Protein AF-0000000079468423 (afdb_homodimer)

pLDDT: mean 94.29, std 5.6, range [60.16, 98.94]

Organism: NCBI:txid2803784

Structure (mmCIF, N/CA/C/O backbone):
data_AF-0000000079468423-model_v1
#
loop_
_entity.id
_entity.type
_entity.pdbx_description
1 polymer 'Glycosyltransferase family 4 protein'
#
loop_
_atom_site.group_PDB
_atom_site.id
_atom_site.type_symbol
_atom_site.label_atom_id
_atom_site.label_alt_id
_atom_site.label_comp_id
_atom_site.label_asym_id
_atom_site.label_entity_id
_atom_site.label_seq_id
_atom_site.pdbx_PDB_ins_code
_atom_site.Cartn_x
_atom_site.Cartn_y
_atom_site.Cartn_z
_atom_site.occupancy
_atom_site.B_iso_or_equiv
_atom_site.auth_seq_id
_atom_site.auth_comp_id
_atom_site.auth_asym_id
_atom_site.auth_atom_id
_atom_site.pdbx_PDB_model_num
ATOM 1 N N . MET A 1 1 ? -32.062 20.578 -5.863 1 61.09 1 MET A N 1
ATOM 2 C CA . MET A 1 1 ? -31.234 20.25 -4.711 1 61.09 1 MET A CA 1
ATOM 3 C C . MET A 1 1 ? -31.109 18.75 -4.539 1 61.09 1 MET A C 1
ATOM 5 O O . MET A 1 1 ? -32.094 18.016 -4.664 1 61.09 1 MET A O 1
ATOM 9 N N . ALA A 1 2 ? -29.812 18.359 -4.508 1 62.97 2 ALA A N 1
ATOM 10 C CA . ALA A 1 2 ? -29.656 16.922 -4.238 1 62.97 2 ALA A CA 1
ATOM 11 C C . ALA A 1 2 ? -30.484 16.516 -3.025 1 62.97 2 ALA A C 1
ATOM 13 O O . ALA A 1 2 ? -30.344 17.078 -1.941 1 62.97 2 ALA A O 1
ATOM 14 N N . SER A 1 3 ? -31.453 15.719 -3.168 1 87 3 SER A N 1
ATOM 15 C CA . SER A 1 3 ? -32.375 15.258 -2.123 1 87 3 SER A CA 1
ATOM 16 C C . SER A 1 3 ? -31.781 14.062 -1.374 1 87 3 SER A C 1
ATOM 18 O O . SER A 1 3 ? -32.219 13.758 -0.258 1 87 3 SER A O 1
ATOM 20 N N . ARG A 1 4 ? -30.719 13.516 -1.938 1 94.81 4 ARG A N 1
ATOM 21 C CA . ARG A 1 4 ? -30.125 12.32 -1.342 1 94.81 4 ARG A CA 1
ATOM 22 C C . ARG A 1 4 ? -28.609 12.383 -1.387 1 94.81 4 ARG A C 1
ATOM 24 O O . ARG A 1 4 ? -28.031 13 -2.281 1 94.81 4 ARG A O 1
ATOM 31 N N . LEU A 1 5 ? -27.938 11.773 -0.469 1 97 5 LEU A N 1
ATOM 32 C CA . LEU A 1 5 ? -26.484 11.688 -0.368 1 97 5 LEU A CA 1
ATOM 33 C C . LEU A 1 5 ? -26.047 10.289 0.053 1 97 5 LEU A C 1
ATOM 35 O O . LEU A 1 5 ? -26.656 9.688 0.94 1 97 5 LEU A O 1
ATOM 39 N N . ALA A 1 6 ? -25.125 9.758 -0.632 1 97.88 6 ALA A N 1
ATOM 40 C CA . ALA A 1 6 ? -24.469 8.531 -0.181 1 97.88 6 ALA A CA 1
ATOM 41 C C . ALA A 1 6 ? -23.109 8.836 0.441 1 97.88 6 ALA A C 1
ATOM 43 O O . ALA A 1 6 ? -22.375 9.688 -0.05 1 97.88 6 ALA A O 1
ATOM 44 N N . ILE A 1 7 ? -22.797 8.18 1.539 1 97.44 7 ILE A N 1
ATOM 45 C CA . ILE A 1 7 ? -21.516 8.312 2.199 1 97.44 7 ILE A CA 1
ATOM 46 C C . ILE A 1 7 ? -20.859 6.941 2.342 1 97.44 7 ILE A C 1
ATOM 48 O O . ILE A 1 7 ? -21.422 6.035 2.953 1 97.44 7 ILE A O 1
ATOM 52 N N . TYR A 1 8 ? -19.719 6.77 1.743 1 96.25 8 TYR A N 1
ATOM 53 C CA . TYR A 1 8 ? -18.984 5.523 1.912 1 96.25 8 TYR A CA 1
ATOM 54 C C . TYR A 1 8 ? -18.109 5.566 3.158 1 96.25 8 TYR A C 1
ATOM 56 O O . TYR A 1 8 ? -17.109 6.297 3.199 1 96.25 8 TYR A O 1
ATOM 64 N N . HIS A 1 9 ? -18.406 4.875 4.152 1 92.88 9 HIS A N 1
ATOM 65 C CA . HIS A 1 9 ? -17.734 4.711 5.438 1 92.88 9 HIS A CA 1
ATOM 66 C C . HIS A 1 9 ? -17.594 3.234 5.797 1 92.88 9 HIS A C 1
ATOM 68 O O . HIS A 1 9 ? -18.391 2.693 6.562 1 92.88 9 HIS A O 1
ATOM 74 N N . PRO A 1 10 ? -16.469 2.631 5.363 1 88.94 10 PRO A N 1
ATOM 75 C CA . PRO A 1 10 ? -16.359 1.17 5.391 1 88.94 10 PRO A CA 1
ATOM 76 C C . PRO A 1 10 ? -16.484 0.594 6.801 1 88.94 10 PRO A C 1
ATOM 78 O O . PRO A 1 10 ? -17.031 -0.496 6.98 1 88.94 10 PRO A O 1
ATOM 81 N N . SER A 1 11 ? -16.031 1.255 7.777 1 83.88 11 SER A N 1
ATOM 82 C CA . SER A 1 11 ? -16.031 0.7 9.125 1 83.88 11 SER A CA 1
ATOM 83 C C . SER A 1 11 ? -17.438 0.614 9.695 1 83.88 11 SER A C 1
ATOM 85 O O . SER A 1 11 ? -17.734 -0.279 10.492 1 83.88 11 SER A O 1
ATOM 87 N N . GLY A 1 12 ? -18.266 1.542 9.398 1 82.12 12 GLY A N 1
ATOM 88 C CA . GLY A 1 12 ? -19.609 1.624 9.922 1 82.12 12 GLY A CA 1
ATOM 89 C C . GLY A 1 12 ? -19.656 1.994 11.398 1 82.12 12 GLY A C 1
ATOM 90 O O . GLY A 1 12 ? -20.703 1.86 12.047 1 82.12 12 GLY A O 1
ATOM 91 N N . GLN A 1 13 ? -18.484 2.373 11.914 1 81.25 13 GLN A N 1
ATOM 92 C CA . GLN A 1 13 ? -18.406 2.764 13.32 1 81.25 13 GLN A CA 1
ATOM 93 C C . GLN A 1 13 ? -18.5 4.277 13.477 1 81.25 13 GLN A C 1
ATOM 95 O O . GLN A 1 13 ? -17.844 5.023 12.742 1 81.25 13 GLN A O 1
ATOM 100 N N . PHE A 1 14 ? -19.312 4.664 14.422 1 83.38 14 PHE A N 1
ATOM 101 C CA . PHE A 1 14 ? -19.547 6.098 14.555 1 83.38 14 PHE A CA 1
ATOM 102 C C . PHE A 1 14 ? -19.109 6.598 15.922 1 83.38 14 PHE A C 1
ATOM 104 O O . PHE A 1 14 ? -19.547 7.664 16.375 1 83.38 14 PHE A O 1
ATOM 111 N N . ASN A 1 15 ? -18.312 5.773 16.609 1 80.31 15 ASN A N 1
ATOM 112 C CA . ASN A 1 15 ? -17.703 6.203 17.859 1 80.31 15 ASN A CA 1
ATOM 113 C C . ASN A 1 15 ? -16.203 6.445 17.703 1 80.31 15 ASN A C 1
ATOM 115 O O . ASN A 1 15 ? -15.539 5.777 16.906 1 80.31 15 ASN A O 1
ATOM 119 N N . LEU A 1 16 ? -15.844 7.438 18.453 1 75.94 16 LEU A N 1
ATOM 120 C CA . LEU A 1 16 ? -14.406 7.699 18.422 1 75.94 16 LEU A CA 1
ATOM 121 C C . LEU A 1 16 ? -13.648 6.676 19.266 1 75.94 16 LEU A C 1
ATOM 123 O O . LEU A 1 16 ? -14.109 6.289 20.344 1 75.94 16 LEU A O 1
ATOM 127 N N . VAL A 1 17 ? -12.531 6.277 18.75 1 77.38 17 VAL A N 1
ATOM 128 C CA . VAL A 1 17 ? -11.664 5.352 19.469 1 77.38 17 VAL A CA 1
ATOM 129 C C . VAL A 1 17 ? -10.641 6.137 20.297 1 77.38 17 VAL A C 1
ATOM 131 O O . VAL A 1 17 ? -10.516 7.352 20.141 1 77.38 17 VAL A O 1
ATOM 134 N N . ASN A 1 18 ? -9.961 5.445 21.234 1 83.25 18 ASN A N 1
ATOM 135 C CA . ASN A 1 18 ? -8.875 6.07 21.984 1 83.25 18 ASN A CA 1
ATOM 136 C C . ASN A 1 18 ? -7.746 6.523 21.062 1 83.25 18 ASN A C 1
ATOM 138 O O . ASN A 1 18 ? -7.418 5.836 20.094 1 83.25 18 ASN A O 1
ATOM 142 N N . ASN A 1 19 ? -7.18 7.688 21.406 1 82.31 19 ASN A N 1
ATOM 143 C CA . ASN A 1 19 ? -6.082 8.273 20.641 1 82.31 19 ASN A CA 1
ATOM 144 C C . ASN A 1 19 ? -6.488 8.562 19.203 1 82.31 19 ASN A C 1
ATOM 146 O O . ASN A 1 19 ? -5.828 8.125 18.266 1 82.31 19 ASN A O 1
ATOM 150 N N . PRO A 1 20 ? -7.633 9.312 19.094 1 79.31 20 PRO A N 1
ATOM 151 C CA . PRO A 1 20 ? -8.117 9.594 17.75 1 79.31 20 PRO A CA 1
ATOM 152 C C . PRO A 1 20 ? -7.191 10.516 16.969 1 79.31 20 PRO A C 1
ATOM 154 O O . PRO A 1 20 ? -6.516 11.367 17.562 1 79.31 20 PRO A O 1
ATOM 157 N N . PHE A 1 21 ? -7.238 10.289 15.664 1 82.81 21 PHE A N 1
ATOM 158 C CA . PHE A 1 21 ? -6.602 11.25 14.766 1 82.81 21 PHE A CA 1
ATOM 159 C C . PHE A 1 21 ? -7.586 12.328 14.336 1 82.81 21 PHE A C 1
ATOM 161 O O . PHE A 1 21 ? -8.805 12.117 14.391 1 82.81 21 PHE A O 1
ATOM 168 N N . GLY A 1 22 ? -7.062 13.461 13.977 1 83.25 22 GLY A N 1
ATOM 169 C CA . GLY A 1 22 ? -7.891 14.578 13.547 1 83.25 22 GLY A CA 1
ATOM 170 C C . GLY A 1 22 ? -8.844 14.211 12.422 1 83.25 22 GLY A C 1
ATOM 171 O O . GLY A 1 22 ? -9.992 14.648 12.414 1 83.25 22 GLY A O 1
ATOM 172 N N . LYS A 1 23 ? -8.43 13.391 11.484 1 87.44 23 LYS A N 1
ATOM 173 C CA . LYS A 1 23 ? -9.258 13.016 10.344 1 87.44 23 LYS A CA 1
ATOM 174 C C . LYS A 1 23 ? -10.461 12.188 10.789 1 87.44 23 LYS A C 1
ATOM 176 O O . LYS A 1 23 ? -11.531 12.258 10.18 1 87.44 23 LYS A O 1
ATOM 181 N N . ASP A 1 24 ? -10.289 11.414 11.812 1 86.62 24 ASP A N 1
ATOM 182 C CA . ASP A 1 24 ? -11.383 10.594 12.312 1 86.62 24 ASP A CA 1
ATOM 183 C C . ASP A 1 24 ? -12.477 11.453 12.938 1 86.62 24 ASP A C 1
ATOM 185 O O . ASP A 1 24 ? -13.664 11.242 12.68 1 86.62 24 ASP A O 1
ATOM 189 N N . VAL A 1 25 ? -11.992 12.414 13.719 1 85.56 25 VAL A N 1
ATOM 190 C CA . VAL A 1 25 ? -12.914 13.344 14.359 1 85.56 25 VAL A CA 1
ATOM 191 C C . VAL A 1 25 ? -13.625 14.18 13.289 1 85.56 25 VAL A C 1
ATOM 193 O O . VAL A 1 25 ? -14.852 14.305 13.312 1 85.56 25 VAL A O 1
ATOM 196 N N . ALA A 1 26 ? -12.844 14.633 12.359 1 91.38 26 ALA A N 1
ATOM 197 C CA . ALA A 1 26 ? -13.383 15.477 11.297 1 91.38 26 ALA A CA 1
ATOM 198 C C . ALA A 1 26 ? -14.422 14.727 10.477 1 91.38 26 ALA A C 1
ATOM 200 O O . ALA A 1 26 ? -15.477 15.266 10.148 1 91.38 26 ALA A O 1
ATOM 201 N N . ASN A 1 27 ? -14.148 13.508 10.102 1 93.44 27 ASN A N 1
ATOM 202 C CA . ASN A 1 27 ? -15.07 12.703 9.305 1 93.44 27 ASN A CA 1
ATOM 203 C C . ASN A 1 27 ? -16.391 12.453 10.039 1 93.44 27 ASN A C 1
ATOM 205 O O . ASN A 1 27 ? -17.469 12.672 9.492 1 93.44 27 ASN A O 1
ATOM 209 N N . LEU A 1 28 ? -16.297 12.062 11.258 1 91.5 28 LEU A N 1
ATOM 210 C CA . LEU A 1 28 ? -17.5 11.742 12.016 1 91.5 28 LEU A CA 1
ATOM 211 C C . LEU A 1 28 ? -18.375 12.977 12.211 1 91.5 28 LEU A C 1
ATOM 213 O O . LEU A 1 28 ? -19.594 12.914 12.047 1 91.5 28 LEU A O 1
ATOM 217 N N . GLU A 1 29 ? -17.734 14.07 12.578 1 93.38 29 GLU A N 1
ATOM 218 C CA . GLU A 1 29 ? -18.484 15.305 12.758 1 93.38 29 GLU A CA 1
ATOM 219 C C . GLU A 1 29 ? -19.109 15.773 11.453 1 93.38 29 GLU A C 1
ATOM 221 O O . GLU A 1 29 ? -20.219 16.297 11.438 1 93.38 29 GLU A O 1
ATOM 226 N N . LEU A 1 30 ? -18.391 15.578 10.383 1 95.19 30 LEU A N 1
ATOM 227 C CA . LEU A 1 30 ? -18.922 15.93 9.078 1 95.19 30 LEU A CA 1
ATOM 228 C C . LEU A 1 30 ? -20.156 15.086 8.75 1 95.19 30 LEU A C 1
ATOM 230 O O . LEU A 1 30 ? -21.172 15.617 8.289 1 95.19 30 LEU A O 1
ATOM 234 N N . PHE A 1 31 ? -20.062 13.781 8.961 1 95.19 31 PHE A N 1
ATOM 235 C CA . PHE A 1 31 ? -21.188 12.891 8.672 1 95.19 31 PHE A CA 1
ATOM 236 C C . PHE A 1 31 ? -22.406 13.289 9.484 1 95.19 31 PHE A C 1
ATOM 238 O O . PHE A 1 31 ? -23.531 13.328 8.961 1 95.19 31 PHE A O 1
ATOM 245 N N . ARG A 1 32 ? -22.156 13.656 10.766 1 93.5 32 ARG A N 1
ATOM 246 C CA . ARG A 1 32 ? -23.234 14.125 11.617 1 93.5 32 ARG A CA 1
ATOM 247 C C . ARG A 1 32 ? -23.828 15.43 11.086 1 93.5 32 ARG A C 1
ATOM 249 O O . ARG A 1 32 ? -25.047 15.578 11.023 1 93.5 32 ARG A O 1
ATOM 256 N N . ALA A 1 33 ? -22.969 16.297 10.719 1 94.5 33 ALA A N 1
ATOM 257 C CA . ALA A 1 33 ? -23.406 17.609 10.242 1 94.5 33 ALA A CA 1
ATOM 258 C C . ALA A 1 33 ? -24.219 17.484 8.961 1 94.5 33 ALA A C 1
ATOM 260 O O . ALA A 1 33 ? -25.25 18.156 8.805 1 94.5 33 ALA A O 1
ATOM 261 N N . LEU A 1 34 ? -23.766 16.625 8.039 1 95.5 34 LEU A N 1
ATOM 262 C CA . LEU A 1 34 ? -24.469 16.438 6.785 1 95.5 34 LEU A CA 1
ATOM 263 C C . LEU A 1 34 ? -25.844 15.812 7.027 1 95.5 34 LEU A C 1
ATOM 265 O O . LEU A 1 34 ? -26.828 16.172 6.363 1 95.5 34 LEU A O 1
ATOM 269 N N . SER A 1 35 ? -25.906 14.93 7.941 1 94.56 35 SER A N 1
ATOM 270 C CA . SER A 1 35 ? -27.172 14.25 8.266 1 94.56 35 SER A CA 1
ATOM 271 C C . SER A 1 35 ? -28.141 15.203 8.953 1 94.56 35 SER A C 1
ATOM 273 O O . SER A 1 35 ? -29.359 15.094 8.773 1 94.56 35 SER A O 1
ATOM 275 N N . ALA A 1 36 ? -27.625 16.125 9.742 1 92.5 36 ALA A N 1
ATOM 276 C CA . ALA A 1 36 ? -28.469 17 10.547 1 92.5 36 ALA A CA 1
ATOM 277 C C . ALA A 1 36 ? -28.781 18.297 9.797 1 92.5 36 ALA A C 1
ATOM 279 O O . ALA A 1 36 ? -29.875 18.844 9.922 1 92.5 36 ALA A O 1
ATOM 280 N N . HIS A 1 37 ? -27.812 18.812 9 1 92.19 37 HIS A N 1
ATOM 281 C CA . HIS A 1 37 ? -27.906 20.188 8.516 1 92.19 37 HIS A CA 1
ATOM 282 C C . HIS A 1 37 ? -27.75 20.25 6.996 1 92.19 37 HIS A C 1
ATOM 284 O O . HIS A 1 37 ? -27.828 21.312 6.402 1 92.19 37 HIS A O 1
ATOM 290 N N . GLY A 1 38 ? -27.516 19.125 6.359 1 91.94 38 GLY A N 1
ATOM 291 C CA . GLY A 1 38 ? -27.234 19.125 4.93 1 91.94 38 GLY A CA 1
ATOM 292 C C . GLY A 1 38 ? -28.453 19.375 4.074 1 91.94 38 GLY A C 1
ATOM 293 O O . GLY A 1 38 ? -28.344 19.688 2.891 1 91.94 38 GLY A O 1
ATOM 294 N N . GLY A 1 39 ? -29.625 19.266 4.68 1 92.19 39 GLY A N 1
ATOM 295 C CA . GLY A 1 39 ? -30.859 19.469 3.951 1 92.19 39 GLY A CA 1
ATOM 296 C C . GLY A 1 39 ? -31.25 18.297 3.07 1 92.19 39 GLY A C 1
ATOM 297 O O . GLY A 1 39 ? -32.062 18.453 2.146 1 92.19 39 GLY A O 1
ATOM 298 N N . PHE A 1 40 ? -30.641 17.141 3.246 1 94.06 40 PHE A N 1
ATOM 299 C CA . PHE A 1 40 ? -30.969 15.953 2.477 1 94.06 40 PHE A CA 1
ATOM 300 C C . PHE A 1 40 ? -32.188 15.258 3.039 1 94.06 40 PHE A C 1
ATOM 302 O O . PHE A 1 40 ? -32.375 15.203 4.258 1 94.06 40 PHE A O 1
ATOM 309 N N . ASP A 1 41 ? -33 14.703 2.125 1 94.5 41 ASP A N 1
ATOM 310 C CA . ASP A 1 41 ? -34.125 13.875 2.562 1 94.5 41 ASP A CA 1
ATOM 311 C C . ASP A 1 41 ? -33.625 12.539 3.105 1 94.5 41 ASP A C 1
ATOM 313 O O . ASP A 1 41 ? -34.25 11.977 4.023 1 94.5 41 ASP A O 1
ATOM 317 N N . GLN A 1 42 ? -32.594 12.102 2.506 1 95.38 42 GLN A N 1
ATOM 318 C CA . GLN A 1 42 ? -32.031 10.805 2.881 1 95.38 42 GLN A CA 1
ATOM 319 C C . GLN A 1 42 ? -30.516 10.781 2.732 1 95.38 42 GLN A C 1
ATOM 321 O O . GLN A 1 42 ? -29.984 11.32 1.765 1 95.38 42 GLN A O 1
ATOM 326 N N . VAL A 1 43 ? -29.859 10.227 3.738 1 96.25 43 VAL A N 1
ATOM 327 C CA . VAL A 1 43 ? -28.438 9.938 3.672 1 96.25 43 VAL A CA 1
ATOM 328 C C . VAL A 1 43 ? -28.203 8.43 3.805 1 96.25 43 VAL A C 1
ATOM 330 O O . VAL A 1 43 ? -28.641 7.816 4.785 1 96.25 43 VAL A O 1
ATOM 333 N N . THR A 1 44 ? -27.594 7.844 2.801 1 96.25 44 THR A N 1
ATOM 334 C CA . THR A 1 44 ? -27.312 6.414 2.814 1 96.25 44 THR A CA 1
ATOM 335 C C . THR A 1 44 ? -25.844 6.168 3.15 1 96.25 44 THR A C 1
ATOM 337 O O . THR A 1 44 ? -24.953 6.652 2.451 1 96.25 44 THR A O 1
ATOM 340 N N . PHE A 1 45 ? -25.609 5.434 4.199 1 96.12 45 PHE A N 1
ATOM 341 C CA . PHE A 1 45 ? -24.25 5.055 4.578 1 96.12 45 PHE A CA 1
ATOM 342 C C . PHE A 1 45 ? -23.875 3.703 3.979 1 96.12 45 PHE A C 1
ATOM 344 O O . PHE A 1 45 ? -24.562 2.701 4.227 1 96.12 45 PHE A O 1
ATOM 351 N N . LEU A 1 46 ? -22.891 3.715 3.131 1 95.69 46 LEU A N 1
ATOM 352 C CA . LEU A 1 46 ? -22.344 2.506 2.521 1 95.69 46 LEU A CA 1
ATOM 353 C C . LEU A 1 46 ? -21.219 1.929 3.369 1 95.69 46 LEU A C 1
ATOM 355 O O . LEU A 1 46 ? -20.172 2.559 3.533 1 95.69 46 LEU A O 1
ATOM 359 N N . SER A 1 47 ? -21.406 0.759 3.936 1 90.69 47 SER A N 1
ATOM 360 C CA . SER A 1 47 ? -20.453 0.174 4.871 1 90.69 47 SER A CA 1
ATOM 361 C C . SER A 1 47 ? -20.344 -1.334 4.676 1 90.69 47 SER A C 1
ATOM 363 O O . SER A 1 47 ? -21.125 -1.929 3.926 1 90.69 47 SER A O 1
ATOM 365 N N . GLN A 1 48 ? -19.297 -1.898 5.238 1 85.75 48 GLN A N 1
ATOM 366 C CA . GLN A 1 48 ? -19.078 -3.342 5.242 1 85.75 48 GLN A CA 1
ATOM 367 C C . GLN A 1 48 ? -19.828 -4.008 6.395 1 85.75 48 GLN A C 1
ATOM 369 O O . GLN A 1 48 ? -20.047 -5.223 6.387 1 85.75 48 GLN A O 1
ATOM 374 N N . ALA A 1 49 ? -20.188 -3.133 7.32 1 81.31 49 ALA A N 1
ATOM 375 C CA . ALA A 1 49 ? -20.922 -3.643 8.484 1 81.31 49 ALA A CA 1
ATOM 376 C C . ALA A 1 49 ? -22.422 -3.643 8.234 1 81.31 49 ALA A C 1
ATOM 378 O O . ALA A 1 49 ? -22.938 -2.783 7.52 1 81.31 49 ALA A O 1
ATOM 379 N N . SER A 1 50 ? -23.047 -4.688 8.727 1 82 50 SER A N 1
ATOM 380 C CA . SER A 1 50 ? -24.516 -4.672 8.734 1 82 50 SER A CA 1
ATOM 381 C C . SER A 1 50 ? -25.047 -3.875 9.922 1 82 50 SER A C 1
ATOM 383 O O . SER A 1 50 ? -25 -4.344 11.055 1 82 50 SER A O 1
ATOM 385 N N . ILE A 1 51 ? -25.469 -2.703 9.68 1 86.25 51 ILE A N 1
ATOM 386 C CA . ILE A 1 51 ? -25.984 -1.838 10.727 1 86.25 51 ILE A CA 1
ATOM 387 C C . ILE A 1 51 ? -27.453 -1.517 10.438 1 86.25 51 ILE A C 1
ATOM 389 O O . ILE A 1 51 ? -27.812 -1.182 9.305 1 86.25 51 ILE A O 1
ATOM 393 N N . SER A 1 52 ? -28.344 -1.705 11.438 1 90.25 52 SER A N 1
ATOM 394 C CA . SER A 1 52 ? -29.734 -1.326 11.258 1 90.25 52 SER A CA 1
ATOM 395 C C . SER A 1 52 ? -29.891 0.187 11.148 1 90.25 52 SER A C 1
ATOM 397 O O . SER A 1 52 ? -29.062 0.94 11.672 1 90.25 52 SER A O 1
ATOM 399 N N . ASP A 1 53 ? -30.938 0.631 10.445 1 90.31 53 ASP A N 1
ATOM 400 C CA . ASP A 1 53 ? -31.203 2.059 10.305 1 90.31 53 ASP A CA 1
ATOM 401 C C . ASP A 1 53 ? -31.359 2.725 11.672 1 90.31 53 ASP A C 1
ATOM 403 O O . ASP A 1 53 ? -30.891 3.844 11.883 1 90.31 53 ASP A O 1
ATOM 407 N N . ALA A 1 54 ? -31.906 2.023 12.594 1 88.75 54 ALA A N 1
ATOM 408 C CA . ALA A 1 54 ? -32.125 2.555 13.938 1 88.75 54 ALA A CA 1
ATOM 409 C C . ALA A 1 54 ? -30.797 2.738 14.68 1 88.75 54 ALA A C 1
ATOM 411 O O . ALA A 1 54 ? -30.594 3.76 15.336 1 88.75 54 ALA A O 1
ATOM 412 N N . ASP A 1 55 ? -29.953 1.793 14.547 1 88.75 55 ASP A N 1
ATOM 413 C CA . ASP A 1 55 ? -28.641 1.863 15.203 1 88.75 55 ASP A CA 1
ATOM 414 C C . ASP A 1 55 ? -27.766 2.951 14.586 1 88.75 55 ASP A C 1
ATOM 416 O O . ASP A 1 55 ? -27.016 3.629 15.289 1 88.75 55 ASP A O 1
ATOM 420 N N . LEU A 1 56 ? -27.922 3.025 13.32 1 91.06 56 LEU A N 1
ATOM 421 C CA . LEU A 1 56 ? -27.219 4.074 12.602 1 91.06 56 LEU A CA 1
ATOM 422 C C . LEU A 1 56 ? -27.641 5.453 13.078 1 91.06 56 LEU A C 1
ATOM 424 O O . LEU A 1 56 ? -26.797 6.305 13.375 1 91.06 56 LEU A O 1
ATOM 428 N N . ARG A 1 57 ? -28.922 5.68 13.164 1 91.31 57 ARG A N 1
ATOM 429 C CA . ARG A 1 57 ? -29.438 6.973 13.609 1 91.31 57 ARG A CA 1
ATOM 430 C C . ARG A 1 57 ? -29.016 7.27 15.039 1 91.31 57 ARG A C 1
ATOM 432 O O . ARG A 1 57 ? -28.547 8.375 15.344 1 91.31 57 ARG A O 1
ATOM 439 N N . GLN A 1 58 ? -29.109 6.32 15.906 1 88.56 58 GLN A N 1
ATOM 440 C CA . GLN A 1 58 ? -28.75 6.492 17.312 1 88.56 58 GLN A CA 1
ATOM 441 C C . GLN A 1 58 ? -27.25 6.781 17.453 1 88.56 58 GLN A C 1
ATOM 443 O O . GLN A 1 58 ? -26.859 7.637 18.234 1 88.56 58 GLN A O 1
ATOM 448 N N . GLY A 1 59 ? -26.484 6.094 16.75 1 86.38 59 GLY A N 1
ATOM 449 C CA . GLY A 1 59 ? -25.047 6.27 16.812 1 86.38 59 GLY A CA 1
ATOM 450 C C . GLY A 1 59 ? -24.578 7.613 16.281 1 86.38 59 GLY A C 1
ATOM 451 O O . GLY A 1 59 ? -23.641 8.211 16.812 1 86.38 59 GLY A O 1
ATOM 452 N N . LEU A 1 60 ? -25.266 8.055 15.25 1 89.44 60 LEU A N 1
ATOM 453 C CA . LEU A 1 60 ? -24.797 9.266 14.562 1 89.44 60 LEU A CA 1
ATOM 454 C C . LEU A 1 60 ? -25.422 10.508 15.188 1 89.44 60 LEU A C 1
ATOM 456 O O . LEU A 1 60 ? -24.734 11.516 15.383 1 89.44 60 LEU A O 1
ATOM 460 N N . LEU A 1 61 ? -26.75 10.469 15.516 1 89.19 61 LEU A N 1
ATOM 461 C CA . LEU A 1 61 ? -27.469 11.688 15.891 1 89.19 61 LEU A CA 1
ATOM 462 C C . LEU A 1 61 ? -28.016 11.578 17.312 1 89.19 61 LEU A C 1
ATOM 464 O O . LEU A 1 61 ? -28.453 12.578 17.891 1 89.19 61 LEU A O 1
ATOM 468 N N . GLY A 1 62 ? -27.891 10.453 17.844 1 85.75 62 GLY A N 1
ATOM 469 C CA . GLY A 1 62 ? -28.5 10.273 19.156 1 85.75 62 GLY A CA 1
ATOM 470 C C . GLY A 1 62 ? -29.984 10.617 19.156 1 85.75 62 GLY A C 1
ATOM 471 O O . GLY A 1 62 ? -30.734 10.141 18.312 1 85.75 62 GLY A O 1
ATOM 472 N N . ASP A 1 63 ? -30.312 11.477 20.125 1 80.62 63 ASP A N 1
ATOM 473 C CA . ASP A 1 63 ? -31.719 11.828 20.297 1 80.62 63 ASP A CA 1
ATOM 474 C C . ASP A 1 63 ? -32.062 13.125 19.562 1 80.62 63 ASP A C 1
ATOM 476 O O . ASP A 1 63 ? -33.156 13.656 19.703 1 80.62 63 ASP A O 1
ATOM 480 N N . ALA A 1 64 ? -31.125 13.547 18.797 1 78.06 64 ALA A N 1
ATOM 481 C CA . ALA A 1 64 ? -31.359 14.805 18.094 1 78.06 64 ALA A CA 1
ATOM 482 C C . ALA A 1 64 ? -32.469 14.656 17.078 1 78.06 64 ALA A C 1
ATOM 484 O O . ALA A 1 64 ? -32.594 13.633 16.391 1 78.06 64 ALA A O 1
ATOM 485 N N . PRO A 1 65 ? -33.406 15.641 17.188 1 71.81 65 PRO A N 1
ATOM 486 C CA . PRO A 1 65 ? -34.5 15.57 16.188 1 71.81 65 PRO A CA 1
ATOM 487 C C . PRO A 1 65 ? -34 15.805 14.766 1 71.81 65 PRO A C 1
ATOM 489 O O . PRO A 1 65 ? -32.906 16.359 14.57 1 71.81 65 PRO A O 1
ATOM 492 N N . GLY A 1 66 ? -34.469 15.062 13.828 1 72.38 66 GLY A N 1
ATOM 493 C CA . GLY A 1 66 ? -34.094 15.336 12.453 1 72.38 66 GLY A CA 1
ATOM 494 C C . GLY A 1 66 ? -35 14.641 11.445 1 72.38 66 GLY A C 1
ATOM 495 O O . GLY A 1 66 ? -35.625 13.633 11.758 1 72.38 66 GLY A O 1
ATOM 496 N N . GLY A 1 67 ? -35.219 15.375 10.344 1 80.38 67 GLY A N 1
ATOM 497 C CA . GLY A 1 67 ? -36.094 14.891 9.289 1 80.38 67 GLY A CA 1
ATOM 498 C C . GLY A 1 67 ? -35.344 14.055 8.25 1 80.38 67 GLY A C 1
ATOM 499 O O . GLY A 1 67 ? -35.969 13.461 7.371 1 80.38 67 GLY A O 1
ATOM 500 N N . THR A 1 68 ? -34.031 13.969 8.391 1 91.25 68 THR A N 1
ATOM 501 C CA . THR A 1 68 ? -33.281 13.219 7.387 1 91.25 68 THR A CA 1
ATOM 502 C C . THR A 1 68 ? -33.344 11.727 7.664 1 91.25 68 THR A C 1
ATOM 504 O O . THR A 1 68 ? -33.062 11.281 8.781 1 91.25 68 THR A O 1
ATOM 507 N N . ALA A 1 69 ? -33.781 10.953 6.707 1 93.75 69 ALA A N 1
ATOM 508 C CA . ALA A 1 69 ? -33.781 9.5 6.832 1 93.75 69 ALA A CA 1
ATOM 509 C C . ALA A 1 69 ? -32.344 8.945 6.68 1 93.75 69 ALA A C 1
ATOM 511 O O . ALA A 1 69 ? -31.641 9.32 5.758 1 93.75 69 ALA A O 1
ATOM 512 N N . LEU A 1 70 ? -31.969 8.102 7.609 1 94.62 70 LEU A N 1
ATOM 513 C CA . LEU A 1 70 ? -30.656 7.453 7.539 1 94.62 70 LEU A CA 1
ATOM 514 C C . LEU A 1 70 ? -30.797 5.977 7.199 1 94.62 70 LEU A C 1
ATOM 516 O O . LEU A 1 70 ? -31.531 5.246 7.875 1 94.62 70 LEU A O 1
ATOM 520 N N . THR A 1 71 ? -30.141 5.543 6.145 1 93.94 71 THR A N 1
ATOM 521 C CA . THR A 1 71 ? -30.188 4.145 5.738 1 93.94 71 THR A CA 1
ATOM 522 C C . THR A 1 71 ? -28.781 3.578 5.559 1 93.94 71 THR A C 1
ATOM 524 O O . THR A 1 71 ? -27.828 4.332 5.418 1 93.94 71 THR A O 1
ATOM 527 N N . SER A 1 72 ? -28.672 2.332 5.703 1 93.69 72 SER A N 1
ATOM 528 C CA . SER A 1 72 ? -27.406 1.624 5.512 1 93.69 72 SER A CA 1
ATOM 529 C C . SER A 1 72 ? -27.5 0.644 4.348 1 93.69 72 SER A C 1
ATOM 531 O O . SER A 1 72 ? -28.531 0.014 4.137 1 93.69 72 SER A O 1
ATOM 533 N N . ASN A 1 73 ? -26.438 0.514 3.531 1 94.44 73 ASN A N 1
ATOM 534 C CA . ASN A 1 73 ? -26.344 -0.424 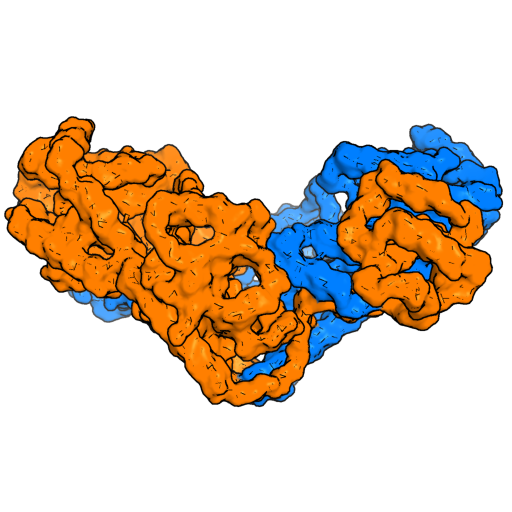2.418 1 94.44 73 ASN A CA 1
ATOM 535 C C . ASN A 1 73 ? -24.891 -0.793 2.121 1 94.44 73 ASN A C 1
ATOM 537 O O . ASN A 1 73 ? -23.969 -0.292 2.771 1 94.44 73 ASN A O 1
ATOM 541 N N . SER A 1 74 ? -24.703 -1.719 1.167 1 92.62 74 SER A N 1
ATOM 542 C CA . SER A 1 74 ? -23.375 -2.115 0.701 1 92.62 74 SER A CA 1
ATOM 543 C C . SER A 1 74 ? -22.875 -1.176 -0.387 1 92.62 74 SER A C 1
ATOM 545 O O . SER A 1 74 ? -23.656 -0.619 -1.152 1 92.62 74 SER A O 1
ATOM 547 N N . LEU A 1 75 ? -21.547 -1 -0.403 1 94.5 75 LEU A N 1
ATOM 548 C CA . LEU A 1 75 ? -20.938 -0.237 -1.485 1 94.5 75 LEU A CA 1
ATOM 549 C C . LEU A 1 75 ? -21.25 -0.86 -2.84 1 94.5 75 LEU A C 1
ATOM 551 O O . LEU A 1 75 ? -21.281 -0.167 -3.857 1 94.5 75 LEU A O 1
ATOM 555 N N . LEU A 1 76 ? -21.531 -2.191 -2.875 1 93.12 76 LEU A N 1
ATOM 556 C CA . LEU A 1 76 ? -21.766 -2.906 -4.121 1 93.12 76 LEU A CA 1
ATOM 557 C C . LEU A 1 76 ? -23.172 -2.629 -4.641 1 93.12 76 LEU A C 1
ATOM 559 O O . LEU A 1 76 ? -23.484 -2.936 -5.797 1 93.12 76 LEU A O 1
ATOM 563 N N . ALA A 1 77 ? -24.031 -2.076 -3.822 1 93.62 77 ALA A N 1
ATOM 564 C CA . ALA A 1 77 ? -25.375 -1.707 -4.254 1 93.62 77 ALA A CA 1
ATOM 565 C C . ALA A 1 77 ? -25.359 -0.406 -5.051 1 93.62 77 ALA A C 1
ATOM 567 O O . ALA A 1 77 ? -25.969 0.588 -4.641 1 93.62 77 ALA A O 1
ATOM 568 N N . GLN A 1 78 ? -24.828 -0.424 -6.215 1 95.56 78 GLN A N 1
ATOM 569 C CA . GLN A 1 78 ? -24.531 0.762 -7.008 1 95.56 78 GLN A CA 1
ATOM 570 C C . GLN A 1 78 ? -25.812 1.417 -7.527 1 95.56 78 GLN A C 1
ATOM 572 O O . GLN A 1 78 ? -25.812 2.605 -7.855 1 95.56 78 GLN A O 1
ATOM 577 N N . GLY A 1 79 ? -26.875 0.651 -7.648 1 95.69 79 GLY A N 1
ATOM 578 C CA . GLY A 1 79 ? -28.156 1.254 -7.98 1 95.69 79 GLY A CA 1
ATOM 579 C C . GLY A 1 79 ? -28.625 2.262 -6.949 1 95.69 79 GLY A C 1
ATOM 580 O O . GLY A 1 79 ? -29.141 3.324 -7.301 1 95.69 79 GLY A O 1
ATOM 581 N N . VAL A 1 80 ? -28.422 1.926 -5.695 1 94.19 80 VAL A N 1
ATOM 582 C CA . VAL A 1 80 ? -28.781 2.803 -4.586 1 94.19 80 VAL A CA 1
ATOM 583 C C . VAL A 1 80 ? -27.922 4.055 -4.605 1 94.19 80 VAL A C 1
ATOM 585 O O . VAL A 1 80 ? -28.406 5.164 -4.379 1 94.19 80 VAL A O 1
ATOM 588 N N . VAL A 1 81 ? -26.688 3.918 -4.898 1 95.81 81 VAL A N 1
ATOM 589 C CA . VAL A 1 81 ? -25.766 5.043 -4.953 1 95.81 81 VAL A CA 1
ATOM 590 C C . VAL A 1 81 ? -26.156 5.98 -6.09 1 95.81 81 VAL A C 1
ATOM 592 O O . VAL A 1 81 ? -26.156 7.203 -5.922 1 95.81 81 VAL A O 1
ATOM 595 N N . ALA A 1 82 ? -26.469 5.355 -7.195 1 96.88 82 ALA A N 1
ATOM 596 C CA . ALA A 1 82 ? -26.875 6.137 -8.359 1 96.88 82 ALA A CA 1
ATOM 597 C C . ALA A 1 82 ? -28.109 6.996 -8.039 1 96.88 82 ALA A C 1
ATOM 599 O O . ALA A 1 82 ? -28.219 8.125 -8.516 1 96.88 82 ALA A O 1
ATOM 600 N N . GLN A 1 83 ? -28.984 6.477 -7.25 1 95.44 83 GLN A N 1
ATOM 601 C CA . GLN A 1 83 ? -30.188 7.203 -6.867 1 95.44 83 GLN A CA 1
ATOM 602 C C . GLN A 1 83 ? -29.844 8.43 -6.023 1 95.44 83 GLN A C 1
ATOM 604 O O . GLN A 1 83 ? -30.578 9.422 -6.039 1 95.44 83 GLN A O 1
ATOM 609 N N . SER A 1 84 ? -28.766 8.43 -5.289 1 95.38 84 SER A N 1
ATOM 610 C CA . SER A 1 84 ? -28.344 9.547 -4.457 1 95.38 84 SER A CA 1
ATOM 611 C C . SER A 1 84 ? -27.734 10.664 -5.301 1 95.38 84 SER A C 1
ATOM 613 O O . SER A 1 84 ? -27.719 11.828 -4.891 1 95.38 84 SER A O 1
ATOM 615 N N . GLY A 1 85 ? -27.141 10.297 -6.422 1 95.81 85 GLY A N 1
ATOM 616 C CA . GLY A 1 85 ? -26.578 11.266 -7.348 1 95.81 85 GLY A CA 1
ATOM 617 C C . GLY A 1 85 ? -25.156 11.664 -6.988 1 95.81 85 GLY A C 1
ATOM 618 O O . GLY A 1 85 ? -24.406 12.156 -7.836 1 95.81 85 GLY A O 1
ATOM 619 N N . VAL A 1 86 ? -24.828 11.555 -5.75 1 97.5 86 VAL A N 1
ATOM 620 C CA . VAL A 1 86 ? -23.484 11.898 -5.293 1 97.5 86 VAL A CA 1
ATOM 621 C C . VAL A 1 86 ? -23.062 10.953 -4.172 1 97.5 86 VAL A C 1
ATOM 623 O O . VAL A 1 86 ? -23.891 10.531 -3.359 1 97.5 86 VAL A O 1
ATOM 626 N N . MET A 1 87 ? -21.828 10.586 -4.152 1 98.12 87 MET A N 1
ATOM 627 C CA . MET A 1 87 ? -21.234 9.781 -3.086 1 98.12 87 MET A CA 1
ATOM 628 C C . MET A 1 87 ? -20.031 10.477 -2.469 1 98.12 87 MET A C 1
ATOM 630 O O . MET A 1 87 ? -19.141 10.922 -3.186 1 98.12 87 MET A O 1
ATOM 634 N N . LEU A 1 88 ? -20.031 10.555 -1.147 1 98.12 88 LEU A N 1
ATOM 635 C CA . LEU A 1 88 ? -18.938 11.164 -0.405 1 98.12 88 LEU A CA 1
ATOM 636 C C . LEU A 1 88 ? -18.078 10.094 0.28 1 98.12 88 LEU A C 1
ATOM 638 O O . LEU A 1 88 ? -18.625 9.156 0.872 1 98.12 88 LEU A O 1
ATOM 642 N N . ARG A 1 89 ? -16.844 10.211 0.082 1 97.06 89 ARG A N 1
ATOM 643 C CA . ARG A 1 89 ? -15.875 9.414 0.837 1 97.06 89 ARG A CA 1
ATOM 644 C C . ARG A 1 89 ? -15.008 10.297 1.726 1 97.06 89 ARG A C 1
ATOM 646 O O . ARG A 1 89 ? -14.555 11.359 1.299 1 97.06 89 ARG A O 1
ATOM 653 N N . GLY A 1 90 ? -14.742 9.82 2.986 1 95.88 90 GLY A N 1
ATOM 654 C CA . GLY A 1 90 ? -13.977 10.586 3.953 1 95.88 90 GLY A CA 1
ATOM 655 C C . GLY A 1 90 ? -12.484 10.578 3.672 1 95.88 90 GLY A C 1
ATOM 656 O O . GLY A 1 90 ? -11.688 11.039 4.492 1 95.88 90 GLY A O 1
ATOM 657 N N . THR A 1 91 ? -12.039 10.023 2.584 1 95.5 91 THR A N 1
ATOM 658 C CA . THR A 1 91 ? -10.656 10.008 2.115 1 95.5 91 THR A CA 1
ATOM 659 C C . THR A 1 91 ? -10.586 10.328 0.623 1 95.5 91 THR A C 1
ATOM 661 O O . THR A 1 91 ? -11.602 10.266 -0.076 1 95.5 91 THR A O 1
ATOM 664 N N . PRO A 1 92 ? -9.445 10.719 0.161 1 96.62 92 PRO A N 1
ATOM 665 C CA . PRO A 1 92 ? -9.344 11.133 -1.24 1 96.62 92 PRO A CA 1
ATOM 666 C C . PRO A 1 92 ? -9.203 9.953 -2.197 1 96.62 92 PRO A C 1
ATOM 668 O O . PRO A 1 92 ? -9.117 10.148 -3.412 1 96.62 92 PRO A O 1
ATOM 671 N N . ALA A 1 93 ? -9.156 8.727 -1.777 1 94.56 93 ALA A N 1
ATOM 672 C CA . ALA A 1 93 ? -8.961 7.547 -2.615 1 94.56 93 ALA A CA 1
ATOM 673 C C . ALA A 1 93 ? -10.234 7.211 -3.389 1 94.56 93 ALA A C 1
ATOM 675 O O . ALA A 1 93 ? -11.078 6.445 -2.91 1 94.56 93 ALA A O 1
ATOM 676 N N . LEU A 1 94 ? -10.352 7.637 -4.645 1 96.5 94 LEU A N 1
ATOM 677 C CA . LEU A 1 94 ? -11.594 7.496 -5.402 1 96.5 94 LEU A CA 1
ATOM 678 C C . LEU A 1 94 ? -11.398 6.574 -6.598 1 96.5 94 LEU A C 1
ATOM 680 O O . LEU A 1 94 ? -12.367 6.188 -7.258 1 96.5 94 LEU A O 1
ATOM 684 N N . SER A 1 95 ? -10.102 6.141 -6.883 1 95.38 95 SER A N 1
ATOM 685 C CA . SER A 1 95 ? -9.781 5.477 -8.141 1 95.38 95 SER A CA 1
ATOM 686 C C . SER A 1 95 ? -10.555 4.168 -8.289 1 95.38 95 SER A C 1
ATOM 688 O O . SER A 1 95 ? -11.25 3.967 -9.289 1 95.38 95 SER A O 1
ATOM 690 N N . ASP A 1 96 ? -10.477 3.27 -7.312 1 95.81 96 ASP A N 1
ATOM 691 C CA . ASP A 1 96 ? -11.125 1.967 -7.418 1 95.81 96 ASP A CA 1
ATOM 692 C C . ASP A 1 96 ? -12.641 2.111 -7.457 1 95.81 96 ASP A C 1
ATOM 694 O O . ASP A 1 96 ? -13.328 1.354 -8.148 1 95.81 96 ASP A O 1
ATOM 698 N N . ILE A 1 97 ? -13.211 3.102 -6.754 1 96.56 97 ILE A N 1
ATOM 699 C CA . ILE A 1 97 ? -14.648 3.348 -6.734 1 96.56 97 ILE A CA 1
ATOM 700 C C . ILE A 1 97 ? -15.102 3.867 -8.094 1 96.56 97 ILE A C 1
ATOM 702 O O . ILE A 1 97 ? -16.203 3.547 -8.555 1 96.56 97 ILE A O 1
ATOM 706 N N . SER A 1 98 ? -14.289 4.707 -8.734 1 96.69 98 SER A N 1
ATOM 707 C CA . SER A 1 98 ? -14.641 5.211 -10.055 1 96.69 98 SER A CA 1
ATOM 708 C C . SER A 1 98 ? -14.734 4.078 -11.07 1 96.69 98 SER A C 1
ATOM 710 O O . SER A 1 98 ? -15.602 4.098 -11.953 1 96.69 98 SER A O 1
ATOM 712 N N . TRP A 1 99 ? -13.867 3.061 -11.016 1 95.81 99 TRP A N 1
ATOM 713 C CA . TRP A 1 99 ? -13.953 1.895 -11.891 1 95.81 99 TRP A CA 1
ATOM 714 C C . TRP A 1 99 ? -15.211 1.086 -11.594 1 95.81 99 TRP A C 1
ATOM 716 O O . TRP A 1 99 ? -15.859 0.575 -12.508 1 95.81 99 TRP A O 1
ATOM 726 N N . LEU A 1 100 ? -15.547 0.895 -10.266 1 95.69 100 LEU A N 1
ATOM 727 C CA . LEU A 1 100 ? -16.781 0.221 -9.891 1 95.69 100 LEU A CA 1
ATOM 728 C C . LEU A 1 100 ? -18 0.932 -10.492 1 95.69 100 LEU A C 1
ATOM 730 O O . LEU A 1 100 ? -18.875 0.289 -11.07 1 95.69 100 LEU A O 1
ATOM 734 N N . ARG A 1 101 ? -18.062 2.301 -10.344 1 96.31 101 ARG A N 1
ATOM 735 C CA . ARG A 1 101 ? -19.156 3.096 -10.898 1 96.31 101 ARG A CA 1
ATOM 736 C C . ARG A 1 101 ? -19.297 2.865 -12.406 1 96.31 101 ARG A C 1
ATOM 738 O O . ARG A 1 101 ? -20.391 2.568 -12.891 1 96.31 101 ARG A O 1
ATOM 745 N N . ARG A 1 102 ? -18.188 2.996 -13.156 1 94.88 102 ARG A N 1
ATOM 746 C CA . ARG A 1 102 ? -18.203 2.834 -14.602 1 94.88 102 ARG A CA 1
ATOM 747 C C . ARG A 1 102 ? -18.766 1.468 -14.992 1 94.88 102 ARG A C 1
ATOM 749 O O . ARG A 1 102 ? -19.609 1.367 -15.883 1 94.88 102 ARG A O 1
ATOM 756 N N . ARG A 1 103 ? -18.219 0.433 -14.367 1 92.25 103 ARG A N 1
ATOM 757 C CA . ARG A 1 103 ? -18.609 -0.932 -14.711 1 92.25 103 ARG A CA 1
ATOM 758 C C . ARG A 1 103 ? -20.078 -1.184 -14.391 1 92.25 103 ARG A C 1
ATOM 760 O O . ARG A 1 103 ? -20.797 -1.794 -15.188 1 92.25 103 ARG A O 1
ATOM 767 N N . ALA A 1 104 ? -20.5 -0.757 -13.195 1 93.25 104 ALA A N 1
ATOM 768 C CA . ALA A 1 104 ? -21.797 -1.173 -12.656 1 93.25 104 ALA A CA 1
ATOM 769 C C . ALA A 1 104 ? -22.922 -0.303 -13.195 1 93.25 104 ALA A C 1
ATOM 771 O O . ALA A 1 104 ? -24 -0.804 -13.508 1 93.25 104 ALA A O 1
ATOM 772 N N . VAL A 1 105 ? -22.703 1.06 -13.266 1 94.25 105 VAL A N 1
ATOM 773 C CA . VAL A 1 105 ? -23.859 1.915 -13.555 1 94.25 105 VAL A CA 1
ATOM 774 C C . VAL A 1 105 ? -23.453 3.016 -14.531 1 94.25 105 VAL A C 1
ATOM 776 O O . VAL A 1 105 ? -24.281 3.82 -14.953 1 94.25 105 VAL A O 1
ATOM 779 N N . GLY A 1 106 ? -22.188 3.078 -14.969 1 93.25 106 GLY A N 1
ATOM 780 C CA . GLY A 1 106 ? -21.734 4.098 -15.891 1 93.25 106 GLY A CA 1
ATOM 781 C C . GLY A 1 106 ? -21.234 5.352 -15.203 1 93.25 106 GLY A C 1
ATOM 782 O O . GLY A 1 106 ? -21.672 5.684 -14.102 1 93.25 106 GLY A O 1
ATOM 783 N N . ASP A 1 107 ? -20.359 6.129 -15.844 1 93.94 107 ASP A N 1
ATOM 784 C CA . ASP A 1 107 ? -19.672 7.281 -15.266 1 93.94 107 ASP A CA 1
ATOM 785 C C . ASP A 1 107 ? -20.656 8.383 -14.906 1 93.94 107 ASP A C 1
ATOM 787 O O . ASP A 1 107 ? -20.422 9.164 -13.977 1 93.94 107 ASP A O 1
ATOM 791 N N . ARG A 1 108 ? -21.766 8.484 -15.555 1 94.25 108 ARG A N 1
ATOM 792 C CA . ARG A 1 108 ? -22.688 9.617 -15.422 1 94.25 108 ARG A CA 1
ATOM 793 C C . ARG A 1 108 ? -23.75 9.328 -14.367 1 94.25 108 ARG A C 1
ATOM 795 O O . ARG A 1 108 ? -24.672 10.141 -14.164 1 94.25 108 ARG A O 1
ATOM 802 N N . ALA A 1 109 ? -23.641 8.172 -13.742 1 95 109 ALA A N 1
ATOM 803 C CA . ALA A 1 109 ? -24.688 7.762 -12.805 1 95 109 ALA A CA 1
ATOM 804 C C . ALA A 1 109 ? -24.656 8.641 -11.555 1 95 109 ALA A C 1
ATOM 806 O O . ALA A 1 109 ? -25.719 8.953 -10.992 1 95 109 ALA A O 1
ATOM 807 N N . TYR A 1 110 ? -23.562 9.008 -11.047 1 97.12 110 TYR A N 1
ATOM 808 C CA . TYR A 1 110 ? -23.438 9.875 -9.883 1 97.12 110 TYR A CA 1
ATOM 809 C C . TYR A 1 110 ? -22.047 10.516 -9.82 1 97.12 110 TYR A C 1
ATOM 811 O O . TYR A 1 110 ? -21.156 10.141 -10.586 1 97.12 110 TYR A O 1
ATOM 819 N N . SER A 1 111 ? -21.859 11.555 -8.992 1 98.19 111 SER A N 1
ATOM 820 C CA . SER A 1 111 ? -20.578 12.219 -8.773 1 98.19 111 SER A CA 1
ATOM 821 C C . SER A 1 111 ? -19.875 11.672 -7.535 1 98.19 111 SER A C 1
ATOM 823 O O . SER A 1 111 ? -20.531 11.211 -6.598 1 98.19 111 SER A O 1
ATOM 825 N N . LEU A 1 112 ? -18.562 11.672 -7.578 1 98.44 112 LEU A N 1
ATOM 826 C CA . LEU A 1 112 ? -17.734 11.25 -6.449 1 98.44 112 LEU A CA 1
ATOM 827 C C . LEU A 1 112 ? -17.109 12.445 -5.75 1 98.44 112 LEU A C 1
ATOM 829 O O . LEU A 1 112 ? -16.672 13.391 -6.406 1 98.44 112 LEU A O 1
ATOM 833 N N . MET A 1 113 ? -17.188 12.461 -4.469 1 98.44 113 MET A N 1
ATOM 834 C CA . MET A 1 113 ? -16.516 13.453 -3.639 1 98.44 113 MET A CA 1
ATOM 835 C C . MET A 1 113 ? -15.547 12.781 -2.67 1 98.44 113 MET A C 1
ATOM 837 O O . MET A 1 113 ? -15.922 11.867 -1.938 1 98.44 113 MET A O 1
ATOM 841 N N . GLY A 1 114 ? -14.32 13.18 -2.676 1 98.06 114 GLY A N 1
ATOM 842 C CA . GLY A 1 114 ? -13.328 12.734 -1.709 1 98.06 114 GLY A CA 1
ATOM 843 C C . GLY A 1 114 ? -12.758 13.867 -0.877 1 98.06 114 GLY A C 1
ATOM 844 O O . GLY A 1 114 ? -12.469 14.945 -1.401 1 98.06 114 GLY A O 1
ATOM 845 N N . LEU A 1 115 ? -12.633 13.617 0.403 1 97.69 115 LEU A N 1
ATOM 846 C CA . LEU A 1 115 ? -12.133 14.648 1.309 1 97.69 115 LEU A CA 1
ATOM 847 C C . LEU A 1 115 ? -10.633 14.5 1.525 1 97.69 115 LEU A C 1
ATOM 849 O O . LEU A 1 115 ? -10.148 13.406 1.82 1 97.69 115 LEU A O 1
ATOM 853 N N . VAL A 1 116 ? -9.852 15.578 1.384 1 97.12 116 VAL A N 1
ATOM 854 C CA . VAL A 1 116 ? -8.406 15.609 1.587 1 97.12 116 VAL A CA 1
ATOM 855 C C . VAL A 1 116 ? -8.086 16.094 3 1 97.12 116 VAL A C 1
ATOM 857 O O . VAL A 1 116 ? -8.32 17.266 3.326 1 97.12 116 VAL A O 1
ATOM 860 N N . HIS A 1 117 ? -7.512 15.211 3.83 1 94.38 117 HIS A N 1
ATOM 861 C CA . HIS A 1 117 ? -7.18 15.578 5.199 1 94.38 117 HIS A CA 1
ATOM 862 C C . HIS A 1 117 ? -5.707 15.945 5.332 1 94.38 117 HIS A C 1
ATOM 864 O O . HIS A 1 117 ? -5.332 16.703 6.227 1 94.38 117 HIS A O 1
ATOM 870 N N . THR A 1 118 ? -4.875 15.391 4.57 1 94.44 118 THR A N 1
ATOM 871 C CA . THR A 1 118 ? -3.439 15.633 4.633 1 94.44 118 THR A CA 1
ATOM 872 C C . THR A 1 118 ? -2.797 15.438 3.262 1 94.44 118 THR A C 1
ATOM 874 O O . THR A 1 118 ? -3.373 14.781 2.389 1 94.44 118 THR A O 1
ATOM 877 N N . LEU A 1 119 ? -1.65 16.047 3.049 1 96.06 119 LEU A N 1
ATOM 878 C CA . LEU A 1 119 ? -0.924 15.93 1.788 1 96.06 119 LEU A CA 1
ATOM 879 C C . LEU A 1 119 ? 0.47 15.352 2.014 1 96.06 119 LEU A C 1
ATOM 881 O O . LEU A 1 119 ? 1.146 14.961 1.06 1 96.06 119 LEU A O 1
ATOM 885 N N . ALA A 1 120 ? 0.914 15.312 3.248 1 95.5 120 ALA A N 1
ATOM 886 C CA . ALA A 1 120 ? 2.322 15.086 3.562 1 95.5 120 ALA A CA 1
ATOM 887 C C . ALA A 1 120 ? 2.771 13.695 3.102 1 95.5 120 ALA A C 1
ATOM 889 O O . ALA A 1 120 ? 3.857 13.547 2.537 1 95.5 120 ALA A O 1
ATOM 890 N N . PRO A 1 121 ? 1.99 12.617 3.383 1 95.81 121 PRO A N 1
ATOM 891 C CA . PRO A 1 121 ? 2.457 11.289 2.98 1 95.81 121 PRO A CA 1
ATOM 892 C C . PRO A 1 121 ? 2.535 11.125 1.465 1 95.81 121 PRO A C 1
ATOM 894 O O . PRO A 1 121 ? 1.52 11.234 0.774 1 95.81 121 PRO A O 1
ATOM 897 N N . PRO A 1 122 ? 3.695 10.773 0.94 1 96.25 122 PRO A N 1
ATOM 898 C CA . PRO A 1 122 ? 3.826 10.594 -0.507 1 96.25 122 PRO A CA 1
ATOM 899 C C . PRO A 1 122 ? 2.873 9.531 -1.057 1 96.25 122 PRO A C 1
ATOM 901 O O . PRO A 1 122 ? 2.359 9.68 -2.17 1 96.25 122 PRO A O 1
ATOM 904 N N . ALA A 1 123 ? 2.633 8.5 -0.306 1 94.31 123 ALA A N 1
ATOM 905 C CA . ALA A 1 123 ? 1.716 7.445 -0.736 1 94.31 123 ALA A CA 1
ATOM 906 C C . ALA A 1 123 ? 0.306 7.992 -0.936 1 94.31 123 ALA A C 1
ATOM 908 O O . ALA A 1 123 ? -0.412 7.562 -1.841 1 94.31 123 ALA A O 1
ATOM 909 N N . LEU A 1 124 ? -0.14 8.859 -0.075 1 95.19 124 LEU A N 1
ATOM 910 C CA . LEU A 1 124 ? -1.459 9.469 -0.209 1 95.19 124 LEU A CA 1
ATOM 911 C C . LEU A 1 124 ? -1.519 10.375 -1.436 1 95.19 124 LEU A C 1
ATOM 913 O O . LEU A 1 124 ? -2.523 10.391 -2.15 1 95.19 124 LEU A O 1
ATOM 917 N N . ARG A 1 125 ? -0.465 11.156 -1.676 1 96.31 125 ARG A N 1
ATOM 918 C CA . ARG A 1 125 ? -0.416 11.977 -2.883 1 96.31 125 ARG A CA 1
ATOM 919 C C . ARG A 1 125 ? -0.456 11.102 -4.137 1 96.31 125 ARG A C 1
ATOM 921 O O . ARG A 1 125 ? -1.087 11.469 -5.129 1 96.31 125 ARG A O 1
ATOM 928 N N . ALA A 1 126 ? 0.221 9.992 -4.043 1 95.25 126 ALA A N 1
ATOM 929 C CA . ALA A 1 126 ? 0.174 9.055 -5.164 1 95.25 126 ALA A CA 1
ATOM 930 C C . ALA A 1 126 ? -1.247 8.555 -5.398 1 95.25 126 ALA A C 1
ATOM 932 O O . ALA A 1 126 ? -1.68 8.406 -6.543 1 95.25 126 ALA A O 1
ATOM 933 N N . ASP A 1 127 ? -1.935 8.242 -4.348 1 94.06 127 ASP A N 1
ATOM 934 C CA . ASP A 1 127 ? -3.326 7.812 -4.449 1 94.06 127 ASP A CA 1
ATOM 935 C C . ASP A 1 127 ? -4.184 8.883 -5.121 1 94.06 127 ASP A C 1
ATOM 937 O O . ASP A 1 127 ? -4.992 8.578 -5.996 1 94.06 127 ASP A O 1
ATOM 941 N N . MET A 1 128 ? -4.012 10.117 -4.703 1 96.62 128 MET A N 1
ATOM 942 C CA . MET A 1 128 ? -4.738 11.219 -5.32 1 96.62 128 MET A CA 1
ATOM 943 C C . MET A 1 128 ? -4.383 11.352 -6.797 1 96.62 128 MET A C 1
ATOM 945 O O . MET A 1 128 ? -5.258 11.586 -7.633 1 96.62 128 MET A O 1
ATOM 949 N N . ALA A 1 129 ? -3.105 11.156 -7.074 1 96.06 129 ALA A N 1
ATOM 950 C CA . ALA A 1 129 ? -2.611 11.32 -8.438 1 96.06 129 ALA A CA 1
ATOM 951 C C . ALA A 1 129 ? -3.242 10.297 -9.375 1 96.06 129 ALA A C 1
ATOM 953 O O . ALA A 1 129 ? -3.371 10.539 -10.578 1 96.06 129 ALA A O 1
ATOM 954 N N . THR A 1 130 ? -3.658 9.117 -8.844 1 94.75 130 THR A N 1
ATOM 955 C CA . THR A 1 130 ? -4.273 8.086 -9.68 1 94.75 130 THR A CA 1
ATOM 956 C C . THR A 1 130 ? -5.605 8.57 -10.242 1 94.75 130 THR A C 1
ATOM 958 O O . THR A 1 130 ? -6.152 7.965 -11.164 1 94.75 130 THR A O 1
ATOM 961 N N . ALA A 1 131 ? -6.168 9.656 -9.711 1 94.12 131 ALA A N 1
ATOM 962 C CA . ALA A 1 131 ? -7.395 10.234 -10.25 1 94.12 131 ALA A CA 1
ATOM 963 C C . ALA A 1 131 ? -7.246 10.547 -11.734 1 94.12 131 ALA A C 1
ATOM 965 O O . ALA A 1 131 ? -8.203 10.406 -12.5 1 94.12 131 ALA A O 1
ATOM 966 N N . VAL A 1 132 ? -6.008 10.922 -12.141 1 93.94 132 VAL A N 1
ATOM 967 C CA . VAL A 1 132 ? -5.754 11.336 -13.516 1 93.94 132 VAL A CA 1
ATOM 968 C C . VAL A 1 132 ? -5.727 10.117 -14.422 1 93.94 132 VAL A C 1
ATOM 970 O O . VAL A 1 132 ? -6.027 10.211 -15.617 1 93.94 132 VAL A O 1
ATOM 973 N N . THR A 1 133 ? -5.395 8.945 -13.945 1 94.06 133 THR A N 1
ATOM 974 C CA . THR A 1 133 ? -5.254 7.734 -14.742 1 94.06 133 THR A CA 1
ATOM 975 C C . THR A 1 133 ? -6.406 6.77 -14.461 1 94.06 133 THR A C 1
ATOM 977 O O . THR A 1 133 ? -6.266 5.559 -14.641 1 94.06 133 THR A O 1
ATOM 980 N N . SER A 1 134 ? -7.484 7.133 -13.883 1 94.81 134 SER A N 1
ATOM 981 C CA . SER A 1 134 ? -8.711 6.387 -13.633 1 94.81 134 SER A CA 1
ATOM 982 C C . SER A 1 134 ? -9.922 7.098 -14.234 1 94.81 134 SER A C 1
ATOM 984 O O . SER A 1 134 ? -9.812 8.242 -14.688 1 94.81 134 SER A O 1
ATOM 986 N N . PRO A 1 135 ? -11.094 6.473 -14.258 1 94.19 135 PRO A N 1
ATOM 987 C CA . PRO A 1 135 ? -12.25 7.129 -14.875 1 94.19 135 PRO A CA 1
ATOM 988 C C . PRO A 1 135 ? -12.852 8.211 -13.984 1 94.19 135 PRO A C 1
ATOM 990 O O . PRO A 1 135 ? -14.078 8.273 -13.82 1 94.19 135 PRO A O 1
ATOM 993 N N . ILE A 1 136 ? -12.031 9.023 -13.391 1 95.31 136 ILE A N 1
ATOM 994 C CA . ILE A 1 136 ? -12.461 10.234 -12.703 1 95.31 136 ILE A CA 1
ATOM 995 C C . ILE A 1 136 ? -12.875 11.289 -13.727 1 95.31 136 ILE A C 1
ATOM 997 O O . ILE A 1 136 ? -12.203 11.484 -14.742 1 95.31 136 ILE A O 1
ATOM 1001 N N . GLN A 1 137 ? -13.984 11.922 -13.477 1 94.69 137 GLN A N 1
ATOM 1002 C CA . GLN A 1 137 ? -14.602 12.844 -14.422 1 94.69 137 GLN A CA 1
ATOM 1003 C C . GLN A 1 137 ? -14.609 14.266 -13.875 1 94.69 137 GLN A C 1
ATOM 1005 O O . GLN A 1 137 ? -14.352 14.492 -12.695 1 94.69 137 GLN A O 1
ATOM 1010 N N . PRO A 1 138 ? -14.875 15.281 -14.734 1 93.69 138 PRO A N 1
ATOM 1011 C CA . PRO A 1 138 ? -14.898 16.688 -14.297 1 93.69 138 PRO A CA 1
ATOM 1012 C C . PRO A 1 138 ? -15.93 16.938 -13.195 1 93.69 138 PRO A C 1
ATOM 1014 O O . PRO A 1 138 ? -15.859 17.953 -12.508 1 93.69 138 PRO A O 1
ATOM 1017 N N . TRP A 1 139 ? -16.922 16.016 -13.055 1 97.06 139 TRP A N 1
ATOM 1018 C CA . TRP A 1 139 ? -17.938 16.172 -12.023 1 97.06 139 TRP A CA 1
ATOM 1019 C C . TRP A 1 139 ? -17.578 15.383 -10.773 1 97.06 139 TRP A C 1
ATOM 1021 O O . TRP A 1 139 ? -18.422 15.164 -9.906 1 97.06 139 TRP A O 1
ATOM 1031 N N . ASP A 1 140 ? -16.406 14.797 -10.664 1 98.12 140 ASP A N 1
ATOM 1032 C CA . ASP A 1 140 ? -15.852 14.211 -9.445 1 98.12 140 ASP A CA 1
ATOM 1033 C C . ASP A 1 140 ? -14.906 15.188 -8.758 1 98.12 140 ASP A C 1
ATOM 1035 O O . ASP A 1 140 ? -14.219 15.969 -9.414 1 98.12 140 ASP A O 1
ATOM 1039 N N . ALA A 1 141 ? -14.867 15.141 -7.414 1 98.56 141 ALA A N 1
ATOM 1040 C CA . ALA A 1 141 ? -14.18 16.234 -6.723 1 98.56 141 ALA A CA 1
ATOM 1041 C C . ALA A 1 141 ? -13.273 15.688 -5.621 1 98.56 141 ALA A C 1
ATOM 1043 O O . ALA A 1 141 ? -13.602 14.695 -4.969 1 98.56 141 ALA A O 1
ATOM 1044 N N . LEU A 1 142 ? -12.141 16.297 -5.449 1 98.5 142 LEU A N 1
ATOM 1045 C CA . LEU A 1 142 ? -11.328 16.219 -4.238 1 98.5 142 LEU A CA 1
ATOM 1046 C C . LEU A 1 142 ? -11.43 17.531 -3.445 1 98.5 142 LEU A C 1
ATOM 1048 O O . LEU A 1 142 ? -10.977 18.578 -3.906 1 98.5 142 LEU A O 1
ATOM 1052 N N . ILE A 1 143 ? -12.023 17.422 -2.328 1 98.56 143 ILE A N 1
ATOM 1053 C CA . ILE A 1 143 ? -12.344 18.609 -1.539 1 98.56 143 ILE A CA 1
ATOM 1054 C C . ILE A 1 143 ? -11.109 19.078 -0.786 1 98.56 143 ILE A C 1
ATOM 1056 O O . ILE A 1 143 ? -10.508 18.312 -0.018 1 98.56 143 ILE A O 1
ATOM 1060 N N . CYS A 1 144 ? -10.695 20.312 -0.998 1 98.25 144 CYS A N 1
ATOM 1061 C CA . CYS A 1 144 ? -9.57 20.953 -0.333 1 98.25 144 CYS A CA 1
ATOM 1062 C C . CYS A 1 144 ? -10.023 21.719 0.902 1 98.25 144 CYS A C 1
ATOM 1064 O O . CYS A 1 144 ? -10.914 22.578 0.815 1 98.25 144 CYS A O 1
ATOM 1066 N N . THR A 1 145 ? -9.383 21.516 2 1 97.06 145 THR A N 1
ATOM 1067 C CA . THR A 1 145 ? -9.859 22.062 3.266 1 97.06 145 THR A CA 1
ATOM 1068 C C . THR A 1 145 ? -9.297 23.469 3.496 1 97.06 145 THR A C 1
ATOM 1070 O O . THR A 1 145 ? -9.766 24.188 4.375 1 97.06 145 THR A O 1
ATOM 1073 N N . SER A 1 146 ? -8.297 23.891 2.805 1 97 146 SER A N 1
ATOM 1074 C CA . SER A 1 146 ? -7.715 25.234 2.889 1 97 146 SER A CA 1
ATOM 1075 C C . SER A 1 146 ? -7.164 25.672 1.54 1 97 146 SER A C 1
ATOM 1077 O O . SER A 1 146 ? -6.914 24.859 0.659 1 97 146 SER A O 1
ATOM 1079 N N . PRO A 1 147 ? -7.02 27.016 1.322 1 96.81 147 PRO A N 1
ATOM 1080 C CA . PRO A 1 147 ? -6.449 27.5 0.066 1 96.81 147 PRO A CA 1
ATOM 1081 C C . PRO A 1 147 ? -5.055 26.938 -0.21 1 96.81 147 PRO A C 1
ATOM 1083 O O . PRO A 1 147 ? -4.707 26.688 -1.365 1 96.81 147 PRO A O 1
ATOM 1086 N N . SER A 1 148 ? -4.266 26.797 0.809 1 95.5 148 SER A N 1
ATOM 1087 C CA . SER A 1 148 ? -2.922 26.25 0.636 1 95.5 148 SER A CA 1
ATOM 1088 C C . SER A 1 148 ? -2.967 24.828 0.097 1 95.5 148 SER A C 1
ATOM 1090 O O . SER A 1 148 ? -2.154 24.453 -0.75 1 95.5 148 SER A O 1
ATOM 1092 N N . VAL A 1 149 ? -3.867 24.031 0.601 1 96.5 149 VAL A N 1
ATOM 1093 C CA . VAL A 1 149 ? -4.055 22.672 0.119 1 96.5 149 VAL A CA 1
ATOM 1094 C C . VAL A 1 149 ? -4.496 22.688 -1.343 1 96.5 149 VAL A C 1
ATOM 1096 O O . VAL A 1 149 ? -3.973 21.938 -2.17 1 96.5 149 VAL A O 1
ATOM 1099 N N . GLN A 1 150 ? -5.469 23.562 -1.629 1 97.75 150 GLN A N 1
ATOM 1100 C CA . GLN A 1 150 ? -5.98 23.688 -2.99 1 97.75 150 GLN A CA 1
ATOM 1101 C C . GLN A 1 150 ? -4.863 24.062 -3.963 1 97.75 150 GLN A C 1
ATOM 1103 O O . GLN A 1 150 ? -4.734 23.453 -5.027 1 97.75 150 GLN A O 1
ATOM 1108 N N . ASP A 1 151 ? -4.074 25.016 -3.545 1 96.56 151 ASP A N 1
ATOM 1109 C CA . ASP A 1 151 ? -2.963 25.469 -4.383 1 96.56 151 ASP A CA 1
ATOM 1110 C C . ASP A 1 151 ? -1.958 24.344 -4.605 1 96.56 151 ASP A C 1
ATOM 1112 O O . ASP A 1 151 ? -1.493 24.125 -5.73 1 96.56 151 ASP A O 1
ATOM 1116 N N . ALA A 1 152 ? -1.585 23.672 -3.555 1 96.25 152 ALA A N 1
ATOM 1117 C CA . ALA A 1 152 ? -0.63 22.562 -3.65 1 96.25 152 ALA A CA 1
ATOM 1118 C C . ALA A 1 152 ? -1.142 21.484 -4.59 1 96.25 152 ALA A C 1
ATOM 1120 O O . ALA A 1 152 ? -0.387 20.953 -5.41 1 96.25 152 ALA A O 1
ATOM 1121 N N . LEU A 1 153 ? -2.443 21.109 -4.516 1 96.88 153 LEU A N 1
ATOM 1122 C CA . LEU A 1 153 ? -3.021 20.062 -5.355 1 96.88 153 LEU A CA 1
ATOM 1123 C C . LEU A 1 153 ? -3.082 20.516 -6.812 1 96.88 153 LEU A C 1
ATOM 1125 O O . LEU A 1 153 ? -2.818 19.719 -7.719 1 96.88 153 LEU A O 1
ATOM 1129 N N . ASN A 1 154 ? -3.469 21.766 -7.008 1 96.69 154 ASN A N 1
ATOM 1130 C CA . ASN A 1 154 ? -3.463 22.281 -8.375 1 96.69 154 ASN A CA 1
ATOM 1131 C C . ASN A 1 154 ? -2.086 22.156 -9.016 1 96.69 154 ASN A C 1
ATOM 1133 O O . ASN A 1 154 ? -1.972 21.688 -10.156 1 96.69 154 ASN A O 1
ATOM 1137 N N . GLN A 1 155 ? -1.085 22.562 -8.289 1 94.75 155 GLN A N 1
ATOM 1138 C CA . GLN A 1 155 ? 0.279 22.469 -8.805 1 94.75 155 GLN A CA 1
ATOM 1139 C C . GLN A 1 155 ? 0.674 21.031 -9.078 1 94.75 155 GLN A C 1
ATOM 1141 O O . GLN A 1 155 ? 1.294 20.734 -10.102 1 94.75 155 GLN A O 1
ATOM 1146 N N . MET A 1 156 ? 0.372 20.156 -8.18 1 95.38 156 MET A N 1
ATOM 1147 C CA . MET A 1 156 ? 0.71 18.734 -8.336 1 95.38 156 MET A CA 1
ATOM 1148 C C . MET A 1 156 ? 0.049 18.156 -9.586 1 95.38 156 MET A C 1
ATOM 1150 O O . MET A 1 156 ? 0.71 17.516 -10.398 1 95.38 156 MET A O 1
ATOM 1154 N N . PHE A 1 157 ? -1.293 18.391 -9.75 1 96.12 157 PHE A N 1
ATOM 1155 C CA . PHE A 1 157 ? -2.025 17.828 -10.875 1 96.12 157 PHE A CA 1
ATOM 1156 C C . PHE A 1 157 ? -1.545 18.422 -12.188 1 96.12 157 PHE A C 1
ATOM 1158 O O . PHE A 1 157 ? -1.483 17.734 -13.211 1 96.12 157 PHE A O 1
ATOM 1165 N N . ASP A 1 158 ? -1.195 19.734 -12.188 1 93.19 158 ASP A N 1
ATOM 1166 C CA . ASP A 1 158 ? -0.657 20.359 -13.391 1 93.19 158 ASP A CA 1
ATOM 1167 C C . ASP A 1 158 ? 0.656 19.703 -13.812 1 93.19 158 ASP A C 1
ATOM 1169 O O . ASP A 1 158 ? 0.836 19.359 -14.977 1 93.19 158 ASP A O 1
ATOM 1173 N N . ALA A 1 159 ? 1.555 19.578 -12.812 1 92.19 159 ALA A N 1
ATOM 1174 C CA . ALA A 1 159 ? 2.85 18.969 -13.102 1 92.19 159 ALA A CA 1
ATOM 1175 C C . ALA A 1 159 ? 2.684 17.516 -13.531 1 92.19 159 ALA A C 1
ATOM 1177 O O . ALA A 1 159 ? 3.348 17.047 -14.461 1 92.19 159 ALA A O 1
ATOM 1178 N N . TRP A 1 160 ? 1.816 16.766 -12.852 1 94.06 160 TRP A N 1
ATOM 1179 C CA . TRP A 1 160 ? 1.563 15.352 -13.133 1 94.06 160 TRP A CA 1
ATOM 1180 C C . TRP A 1 160 ? 0.949 15.164 -14.516 1 94.06 160 TRP A C 1
ATOM 1182 O O . TRP A 1 160 ? 1.43 14.359 -15.312 1 94.06 160 TRP A O 1
ATOM 1192 N N . SER A 1 161 ? -0.069 15.914 -14.859 1 90.5 161 SER A N 1
ATOM 1193 C CA . SER A 1 161 ? -0.711 15.859 -16.172 1 90.5 161 SER A CA 1
ATOM 1194 C C . SER A 1 161 ? 0.253 16.266 -17.266 1 90.5 161 SER A C 1
ATOM 1196 O O . SER A 1 161 ? 0.211 15.727 -18.375 1 90.5 161 SER A O 1
ATOM 1198 N N . GLY A 1 162 ? 1.067 17.297 -16.938 1 87.06 162 GLY A N 1
ATOM 1199 C CA . GLY A 1 162 ? 2.092 17.688 -17.891 1 87.06 162 GLY A CA 1
ATOM 1200 C C . GLY A 1 162 ? 3.049 16.562 -18.234 1 87.06 162 GLY A C 1
ATOM 1201 O O . GLY A 1 162 ? 3.316 16.297 -19.406 1 87.06 162 GLY A O 1
ATOM 1202 N N . PHE A 1 163 ? 3.496 15.883 -17.234 1 90.44 163 PHE A N 1
ATOM 1203 C CA . PHE A 1 163 ? 4.379 14.734 -17.438 1 90.44 163 PHE A CA 1
ATOM 1204 C C . PHE A 1 163 ? 3.695 13.672 -18.281 1 90.44 163 PHE A C 1
ATOM 1206 O O . PHE A 1 163 ? 4.289 13.141 -19.219 1 90.44 163 PHE A O 1
ATOM 1213 N N . LEU A 1 164 ? 2.459 13.289 -17.938 1 90.31 164 LEU A N 1
ATOM 1214 C CA . LEU A 1 164 ? 1.733 12.227 -18.625 1 90.31 164 LEU A CA 1
ATOM 1215 C C . LEU A 1 164 ? 1.437 12.617 -20.078 1 90.31 164 LEU A C 1
ATOM 1217 O O . LEU A 1 164 ? 1.489 11.773 -20.969 1 90.31 164 LEU A O 1
ATOM 1221 N N . ALA A 1 165 ? 1.087 13.875 -20.281 1 85.69 165 ALA A N 1
ATOM 1222 C CA . ALA A 1 165 ? 0.868 14.352 -21.641 1 85.69 165 ALA A CA 1
ATOM 1223 C C . ALA A 1 165 ? 2.123 14.18 -22.5 1 85.69 165 ALA A C 1
ATOM 1225 O O . ALA A 1 165 ? 2.043 13.734 -23.641 1 85.69 165 ALA A O 1
ATOM 1226 N N . ASP A 1 166 ? 3.23 14.539 -21.891 1 84.69 166 ASP A N 1
ATOM 1227 C CA . ASP A 1 166 ? 4.5 14.375 -22.594 1 84.69 166 ASP A CA 1
ATOM 1228 C C . ASP A 1 166 ? 4.793 12.898 -22.844 1 84.69 166 ASP A C 1
ATOM 1230 O O . ASP A 1 166 ? 5.254 12.531 -23.938 1 84.69 166 ASP A O 1
ATOM 1234 N N . ARG A 1 167 ? 4.551 12.07 -21.938 1 87.12 167 ARG A N 1
ATOM 1235 C CA . ARG A 1 167 ? 4.863 10.641 -22 1 87.12 167 ARG A CA 1
ATOM 1236 C C . ARG A 1 167 ? 4.004 9.945 -23.062 1 87.12 167 ARG A C 1
ATOM 1238 O O . ARG A 1 167 ? 4.484 9.062 -23.766 1 87.12 167 ARG A O 1
ATOM 1245 N N . PHE A 1 168 ? 2.73 10.367 -23.188 1 87.56 168 PHE A N 1
ATOM 1246 C CA . PHE A 1 168 ? 1.808 9.664 -24.078 1 87.56 168 PHE A CA 1
ATOM 1247 C C . PHE A 1 168 ? 1.577 10.461 -25.359 1 87.56 168 PHE A C 1
ATOM 1249 O O . PHE A 1 168 ? 0.972 9.961 -26.312 1 87.56 168 PHE A O 1
ATOM 1256 N N . GLY A 1 169 ? 2.115 11.688 -25.406 1 83.19 169 GLY A N 1
ATOM 1257 C CA . GLY A 1 169 ? 2.012 12.531 -26.578 1 83.19 169 GLY A CA 1
ATOM 1258 C C . GLY A 1 169 ? 0.628 13.125 -26.766 1 83.19 169 GLY A C 1
ATOM 1259 O O . GLY A 1 169 ? 0.177 13.312 -27.906 1 83.19 169 GLY A O 1
ATOM 1260 N N . GLY A 1 170 ? -0.113 13.266 -25.672 1 83.69 170 GLY A N 1
ATOM 1261 C CA . GLY A 1 170 ? -1.456 13.82 -25.766 1 83.69 170 GLY A CA 1
ATOM 1262 C C . GLY A 1 170 ? -1.564 15.227 -25.219 1 83.69 170 GLY A C 1
ATOM 1263 O O . GLY A 1 170 ? -0.556 15.836 -24.859 1 83.69 170 GLY A O 1
ATOM 1264 N N . ALA A 1 171 ? -2.82 15.781 -25.375 1 83.19 171 ALA A N 1
ATOM 1265 C CA . ALA A 1 171 ? -3.031 17.172 -24.984 1 83.19 171 ALA A CA 1
ATOM 1266 C C . ALA A 1 171 ? -4.133 17.281 -23.938 1 83.19 171 ALA A C 1
ATOM 1268 O O . ALA A 1 171 ? -4.348 18.359 -23.359 1 83.19 171 ALA A O 1
ATOM 1269 N N . LYS A 1 172 ? -4.82 16.219 -23.703 1 83.56 172 LYS A N 1
ATOM 1270 C CA . LYS A 1 172 ? -5.879 16.266 -22.703 1 83.56 172 LYS A CA 1
ATOM 1271 C C . LYS A 1 172 ? -5.301 16.312 -21.297 1 83.56 172 LYS A C 1
ATOM 1273 O O . LYS A 1 172 ? -4.25 15.719 -21.031 1 83.56 172 LYS A O 1
ATOM 1278 N N . ASN A 1 173 ? -5.988 17.047 -20.453 1 86.81 173 ASN A N 1
ATOM 1279 C CA . ASN A 1 173 ? -5.539 17.219 -19.062 1 86.81 173 ASN A CA 1
ATOM 1280 C C . ASN A 1 173 ? -6.645 16.891 -18.078 1 86.81 173 ASN A C 1
ATOM 1282 O O . ASN A 1 173 ? -7.125 17.766 -17.359 1 86.81 173 ASN A O 1
ATOM 1286 N N . PRO A 1 174 ? -7 15.617 -18.062 1 87.25 174 PRO A N 1
ATOM 1287 C CA . PRO A 1 174 ? -8.039 15.242 -17.109 1 87.25 174 PRO A CA 1
ATOM 1288 C C . PRO A 1 174 ? -7.609 15.445 -15.656 1 87.25 174 PRO A C 1
ATOM 1290 O O . PRO A 1 174 ? -6.465 15.148 -15.305 1 87.25 174 PRO A O 1
ATOM 1293 N N . LYS A 1 175 ? -8.352 16.031 -14.805 1 90 175 LYS A N 1
ATOM 1294 C CA . LYS A 1 175 ? -8.148 16.141 -13.367 1 90 175 LYS A CA 1
ATOM 1295 C C . LYS A 1 175 ? -9.477 16.312 -12.633 1 90 175 LYS A C 1
ATOM 1297 O O . LYS A 1 175 ? -10.461 16.766 -13.227 1 90 175 LYS A O 1
ATOM 1302 N N . PRO A 1 176 ? -9.57 16 -11.367 1 95.62 176 PRO A N 1
ATOM 1303 C CA . PRO A 1 176 ? -10.797 16.219 -10.602 1 95.62 176 PRO A CA 1
ATOM 1304 C C . PRO A 1 176 ? -11.062 17.688 -10.289 1 95.62 176 PRO A C 1
ATOM 1306 O O . PRO A 1 176 ? -10.156 18.516 -10.398 1 95.62 176 PRO A O 1
ATOM 1309 N N . TYR A 1 177 ? -12.344 17.984 -10.062 1 97.19 177 TYR A N 1
ATOM 1310 C CA . TYR A 1 177 ? -12.688 19.297 -9.508 1 97.19 177 TYR A CA 1
ATOM 1311 C C . TYR A 1 177 ? -12.086 19.484 -8.125 1 97.19 177 TYR A C 1
ATOM 1313 O O . TYR A 1 177 ? -12.086 18.547 -7.312 1 97.19 177 TYR A O 1
ATOM 1321 N N . LEU A 1 178 ? -11.445 20.641 -7.832 1 98.12 178 LEU A N 1
ATOM 1322 C CA . LEU A 1 178 ? -10.789 20.906 -6.555 1 98.12 178 LEU A CA 1
ATOM 1323 C C . LEU A 1 178 ? -11.484 22.031 -5.805 1 98.12 178 LEU A C 1
ATOM 1325 O O . LEU A 1 178 ? -10.93 23.125 -5.672 1 98.12 178 LEU A O 1
ATOM 1329 N N . PRO A 1 179 ? -12.656 21.734 -5.219 1 98.56 179 PRO A N 1
ATOM 1330 C CA . PRO A 1 179 ? -13.367 22.781 -4.477 1 98.56 179 PRO A CA 1
ATOM 1331 C C . PRO A 1 179 ? -12.734 23.078 -3.117 1 98.56 179 PRO A C 1
ATOM 1333 O O . PRO A 1 179 ? -12.023 22.234 -2.57 1 98.56 179 PRO A O 1
ATOM 1336 N N . LEU A 1 180 ? -12.969 24.297 -2.66 1 98.19 180 LEU A N 1
ATOM 1337 C CA . LEU A 1 180 ? -12.531 24.719 -1.331 1 98.19 180 LEU A CA 1
ATOM 1338 C C . LEU A 1 180 ? -13.688 24.656 -0.336 1 98.19 180 LEU A C 1
ATOM 1340 O O . LEU A 1 180 ? -14.633 25.438 -0.424 1 98.19 180 LEU A O 1
ATOM 1344 N N . ILE A 1 181 ? -13.711 23.703 0.559 1 98.31 181 ILE A N 1
ATOM 1345 C CA . ILE A 1 181 ? -14.656 23.594 1.662 1 98.31 181 ILE A CA 1
ATOM 1346 C C . ILE A 1 181 ? -13.914 23.312 2.961 1 98.31 181 ILE A C 1
ATOM 1348 O O . ILE A 1 181 ? -13.258 22.266 3.092 1 98.31 181 ILE A O 1
ATOM 1352 N N . PRO A 1 182 ? -13.984 24.203 3.932 1 97.5 182 PRO A N 1
ATOM 1353 C CA . PRO A 1 182 ? -13.25 24 5.18 1 97.5 182 PRO A CA 1
ATOM 1354 C C . PRO A 1 182 ? -13.852 22.891 6.043 1 97.5 182 PRO A C 1
ATOM 1356 O O . PRO A 1 182 ? -14.953 22.406 5.758 1 97.5 182 PRO A O 1
ATOM 1359 N N . LEU A 1 183 ? -13.055 22.453 7.082 1 96.75 183 LEU A N 1
ATOM 1360 C CA . LEU A 1 183 ? -13.633 21.656 8.148 1 96.75 183 LEU A CA 1
ATOM 1361 C C . LEU A 1 183 ? -14.43 22.516 9.117 1 96.75 183 LEU A C 1
ATOM 1363 O O . LEU A 1 183 ? -14.344 23.75 9.07 1 96.75 183 LEU A O 1
ATOM 1367 N N . GLY A 1 184 ? -15.25 21.859 9.914 1 95.88 184 GLY A N 1
ATOM 1368 C CA . GLY A 1 184 ? -16.078 22.578 10.867 1 95.88 184 GLY A CA 1
ATOM 1369 C C . GLY A 1 184 ? -15.898 22.109 12.297 1 95.88 184 GLY A C 1
ATOM 1370 O O . GLY A 1 184 ? -15.109 21.203 12.555 1 95.88 184 GLY A O 1
ATOM 1371 N N . VAL A 1 185 ? -16.484 22.891 13.172 1 96.12 185 VAL A N 1
ATOM 1372 C CA . VAL A 1 185 ? -16.594 22.5 14.57 1 96.12 185 VAL A CA 1
ATOM 1373 C C . VAL A 1 185 ? -18.016 22.75 15.055 1 96.12 185 VAL A C 1
ATOM 1375 O O . VAL A 1 185 ? -18.797 23.438 14.398 1 96.12 185 VAL A O 1
ATOM 1378 N N . ASP A 1 186 ? -18.391 22.109 16.141 1 94.31 186 ASP A N 1
ATOM 1379 C CA . ASP A 1 186 ? -19.672 22.375 16.797 1 94.31 186 ASP A CA 1
ATOM 1380 C C . ASP A 1 186 ? -19.578 23.578 17.734 1 94.31 186 ASP A C 1
ATOM 1382 O O . ASP A 1 186 ? -19.422 23.406 18.938 1 94.31 186 ASP A O 1
ATOM 1386 N N . GLN A 1 187 ? -19.828 24.766 17.125 1 95.56 187 GLN A N 1
ATOM 1387 C CA . GLN A 1 187 ? -19.578 26.016 17.828 1 95.56 187 GLN A CA 1
ATOM 1388 C C . GLN A 1 187 ? -20.438 26.125 19.094 1 95.56 187 GLN A C 1
ATOM 1390 O O . GLN A 1 187 ? -19.922 26.391 20.172 1 95.56 187 GLN A O 1
ATOM 1395 N N . PRO A 1 188 ? -21.719 25.859 19.078 1 94.62 188 PRO A N 1
ATOM 1396 C CA . PRO A 1 188 ? -22.531 26 20.281 1 94.62 188 PRO A CA 1
ATOM 1397 C C . PRO A 1 188 ? -22.109 25.047 21.406 1 94.62 188 PRO A C 1
ATOM 1399 O O . PRO A 1 188 ? -22.078 25.422 22.578 1 94.62 188 PRO A O 1
ATOM 1402 N N . ALA A 1 189 ? -21.797 23.844 21.031 1 92.62 189 ALA A N 1
ATOM 1403 C CA . ALA A 1 189 ? -21.406 22.859 22.031 1 92.62 189 ALA A CA 1
ATOM 1404 C C . ALA A 1 189 ? -20.094 23.25 22.719 1 92.62 189 ALA A C 1
ATOM 1406 O O . ALA A 1 189 ? -19.953 23.109 23.938 1 92.62 189 ALA A O 1
ATOM 1407 N N . ILE A 1 190 ? -19.156 23.75 21.953 1 95.19 190 ILE A N 1
ATOM 1408 C CA . ILE A 1 190 ? -17.859 24.141 22.5 1 95.19 190 ILE A CA 1
ATOM 1409 C C . ILE A 1 190 ? -18.016 25.375 23.375 1 95.19 190 ILE A C 1
ATOM 1411 O O . ILE A 1 190 ? -17.453 25.453 24.484 1 95.19 190 ILE A O 1
ATOM 1415 N N . ALA A 1 191 ? -18.797 26.344 22.906 1 95.56 191 ALA A N 1
ATOM 1416 C CA . ALA A 1 191 ? -19.047 27.562 23.672 1 95.56 191 ALA A CA 1
ATOM 1417 C C . ALA A 1 191 ? -19.703 27.234 25.016 1 95.56 191 ALA A C 1
ATOM 1419 O O . ALA A 1 191 ? -19.359 27.812 26.047 1 95.56 191 ALA A O 1
ATOM 1420 N N . ALA A 1 192 ? -20.609 26.297 25 1 94.38 192 ALA A N 1
ATOM 1421 C CA . ALA A 1 192 ? -21.312 25.906 26.219 1 94.38 192 ALA A CA 1
ATOM 1422 C C . ALA A 1 192 ? -20.359 25.281 27.234 1 94.38 192 ALA A C 1
ATOM 1424 O O . ALA A 1 192 ? -20.516 25.453 28.438 1 94.38 192 ALA A O 1
ATOM 1425 N N . ARG A 1 193 ? -19.453 24.562 26.766 1 93.06 193 ARG A N 1
ATOM 1426 C CA . ARG A 1 193 ? -18.469 23.938 27.641 1 93.06 193 ARG A CA 1
ATOM 1427 C C . ARG A 1 193 ? -17.5 24.969 28.203 1 93.06 193 ARG A C 1
ATOM 1429 O O . ARG A 1 193 ? -17.016 24.812 29.328 1 93.06 193 ARG A O 1
ATOM 1436 N N . ALA A 1 194 ? -17.219 25.969 27.406 1 94.12 194 ALA A N 1
ATOM 1437 C CA . ALA A 1 194 ? -16.234 26.984 27.797 1 94.12 194 ALA A CA 1
ATOM 1438 C C . ALA A 1 194 ? -16.844 27.984 28.766 1 94.12 194 ALA A C 1
ATOM 1440 O O . ALA A 1 194 ? -16.156 28.531 29.641 1 94.12 194 ALA A O 1
ATOM 1441 N N . ASP A 1 195 ? -18.141 28.219 28.688 1 94.12 195 ASP A N 1
ATOM 1442 C CA . ASP A 1 195 ? -18.828 29.234 29.5 1 94.12 195 ASP A CA 1
ATOM 1443 C C . ASP A 1 195 ? -19.359 28.625 30.797 1 94.12 195 ASP A C 1
ATOM 1445 O O . ASP A 1 195 ? -20.578 28.625 31.031 1 94.12 195 ASP A O 1
ATOM 1449 N N . ARG A 1 196 ? -18.438 28.156 31.641 1 93.69 196 ARG A N 1
ATOM 1450 C CA . ARG A 1 196 ? -18.781 27.547 32.938 1 93.69 196 ARG A CA 1
ATOM 1451 C C . ARG A 1 196 ? -17.859 28.062 34.031 1 93.69 196 ARG A C 1
ATOM 1453 O O . ARG A 1 196 ? -16.844 27.438 34.344 1 93.69 196 ARG A O 1
ATOM 1460 N N . PRO A 1 197 ? -18.297 29.062 34.656 1 92.75 197 PRO A N 1
ATOM 1461 C CA . PRO A 1 197 ? -17.438 29.688 35.656 1 92.75 197 PRO A CA 1
ATOM 1462 C C . PRO A 1 197 ? -17.062 28.734 36.812 1 92.75 197 PRO A C 1
ATOM 1464 O O . PRO A 1 197 ? -15.945 28.812 37.312 1 92.75 197 PRO A O 1
ATOM 1467 N N . GLN A 1 198 ? -17.938 27.922 37.156 1 94.56 198 GLN A N 1
ATOM 1468 C CA . GLN A 1 198 ? -17.656 26.969 38.219 1 94.56 198 GLN A CA 1
ATOM 1469 C C . GLN A 1 198 ? -16.578 25.969 37.812 1 94.56 198 GLN A C 1
ATOM 1471 O O . GLN A 1 198 ? -15.703 25.625 38.594 1 94.56 198 GLN A O 1
ATOM 1476 N N . VAL A 1 199 ? -16.688 25.625 36.594 1 94.88 199 VAL A N 1
ATOM 1477 C CA . VAL A 1 199 ? -15.711 24.672 36.062 1 94.88 199 VAL A CA 1
ATOM 1478 C C . VAL A 1 199 ? -14.352 25.359 35.938 1 94.88 199 VAL A C 1
ATOM 1480 O O . VAL A 1 199 ? -13.312 24.75 36.219 1 94.88 199 VAL A O 1
ATOM 1483 N N . ARG A 1 200 ? -14.289 26.641 35.5 1 95.62 200 ARG A N 1
ATOM 1484 C CA . ARG A 1 200 ? -13.047 27.406 35.438 1 95.62 200 ARG A CA 1
ATOM 1485 C C . ARG A 1 200 ? -12.359 27.422 36.812 1 95.62 200 ARG A C 1
ATOM 1487 O O . ARG A 1 200 ? -11.172 27.125 36.906 1 95.62 200 ARG A O 1
ATOM 1494 N N . ALA A 1 201 ? -13.141 27.688 37.812 1 96 201 ALA A N 1
ATOM 1495 C CA . ALA A 1 201 ? -12.594 27.75 39.188 1 96 201 ALA A CA 1
ATOM 1496 C C . ALA A 1 201 ? -12.031 26.391 39.594 1 96 201 ALA A C 1
ATOM 1498 O O . ALA A 1 201 ? -10.961 26.328 40.219 1 96 201 ALA A O 1
ATOM 1499 N N . GLN A 1 202 ? -12.711 25.406 39.281 1 95.69 202 GLN A N 1
ATOM 1500 C CA . GLN A 1 202 ? -12.305 24.062 39.688 1 95.69 202 GLN A CA 1
ATOM 1501 C C . GLN A 1 202 ? -11 23.656 39 1 95.69 202 GLN A C 1
ATOM 1503 O O . GLN A 1 202 ? -10.102 23.125 39.656 1 95.69 202 GLN A O 1
ATOM 1508 N N . VAL A 1 203 ? -10.891 23.891 37.688 1 95.56 203 VAL A N 1
ATOM 1509 C CA . VAL A 1 203 ? -9.703 23.531 36.938 1 95.56 203 VAL A CA 1
ATOM 1510 C C . VAL A 1 203 ? -8.5 24.297 37.469 1 95.56 203 VAL A C 1
ATOM 1512 O O . VAL A 1 203 ? -7.418 23.719 37.656 1 95.56 203 VAL A O 1
ATOM 1515 N N . ARG A 1 204 ? -8.641 25.547 37.719 1 96.94 204 ARG A N 1
ATOM 1516 C CA . ARG A 1 204 ? -7.551 26.391 38.188 1 96.94 204 ARG A CA 1
ATOM 1517 C C . ARG A 1 204 ? -7.121 25.984 39.594 1 96.94 204 ARG A C 1
ATOM 1519 O O . ARG A 1 204 ? -5.93 26 39.906 1 96.94 204 ARG A O 1
ATOM 1526 N N . GLU A 1 205 ? -8.102 25.578 40.406 1 97 205 GLU A N 1
ATOM 1527 C CA . GLU A 1 205 ? -7.766 25.062 41.719 1 97 205 GLU A CA 1
ATOM 1528 C C . GLU A 1 205 ? -6.969 23.766 41.625 1 97 205 GLU A C 1
ATOM 1530 O O . GLU A 1 205 ? -5.953 23.609 42.312 1 97 205 GLU A O 1
ATOM 1535 N N . GLU A 1 206 ? -7.434 22.953 40.781 1 95.94 206 GLU A N 1
ATOM 1536 C CA . GLU A 1 206 ? -6.781 21.656 40.594 1 95.94 206 GLU A CA 1
ATOM 1537 C C . GLU A 1 206 ? -5.332 21.828 40.156 1 95.94 206 GLU A C 1
ATOM 1539 O O . GLU A 1 206 ? -4.453 21.078 40.594 1 95.94 206 GLU A O 1
ATOM 1544 N N . LEU A 1 207 ? -5.066 22.797 39.344 1 96.75 207 LEU A N 1
ATOM 1545 C CA . LEU A 1 207 ? -3.736 23 38.75 1 96.75 207 LEU A CA 1
ATOM 1546 C C . LEU A 1 207 ? -2.951 24.031 39.562 1 96.75 207 LEU A C 1
ATOM 1548 O O . LEU A 1 207 ? -1.859 24.438 39.188 1 96.75 207 LEU A O 1
ATOM 1552 N N . ALA A 1 208 ? -3.512 24.453 40.688 1 97.44 208 ALA A N 1
ATOM 1553 C CA . ALA A 1 208 ? -2.879 25.438 41.562 1 97.44 208 ALA A CA 1
ATOM 1554 C C . ALA A 1 208 ? -2.551 26.719 40.844 1 97.44 208 ALA A C 1
ATOM 1556 O O . ALA A 1 208 ? -1.433 27.234 40.938 1 97.44 208 ALA A O 1
ATOM 1557 N N . ILE A 1 209 ? -3.504 27.219 40.031 1 97.62 209 ILE A N 1
ATOM 1558 C CA . ILE A 1 209 ? -3.379 28.453 39.281 1 97.62 209 ILE A CA 1
ATOM 1559 C C . ILE A 1 209 ? -4.121 29.578 40.031 1 97.62 209 ILE A C 1
ATOM 1561 O O . ILE A 1 209 ? -5.336 29.5 40.219 1 97.62 209 ILE A O 1
ATOM 1565 N N . ALA A 1 210 ? -3.441 30.609 40.312 1 96.5 210 ALA A N 1
ATOM 1566 C CA . ALA A 1 210 ? -4.039 31.734 41.031 1 96.5 210 ALA A CA 1
ATOM 1567 C C . ALA A 1 210 ? -4.887 32.594 40.094 1 96.5 210 ALA A C 1
ATOM 1569 O O . ALA A 1 210 ? -4.816 32.438 38.875 1 96.5 210 ALA A O 1
ATOM 1570 N N . GLU A 1 211 ? -5.688 33.469 40.625 1 92 211 GLU A N 1
ATOM 1571 C CA . GLU A 1 211 ? -6.637 34.281 39.875 1 92 211 GLU A CA 1
ATOM 1572 C C . GLU A 1 211 ? -5.922 35.188 38.875 1 92 211 GLU A C 1
ATOM 1574 O O . GLU A 1 211 ? -6.414 35.406 37.781 1 92 211 GLU A O 1
ATOM 1579 N N . ASP A 1 212 ? -4.73 35.656 39.281 1 93.69 212 ASP A N 1
ATOM 1580 C CA . ASP A 1 212 ? -4.023 36.594 38.469 1 93.69 212 ASP A CA 1
ATOM 1581 C C . ASP A 1 212 ? -3.02 35.906 37.531 1 93.69 212 ASP A C 1
ATOM 1583 O O . ASP A 1 212 ? -2.406 36.531 36.688 1 93.69 212 ASP A O 1
ATOM 1587 N N . ASP A 1 213 ? -2.869 34.594 37.75 1 97.94 213 ASP A N 1
ATOM 1588 C CA . ASP A 1 213 ? -1.984 33.812 36.906 1 97.94 213 ASP A CA 1
ATOM 1589 C C . ASP A 1 213 ? -2.59 33.656 35.5 1 97.94 213 ASP A C 1
ATOM 1591 O O . ASP A 1 213 ? -3.787 33.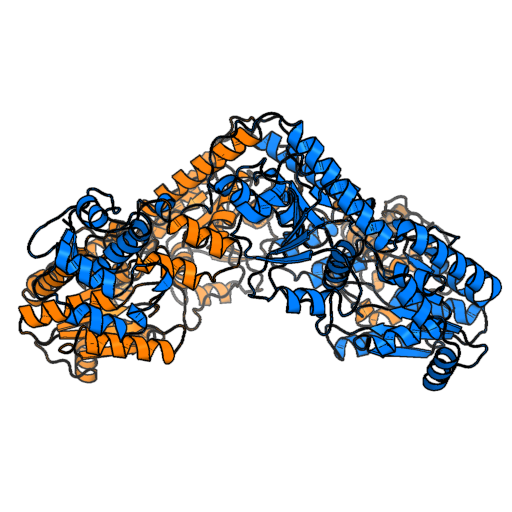875 35.312 1 97.94 213 ASP A O 1
ATOM 1595 N N . ILE A 1 214 ? -1.743 33.438 34.531 1 98.69 214 ILE A N 1
ATOM 1596 C CA . ILE A 1 214 ? -2.184 33.188 33.156 1 98.69 214 ILE A CA 1
ATOM 1597 C C . ILE A 1 214 ? -1.992 31.734 32.781 1 98.69 214 ILE A C 1
ATOM 1599 O O . ILE A 1 214 ? -0.926 31.156 33.031 1 98.69 214 ILE A O 1
ATOM 1603 N N . LEU A 1 215 ? -3.021 31.109 32.219 1 98.69 215 LEU A N 1
ATOM 1604 C CA . LEU A 1 215 ? -2.924 29.734 31.734 1 98.69 215 LEU A CA 1
ATOM 1605 C C . LEU A 1 215 ? -2.943 29.719 30.203 1 98.69 215 LEU A C 1
ATOM 1607 O O . LEU A 1 215 ? -3.932 30.125 29.594 1 98.69 215 LEU A O 1
ATOM 1611 N N . VAL A 1 216 ? -1.827 29.281 29.609 1 98.88 216 VAL A N 1
ATOM 1612 C CA . VAL A 1 216 ? -1.713 29.047 28.172 1 98.88 216 VAL A CA 1
ATOM 1613 C C . VAL A 1 216 ? -2.018 27.578 27.859 1 98.88 216 VAL A C 1
ATOM 1615 O O . VAL A 1 216 ? -1.578 26.688 28.594 1 98.88 216 VAL A O 1
ATOM 1618 N N . LEU A 1 217 ? -2.811 27.359 26.766 1 98.69 217 LEU A N 1
ATOM 1619 C CA . LEU A 1 217 ? -3.305 26.016 26.5 1 98.69 217 LEU A CA 1
ATOM 1620 C C . LEU A 1 217 ? -2.842 25.547 25.125 1 98.69 217 LEU A C 1
ATOM 1622 O O . LEU A 1 217 ? -2.91 26.297 24.141 1 98.69 217 LEU A O 1
ATOM 1626 N N . TRP A 1 218 ? -2.258 24.375 25.062 1 98.19 218 TRP A N 1
ATOM 1627 C CA . TRP A 1 218 ? -2.131 23.562 23.859 1 98.19 218 TRP A CA 1
ATOM 1628 C C . TRP A 1 218 ? -3.053 22.344 23.938 1 98.19 218 TRP A C 1
ATOM 1630 O O . TRP A 1 218 ? -3.135 21.688 24.969 1 98.19 218 TRP A O 1
ATOM 1640 N N . LEU A 1 219 ? -3.77 22.078 22.844 1 96.19 219 LEU A N 1
ATOM 1641 C CA . LEU A 1 219 ? -4.617 20.891 22.75 1 96.19 219 LEU A CA 1
ATOM 1642 C C . LEU A 1 219 ? -4.34 20.125 21.469 1 96.19 219 LEU A C 1
ATOM 1644 O O . LEU A 1 219 ? -4.434 20.672 20.375 1 96.19 219 LEU A O 1
ATOM 1648 N N . GLY A 1 220 ? -3.996 18.891 21.531 1 93.69 220 GLY A N 1
ATOM 1649 C CA . GLY A 1 220 ? -3.719 18 20.406 1 93.69 220 GLY A CA 1
ATOM 1650 C C . GLY A 1 220 ? -2.678 16.938 20.734 1 93.69 220 GLY A C 1
ATOM 1651 O O . GLY A 1 220 ? -2.143 16.906 21.844 1 93.69 220 GLY A O 1
ATOM 1652 N N . ARG A 1 221 ? -2.367 16.078 19.859 1 94.75 221 ARG A N 1
ATOM 1653 C CA . ARG A 1 221 ? -1.333 15.062 20.016 1 94.75 221 ARG A CA 1
ATOM 1654 C C . ARG A 1 221 ? 0.007 15.695 20.375 1 94.75 221 ARG A C 1
ATOM 1656 O O . ARG A 1 221 ? 0.372 16.734 19.844 1 94.75 221 ARG A O 1
ATOM 1663 N N . LEU A 1 222 ? 0.573 15.078 21.281 1 96.56 222 LEU A N 1
ATOM 1664 C CA . LEU A 1 222 ? 1.886 15.555 21.703 1 96.56 222 LEU A CA 1
ATOM 1665 C C . LEU A 1 222 ? 2.994 14.812 20.969 1 96.56 222 LEU A C 1
ATOM 1667 O O . LEU A 1 222 ? 3.703 14 21.562 1 96.56 222 LEU A O 1
ATOM 1671 N N . SER A 1 223 ? 3.086 15.148 19.672 1 95.94 223 SER A N 1
ATOM 1672 C CA . SER A 1 223 ? 4.02 14.531 18.734 1 95.94 223 SER A CA 1
ATOM 1673 C C . SER A 1 223 ? 4.965 15.57 18.141 1 95.94 223 SER A C 1
ATOM 1675 O O . SER A 1 223 ? 4.57 16.344 17.266 1 95.94 223 SER A O 1
ATOM 1677 N N . PHE A 1 224 ? 6.258 15.477 18.531 1 95.69 224 PHE A N 1
ATOM 1678 C CA . PHE A 1 224 ? 7.234 16.453 18.047 1 95.69 224 PHE A CA 1
ATOM 1679 C C . PHE A 1 224 ? 7.578 16.203 16.594 1 95.69 224 PHE A C 1
ATOM 1681 O O . PHE A 1 224 ? 8.039 17.109 15.891 1 95.69 224 PHE A O 1
ATOM 1688 N N . PHE A 1 225 ? 7.344 15.008 16.109 1 93.69 225 PHE A N 1
ATOM 1689 C CA . PHE A 1 225 ? 7.789 14.664 14.766 1 93.69 225 PHE A CA 1
ATOM 1690 C C . PHE A 1 225 ? 6.633 14.742 13.773 1 93.69 225 PHE A C 1
ATOM 1692 O O . PHE A 1 225 ? 6.852 14.758 12.562 1 93.69 225 PHE A O 1
ATOM 1699 N N . GLU A 1 226 ? 5.371 14.844 14.195 1 94.19 226 GLU A N 1
ATOM 1700 C CA . GLU A 1 226 ? 4.266 14.867 13.242 1 94.19 226 GLU A CA 1
ATOM 1701 C C . GLU A 1 226 ? 3.389 16.094 13.445 1 94.19 226 GLU A C 1
ATOM 1703 O O . GLU A 1 226 ? 2.574 16.438 12.578 1 94.19 226 GLU A O 1
ATOM 1708 N N . LYS A 1 227 ? 3.504 16.812 14.531 1 94.88 227 LYS A N 1
ATOM 1709 C CA . LYS A 1 227 ? 2.627 17.938 14.812 1 94.88 227 LYS A CA 1
ATOM 1710 C C . LYS A 1 227 ? 3.43 19.219 14.992 1 94.88 227 LYS A C 1
ATOM 1712 O O . LYS A 1 227 ? 3.389 20.109 14.141 1 94.88 227 LYS A O 1
ATOM 1717 N N . ALA A 1 228 ? 4.172 19.328 16.062 1 96.62 228 ALA A N 1
ATOM 1718 C CA . ALA A 1 228 ? 4.938 20.547 16.359 1 96.62 228 ALA A CA 1
ATOM 1719 C C . ALA A 1 228 ? 6.039 20.25 17.375 1 96.62 228 ALA A C 1
ATOM 1721 O O . ALA A 1 228 ? 5.832 19.516 18.328 1 96.62 228 ALA A O 1
ATOM 1722 N N . ALA A 1 229 ? 7.18 20.828 17.125 1 96.56 229 ALA A N 1
ATOM 1723 C CA . ALA A 1 229 ? 8.203 20.828 18.172 1 96.56 229 ALA A CA 1
ATOM 1724 C C . ALA A 1 229 ? 7.801 21.734 19.328 1 96.56 229 ALA A C 1
ATOM 1726 O O . ALA A 1 229 ? 7.406 22.891 19.109 1 96.56 229 ALA A O 1
ATOM 1727 N N . PRO A 1 230 ? 7.957 21.266 20.562 1 98 230 PRO A N 1
ATOM 1728 C CA . PRO A 1 230 ? 7.477 22.078 21.688 1 98 230 PRO A CA 1
ATOM 1729 C C . PRO A 1 230 ? 8.453 23.188 22.078 1 98 230 PRO A C 1
ATOM 1731 O O . PRO A 1 230 ? 8.07 24.141 22.766 1 98 230 PRO A O 1
ATOM 1734 N N . GLN A 1 231 ? 9.688 23.109 21.703 1 97.81 231 GLN A N 1
ATOM 1735 C CA . GLN A 1 231 ? 10.75 23.969 22.172 1 97.81 231 GLN A CA 1
ATOM 1736 C C . GLN A 1 231 ? 10.453 25.438 21.859 1 97.81 231 GLN A C 1
ATOM 1738 O O . GLN A 1 231 ? 10.57 26.312 22.719 1 97.81 231 GLN A O 1
ATOM 1743 N N . PRO A 1 232 ? 10.031 25.703 20.609 1 97.94 232 PRO A N 1
ATOM 1744 C CA . PRO A 1 232 ? 9.695 27.109 20.328 1 97.94 232 PRO A CA 1
ATOM 1745 C C . PRO A 1 232 ? 8.586 27.641 21.219 1 97.94 232 PRO A C 1
ATOM 1747 O O . PRO A 1 232 ? 8.625 28.812 21.625 1 97.94 232 PRO A O 1
ATOM 1750 N N . MET A 1 233 ? 7.633 26.844 21.516 1 98.75 233 MET A N 1
ATOM 1751 C CA . MET A 1 233 ? 6.539 27.266 22.391 1 98.75 233 MET A CA 1
ATOM 1752 C C . MET A 1 233 ? 7.031 27.5 23.812 1 98.75 233 MET A C 1
ATOM 1754 O O . MET A 1 233 ? 6.68 28.5 24.438 1 98.75 233 MET A O 1
ATOM 1758 N N . PHE A 1 234 ? 7.863 26.594 24.328 1 98.69 234 PHE A N 1
ATOM 1759 C CA . PHE A 1 234 ? 8.438 26.75 25.656 1 98.69 234 PHE A CA 1
ATOM 1760 C C . PHE A 1 234 ? 9.203 28.062 25.766 1 98.69 234 PHE A C 1
ATOM 1762 O O . PHE A 1 234 ? 8.977 28.859 26.688 1 98.69 234 PHE A O 1
ATOM 1769 N N . ARG A 1 235 ? 10.031 28.281 24.844 1 97.94 235 ARG A N 1
ATOM 1770 C CA . ARG A 1 235 ? 10.875 29.469 24.875 1 97.94 235 ARG A CA 1
ATOM 1771 C C . ARG A 1 235 ? 10.047 30.75 24.766 1 97.94 235 ARG A C 1
ATOM 1773 O O . ARG A 1 235 ? 10.305 31.719 25.484 1 97.94 235 ARG A O 1
ATOM 1780 N N . ALA A 1 236 ? 9.094 30.75 23.859 1 98.62 236 ALA A N 1
ATOM 1781 C CA . ALA A 1 236 ? 8.25 31.922 23.672 1 98.62 236 ALA A CA 1
ATOM 1782 C C . ALA A 1 236 ? 7.465 32.25 24.953 1 98.62 236 ALA A C 1
ATOM 1784 O O . ALA A 1 236 ? 7.379 33.406 25.359 1 98.62 236 ALA A O 1
ATOM 1785 N N . ILE A 1 237 ? 6.883 31.234 25.594 1 98.88 237 ILE A N 1
ATOM 1786 C CA . ILE A 1 237 ? 6.082 31.422 26.797 1 98.88 237 ILE A CA 1
ATOM 1787 C C . ILE A 1 237 ? 6.973 31.891 27.938 1 98.88 237 ILE A C 1
ATOM 1789 O O . ILE A 1 237 ? 6.578 32.781 28.703 1 98.88 237 ILE A O 1
ATOM 1793 N N . GLU A 1 238 ? 8.148 31.312 28.078 1 98.31 238 GLU A N 1
ATOM 1794 C CA . GLU A 1 238 ? 9.117 31.734 29.094 1 98.31 238 GLU A CA 1
ATOM 1795 C C . GLU A 1 238 ? 9.469 33.219 28.938 1 98.31 238 GLU A C 1
ATOM 1797 O O . GLU A 1 238 ? 9.445 33.969 29.906 1 98.31 238 GLU A O 1
ATOM 1802 N N . GLU A 1 239 ? 9.781 33.562 27.719 1 98 239 GLU A N 1
ATOM 1803 C CA . GLU A 1 239 ? 10.148 34.969 27.453 1 98 239 GLU A CA 1
ATOM 1804 C C . GLU A 1 239 ? 9 35.906 27.766 1 98 239 GLU A C 1
ATOM 1806 O O . GLU A 1 239 ? 9.211 37 28.312 1 98 239 GLU A O 1
ATOM 1811 N N . ALA A 1 240 ? 7.82 35.531 27.422 1 98.62 240 ALA A N 1
ATOM 1812 C CA . ALA A 1 240 ? 6.645 36.344 27.719 1 98.62 240 ALA A CA 1
ATOM 1813 C C . ALA A 1 240 ? 6.43 36.5 29.219 1 98.62 240 ALA A C 1
ATOM 1815 O O . ALA A 1 240 ? 6.078 37.562 29.719 1 98.62 240 ALA A O 1
ATOM 1816 N N . ALA A 1 241 ? 6.582 35.344 29.922 1 98.25 241 ALA A N 1
ATOM 1817 C CA . ALA A 1 241 ? 6.438 35.344 31.375 1 98.25 241 ALA A CA 1
ATOM 1818 C C . ALA A 1 241 ? 7.434 36.312 32.031 1 98.25 241 ALA A C 1
ATOM 1820 O O . ALA A 1 241 ? 7.062 37.125 32.875 1 98.25 241 ALA A O 1
ATOM 1821 N N . GLN A 1 242 ? 8.602 36.25 31.594 1 96.94 242 GLN A N 1
ATOM 1822 C CA . GLN A 1 242 ? 9.648 37.125 32.125 1 96.94 242 GLN A CA 1
ATOM 1823 C C . GLN A 1 242 ? 9.367 38.594 31.828 1 96.94 242 GLN A C 1
ATOM 1825 O O . GLN A 1 242 ? 9.539 39.438 32.688 1 96.94 242 GLN A O 1
ATOM 1830 N N . ALA A 1 243 ? 8.961 38.812 30.672 1 96.12 243 ALA A N 1
ATOM 1831 C CA . ALA A 1 243 ? 8.703 40.188 30.234 1 96.12 243 ALA A CA 1
ATOM 1832 C C . ALA A 1 243 ? 7.527 40.812 31 1 96.12 243 ALA A C 1
ATOM 1834 O O . ALA A 1 243 ? 7.512 42 31.281 1 96.12 243 ALA A O 1
ATOM 1835 N N . SER A 1 244 ? 6.551 39.969 31.328 1 95.75 244 SER A N 1
ATOM 1836 C CA . SER A 1 244 ? 5.328 40.469 31.953 1 95.75 244 SER A CA 1
ATOM 1837 C C . SER A 1 244 ? 5.457 40.5 33.469 1 95.75 244 SER A C 1
ATOM 1839 O O . SER A 1 244 ? 4.742 41.219 34.156 1 95.75 244 SER A O 1
ATOM 1841 N N . GLY A 1 245 ? 6.262 39.625 33.969 1 95.5 245 GLY A N 1
ATOM 1842 C CA . GLY A 1 245 ? 6.402 39.5 35.406 1 95.5 245 GLY A CA 1
ATOM 1843 C C . GLY A 1 245 ? 5.258 38.719 36.031 1 95.5 245 GLY A C 1
ATOM 1844 O O . GLY A 1 245 ? 5.16 38.656 37.25 1 95.5 245 GLY A O 1
ATOM 1845 N N . VAL A 1 246 ? 4.441 38.219 35.25 1 96.44 246 VAL A N 1
ATOM 1846 C CA . VAL A 1 246 ? 3.279 37.469 35.719 1 96.44 246 VAL A CA 1
ATOM 1847 C C . VAL A 1 246 ? 3.602 35.969 35.719 1 96.44 246 VAL A C 1
ATOM 1849 O O . VAL A 1 246 ? 4.359 35.469 34.875 1 96.44 246 VAL A O 1
ATOM 1852 N N . LYS A 1 247 ? 3.008 35.281 36.688 1 98 247 LYS A N 1
ATOM 1853 C CA . LYS A 1 247 ? 3.162 33.844 36.688 1 98 247 LYS A CA 1
ATOM 1854 C C . LYS A 1 247 ? 2.348 33.188 35.562 1 98 247 LYS A C 1
ATOM 1856 O O . LYS A 1 247 ? 1.147 33.438 35.438 1 98 247 LYS A O 1
ATOM 1861 N N . VAL A 1 248 ? 3.055 32.375 34.75 1 98.62 248 VAL A N 1
ATOM 1862 C CA . VAL A 1 248 ? 2.398 31.75 33.625 1 98.62 248 VAL A CA 1
ATOM 1863 C C . VAL A 1 248 ? 2.438 30.234 33.781 1 98.62 248 VAL A C 1
ATOM 1865 O O . VAL A 1 248 ? 3.447 29.688 34.219 1 98.62 248 VAL A O 1
ATOM 1868 N N . HIS A 1 249 ? 1.312 29.594 33.562 1 98.75 249 HIS A N 1
ATOM 1869 C CA . HIS A 1 249 ? 1.177 28.156 33.438 1 98.75 249 HIS A CA 1
ATOM 1870 C C . HIS A 1 249 ? 0.962 27.75 31.969 1 98.75 249 HIS A C 1
ATOM 1872 O O . HIS A 1 249 ? 0.353 28.484 31.188 1 98.75 249 HIS A O 1
ATOM 1878 N N . PHE A 1 250 ? 1.553 26.578 31.625 1 98.75 250 PHE A N 1
ATOM 1879 C CA . PHE A 1 250 ? 1.357 26.031 30.297 1 98.75 250 PHE A CA 1
ATOM 1880 C C . PHE A 1 250 ? 0.786 24.625 30.359 1 98.75 250 PHE A C 1
ATOM 1882 O O . PHE A 1 250 ? 1.456 23.703 30.828 1 98.75 250 PHE A O 1
ATOM 1889 N N . ALA A 1 251 ? -0.493 24.5 29.953 1 98.38 251 ALA A N 1
ATOM 1890 C CA . ALA A 1 251 ? -1.132 23.188 29.922 1 98.38 251 ALA A CA 1
ATOM 1891 C C . ALA A 1 251 ? -1.042 22.562 28.516 1 98.38 251 ALA A C 1
ATOM 1893 O O . ALA A 1 251 ? -1.525 23.156 27.547 1 98.38 251 ALA A O 1
ATOM 1894 N N . MET A 1 252 ? -0.364 21.469 28.406 1 98.12 252 MET A N 1
ATOM 1895 C CA . MET A 1 252 ? -0.344 20.672 27.188 1 98.12 252 MET A CA 1
ATOM 1896 C C . MET A 1 252 ? -1.252 19.453 27.328 1 98.12 252 MET A C 1
ATOM 1898 O O . MET A 1 252 ? -0.869 18.453 27.922 1 98.12 252 MET A O 1
ATOM 1902 N N . VAL A 1 253 ? -2.428 19.547 26.688 1 96.88 253 VAL A N 1
ATOM 1903 C CA . VAL A 1 253 ? -3.467 18.531 26.812 1 96.88 253 VAL A CA 1
ATOM 1904 C C . VAL A 1 253 ? -3.467 17.641 25.562 1 96.88 253 VAL A C 1
ATOM 1906 O O . VAL A 1 253 ? -3.66 18.141 24.453 1 96.88 253 VAL A O 1
ATOM 1909 N N . GLY A 1 254 ? -3.199 16.391 25.656 1 95.25 254 GLY A N 1
ATOM 1910 C CA . GLY A 1 254 ? -3.154 15.438 24.547 1 95.25 254 GLY A CA 1
ATOM 1911 C C . GLY A 1 254 ? -2.596 14.086 24.953 1 95.25 254 GLY A C 1
ATOM 1912 O O . GLY A 1 254 ? -2.875 13.594 26.047 1 95.25 254 GLY A O 1
ATOM 1913 N N . TRP A 1 255 ? -2.016 13.359 24 1 94.31 255 TRP A N 1
ATOM 1914 C CA . TRP A 1 255 ? -1.408 12.062 24.266 1 94.31 255 TRP A CA 1
ATOM 1915 C C . TRP A 1 255 ? -0.092 11.906 23.5 1 94.31 255 TRP A C 1
ATOM 1917 O O . TRP A 1 255 ? 0.102 12.531 22.453 1 94.31 255 TRP A O 1
ATOM 1927 N N . PHE A 1 256 ? 0.827 11.141 24.156 1 95.38 256 PHE A N 1
ATOM 1928 C CA . PHE A 1 256 ? 2.152 10.891 23.594 1 95.38 256 PHE A CA 1
ATOM 1929 C C . PHE A 1 256 ? 2.164 9.617 22.766 1 95.38 256 PHE A C 1
ATOM 1931 O O . PHE A 1 256 ? 1.949 8.523 23.297 1 95.38 256 PHE A O 1
ATOM 1938 N N . PRO A 1 257 ? 2.514 9.695 21.484 1 91.69 257 PRO A N 1
ATOM 1939 C CA . PRO A 1 257 ? 2.533 8.492 20.656 1 91.69 257 PRO A CA 1
ATOM 1940 C C . PRO A 1 257 ? 3.48 7.422 21.203 1 91.69 257 PRO A C 1
ATOM 1942 O O . PRO A 1 257 ? 3.188 6.227 21.109 1 91.69 257 PRO A O 1
ATOM 1945 N N . ASN A 1 258 ? 4.621 7.887 21.75 1 92.62 258 ASN A N 1
ATOM 1946 C CA . ASN A 1 258 ? 5.586 6.926 22.281 1 92.62 258 ASN A CA 1
ATOM 1947 C C . ASN A 1 258 ? 5.555 6.879 23.797 1 92.62 258 ASN A C 1
ATOM 1949 O O . ASN A 1 258 ? 6.57 6.602 24.438 1 92.62 258 ASN A O 1
ATOM 1953 N N . GLY A 1 259 ? 4.539 7.305 24.391 1 94.19 259 GLY A N 1
ATOM 1954 C CA . GLY A 1 259 ? 4.297 7.168 25.828 1 94.19 259 GLY A CA 1
ATOM 1955 C C . GLY A 1 259 ? 5.281 7.945 26.672 1 94.19 259 GLY A C 1
ATOM 1956 O O . GLY A 1 259 ? 5.508 9.133 26.438 1 94.19 259 GLY A O 1
ATOM 1957 N N . ASP A 1 260 ? 5.801 7.238 27.609 1 95.38 260 ASP A N 1
ATOM 1958 C CA . ASP A 1 260 ? 6.605 7.852 28.672 1 95.38 260 ASP A CA 1
ATOM 1959 C C . ASP A 1 260 ? 7.93 8.367 28.109 1 95.38 260 ASP A C 1
ATOM 1961 O O . ASP A 1 260 ? 8.477 9.352 28.625 1 95.38 260 ASP A O 1
ATOM 1965 N N . GLN A 1 261 ? 8.344 7.719 27.094 1 96.19 261 GLN A N 1
ATOM 1966 C CA . GLN A 1 261 ? 9.609 8.164 26.5 1 96.19 261 GLN A CA 1
ATOM 1967 C C . GLN A 1 261 ? 9.492 9.578 25.953 1 96.19 261 GLN A C 1
ATOM 1969 O O . GLN A 1 261 ? 10.352 10.43 26.203 1 96.19 261 GLN A O 1
ATOM 1974 N N . ASP A 1 262 ? 8.461 9.859 25.25 1 96.31 262 ASP A N 1
ATOM 1975 C CA . ASP A 1 262 ? 8.25 11.188 24.688 1 96.31 262 ASP A CA 1
ATOM 1976 C C . ASP A 1 262 ? 7.898 12.195 25.781 1 96.31 262 ASP A C 1
ATOM 1978 O O . ASP A 1 262 ? 8.289 13.359 25.719 1 96.31 262 ASP A O 1
ATOM 1982 N N . ARG A 1 263 ? 7.164 11.773 26.766 1 97.5 263 ARG A N 1
ATOM 1983 C CA . ARG A 1 263 ? 6.855 12.656 27.891 1 97.5 263 ARG A CA 1
ATOM 1984 C C . ARG A 1 263 ? 8.125 13.148 28.562 1 97.5 263 ARG A C 1
ATOM 1986 O O . ARG A 1 263 ? 8.25 14.336 28.875 1 97.5 263 ARG A O 1
ATOM 1993 N N . ALA A 1 264 ? 9.016 12.211 28.75 1 97.88 264 ALA A N 1
ATOM 1994 C CA . ALA A 1 264 ? 10.289 12.562 29.375 1 97.88 264 ALA A CA 1
ATOM 1995 C C . ALA A 1 264 ? 11.055 13.578 28.531 1 97.88 264 ALA A C 1
ATOM 1997 O O . ALA A 1 264 ? 11.664 14.508 29.062 1 97.88 264 ALA A O 1
ATOM 1998 N N . ARG A 1 265 ? 11.039 13.414 27.25 1 97.81 265 ARG A N 1
ATOM 1999 C CA . ARG A 1 265 ? 11.695 14.359 26.344 1 97.81 265 ARG A CA 1
ATOM 2000 C C . ARG A 1 265 ? 11.086 15.75 26.469 1 97.81 265 ARG A C 1
ATOM 2002 O O . ARG A 1 265 ? 11.812 16.75 26.5 1 97.81 265 ARG A O 1
ATOM 2009 N N . TYR A 1 266 ? 9.812 15.828 26.547 1 98.44 266 TYR A N 1
ATOM 2010 C CA . TYR A 1 266 ? 9.117 17.109 26.672 1 98.44 266 TYR A CA 1
ATOM 2011 C C . TYR A 1 266 ? 9.422 17.766 28.016 1 98.44 266 TYR A C 1
ATOM 2013 O O . TYR A 1 266 ? 9.609 18.984 28.094 1 98.44 266 TYR A O 1
ATOM 2021 N N . GLN A 1 267 ? 9.461 16.969 29.047 1 98.31 267 GLN A N 1
ATOM 2022 C CA . GLN A 1 267 ? 9.773 17.484 30.375 1 98.31 267 GLN A CA 1
ATOM 2023 C C . GLN A 1 267 ? 11.172 18.078 30.422 1 98.31 267 GLN A C 1
ATOM 2025 O O . GLN A 1 267 ? 11.383 19.156 30.984 1 98.31 267 GLN A O 1
ATOM 2030 N N . ALA A 1 268 ? 12.086 17.344 29.828 1 98.25 268 ALA A N 1
ATOM 2031 C CA . ALA A 1 268 ? 13.461 17.844 29.781 1 98.25 268 ALA A CA 1
ATOM 2032 C C . ALA A 1 268 ? 13.547 19.156 29.031 1 98.25 268 ALA A C 1
ATOM 2034 O O . ALA A 1 268 ? 14.25 20.078 29.438 1 98.25 268 ALA A O 1
ATOM 2035 N N . ALA A 1 269 ? 12.883 19.25 27.953 1 98.25 269 ALA A N 1
ATOM 2036 C CA . ALA A 1 269 ? 12.867 20.484 27.156 1 98.25 269 ALA A CA 1
ATOM 2037 C C . ALA A 1 269 ? 12.211 21.625 27.922 1 98.25 269 ALA A C 1
ATOM 2039 O O . ALA A 1 269 ? 12.68 22.766 27.875 1 98.25 269 ALA A O 1
ATOM 2040 N N . ALA A 1 270 ? 11.102 21.359 28.594 1 98.56 270 ALA A N 1
ATOM 2041 C CA . ALA A 1 270 ? 10.406 22.375 29.375 1 98.56 270 ALA A CA 1
ATOM 2042 C C . ALA A 1 270 ? 11.312 22.953 30.469 1 98.56 270 ALA A C 1
ATOM 2044 O O . ALA A 1 270 ? 11.336 24.172 30.688 1 98.56 270 ALA A O 1
ATOM 2045 N N . GLN A 1 271 ? 12.016 22.094 31.125 1 98 271 GLN A N 1
ATOM 2046 C CA . GLN A 1 271 ? 12.93 22.516 32.156 1 98 271 GLN A CA 1
ATOM 2047 C C . GLN A 1 271 ? 14.039 23.406 31.594 1 98 271 GLN A C 1
ATOM 2049 O O . GLN A 1 271 ? 14.461 24.359 32.25 1 98 271 GLN A O 1
ATOM 2054 N N . ALA A 1 272 ? 14.406 23.078 30.422 1 97.62 272 ALA A N 1
ATOM 2055 C CA . ALA A 1 272 ? 15.531 23.781 29.812 1 97.62 272 ALA A CA 1
ATOM 2056 C C . ALA A 1 272 ? 15.086 25.125 29.234 1 97.62 272 ALA A C 1
ATOM 2058 O O . ALA A 1 272 ? 15.805 26.109 29.344 1 97.62 272 ALA A O 1
ATOM 2059 N N . TYR A 1 273 ? 13.93 25.172 28.578 1 97.81 273 TYR A N 1
ATOM 2060 C CA . TYR A 1 273 ? 13.555 26.328 27.781 1 97.81 273 TYR A CA 1
ATOM 2061 C C . TYR A 1 273 ? 12.516 27.188 28.5 1 97.81 273 TYR A C 1
ATOM 2063 O O . TYR A 1 273 ? 12.289 28.344 28.141 1 97.81 273 TYR A O 1
ATOM 2071 N N . ALA A 1 274 ? 11.844 26.656 29.516 1 98.19 274 ALA A N 1
ATOM 2072 C CA . ALA A 1 274 ? 10.805 27.391 30.234 1 98.19 274 ALA A CA 1
ATOM 2073 C C . ALA A 1 274 ? 10.891 27.125 31.734 1 98.19 274 ALA A C 1
ATOM 2075 O O . ALA A 1 274 ? 9.914 26.719 32.344 1 98.19 274 ALA A O 1
ATOM 2076 N N . PRO A 1 275 ? 12.008 27.484 32.312 1 96.81 275 PRO A N 1
ATOM 2077 C CA . PRO A 1 275 ? 12.234 27.109 33.719 1 96.81 275 PRO A CA 1
ATOM 2078 C C . PRO A 1 275 ? 11.289 27.828 34.688 1 96.81 275 PRO A C 1
ATOM 2080 O O . PRO A 1 275 ? 11.008 27.328 35.75 1 96.81 275 PRO A O 1
ATOM 2083 N N . SER A 1 276 ? 10.789 28.969 34.312 1 97.75 276 SER A N 1
ATOM 2084 C CA . SER A 1 276 ? 9.945 29.703 35.25 1 97.75 276 SER A CA 1
ATOM 2085 C C . SER A 1 276 ? 8.469 29.391 35.031 1 97.75 276 SER A C 1
ATOM 2087 O O . SER A 1 276 ? 7.613 29.828 35.781 1 97.75 276 SER A O 1
ATOM 2089 N N . VAL A 1 277 ? 8.164 28.656 34 1 98.38 277 VAL A N 1
ATOM 2090 C CA . VAL A 1 277 ? 6.793 28.328 33.625 1 98.38 277 VAL A CA 1
ATOM 2091 C C . VAL A 1 277 ? 6.418 26.969 34.219 1 98.38 277 VAL A C 1
ATOM 2093 O O . VAL A 1 277 ? 7.207 26.016 34.156 1 98.38 277 VAL A O 1
ATOM 2096 N N . THR A 1 278 ? 5.281 26.859 34.906 1 98.31 278 THR A N 1
ATOM 2097 C CA . THR A 1 278 ? 4.77 25.562 35.344 1 98.31 278 THR A CA 1
ATOM 2098 C C . THR A 1 278 ? 4.066 24.859 34.188 1 98.31 278 THR A C 1
ATOM 2100 O O . THR A 1 278 ? 2.977 25.266 33.781 1 98.31 278 THR A O 1
ATOM 2103 N N . VAL A 1 279 ? 4.676 23.797 33.719 1 98.5 279 VAL A N 1
ATOM 2104 C CA . VAL A 1 279 ? 4.121 23.078 32.562 1 98.5 279 VAL A CA 1
ATOM 2105 C C . VAL A 1 279 ? 3.338 21.859 33.062 1 98.5 279 VAL A C 1
ATOM 2107 O O . VAL A 1 279 ? 3.854 21.047 33.844 1 98.5 279 VAL A O 1
ATOM 2110 N N . HIS A 1 280 ? 2.07 21.719 32.625 1 97.81 280 HIS A N 1
ATOM 2111 C CA . HIS A 1 280 ? 1.195 20.609 32.938 1 97.81 280 HIS A CA 1
ATOM 2112 C C . HIS A 1 280 ? 0.973 19.719 31.719 1 97.81 280 HIS A C 1
ATOM 2114 O O . HIS A 1 280 ? 0.478 20.172 30.688 1 97.81 280 HIS A O 1
ATOM 2120 N N . PHE A 1 281 ? 1.402 18.438 31.812 1 97.06 281 PHE A N 1
ATOM 2121 C CA . PHE A 1 281 ? 1.055 17.469 30.781 1 97.06 281 PHE A CA 1
ATOM 2122 C C . PHE A 1 281 ? -0.187 16.672 31.188 1 97.06 281 PHE A C 1
ATOM 2124 O O . PHE A 1 281 ? -0.154 15.898 32.125 1 97.06 281 PHE A O 1
ATOM 2131 N N . LEU A 1 282 ? -1.294 16.906 30.438 1 95.44 282 LEU A N 1
ATOM 2132 C CA . LEU A 1 282 ? -2.594 16.375 30.828 1 95.44 282 LEU A CA 1
ATOM 2133 C C . LEU A 1 282 ? -3.16 15.469 29.734 1 95.44 282 LEU A C 1
ATOM 2135 O O . LEU A 1 282 ? -2.881 15.664 28.562 1 95.44 282 LEU A O 1
ATOM 2139 N N . ASP A 1 283 ? -4.008 14.523 30.156 1 91.06 283 ASP A N 1
ATOM 2140 C CA . ASP A 1 283 ? -4.59 13.539 29.25 1 91.06 283 ASP A CA 1
ATOM 2141 C C . ASP A 1 283 ? -5.719 14.156 28.422 1 91.06 283 ASP A C 1
ATOM 2143 O O . ASP A 1 283 ? -6.629 14.773 28.969 1 91.06 283 ASP A O 1
ATOM 2147 N N . GLY A 1 284 ? -5.594 13.938 27.125 1 90.25 284 GLY A N 1
ATOM 2148 C CA . GLY A 1 284 ? -6.574 14.516 26.219 1 90.25 284 GLY A CA 1
ATOM 2149 C C . GLY A 1 284 ? -7.609 13.516 25.734 1 90.25 284 GLY A C 1
ATOM 2150 O O . GLY A 1 284 ? -8.43 13.828 24.875 1 90.25 284 GLY A O 1
ATOM 2151 N N . ASN A 1 285 ? -7.621 12.289 26.188 1 87.25 285 ASN A N 1
ATOM 2152 C CA . ASN A 1 285 ? -8.555 11.266 25.734 1 87.25 285 ASN A CA 1
ATOM 2153 C C . ASN A 1 285 ? -9.914 11.398 26.422 1 87.25 285 ASN A C 1
ATOM 2155 O O . ASN A 1 285 ? -10.906 10.844 25.953 1 87.25 285 ASN A O 1
ATOM 2159 N N . ASP A 1 286 ? -9.969 12.062 27.5 1 84.06 286 ASP A N 1
ATOM 2160 C CA . ASP A 1 286 ? -11.234 12.305 28.172 1 84.06 286 ASP A CA 1
ATOM 2161 C C . ASP A 1 286 ? -11.891 13.594 27.688 1 84.06 286 ASP A C 1
ATOM 2163 O O . ASP A 1 286 ? -11.539 14.688 28.125 1 84.06 286 ASP A O 1
ATOM 2167 N N . GLN A 1 287 ? -12.953 13.477 26.906 1 78.5 287 GLN A N 1
ATOM 2168 C CA . GLN A 1 287 ? -13.578 14.617 26.25 1 78.5 287 GLN A CA 1
ATOM 2169 C C . GLN A 1 287 ? -14.172 15.586 27.266 1 78.5 287 GLN A C 1
ATOM 2171 O O . GLN A 1 287 ? -14.156 16.797 27.047 1 78.5 287 GLN A O 1
ATOM 2176 N N . ALA A 1 288 ? -14.695 15 28.25 1 79.19 288 ALA A N 1
ATOM 2177 C CA . ALA A 1 288 ? -15.242 15.859 29.312 1 79.19 288 ALA A CA 1
ATOM 2178 C C . ALA A 1 288 ? -14.141 16.703 29.938 1 79.19 288 ALA A C 1
ATOM 2180 O O . ALA A 1 288 ? -14.336 17.891 30.203 1 79.19 288 ALA A O 1
ATOM 2181 N N . ARG A 1 289 ? -13.086 16.125 30.141 1 86.81 289 ARG A N 1
ATOM 2182 C CA . ARG A 1 289 ? -11.969 16.844 30.75 1 86.81 289 ARG A CA 1
ATOM 2183 C C . ARG A 1 289 ? -11.406 17.891 29.797 1 86.81 289 ARG A C 1
ATOM 2185 O O . ARG A 1 289 ? -11.031 18.984 30.219 1 86.81 289 ARG A O 1
ATOM 2192 N N . VAL A 1 290 ? -11.398 17.594 28.562 1 87.38 290 VAL A N 1
ATOM 2193 C CA . VAL A 1 290 ? -10.906 18.531 27.562 1 87.38 290 VAL A CA 1
ATOM 2194 C C . VAL A 1 290 ? -11.773 19.797 27.578 1 87.38 290 VAL A C 1
ATOM 2196 O O . VAL A 1 290 ? -11.25 20.922 27.5 1 87.38 290 VAL A O 1
ATOM 2199 N N . GLY A 1 291 ? -13.062 19.609 27.641 1 90.5 291 GLY A N 1
ATOM 2200 C CA . GLY A 1 291 ? -13.984 20.734 27.703 1 90.5 291 GLY A CA 1
ATOM 2201 C C . GLY A 1 291 ? -13.719 21.656 28.875 1 90.5 291 GLY A C 1
ATOM 2202 O O . GLY A 1 291 ? -13.914 22.875 28.781 1 90.5 291 GLY A O 1
ATOM 2203 N N . SER A 1 292 ? -13.266 21.062 29.984 1 94.56 292 SER A N 1
ATOM 2204 C CA . SER A 1 292 ? -13 21.844 31.188 1 94.56 292 SER A CA 1
ATOM 2205 C C . SER A 1 292 ? -11.805 22.781 30.984 1 94.56 292 SER A C 1
ATOM 2207 O O . SER A 1 292 ? -11.742 23.844 31.594 1 94.56 292 SER A O 1
ATOM 2209 N N . PHE A 1 293 ? -10.922 22.438 30.109 1 95.88 293 PHE A N 1
ATOM 2210 C CA . PHE A 1 293 ? -9.727 23.234 29.891 1 95.88 293 PHE A CA 1
ATOM 2211 C C . PHE A 1 293 ? -10.031 24.438 29 1 95.88 293 PHE A C 1
ATOM 2213 O O . PHE A 1 293 ? -9.352 25.469 29.094 1 95.88 293 PHE A O 1
ATOM 2220 N N . TRP A 1 294 ? -11.102 24.312 28.188 1 95.94 294 TRP A N 1
ATOM 2221 C CA . TRP A 1 294 ? -11.57 25.484 27.453 1 95.94 294 TRP A CA 1
ATOM 2222 C C . TRP A 1 294 ? -12.023 26.578 28.406 1 95.94 294 TRP A C 1
ATOM 2224 O O . TRP A 1 294 ? -11.75 27.75 28.188 1 95.94 294 TRP A O 1
ATOM 2234 N N . ALA A 1 295 ? -12.625 26.156 29.469 1 95.06 295 ALA A N 1
ATOM 2235 C CA . ALA A 1 295 ? -13.148 27.094 30.453 1 95.06 295 ALA A CA 1
ATOM 2236 C C . ALA A 1 295 ? -12.031 27.688 31.297 1 95.06 295 ALA A C 1
ATOM 2238 O O . ALA A 1 295 ? -12.07 28.875 31.641 1 95.06 295 ALA A O 1
ATOM 2239 N N . GLY A 1 296 ? -11.062 26.906 31.578 1 96.19 296 GLY A N 1
ATOM 2240 C CA . GLY A 1 296 ? -10.055 27.297 32.562 1 96.19 296 GLY A CA 1
ATOM 2241 C C . GLY A 1 296 ? -8.914 28.094 31.969 1 96.19 296 GLY A C 1
ATOM 2242 O O . GLY A 1 296 ? -8.148 28.734 32.688 1 96.19 296 GLY A O 1
ATOM 2243 N N . SER A 1 297 ? -8.766 28.219 30.641 1 98.19 297 SER A N 1
ATOM 2244 C CA . SER A 1 297 ? -7.562 28.75 30.016 1 98.19 297 SER A CA 1
ATOM 2245 C C . SER A 1 297 ? -7.766 30.203 29.594 1 98.19 297 SER A C 1
ATOM 2247 O O . SER A 1 297 ? -8.898 30.672 29.5 1 98.19 297 SER A O 1
ATOM 2249 N N . ASP A 1 298 ? -6.605 30.891 29.344 1 98.56 298 ASP A N 1
ATOM 2250 C CA . ASP A 1 298 ? -6.652 32.312 29 1 98.56 298 ASP A CA 1
ATOM 2251 C C . ASP A 1 298 ? -6.195 32.531 27.562 1 98.56 298 ASP A C 1
ATOM 2253 O O . ASP A 1 298 ? -6.625 33.5 26.922 1 98.56 298 ASP A O 1
ATOM 2257 N N . ILE A 1 299 ? -5.258 31.797 27.109 1 98.88 299 ILE A N 1
ATOM 2258 C CA . ILE A 1 299 ? -4.641 31.922 25.797 1 98.88 299 ILE A CA 1
ATOM 2259 C C . ILE A 1 299 ? -4.441 30.531 25.188 1 98.88 299 ILE A C 1
ATOM 2261 O O . ILE A 1 299 ? -4.031 29.594 25.875 1 98.88 299 ILE A O 1
ATOM 2265 N N . PHE A 1 300 ? -4.832 30.328 23.938 1 98.88 300 PHE A N 1
ATOM 2266 C CA . PHE A 1 300 ? -4.516 29.109 23.203 1 98.88 300 PHE A CA 1
ATOM 2267 C C . PHE A 1 300 ? -3.285 29.312 22.328 1 98.88 300 PHE A C 1
ATOM 2269 O O . PHE A 1 300 ? -3.143 30.359 21.672 1 98.88 300 PHE A O 1
ATOM 2276 N N . ILE A 1 301 ? -2.367 28.359 22.297 1 98.88 301 ILE A N 1
ATOM 2277 C CA . ILE A 1 301 ? -1.178 28.453 21.469 1 98.88 301 ILE A CA 1
ATOM 2278 C C . ILE A 1 301 ? -1.021 27.188 20.641 1 98.88 301 ILE A C 1
ATOM 2280 O O . ILE A 1 301 ? -1.312 26.078 21.109 1 98.88 301 ILE A O 1
ATOM 2284 N N . SER A 1 302 ? -0.689 27.281 19.406 1 98.62 302 SER A N 1
ATOM 2285 C CA . SER A 1 302 ? -0.325 26.188 18.516 1 98.62 302 SER A CA 1
ATOM 2286 C C . SER A 1 302 ? 0.669 26.641 17.453 1 98.62 302 SER A C 1
ATOM 2288 O O . SER A 1 302 ? 0.278 27.219 16.422 1 98.62 302 SER A O 1
ATOM 2290 N N . LEU A 1 303 ? 1.893 26.359 17.656 1 98.44 303 LEU A N 1
ATOM 2291 C CA . LEU A 1 303 ? 2.93 26.75 16.703 1 98.44 303 LEU A CA 1
ATOM 2292 C C . LEU A 1 303 ? 3.35 25.562 15.844 1 98.44 303 LEU A C 1
ATOM 2294 O O . LEU A 1 303 ? 4.52 25.172 15.852 1 98.44 303 LEU A O 1
ATOM 2298 N N . VAL A 1 304 ? 2.443 25.109 15.047 1 97.25 304 VAL A N 1
ATOM 2299 C CA . VAL A 1 304 ? 2.682 23.984 14.164 1 97.25 304 VAL A CA 1
ATOM 2300 C C . VAL A 1 304 ? 3.725 24.344 13.109 1 97.25 304 VAL A C 1
ATOM 2302 O O . VAL A 1 304 ? 3.727 25.469 12.602 1 97.25 304 VAL A O 1
ATOM 2305 N N . ASP A 1 305 ? 4.609 23.453 12.836 1 96.81 305 ASP A N 1
ATOM 2306 C CA . ASP A 1 305 ? 5.695 23.688 11.891 1 96.81 305 ASP A CA 1
ATOM 2307 C C . ASP A 1 305 ? 5.922 22.453 11.008 1 96.81 305 ASP A C 1
ATOM 2309 O O . ASP A 1 305 ? 7.016 22.25 10.484 1 96.81 305 ASP A O 1
ATOM 2313 N N . ASN A 1 306 ? 4.973 21.594 10.93 1 96.62 306 ASN A N 1
ATOM 2314 C CA . ASN A 1 306 ? 5.082 20.312 10.25 1 96.62 306 ASN A CA 1
ATOM 2315 C C . ASN A 1 306 ? 4.148 20.234 9.047 1 96.62 306 ASN A C 1
ATOM 2317 O O . ASN A 1 306 ? 2.984 20.625 9.133 1 96.62 306 ASN A O 1
ATOM 2321 N N . ILE A 1 307 ? 4.602 19.609 7.941 1 95.75 307 ILE A N 1
ATOM 2322 C CA . ILE A 1 307 ? 3.85 19.562 6.691 1 95.75 307 ILE A CA 1
ATOM 2323 C C . ILE A 1 307 ? 2.664 18.609 6.852 1 95.75 307 ILE A C 1
ATOM 2325 O O . ILE A 1 307 ? 1.776 18.562 5.996 1 95.75 307 ILE A O 1
ATOM 2329 N N . GLN A 1 308 ? 2.59 17.859 7.883 1 94.75 308 GLN A N 1
ATOM 2330 C CA . GLN A 1 308 ? 1.456 16.984 8.156 1 94.75 308 GLN A CA 1
ATOM 2331 C C . GLN A 1 308 ? 0.18 17.797 8.391 1 94.75 308 GLN A C 1
ATOM 2333 O O . GLN A 1 308 ? -0.922 17.312 8.125 1 94.75 308 GLN A O 1
ATOM 2338 N N . GLU A 1 309 ? 0.304 19 8.844 1 93.81 309 GLU A N 1
ATOM 2339 C CA . GLU A 1 309 ? -0.837 19.859 9.133 1 93.81 309 GLU A CA 1
ATOM 2340 C C . GLU A 1 309 ? -1.385 20.5 7.859 1 93.81 309 GLU A C 1
ATOM 2342 O O . GLU A 1 309 ? -0.62 20.984 7.023 1 93.81 309 GLU A O 1
ATOM 2347 N N . THR A 1 310 ? -2.766 20.469 7.703 1 93.31 310 THR A N 1
ATOM 2348 C CA . THR A 1 310 ? -3.326 21.031 6.484 1 93.31 310 THR A CA 1
ATOM 2349 C C . THR A 1 310 ? -4.48 21.984 6.805 1 93.31 310 THR A C 1
ATOM 2351 O O . THR A 1 310 ? -4.918 22.75 5.945 1 93.31 310 THR A O 1
ATOM 2354 N N . PHE A 1 311 ? -5.008 22.031 8.031 1 95.06 311 PHE A N 1
ATOM 2355 C CA . PHE A 1 311 ? -6.16 22.875 8.336 1 95.06 311 PHE A CA 1
ATOM 2356 C C . PHE A 1 311 ? -6.062 23.438 9.742 1 95.06 311 PHE A C 1
ATOM 2358 O O . PHE A 1 311 ? -6.059 24.656 9.93 1 95.06 311 PHE A O 1
ATOM 2365 N N . GLY A 1 312 ? -5.953 22.641 10.789 1 92.31 312 GLY A N 1
ATOM 2366 C CA . GLY A 1 312 ? -5.914 23.078 12.172 1 92.31 312 GLY A CA 1
ATOM 2367 C C . GLY A 1 312 ? -7.289 23.188 12.805 1 92.31 312 GLY A C 1
ATOM 2368 O O . GLY A 1 312 ? -7.793 24.297 13.016 1 92.31 312 GLY A O 1
ATOM 2369 N N . ILE A 1 313 ? -7.793 22.141 13.258 1 94.12 313 ILE A N 1
ATOM 2370 C CA . ILE A 1 313 ? -9.125 22.078 13.852 1 94.12 313 ILE A CA 1
ATOM 2371 C C . ILE A 1 313 ? -9.094 22.688 15.25 1 94.12 313 ILE A C 1
ATOM 2373 O O . ILE A 1 313 ? -10.023 23.406 15.641 1 94.12 313 ILE A O 1
ATOM 2377 N N . THR A 1 314 ? -8.055 22.516 15.969 1 95.31 314 THR A N 1
ATOM 2378 C CA . THR A 1 314 ? -8 22.891 17.375 1 95.31 314 THR A CA 1
ATOM 2379 C C . THR A 1 314 ? -7.984 24.422 17.531 1 95.31 314 THR A C 1
ATOM 2381 O O . THR A 1 314 ? -8.586 24.953 18.453 1 95.31 314 THR A O 1
ATOM 2384 N N . PRO A 1 315 ? -7.258 25.156 16.641 1 97.56 315 PRO A N 1
ATOM 2385 C CA . PRO A 1 315 ? -7.395 26.609 16.734 1 97.56 315 PRO A CA 1
ATOM 2386 C C . PRO A 1 315 ? -8.836 27.078 16.547 1 97.56 315 PRO A C 1
ATOM 2388 O O . PRO A 1 315 ? -9.266 28.031 17.203 1 97.56 315 PRO A O 1
ATOM 2391 N N . VAL A 1 316 ? -9.555 26.391 15.664 1 98 316 VAL A N 1
ATOM 2392 C CA . VAL A 1 316 ? -10.953 26.75 15.43 1 98 316 VAL A CA 1
ATOM 2393 C C . VAL A 1 316 ? -11.781 26.422 16.672 1 98 316 VAL A C 1
ATOM 2395 O O . VAL A 1 316 ? -12.664 27.188 17.047 1 98 316 VAL A O 1
ATOM 2398 N N . GLU A 1 317 ? -11.5 25.328 17.312 1 97.12 317 GLU A N 1
ATOM 2399 C CA . GLU A 1 317 ? -12.156 24.984 18.578 1 97.12 317 GLU A CA 1
ATOM 2400 C C . GLU A 1 317 ? -11.852 26.031 19.656 1 97.12 317 GLU A C 1
ATOM 2402 O O . GLU A 1 317 ? -12.742 26.422 20.406 1 97.12 317 GLU A O 1
ATOM 2407 N N . ALA A 1 318 ? -10.625 26.438 19.734 1 98.5 318 ALA A N 1
ATOM 2408 C CA . ALA A 1 318 ? -10.227 27.469 20.703 1 98.5 318 ALA A CA 1
ATOM 2409 C C . ALA A 1 318 ? -10.984 28.766 20.469 1 98.5 318 ALA A C 1
ATOM 2411 O O . ALA A 1 318 ? -11.438 29.406 21.422 1 98.5 318 ALA A O 1
ATOM 2412 N N . MET A 1 319 ? -11.07 29.141 19.219 1 98.75 319 MET A N 1
ATOM 2413 C CA . MET A 1 319 ? -11.828 30.328 18.859 1 98.75 319 MET A CA 1
ATOM 2414 C C . MET A 1 319 ? -13.297 30.188 19.266 1 98.75 319 MET A C 1
ATOM 2416 O O . MET A 1 319 ? -13.891 31.125 19.797 1 98.75 319 MET A O 1
ATOM 2420 N N . ALA A 1 320 ? -13.867 29 19.016 1 98.25 320 ALA A N 1
ATOM 2421 C CA . ALA A 1 320 ? -15.242 28.734 19.422 1 98.25 320 ALA A CA 1
ATOM 2422 C C . ALA A 1 320 ? -15.398 28.859 20.938 1 98.25 320 ALA A C 1
ATOM 2424 O O . ALA A 1 320 ? -16.453 29.266 21.422 1 98.25 320 ALA A O 1
ATOM 2425 N N . ALA A 1 321 ? -14.406 28.516 21.688 1 97.94 321 ALA A N 1
ATOM 2426 C CA . ALA A 1 321 ? -14.406 28.562 23.141 1 97.94 321 ALA A CA 1
ATOM 2427 C C . ALA A 1 321 ? -14.195 29.984 23.656 1 97.94 321 ALA A C 1
ATOM 2429 O O . ALA A 1 321 ? -14.258 30.234 24.859 1 97.94 321 ALA A O 1
ATOM 2430 N N . GLY A 1 322 ? -13.859 30.875 22.734 1 98.19 322 GLY A N 1
ATOM 2431 C CA . GLY A 1 322 ? -13.688 32.281 23.109 1 98.19 322 GLY A CA 1
ATOM 2432 C C . GLY A 1 322 ? -12.289 32.594 23.578 1 98.19 322 GLY A C 1
ATOM 2433 O O . GLY A 1 322 ? -12.086 33.562 24.312 1 98.19 322 GLY A O 1
ATOM 2434 N N . LEU A 1 323 ? -11.328 31.812 23.266 1 98.69 323 LEU A N 1
ATOM 2435 C CA . LEU A 1 323 ? -9.938 32.062 23.625 1 98.69 323 LEU A CA 1
ATOM 2436 C C . LEU A 1 323 ? -9.211 32.781 22.5 1 98.69 323 LEU A C 1
ATOM 2438 O O . LEU A 1 323 ? -9.414 32.469 21.328 1 98.69 323 LEU A O 1
ATOM 2442 N N . PRO A 1 324 ? -8.406 33.844 22.797 1 98.88 324 PRO A N 1
ATOM 2443 C CA . PRO A 1 324 ? -7.461 34.312 21.766 1 98.88 324 PRO A CA 1
ATOM 2444 C C . PRO A 1 324 ? -6.438 33.25 21.391 1 98.88 324 PRO A C 1
ATOM 2446 O O . PRO A 1 324 ? -6.031 32.438 22.234 1 98.88 324 PRO A O 1
ATOM 2449 N N . VAL A 1 325 ? -6.004 33.312 20.109 1 98.88 325 VAL A N 1
ATOM 2450 C CA . VAL A 1 325 ? -5.133 32.219 19.625 1 98.88 325 VAL A CA 1
ATOM 2451 C C . VAL A 1 325 ? -3.797 32.812 19.172 1 98.88 325 VAL A C 1
ATOM 2453 O O . VAL A 1 325 ? -3.752 33.906 18.594 1 98.88 325 VAL A O 1
ATOM 2456 N N . VAL A 1 326 ? -2.676 32.219 19.547 1 98.94 326 VAL A N 1
ATOM 2457 C CA . VAL A 1 326 ? -1.335 32.438 19.031 1 98.94 326 VAL A CA 1
ATOM 2458 C C . VAL A 1 326 ? -0.871 31.25 18.219 1 98.94 326 VAL A C 1
ATOM 2460 O O . VAL A 1 326 ? -0.484 30.219 18.781 1 98.94 326 VAL A O 1
ATOM 2463 N N . VAL A 1 327 ? -0.905 31.375 16.891 1 98.81 327 VAL A N 1
ATOM 2464 C CA . VAL A 1 327 ? -0.679 30.203 16.047 1 98.81 327 VAL A CA 1
ATOM 2465 C C . VAL A 1 327 ? 0.319 30.562 14.938 1 98.81 327 VAL A C 1
ATOM 2467 O O . VAL A 1 327 ? 0.516 31.734 14.625 1 98.81 327 VAL A O 1
ATOM 2470 N N . SER A 1 328 ? 0.971 29.578 14.414 1 98.56 328 SER A N 1
ATOM 2471 C CA . SER A 1 328 ? 1.921 29.797 13.328 1 98.56 328 SER A CA 1
ATOM 2472 C C . SER A 1 328 ? 1.211 30.25 12.047 1 98.56 328 SER A C 1
ATOM 2474 O O . SER A 1 328 ? 0.117 29.766 11.742 1 98.56 328 SER A O 1
ATOM 2476 N N . ASP A 1 329 ? 1.802 31.188 11.336 1 98.31 329 ASP A N 1
ATOM 2477 C CA . ASP A 1 329 ? 1.373 31.484 9.969 1 98.31 329 ASP A CA 1
ATOM 2478 C C . ASP A 1 329 ? 1.758 30.344 9.023 1 98.31 329 ASP A C 1
ATOM 2480 O O . ASP A 1 329 ? 2.795 30.406 8.359 1 98.31 329 ASP A O 1
ATOM 2484 N N . TRP A 1 330 ? 0.859 29.375 8.969 1 96.19 330 TRP A N 1
ATOM 2485 C CA . TRP A 1 330 ? 1.141 28.094 8.328 1 96.19 330 TRP A CA 1
ATOM 2486 C C . TRP A 1 330 ? -0.115 27.516 7.68 1 96.19 330 TRP A C 1
ATOM 2488 O O . TRP A 1 330 ? -1.074 27.172 8.375 1 96.19 330 TRP A O 1
ATOM 2498 N N . ASP A 1 331 ? -0.16 27.328 6.34 1 94.56 331 ASP A N 1
ATOM 2499 C CA . ASP A 1 331 ? -1.157 26.562 5.586 1 94.56 331 ASP A CA 1
ATOM 2500 C C . ASP A 1 331 ? -2.57 26.891 6.066 1 94.56 331 ASP A C 1
ATOM 2502 O O . ASP A 1 331 ? -3.008 28.047 5.98 1 94.56 331 ASP A O 1
ATOM 2506 N N . GLY A 1 332 ? -3.303 25.938 6.719 1 94.69 332 GLY A N 1
ATOM 2507 C CA . GLY A 1 332 ? -4.691 26.062 7.137 1 94.69 332 GLY A CA 1
ATOM 2508 C C . GLY A 1 332 ? -4.883 27.078 8.25 1 94.69 332 GLY A C 1
ATOM 2509 O O . GLY A 1 332 ? -5.934 27.719 8.344 1 94.69 332 GLY A O 1
ATOM 2510 N N . TYR A 1 333 ? -3.871 27.281 9.109 1 97.31 333 TYR A N 1
ATOM 2511 C CA . TYR A 1 333 ? -3.961 28.266 10.164 1 97.31 333 TYR A CA 1
ATOM 2512 C C . TYR A 1 333 ? -4.148 29.672 9.586 1 97.31 333 TYR A C 1
ATOM 2514 O O . TYR A 1 333 ? -4.934 30.469 10.117 1 97.31 333 TYR A O 1
ATOM 2522 N N . ARG A 1 334 ? -3.479 29.906 8.469 1 95.75 334 ARG A N 1
ATOM 2523 C CA . ARG A 1 334 ? -3.605 31.188 7.785 1 95.75 334 ARG A CA 1
ATOM 2524 C C . ARG A 1 334 ? -5.023 31.391 7.262 1 95.75 334 ARG A C 1
ATOM 2526 O O . ARG A 1 334 ? -5.512 32.531 7.199 1 95.75 334 ARG A O 1
ATOM 2533 N N . TYR A 1 335 ? -5.656 30.312 6.969 1 96.5 335 TYR A N 1
ATOM 2534 C CA . TYR A 1 335 ? -7.02 30.328 6.445 1 96.5 335 TYR A CA 1
ATOM 2535 C C . TYR A 1 335 ? -8.031 30.562 7.559 1 96.5 335 TYR A C 1
ATOM 2537 O O . TYR A 1 335 ? -9.008 31.297 7.375 1 96.5 335 TYR A O 1
ATOM 2545 N N . THR A 1 336 ? -7.812 30.109 8.781 1 97.06 336 THR A N 1
ATOM 2546 C CA . THR A 1 336 ? -8.812 30.078 9.836 1 97.06 336 THR A CA 1
ATOM 2547 C C . THR A 1 336 ? -8.672 31.297 10.742 1 97.06 336 THR A C 1
ATOM 2549 O O . THR A 1 336 ? -9.656 31.781 11.32 1 97.06 336 THR A O 1
ATOM 2552 N N . VAL A 1 337 ? -7.457 31.844 10.875 1 98.12 337 VAL A N 1
ATOM 2553 C CA . VAL A 1 337 ? -7.191 32.938 11.797 1 98.12 337 VAL A CA 1
ATOM 2554 C C . VAL A 1 337 ? -6.781 34.188 11.016 1 98.12 337 VAL A C 1
ATOM 2556 O O . VAL A 1 337 ? -5.926 34.125 10.133 1 98.12 337 VAL A O 1
ATOM 2559 N N . GLN A 1 338 ? -7.477 35.312 11.25 1 97.81 338 GLN A N 1
ATOM 2560 C CA . GLN A 1 338 ? -7.035 36.594 10.734 1 97.81 338 GLN A CA 1
ATOM 2561 C C . GLN A 1 338 ? -6.137 37.312 11.742 1 97.81 338 GLN A C 1
ATOM 2563 O O . GLN A 1 338 ? -6.543 37.562 12.883 1 97.81 338 GLN A O 1
ATOM 2568 N N . ASP A 1 339 ? -4.941 37.594 11.281 1 98.5 339 ASP A N 1
ATOM 2569 C CA . ASP A 1 339 ? -3.934 38.188 12.164 1 98.5 339 ASP A CA 1
ATOM 2570 C C . ASP A 1 339 ? -4.445 39.469 12.812 1 98.5 339 ASP A C 1
ATOM 2572 O O . ASP A 1 339 ? -4.93 40.344 12.125 1 98.5 339 ASP A O 1
ATOM 2576 N N . GLY A 1 340 ? -4.34 39.531 14.102 1 98.44 340 GLY A N 1
ATOM 2577 C CA . GLY A 1 340 ? -4.707 40.719 14.852 1 98.44 340 GLY A CA 1
ATOM 2578 C C . GLY A 1 340 ? -6.184 40.781 15.203 1 98.44 340 GLY A C 1
ATOM 2579 O O . GLY A 1 340 ? -6.617 41.656 15.945 1 98.44 340 GLY A O 1
ATOM 2580 N N . GLU A 1 341 ? -6.957 39.844 14.75 1 98.56 341 GLU A N 1
ATOM 2581 C CA . GLU A 1 341 ? -8.398 39.875 15 1 98.56 341 GLU A CA 1
ATOM 2582 C C . GLU A 1 341 ? -8.812 38.812 16.016 1 98.56 341 GLU A C 1
ATOM 2584 O O . GLU A 1 341 ? -9.273 39.156 17.109 1 98.56 341 GLU A O 1
ATOM 2589 N N . GLN A 1 342 ? -8.633 37.562 15.75 1 98.62 342 GLN A N 1
ATOM 2590 C CA . GLN A 1 342 ? -8.977 36.5 16.672 1 98.62 342 GLN A CA 1
ATOM 2591 C C . GLN A 1 342 ? -7.766 36.094 17.516 1 98.62 342 GLN A C 1
ATOM 2593 O O . GLN A 1 342 ? -7.902 35.344 18.484 1 98.62 342 GLN A O 1
ATOM 2598 N N . GLY A 1 343 ? -6.68 36.5 17.109 1 98.56 343 GLY A N 1
ATOM 2599 C CA . GLY A 1 343 ? -5.379 36.219 17.688 1 98.56 343 GLY A CA 1
ATOM 2600 C C . GLY A 1 343 ? -4.223 36.688 16.828 1 98.56 343 GLY A C 1
ATOM 2601 O O . GLY A 1 343 ? -4.328 37.688 16.141 1 98.56 343 GLY A O 1
ATOM 2602 N N . PHE A 1 344 ? -3.057 36.031 16.969 1 98.88 344 PHE A N 1
ATOM 2603 C CA . PHE A 1 344 ? -1.866 36.438 16.234 1 98.88 344 PHE A CA 1
ATOM 2604 C C . PHE A 1 344 ? -1.338 35.281 15.383 1 98.88 344 PHE A C 1
ATOM 2606 O O . PHE A 1 344 ? -1.265 34.125 15.852 1 98.88 344 PHE A O 1
ATOM 2613 N N . LEU A 1 345 ? -1.038 35.594 14.086 1 98.69 345 LEU A N 1
ATOM 2614 C CA . LEU A 1 345 ? -0.291 34.688 13.211 1 98.69 345 LEU A CA 1
ATOM 2615 C C . LEU A 1 345 ? 1.208 34.969 13.312 1 98.69 345 LEU A C 1
ATOM 2617 O O . LEU A 1 345 ? 1.673 36.062 12.977 1 98.69 345 LEU A O 1
ATOM 2621 N N . ILE A 1 346 ? 1.903 33.969 13.734 1 98.88 346 ILE A N 1
ATOM 2622 C CA . ILE A 1 346 ? 3.342 34.125 13.922 1 98.88 346 ILE A CA 1
ATOM 2623 C C . ILE A 1 346 ? 4.078 33.719 12.656 1 98.88 346 ILE A C 1
ATOM 2625 O O . ILE A 1 346 ? 3.9 32.594 12.164 1 98.88 346 ILE A O 1
ATOM 2629 N N . PRO A 1 347 ? 4.922 34.531 12.125 1 98.5 347 PRO A N 1
ATOM 2630 C CA . PRO A 1 347 ? 5.617 34.219 10.875 1 98.5 347 PRO A CA 1
ATOM 2631 C C . PRO A 1 347 ? 6.414 32.938 10.953 1 98.5 347 PRO A C 1
ATOM 2633 O O . PRO A 1 347 ? 7 32.625 12 1 98.5 347 PRO A O 1
ATOM 2636 N N . THR A 1 348 ? 6.434 32.219 9.805 1 98.44 348 THR A N 1
ATOM 2637 C CA . THR A 1 348 ? 7.188 30.969 9.695 1 98.44 348 THR A CA 1
ATOM 2638 C C . THR A 1 348 ? 8.172 31.031 8.531 1 98.44 348 THR A C 1
ATOM 2640 O O . THR A 1 348 ? 7.988 31.812 7.598 1 98.44 348 THR A O 1
ATOM 2643 N N . LEU A 1 349 ? 9.234 30.281 8.664 1 97.81 349 LEU A N 1
ATOM 2644 C CA . LEU A 1 349 ? 10.258 30.125 7.637 1 97.81 349 LEU A CA 1
ATOM 2645 C C . LEU A 1 349 ? 10.414 28.672 7.23 1 97.81 349 LEU A C 1
ATOM 2647 O O . LEU A 1 349 ? 10.68 27.812 8.07 1 97.81 349 LEU A O 1
ATOM 2651 N N . GLY A 1 350 ? 10.18 28.391 5.949 1 96 350 GLY A N 1
ATOM 2652 C CA . GLY A 1 350 ? 10.336 27.047 5.43 1 96 350 GLY A CA 1
ATOM 2653 C C . GLY A 1 350 ? 11.648 26.828 4.695 1 96 350 GLY A C 1
ATOM 2654 O O . GLY A 1 350 ? 12.336 27.797 4.359 1 96 350 GLY A O 1
ATOM 2655 N N . GLY A 1 351 ? 11.977 25.609 4.523 1 92.69 351 GLY A N 1
ATOM 2656 C CA . GLY A 1 351 ? 13.195 25.266 3.812 1 92.69 351 GLY A CA 1
ATOM 2657 C C . GLY A 1 351 ? 13.109 25.531 2.32 1 92.69 351 GLY A C 1
ATOM 2658 O O . GLY A 1 351 ? 12.023 25.484 1.737 1 92.69 351 GLY A O 1
ATOM 2659 N N . ALA A 1 352 ? 14.273 25.75 1.719 1 89.75 352 ALA A N 1
ATOM 2660 C CA . ALA A 1 352 ? 14.359 25.969 0.277 1 89.75 352 ALA A CA 1
ATOM 2661 C C . ALA A 1 352 ? 14.148 24.656 -0.487 1 89.75 352 ALA A C 1
ATOM 2663 O O . ALA A 1 352 ? 14.539 23.594 -0.023 1 89.75 352 ALA A O 1
ATOM 2664 N N . PRO A 1 353 ? 13.5 24.781 -1.725 1 88.81 353 PRO A N 1
ATOM 2665 C CA . PRO A 1 353 ? 13.414 23.594 -2.566 1 88.81 353 PRO A CA 1
ATOM 2666 C C . PRO A 1 353 ? 14.781 22.969 -2.836 1 88.81 353 PRO A C 1
ATOM 2668 O O . PRO A 1 353 ? 15.797 23.656 -2.828 1 88.81 353 PRO A O 1
ATOM 2671 N N . GLY A 1 354 ? 14.711 21.75 -3.035 1 82.62 354 GLY A N 1
ATOM 2672 C CA . GLY A 1 354 ? 15.93 21.016 -3.318 1 82.62 354 GLY A CA 1
ATOM 2673 C C . GLY A 1 354 ? 16.547 20.406 -2.08 1 82.62 354 GLY A C 1
ATOM 2674 O O . GLY A 1 354 ? 15.906 20.312 -1.033 1 82.62 354 GLY A O 1
ATOM 2675 N N . GLY A 1 355 ? 17.812 19.938 -2.193 1 79.81 355 GLY A N 1
ATOM 2676 C CA . GLY A 1 355 ? 18.672 19.375 -1.17 1 79.81 355 GLY A CA 1
ATOM 2677 C C . GLY A 1 355 ? 17.938 18.484 -0.186 1 79.81 355 GLY A C 1
ATOM 2678 O O . GLY A 1 355 ? 17.641 17.328 -0.49 1 79.81 355 GLY A O 1
ATOM 2679 N N . VAL A 1 356 ? 17.375 19.141 0.913 1 81.88 356 VAL A N 1
ATOM 2680 C CA . VAL A 1 356 ? 16.828 18.438 2.068 1 81.88 356 VAL A CA 1
ATOM 2681 C C . VAL A 1 356 ? 15.5 17.781 1.7 1 81.88 356 VAL A C 1
ATOM 2683 O O . VAL A 1 356 ? 15.258 16.625 2.006 1 81.88 356 VAL A O 1
ATOM 2686 N N . GLY A 1 357 ? 14.688 18.547 1.05 1 89.75 357 GLY A N 1
ATOM 2687 C CA . GLY A 1 357 ? 13.375 18.047 0.68 1 89.75 357 GLY A CA 1
ATOM 2688 C C . GLY A 1 357 ? 13.438 16.828 -0.228 1 89.75 357 GLY A C 1
ATOM 2689 O O . GLY A 1 357 ? 12.766 15.828 0.021 1 89.75 357 GLY A O 1
ATOM 2690 N N . VAL A 1 358 ? 14.281 16.922 -1.206 1 90.75 358 VAL A N 1
ATOM 2691 C CA . VAL A 1 358 ? 14.438 15.828 -2.158 1 90.75 358 VAL A CA 1
ATOM 2692 C C . VAL A 1 358 ? 15.008 14.602 -1.446 1 90.75 358 VAL A C 1
ATOM 2694 O O . VAL A 1 358 ? 14.492 13.492 -1.605 1 90.75 358 VAL A O 1
ATOM 2697 N N . GLY A 1 359 ? 16.031 14.852 -0.667 1 89.62 359 GLY A N 1
ATOM 2698 C CA . GLY A 1 359 ? 16.672 13.758 0.05 1 89.62 359 GLY A CA 1
ATOM 2699 C C . GLY A 1 359 ? 15.727 13.047 1.007 1 89.62 359 GLY A C 1
ATOM 2700 O O . GLY A 1 359 ? 15.711 11.812 1.071 1 89.62 359 GLY A O 1
ATOM 2701 N N . ALA A 1 360 ? 14.984 13.82 1.719 1 92.31 360 ALA A N 1
ATOM 2702 C CA . ALA A 1 360 ? 14.039 13.25 2.676 1 92.31 360 ALA A CA 1
ATOM 2703 C C . ALA A 1 360 ? 12.969 12.43 1.965 1 92.31 360 ALA A C 1
ATOM 2705 O O . ALA A 1 360 ? 12.664 11.305 2.377 1 92.31 360 ALA A O 1
ATOM 2706 N N . ALA A 1 361 ? 12.438 12.969 0.899 1 93.62 361 ALA A N 1
ATOM 2707 C CA . ALA A 1 361 ? 11.398 12.289 0.14 1 93.62 361 ALA A CA 1
ATOM 2708 C C . ALA A 1 361 ? 11.914 10.977 -0.448 1 93.62 361 ALA A C 1
ATOM 2710 O O . ALA A 1 361 ? 11.258 9.938 -0.341 1 93.62 361 ALA A O 1
ATOM 2711 N N . GLU A 1 362 ? 13.078 11.023 -0.99 1 92.69 362 GLU A N 1
ATOM 2712 C CA . GLU A 1 362 ? 13.656 9.852 -1.632 1 92.69 362 GLU A CA 1
ATOM 2713 C C . GLU A 1 362 ? 13.891 8.727 -0.623 1 92.69 362 GLU A C 1
ATOM 2715 O O . GLU A 1 362 ? 13.57 7.566 -0.892 1 92.69 362 GLU A O 1
ATOM 2720 N N . ARG A 1 363 ? 14.414 9.055 0.51 1 93.06 363 ARG A N 1
ATOM 2721 C CA . ARG A 1 363 ? 14.711 8.055 1.526 1 93.06 363 ARG A CA 1
ATOM 2722 C C . ARG A 1 363 ? 13.43 7.383 2.025 1 93.06 363 ARG A C 1
ATOM 2724 O O . ARG A 1 363 ? 13.414 6.18 2.281 1 93.06 363 ARG A O 1
ATOM 2731 N N . HIS A 1 364 ? 12.414 8.164 2.133 1 95.5 364 HIS A N 1
ATOM 2732 C CA . HIS A 1 364 ? 11.156 7.598 2.605 1 95.5 364 HIS A CA 1
ATOM 2733 C C . HIS A 1 364 ? 10.492 6.754 1.523 1 95.5 364 HIS A C 1
ATOM 2735 O O . HIS A 1 364 ? 10.062 5.625 1.783 1 95.5 364 HIS A O 1
ATOM 2741 N N . VAL A 1 365 ? 10.414 7.262 0.295 1 94.88 365 VAL A N 1
ATOM 2742 C CA . VAL A 1 365 ? 9.719 6.617 -0.811 1 94.88 365 VAL A CA 1
ATOM 2743 C C . VAL A 1 365 ? 10.391 5.285 -1.141 1 94.88 365 VAL A C 1
ATOM 2745 O O . VAL A 1 365 ? 9.727 4.32 -1.518 1 94.88 365 VAL A O 1
ATOM 2748 N N . LEU A 1 366 ? 11.711 5.184 -0.91 1 93.25 366 LEU A N 1
ATOM 2749 C CA . LEU A 1 366 ? 12.469 3.975 -1.223 1 93.25 366 LEU A CA 1
ATOM 2750 C C . LEU A 1 366 ? 12.523 3.043 -0.017 1 93.25 366 LEU A C 1
ATOM 2752 O O . LEU A 1 366 ? 13.188 2.006 -0.059 1 93.25 366 LEU A O 1
ATOM 2756 N N . GLY A 1 367 ? 11.859 3.42 1.081 1 90.88 367 GLY A N 1
ATOM 2757 C CA . GLY A 1 367 ? 11.75 2.568 2.254 1 90.88 367 GLY A CA 1
ATOM 2758 C C . GLY A 1 367 ? 12.977 2.617 3.146 1 90.88 367 GLY A C 1
ATOM 2759 O O . GLY A 1 367 ? 13.172 1.743 3.994 1 90.88 367 GLY A O 1
ATOM 2760 N N . LEU A 1 368 ? 13.844 3.611 2.957 1 90.5 368 LEU A N 1
ATOM 2761 C CA . LEU A 1 368 ? 15.07 3.721 3.734 1 90.5 368 LEU A CA 1
ATOM 2762 C C . LEU A 1 368 ? 14.805 4.406 5.074 1 90.5 368 LEU A C 1
ATOM 2764 O O . LEU A 1 368 ? 15.539 4.191 6.039 1 90.5 368 LEU A O 1
ATOM 2768 N N . GLU A 1 369 ? 13.758 5.25 5.125 1 92.88 369 GLU A N 1
ATOM 2769 C CA . GLU A 1 369 ? 13.383 5.949 6.352 1 92.88 369 GLU A CA 1
ATOM 2770 C C . GLU A 1 369 ? 11.875 5.902 6.57 1 92.88 369 GLU A C 1
ATOM 2772 O O . GLU A 1 369 ? 11.102 5.836 5.613 1 92.88 369 GLU A O 1
ATOM 2777 N N . SER A 1 370 ? 11.523 5.867 7.836 1 94.44 370 SER A N 1
ATOM 2778 C CA . SER A 1 370 ? 10.109 5.84 8.195 1 94.44 370 SER A CA 1
ATOM 2779 C C . SER A 1 370 ? 9.422 7.16 7.852 1 94.44 370 SER A C 1
ATOM 2781 O O . SER A 1 370 ? 10.094 8.156 7.551 1 94.44 370 SER A O 1
ATOM 2783 N N . TYR A 1 371 ? 8.133 7.191 7.84 1 95.88 371 TYR A N 1
ATOM 2784 C CA . TYR A 1 371 ? 7.336 8.391 7.598 1 95.88 371 TYR A CA 1
ATOM 2785 C C . TYR A 1 371 ? 7.617 9.445 8.656 1 95.88 371 TYR A C 1
ATOM 2787 O O . TYR A 1 371 ? 7.695 10.641 8.352 1 95.88 371 TYR A O 1
ATOM 2795 N N . GLN A 1 372 ? 7.777 9.055 9.938 1 93.69 372 GLN A N 1
ATOM 2796 C CA . GLN A 1 372 ? 8.039 9.961 11.055 1 93.69 372 GLN A CA 1
ATOM 2797 C C . GLN A 1 372 ? 9.375 10.68 10.875 1 93.69 372 GLN A C 1
ATOM 2799 O O . GLN A 1 372 ? 9.484 11.875 11.164 1 93.69 372 GLN A O 1
ATOM 2804 N N . LEU A 1 373 ? 10.344 9.953 10.367 1 94.06 373 LEU A N 1
ATOM 2805 C CA . LEU A 1 373 ? 11.641 10.586 10.117 1 94.06 373 LEU A CA 1
ATOM 2806 C C . LEU A 1 373 ? 11.562 11.531 8.93 1 94.06 373 LEU A C 1
ATOM 2808 O O . LEU A 1 373 ? 12.242 12.562 8.906 1 94.06 373 LEU A O 1
ATOM 2812 N N . TYR A 1 374 ? 10.727 11.148 7.988 1 96.12 374 TYR A N 1
ATOM 2813 C CA . TYR A 1 374 ? 10.508 11.992 6.82 1 96.12 374 TYR A CA 1
ATOM 2814 C C . TYR A 1 374 ? 9.922 13.344 7.219 1 96.12 374 TYR A C 1
ATOM 2816 O O . TYR A 1 374 ? 10.578 14.375 7.078 1 96.12 374 TYR A O 1
ATOM 2824 N N . VAL A 1 375 ? 8.758 13.367 7.859 1 96.69 375 VAL A N 1
ATOM 2825 C CA . VAL A 1 375 ? 8.086 14.625 8.164 1 96.69 375 VAL A CA 1
ATOM 2826 C C . VAL A 1 375 ? 8.781 15.305 9.344 1 96.69 375 VAL A C 1
ATOM 2828 O O . VAL A 1 375 ? 8.852 16.531 9.406 1 96.69 375 VAL A O 1
ATOM 2831 N N . GLY A 1 376 ? 9.25 14.523 10.336 1 95.44 376 GLY A N 1
ATOM 2832 C CA . GLY A 1 376 ? 9.984 15.094 11.461 1 95.44 376 GLY A CA 1
ATOM 2833 C C . GLY A 1 376 ? 11.281 15.758 11.047 1 95.44 376 GLY A C 1
ATOM 2834 O O . GLY A 1 376 ? 11.656 16.797 11.594 1 95.44 376 GLY A O 1
ATOM 2835 N N . GLY A 1 377 ? 11.969 15.102 10.109 1 94.06 377 GLY A N 1
ATOM 2836 C CA . GLY A 1 377 ? 13.203 15.688 9.594 1 94.06 377 GLY A CA 1
ATOM 2837 C C . GLY A 1 377 ? 12.977 17 8.883 1 94.06 377 GLY A C 1
ATOM 2838 O O . GLY A 1 377 ? 13.734 17.953 9.094 1 94.06 377 GLY A O 1
ATOM 2839 N N . LEU A 1 378 ? 11.984 17.078 8.078 1 95.25 378 LEU A N 1
ATOM 2840 C CA . LEU A 1 378 ? 11.648 18.312 7.395 1 95.25 378 LEU A CA 1
ATOM 2841 C C . LEU A 1 378 ? 11.258 19.406 8.391 1 95.25 378 LEU A C 1
ATOM 2843 O O . LEU A 1 378 ? 11.609 20.578 8.211 1 95.25 378 LEU A O 1
ATOM 2847 N N . ALA A 1 379 ? 10.562 19 9.461 1 96 379 ALA A N 1
ATOM 2848 C CA . ALA A 1 379 ? 10.109 19.938 10.477 1 96 379 ALA A CA 1
ATOM 2849 C C . ALA A 1 379 ? 11.297 20.594 11.18 1 96 379 ALA A C 1
ATOM 2851 O O . ALA A 1 379 ? 11.195 21.719 11.68 1 96 379 ALA A O 1
ATOM 2852 N N . GLN A 1 380 ? 12.461 19.875 11.25 1 94.31 380 GLN A N 1
ATOM 2853 C CA . GLN A 1 380 ? 13.648 20.453 11.867 1 94.31 380 GLN A CA 1
ATOM 2854 C C . GLN A 1 380 ? 14.156 21.656 11.07 1 94.31 380 GLN A C 1
ATOM 2856 O O . GLN A 1 380 ? 14.922 22.469 11.586 1 94.31 380 GLN A O 1
ATOM 2861 N N . HIS A 1 381 ? 13.648 21.75 9.867 1 92.19 381 HIS A N 1
ATOM 2862 C CA . HIS A 1 381 ? 14.086 22.828 8.984 1 92.19 381 HIS A CA 1
ATOM 2863 C C . HIS A 1 381 ? 12.922 23.734 8.617 1 92.19 381 HIS A C 1
ATOM 2865 O O . HIS A 1 381 ? 12.797 24.141 7.457 1 92.19 381 HIS A O 1
ATOM 2871 N N . THR A 1 382 ? 12.062 23.828 9.453 1 96.25 382 THR A N 1
ATOM 2872 C CA . THR A 1 382 ? 10.969 24.797 9.5 1 96.25 382 THR A CA 1
ATOM 2873 C C . THR A 1 382 ? 10.969 25.547 10.828 1 96.25 382 THR A C 1
ATOM 2875 O O . THR A 1 382 ? 11.102 24.938 11.891 1 96.25 382 THR A O 1
ATOM 2878 N N . ALA A 1 383 ? 10.844 26.844 10.742 1 98.06 383 ALA A N 1
ATOM 2879 C CA . ALA A 1 383 ? 10.945 27.625 11.969 1 98.06 383 ALA A CA 1
ATOM 2880 C C . ALA A 1 383 ? 9.734 28.531 12.141 1 98.06 383 ALA A C 1
ATOM 2882 O O . ALA A 1 383 ? 9.195 29.047 11.156 1 98.06 383 ALA A O 1
ATOM 2883 N N . VAL A 1 384 ? 9.328 28.672 13.352 1 98.56 384 VAL A N 1
ATOM 2884 C CA . VAL A 1 384 ? 8.375 29.719 13.758 1 98.56 384 VAL A CA 1
ATOM 2885 C C . VAL A 1 384 ? 9.109 30.812 14.531 1 98.56 384 VAL A C 1
ATOM 2887 O O . VAL A 1 384 ? 9.984 30.516 15.352 1 98.56 384 VAL A O 1
ATOM 2890 N N . HIS A 1 385 ? 8.773 32.031 14.289 1 98.56 385 HIS A N 1
ATOM 2891 C CA . HIS A 1 385 ? 9.5 33.156 14.852 1 98.56 385 HIS A CA 1
ATOM 2892 C C . HIS A 1 385 ? 9.25 33.281 16.359 1 98.56 385 HIS A C 1
ATOM 2894 O O . HIS A 1 385 ? 8.273 33.906 16.781 1 98.56 385 HIS A O 1
ATOM 2900 N N . VAL A 1 386 ? 10.203 32.844 17.156 1 98.25 386 VAL A N 1
ATOM 2901 C CA . VAL A 1 386 ? 10.031 32.719 18.609 1 98.25 386 VAL A CA 1
ATOM 2902 C C . VAL A 1 386 ? 9.836 34.094 19.234 1 98.25 386 VAL A C 1
ATOM 2904 O O . VAL A 1 386 ? 8.953 34.281 20.062 1 98.25 386 VAL A O 1
ATOM 2907 N N . GLY A 1 387 ? 10.641 35.031 18.844 1 97.81 387 GLY A N 1
ATOM 2908 C CA . GLY A 1 387 ? 10.531 36.375 19.391 1 97.81 387 GLY A CA 1
ATOM 2909 C C . GLY A 1 387 ? 9.172 37 19.172 1 97.81 387 GLY A C 1
ATOM 2910 O O . GLY A 1 387 ? 8.602 37.594 20.078 1 97.81 387 GLY A O 1
ATOM 2911 N N . ARG A 1 388 ? 8.695 36.844 18 1 98.38 388 ARG A N 1
ATOM 2912 C CA . ARG A 1 388 ? 7.383 37.406 17.688 1 98.38 388 ARG A CA 1
ATOM 2913 C C . ARG A 1 388 ? 6.277 36.656 18.438 1 98.38 388 ARG A C 1
ATOM 2915 O O . ARG A 1 388 ? 5.266 37.25 18.812 1 98.38 388 ARG A O 1
ATOM 2922 N N . ALA A 1 389 ? 6.449 35.375 18.625 1 98.75 389 ALA A N 1
ATOM 2923 C CA . ALA A 1 389 ? 5.496 34.625 19.422 1 98.75 389 ALA A CA 1
ATOM 2924 C C . ALA A 1 389 ? 5.484 35.094 20.875 1 98.75 389 ALA A C 1
ATOM 2926 O O . ALA A 1 389 ? 4.418 35.281 21.469 1 98.75 389 ALA A O 1
ATOM 2927 N N . ALA A 1 390 ? 6.664 35.312 21.422 1 98.62 390 ALA A N 1
ATOM 2928 C CA . ALA A 1 390 ? 6.793 35.812 22.797 1 98.62 390 ALA A CA 1
ATOM 2929 C C . ALA A 1 390 ? 6.109 37.188 22.953 1 98.62 390 ALA A C 1
ATOM 2931 O O . ALA A 1 390 ? 5.398 37.406 23.922 1 98.62 390 ALA A O 1
ATOM 2932 N N . ALA A 1 391 ? 6.34 38.031 21.984 1 98.5 391 ALA A N 1
ATOM 2933 C CA . ALA A 1 391 ? 5.742 39.344 22.031 1 98.5 391 ALA A CA 1
ATOM 2934 C C . ALA A 1 391 ? 4.219 39.281 21.984 1 98.5 391 ALA A C 1
ATOM 2936 O O . ALA A 1 391 ? 3.531 40 22.688 1 98.5 391 ALA A O 1
ATOM 2937 N N . ALA A 1 392 ? 3.701 38.375 21.141 1 98.88 392 ALA A N 1
ATOM 2938 C CA . ALA A 1 392 ? 2.258 38.188 21.016 1 98.88 392 ALA A CA 1
ATOM 2939 C C . ALA A 1 392 ? 1.663 37.688 22.344 1 98.88 392 ALA A C 1
ATOM 2941 O O . ALA A 1 392 ? 0.635 38.219 22.797 1 98.88 392 ALA A O 1
ATOM 2942 N N . ILE A 1 393 ? 2.309 36.719 22.938 1 98.88 393 ILE A N 1
ATOM 2943 C CA . ILE A 1 393 ? 1.838 36.156 24.219 1 98.88 393 ILE A CA 1
ATOM 2944 C C . ILE A 1 393 ? 1.904 37.25 25.297 1 98.88 393 ILE A C 1
ATOM 2946 O O . ILE A 1 393 ? 0.971 37.406 26.094 1 98.88 393 ILE A O 1
ATOM 2950 N N . ALA A 1 394 ? 2.971 38.031 25.328 1 98.75 394 ALA A N 1
ATOM 2951 C CA . ALA A 1 394 ? 3.139 39.094 26.312 1 98.75 394 ALA A CA 1
ATOM 2952 C C . ALA A 1 394 ? 2.033 40.125 26.188 1 98.75 394 ALA A C 1
ATOM 2954 O O . ALA A 1 394 ? 1.527 40.625 27.203 1 98.75 394 ALA A O 1
ATOM 2955 N N . ALA A 1 395 ? 1.729 40.469 24.984 1 98.75 395 ALA A N 1
ATOM 2956 C CA . ALA A 1 395 ? 0.655 41.438 24.75 1 98.75 395 ALA A CA 1
ATOM 2957 C C . ALA A 1 395 ? -0.666 40.906 25.328 1 98.75 395 ALA A C 1
ATOM 2959 O O . ALA A 1 395 ? -1.422 41.688 25.922 1 98.75 395 ALA A O 1
ATOM 2960 N N . LEU A 1 396 ? -0.95 39.688 25.172 1 98.81 396 LEU A N 1
ATOM 2961 C CA . LEU A 1 396 ? -2.186 39.062 25.656 1 98.81 396 LEU A CA 1
ATOM 2962 C C . LEU A 1 396 ? -2.166 38.969 27.188 1 98.81 396 LEU A C 1
ATOM 2964 O O . LEU A 1 396 ? -3.205 39.125 27.828 1 98.81 396 LEU A O 1
ATOM 2968 N N . ILE A 1 397 ? -0.994 38.688 27.75 1 98.5 397 ILE A N 1
ATOM 2969 C CA . ILE A 1 397 ? -0.859 38.656 29.203 1 98.5 397 ILE A CA 1
ATOM 2970 C C . ILE A 1 397 ? -1.154 40.031 29.797 1 98.5 397 ILE A C 1
ATOM 2972 O O . ILE A 1 397 ? -1.86 40.125 30.797 1 98.5 397 ILE A O 1
ATOM 2976 N N . ALA A 1 398 ? -0.75 41.031 29.141 1 97.75 398 ALA A N 1
ATOM 2977 C CA . ALA A 1 398 ? -0.78 42.406 29.672 1 97.75 398 ALA A CA 1
ATOM 2978 C C . ALA A 1 398 ? -2.18 43 29.562 1 97.75 398 ALA A C 1
ATOM 2980 O O . ALA A 1 398 ? -2.512 43.938 30.281 1 97.75 398 ALA A O 1
ATOM 2981 N N . SER A 1 399 ? -3.027 42.406 28.688 1 98.19 399 SER A N 1
ATOM 2982 C CA . SER A 1 399 ? -4.297 43.094 28.438 1 98.19 399 SER A CA 1
ATOM 2983 C C . SER A 1 399 ? -5.461 42.094 28.484 1 98.19 399 SER A C 1
ATOM 2985 O O . SER A 1 399 ? -5.773 41.469 27.469 1 98.19 399 SER A O 1
ATOM 2987 N N . PRO A 1 400 ? -6.152 42.031 29.641 1 97.38 400 PRO A N 1
ATOM 2988 C CA . PRO A 1 400 ? -7.375 41.25 29.688 1 97.38 400 PRO A CA 1
ATOM 2989 C C . PRO A 1 400 ? -8.406 41.656 28.641 1 97.38 400 PRO A C 1
ATOM 2991 O O . PRO A 1 400 ? -9.148 40.844 28.125 1 97.38 400 PRO A O 1
ATOM 2994 N N . ASP A 1 401 ? -8.43 42.938 28.344 1 98.31 401 ASP A N 1
ATOM 2995 C CA . ASP A 1 401 ? -9.359 43.438 27.359 1 98.31 401 ASP A CA 1
ATOM 2996 C C . ASP A 1 401 ? -9.039 42.906 25.969 1 98.31 401 ASP A C 1
ATOM 2998 O O . ASP A 1 401 ? -9.945 42.594 25.188 1 98.31 401 ASP A O 1
ATOM 3002 N N . LEU A 1 402 ? -7.762 42.844 25.625 1 98.69 402 LEU A N 1
ATOM 3003 C CA . LEU A 1 402 ? -7.352 42.281 24.344 1 98.69 402 LEU A CA 1
ATOM 3004 C C . LEU A 1 402 ? -7.77 40.812 24.219 1 98.69 402 LEU A C 1
ATOM 3006 O O . LEU A 1 402 ? -8.25 40.375 23.172 1 98.69 402 LEU A O 1
ATOM 3010 N N . ARG A 1 403 ? -7.637 40.031 25.297 1 98.69 403 ARG A N 1
ATOM 3011 C CA . ARG A 1 403 ? -8.047 38.656 25.297 1 98.69 403 ARG A CA 1
ATOM 3012 C C . ARG A 1 403 ? -9.539 38.5 25.047 1 98.69 403 ARG A C 1
ATOM 3014 O O . ARG A 1 403 ? -9.969 37.656 24.25 1 98.69 403 ARG A O 1
ATOM 3021 N N . ARG A 1 404 ? -10.297 39.344 25.734 1 98.12 404 ARG A N 1
ATOM 3022 C CA . ARG A 1 404 ? -11.75 39.312 25.594 1 98.12 404 ARG A CA 1
ATOM 3023 C C . ARG A 1 404 ? -12.164 39.656 24.156 1 98.12 404 ARG A C 1
ATOM 3025 O O . ARG A 1 404 ? -12.984 38.969 23.562 1 98.12 404 ARG A O 1
ATOM 3032 N N . ARG A 1 405 ? -11.594 40.688 23.609 1 98.69 405 ARG A N 1
ATOM 3033 C CA . ARG A 1 405 ? -11.953 41.156 22.266 1 98.69 405 ARG A CA 1
ATOM 3034 C C . ARG A 1 405 ? -11.609 40.094 21.219 1 98.69 405 ARG A C 1
ATOM 3036 O O . ARG A 1 405 ? -12.414 39.812 20.328 1 98.69 405 ARG A O 1
ATOM 3043 N N . MET A 1 406 ? -10.43 39.562 21.297 1 98.81 406 MET A N 1
ATOM 3044 C CA . MET A 1 406 ? -10 38.531 20.344 1 98.81 406 MET A CA 1
ATOM 3045 C C . MET A 1 406 ? -10.82 37.25 20.5 1 98.81 406 MET A C 1
ATOM 3047 O O . MET A 1 406 ? -11.125 36.594 19.516 1 98.81 406 MET A O 1
ATOM 3051 N N . GLY A 1 407 ? -11.117 36.906 21.75 1 98.69 407 GLY A N 1
ATOM 3052 C CA . GLY A 1 407 ? -11.977 35.75 21.984 1 98.69 407 GLY A CA 1
ATOM 3053 C C . GLY A 1 407 ? -13.352 35.906 21.359 1 98.69 407 GLY A C 1
ATOM 3054 O O . GLY A 1 407 ? -13.859 34.969 20.734 1 98.69 407 GLY A O 1
ATOM 3055 N N . GLU A 1 408 ? -13.945 37.094 21.531 1 98.44 408 GLU A N 1
ATOM 3056 C CA . GLU A 1 408 ? -15.25 37.375 20.938 1 98.44 408 GLU A CA 1
ATOM 3057 C C . GLU A 1 408 ? -15.195 37.344 19.422 1 98.44 408 GLU A C 1
ATOM 3059 O O . GLU A 1 408 ? -16.109 36.844 18.766 1 98.44 408 GLU A O 1
ATOM 3064 N N . ALA A 1 409 ? -14.156 37.906 18.891 1 98.75 409 ALA A N 1
ATOM 3065 C CA . ALA A 1 409 ? -13.961 37.875 17.453 1 98.75 409 ALA A CA 1
ATOM 3066 C C . ALA A 1 409 ? -13.844 36.438 16.938 1 98.75 409 ALA A C 1
ATOM 3068 O O . ALA A 1 409 ? -14.344 36.125 15.867 1 98.75 409 ALA A O 1
ATOM 3069 N N . GLY A 1 410 ? -13.125 35.625 17.734 1 98.75 410 GLY A N 1
ATOM 3070 C CA . GLY A 1 410 ? -13 34.219 17.375 1 98.75 410 GLY A CA 1
ATOM 3071 C C . GLY A 1 410 ? -14.336 33.5 17.328 1 98.75 410 GLY A C 1
ATOM 3072 O O . GLY A 1 410 ? -14.633 32.812 16.344 1 98.75 410 GLY A O 1
ATOM 3073 N N . ARG A 1 411 ? -15.18 33.688 18.312 1 98.44 411 ARG A N 1
ATOM 3074 C CA . ARG A 1 411 ? -16.5 33.094 18.344 1 98.44 411 ARG A CA 1
ATOM 3075 C C . ARG A 1 411 ? -17.344 33.531 17.156 1 98.44 411 ARG A C 1
ATOM 3077 O O . ARG A 1 411 ? -18.016 32.688 16.531 1 98.44 411 ARG A O 1
ATOM 3084 N N . ARG A 1 412 ? -17.281 34.781 16.859 1 98.31 412 ARG A N 1
ATOM 3085 C CA . ARG A 1 412 ? -18.047 35.312 15.727 1 98.31 412 ARG A CA 1
ATOM 3086 C C . ARG A 1 412 ? -17.594 34.688 14.414 1 98.31 412 ARG A C 1
ATOM 3088 O O . ARG A 1 412 ? -18.422 34.25 13.602 1 98.31 412 ARG A O 1
ATOM 3095 N N . ARG A 1 413 ? -16.297 34.594 14.211 1 98.25 413 ARG A N 1
ATOM 3096 C CA . ARG A 1 413 ? -15.773 34.031 12.969 1 98.25 413 ARG A CA 1
ATOM 3097 C C . ARG A 1 413 ? -16.172 32.562 12.812 1 98.25 413 ARG A C 1
ATOM 3099 O O . ARG A 1 413 ? -16.562 32.125 11.727 1 98.25 413 ARG A O 1
ATOM 3106 N N . VAL A 1 414 ? -16.047 31.797 13.875 1 98.5 414 VAL A N 1
ATOM 3107 C CA . VAL A 1 414 ? -16.391 30.391 13.812 1 98.5 414 VAL A CA 1
ATOM 3108 C C . VAL A 1 414 ? -17.875 30.219 13.492 1 98.5 414 VAL A C 1
ATOM 3110 O O . VAL A 1 414 ? -18.25 29.375 12.68 1 98.5 414 VAL A O 1
ATOM 3113 N N . CYS A 1 415 ? -18.703 31.047 14.086 1 97.88 415 CYS A N 1
ATOM 3114 C CA . CYS A 1 415 ? -20.141 30.984 13.836 1 97.88 415 CYS A CA 1
ATOM 3115 C C . CYS A 1 415 ? -20.453 31.297 12.375 1 97.88 415 CYS A C 1
ATOM 3117 O O . CYS A 1 415 ? -21.344 30.672 11.781 1 97.88 415 CYS A O 1
ATOM 3119 N N . GLU A 1 416 ? -19.719 32.156 11.82 1 97.69 416 GLU A N 1
ATOM 3120 C CA . GLU A 1 416 ? -20 32.656 10.477 1 97.69 416 GLU A CA 1
ATOM 3121 C C . GLU A 1 416 ? -19.422 31.734 9.406 1 97.69 416 GLU A C 1
ATOM 3123 O O . GLU A 1 416 ? -19.984 31.609 8.312 1 97.69 416 GLU A O 1
ATOM 3128 N N . VAL A 1 417 ? -18.344 31.094 9.711 1 97.5 417 VAL A N 1
ATOM 3129 C CA . VAL A 1 417 ? -17.609 30.484 8.602 1 97.5 417 VAL A CA 1
ATOM 3130 C C . VAL A 1 417 ? -17.406 29 8.875 1 97.5 417 VAL A C 1
ATOM 3132 O O . VAL A 1 417 ? -17.453 28.188 7.949 1 97.5 417 VAL A O 1
ATOM 3135 N N . PHE A 1 418 ? -17.141 28.562 10.141 1 98 418 PHE A N 1
ATOM 3136 C CA . PHE A 1 418 ? -16.578 27.234 10.375 1 98 418 PHE A CA 1
ATOM 3137 C C . PHE A 1 418 ? -17.531 26.375 11.203 1 98 418 PHE A C 1
ATOM 3139 O O . PHE A 1 418 ? -17.172 25.281 11.633 1 98 418 PHE A O 1
ATOM 3146 N N . ASP A 1 419 ? -18.734 26.891 11.43 1 97.94 419 ASP A N 1
ATOM 3147 C CA . ASP A 1 419 ? -19.734 26.062 12.125 1 97.94 419 ASP A CA 1
ATOM 3148 C C . ASP A 1 419 ? -20.281 24.984 11.203 1 97.94 419 ASP A C 1
ATOM 3150 O O . ASP A 1 419 ? -20.484 25.219 10.008 1 97.94 419 ASP A O 1
ATOM 3154 N N . TRP A 1 420 ? -20.578 23.844 11.734 1 95.75 420 TRP A N 1
ATOM 3155 C CA . TRP A 1 420 ? -20.953 22.672 10.945 1 95.75 420 TRP A CA 1
ATOM 3156 C C . TRP A 1 420 ? -22.188 22.969 10.086 1 95.75 420 TRP A C 1
ATOM 3158 O O . TRP A 1 420 ? -22.234 22.562 8.922 1 95.75 420 TRP A O 1
ATOM 3168 N N . PRO A 1 421 ? -23.281 23.672 10.578 1 96.12 421 PRO A N 1
ATOM 3169 C CA . PRO A 1 421 ? -24.406 23.969 9.688 1 96.12 421 PRO A CA 1
ATOM 3170 C C . PRO A 1 421 ? -23.984 24.766 8.453 1 96.12 421 PRO A C 1
ATOM 3172 O O . PRO A 1 421 ? -24.516 24.531 7.359 1 96.12 421 PRO A O 1
ATOM 3175 N N . VAL A 1 422 ? -23.031 25.656 8.648 1 97.69 422 VAL A N 1
ATOM 3176 C CA . VAL A 1 422 ? -22.531 26.469 7.539 1 97.69 422 VAL A CA 1
ATOM 3177 C C . VAL A 1 422 ? -21.75 25.594 6.566 1 97.69 422 VAL A C 1
ATOM 3179 O O . VAL A 1 422 ? -21.969 25.656 5.355 1 97.69 422 VAL A O 1
ATOM 3182 N N . VAL A 1 423 ? -20.891 24.766 7.047 1 97.88 423 VAL A N 1
ATOM 3183 C CA . VAL A 1 423 ? -20.047 23.891 6.234 1 97.88 423 VAL A CA 1
ATOM 3184 C C . VAL A 1 423 ? -20.891 22.844 5.52 1 97.88 423 VAL A C 1
ATOM 3186 O O . VAL A 1 423 ? -20.688 22.562 4.34 1 97.88 423 VAL A O 1
ATOM 3189 N N . ALA A 1 424 ? -21.875 22.25 6.203 1 96.75 424 ALA A N 1
ATOM 3190 C CA . ALA A 1 424 ? -22.75 21.25 5.621 1 96.75 424 ALA A CA 1
ATOM 3191 C C . ALA A 1 424 ? -23.484 21.781 4.398 1 96.75 424 ALA A C 1
ATOM 3193 O O . ALA A 1 424 ? -23.641 21.078 3.404 1 96.75 424 ALA A O 1
ATOM 3194 N N . ARG A 1 425 ? -23.906 23.016 4.48 1 96.25 425 ARG A N 1
ATOM 3195 C CA . ARG A 1 425 ? -24.609 23.641 3.359 1 96.25 425 ARG A CA 1
ATOM 3196 C C . ARG A 1 425 ? -23.688 23.781 2.15 1 96.25 425 ARG A C 1
ATOM 3198 O O . ARG A 1 425 ? -24.141 23.719 1.007 1 96.25 425 ARG A O 1
ATOM 3205 N N . GLN A 1 426 ? -22.438 23.969 2.396 1 97.75 426 GLN A N 1
ATOM 3206 C CA . GLN A 1 426 ? -21.484 24.047 1.297 1 97.75 426 GLN A CA 1
ATOM 3207 C C . GLN A 1 426 ? -21.344 22.703 0.583 1 97.75 426 GLN A C 1
ATOM 3209 O O . GLN A 1 426 ? -21.172 22.656 -0.637 1 97.75 426 GLN A O 1
ATOM 3214 N N . TYR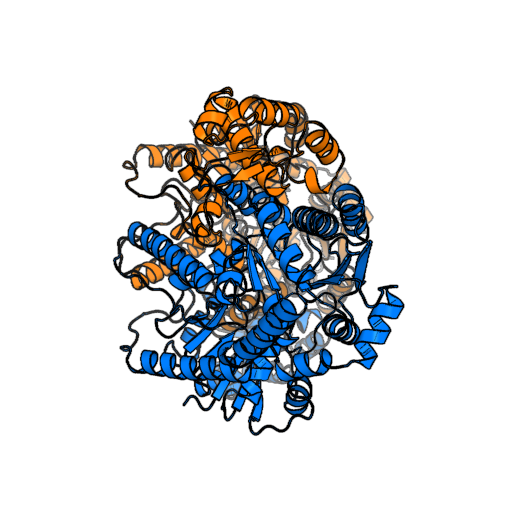 A 1 427 ? -21.391 21.578 1.32 1 97.56 427 TYR A N 1
ATOM 3215 C CA . TYR A 1 427 ? -21.359 20.25 0.711 1 97.56 427 TYR A CA 1
ATOM 3216 C C . TYR A 1 427 ? -22.578 20.016 -0.157 1 97.56 427 TYR A C 1
ATOM 3218 O O . TYR A 1 427 ? -22.484 19.438 -1.245 1 97.56 427 TYR A O 1
ATOM 3226 N N . ALA A 1 428 ? -23.734 20.453 0.395 1 96.56 428 ALA A N 1
ATOM 3227 C CA . ALA A 1 428 ? -24.969 20.328 -0.375 1 96.56 428 ALA A CA 1
ATOM 3228 C C . ALA A 1 428 ? -24.891 21.141 -1.666 1 96.56 428 ALA A C 1
ATOM 3230 O O . ALA A 1 428 ? -25.297 20.672 -2.729 1 96.56 428 ALA A O 1
ATOM 3231 N N . ALA A 1 429 ? -24.375 22.344 -1.544 1 97.75 429 ALA A N 1
ATOM 3232 C CA . ALA A 1 429 ? -24.203 23.203 -2.719 1 97.75 429 ALA A CA 1
ATOM 3233 C C . ALA A 1 429 ? -23.25 22.562 -3.723 1 97.75 429 ALA A C 1
ATOM 3235 O O . ALA A 1 429 ? -23.469 22.656 -4.934 1 97.75 429 ALA A O 1
ATOM 3236 N N . LEU A 1 430 ? -22.141 21.969 -3.23 1 98.06 430 LEU A N 1
ATOM 3237 C CA . LEU A 1 430 ? -21.203 21.281 -4.102 1 98.06 430 LEU A CA 1
ATOM 3238 C C . LEU A 1 430 ? -21.859 20.125 -4.828 1 98.06 430 LEU A C 1
ATOM 3240 O O . LEU A 1 430 ? -21.625 19.906 -6.016 1 98.06 430 LEU A O 1
ATOM 3244 N N . ALA A 1 431 ? -22.656 19.312 -4.094 1 97.31 431 ALA A N 1
ATOM 3245 C CA . ALA A 1 431 ? -23.391 18.203 -4.711 1 97.31 431 ALA A CA 1
ATOM 3246 C C . ALA A 1 431 ? -24.234 18.703 -5.887 1 97.31 431 ALA A C 1
ATOM 3248 O O . ALA A 1 431 ? -24.234 18.078 -6.957 1 97.31 431 ALA A O 1
ATOM 3249 N N . ASP A 1 432 ? -24.922 19.828 -5.699 1 97.31 432 ASP A N 1
ATOM 3250 C CA . ASP A 1 432 ? -25.734 20.422 -6.758 1 97.31 432 ASP A CA 1
ATOM 3251 C C . ASP A 1 432 ? -24.875 20.875 -7.934 1 97.31 432 ASP A C 1
ATOM 3253 O O . ASP A 1 432 ? -25.234 20.656 -9.094 1 97.31 432 ASP A O 1
ATOM 3257 N N . GLU A 1 433 ? -23.797 21.516 -7.582 1 97.75 433 GLU A N 1
ATOM 3258 C CA . GLU A 1 433 ? -22.875 22 -8.617 1 97.75 433 GLU A CA 1
ATOM 3259 C C . GLU A 1 433 ? -22.344 20.844 -9.461 1 97.75 433 GLU A C 1
ATOM 3261 O O . GLU A 1 433 ? -22.312 20.922 -10.688 1 97.75 433 GLU A O 1
ATOM 3266 N N . LEU A 1 434 ? -21.875 19.766 -8.828 1 97.62 434 LEU A N 1
ATOM 3267 C CA . LEU A 1 434 ? -21.344 18.609 -9.531 1 97.62 434 LEU A CA 1
ATOM 3268 C C . LEU A 1 434 ? -22.406 17.938 -10.391 1 97.62 434 LEU A C 1
ATOM 3270 O O . LEU A 1 434 ? -22.125 17.469 -11.492 1 97.62 434 LEU A O 1
ATOM 3274 N N . THR A 1 435 ? -23.641 17.891 -9.875 1 96.56 435 THR A N 1
ATOM 3275 C CA . THR A 1 435 ? -24.75 17.359 -10.656 1 96.56 435 THR A CA 1
ATOM 3276 C C . THR A 1 435 ? -24.969 18.172 -11.922 1 96.56 435 THR A C 1
ATOM 3278 O O . THR A 1 435 ? -25.172 17.609 -13 1 96.56 435 THR A O 1
ATOM 3281 N N . ALA A 1 436 ? -24.922 19.469 -11.789 1 96.88 436 ALA A N 1
ATOM 3282 C CA . ALA A 1 436 ? -25.094 20.344 -12.938 1 96.88 436 ALA A CA 1
ATOM 3283 C C . ALA A 1 436 ? -23.984 20.109 -13.977 1 96.88 436 ALA A C 1
ATOM 3285 O O . ALA A 1 436 ? -24.266 20.047 -15.172 1 96.88 436 ALA A O 1
ATOM 3286 N N . ILE A 1 437 ? -22.734 20 -13.523 1 96.25 437 ILE A N 1
ATOM 3287 C CA . ILE A 1 437 ? -21.609 19.75 -14.422 1 96.25 437 ILE A CA 1
ATOM 3288 C C . ILE A 1 437 ? -21.828 18.422 -15.148 1 96.25 437 ILE A C 1
ATOM 3290 O O . ILE A 1 437 ? -21.641 18.328 -16.359 1 96.25 437 ILE A O 1
ATOM 3294 N N . ARG A 1 438 ? -22.188 17.375 -14.375 1 95 438 ARG A N 1
ATOM 3295 C CA . ARG A 1 438 ? -22.422 16.031 -14.914 1 95 438 ARG A CA 1
ATOM 3296 C C . ARG A 1 438 ? -23.516 16.047 -15.977 1 95 438 ARG A C 1
ATOM 3298 O O . ARG A 1 438 ? -23.359 15.445 -17.047 1 95 438 ARG A O 1
ATOM 3305 N N . GLN A 1 439 ? -24.594 16.797 -15.805 1 93.69 439 GLN A N 1
ATOM 3306 C CA . GLN A 1 439 ? -25.719 16.859 -16.734 1 93.69 439 GLN A CA 1
ATOM 3307 C C . GLN A 1 439 ? -25.344 17.641 -18 1 93.69 439 GLN A C 1
ATOM 3309 O O . GLN A 1 439 ? -25.875 17.344 -19.078 1 93.69 439 GLN A O 1
ATOM 3314 N N . ALA A 1 440 ? -24.438 18.516 -17.859 1 94.5 440 ALA A N 1
ATOM 3315 C CA . ALA A 1 440 ? -24.047 19.375 -18.984 1 94.5 440 ALA A CA 1
ATOM 3316 C C . ALA A 1 440 ? -22.969 18.688 -19.828 1 94.5 440 ALA A C 1
ATOM 3318 O O . ALA A 1 440 ? -22.688 19.125 -20.953 1 94.5 440 ALA A O 1
ATOM 3319 N N . SER A 1 441 ? -22.297 17.719 -19.25 1 89.94 441 SER A N 1
ATOM 3320 C CA . SER A 1 441 ? -21.172 17.078 -19.938 1 89.94 441 SER A CA 1
ATOM 3321 C C . SER A 1 441 ? -21.672 16.172 -21.062 1 89.94 441 SER A C 1
ATOM 3323 O O . SER A 1 441 ? -22.703 15.523 -20.938 1 89.94 441 SER A O 1
ATOM 3325 N N . PRO A 1 442 ? -20.922 16.109 -22.172 1 84.31 442 PRO A N 1
ATOM 3326 C CA . PRO A 1 442 ? -21.312 15.219 -23.281 1 84.31 442 PRO A CA 1
ATOM 3327 C C . PRO A 1 442 ? -21.188 13.734 -22.906 1 84.31 442 PRO A C 1
ATOM 3329 O O . PRO A 1 442 ? -20.484 13.383 -21.969 1 84.31 442 PRO A O 1
ATOM 3332 N N . PRO A 1 443 ? -22 12.922 -23.688 1 76.88 443 PRO A N 1
ATOM 3333 C CA . PRO A 1 443 ? -21.922 11.484 -23.406 1 76.88 443 PRO A CA 1
ATOM 3334 C C . PRO A 1 443 ? -20.5 10.922 -23.562 1 76.88 443 PRO A C 1
ATOM 3336 O O . PRO A 1 443 ? -19.75 11.383 -24.422 1 76.88 443 PRO A O 1
ATOM 3339 N N . ASP A 1 444 ? -20.094 10.133 -22.547 1 65.12 444 ASP A N 1
ATOM 3340 C CA . ASP A 1 444 ? -18.766 9.523 -22.516 1 65.12 444 ASP A CA 1
ATOM 3341 C C . ASP A 1 444 ? -18.609 8.492 -23.641 1 65.12 444 ASP A C 1
ATOM 3343 O O . ASP A 1 444 ? -19.453 7.613 -23.797 1 65.12 444 ASP A O 1
ATOM 3347 N N . THR A 1 445 ? -17.594 8.695 -24.516 1 64.06 445 THR A N 1
ATOM 3348 C CA . THR A 1 445 ? -17.312 7.785 -25.625 1 64.06 445 THR A CA 1
ATOM 3349 C C . THR A 1 445 ? -16.25 6.762 -25.25 1 64.06 445 THR A C 1
ATOM 3351 O O . THR A 1 445 ? -15.812 5.969 -26.078 1 64.06 445 THR A O 1
ATOM 3354 N N . THR A 1 446 ? -15.828 6.953 -24.031 1 63.97 446 THR A N 1
ATOM 3355 C CA . THR A 1 446 ? -14.727 6.07 -23.656 1 63.97 446 THR A CA 1
ATOM 3356 C C . THR A 1 446 ? -15.172 4.609 -23.688 1 63.97 446 THR A C 1
ATOM 3358 O O . THR A 1 446 ? -16.266 4.281 -23.219 1 63.97 446 THR A O 1
ATOM 3361 N N . GLN A 1 447 ? -14.258 3.854 -24.391 1 65 447 GLN A N 1
ATOM 3362 C CA . GLN A 1 447 ? -14.484 2.418 -24.531 1 65 447 GLN A CA 1
ATOM 3363 C C . GLN A 1 447 ? -13.883 1.653 -23.359 1 65 447 GLN A C 1
ATOM 3365 O O . GLN A 1 447 ? -13.008 2.166 -22.656 1 65 447 GLN A O 1
ATOM 3370 N N . GLY A 1 448 ? -14.508 0.626 -22.766 1 78.06 448 GLY A N 1
ATOM 3371 C CA . GLY A 1 448 ? -14.016 -0.332 -21.797 1 78.06 448 GLY A CA 1
ATOM 3372 C C . GLY A 1 448 ? -14.625 -0.154 -20.422 1 78.06 448 GLY A C 1
ATOM 3373 O O . GLY A 1 448 ? -14.539 0.925 -19.828 1 78.06 448 GLY A O 1
ATOM 3374 N N . ARG A 1 449 ? -15.258 -1.057 -19.984 1 84.12 449 ARG A N 1
ATOM 3375 C CA . ARG A 1 449 ? -15.992 -0.991 -18.719 1 84.12 449 ARG A CA 1
ATOM 3376 C C . ARG A 1 449 ? -15.18 -1.601 -17.594 1 84.12 449 ARG A C 1
ATOM 3378 O O . ARG A 1 449 ? -15.5 -1.404 -16.406 1 84.12 449 ARG A O 1
ATOM 3385 N N . PHE A 1 450 ? -14.047 -2.186 -17.984 1 87.69 450 PHE A N 1
ATOM 3386 C CA . PHE A 1 450 ? -13.336 -2.924 -16.953 1 87.69 450 PHE A CA 1
ATOM 3387 C C . PHE A 1 450 ? -11.953 -2.316 -16.703 1 87.69 450 PHE A C 1
ATOM 3389 O O . PHE A 1 450 ? -11.32 -1.811 -17.641 1 87.69 450 PHE A O 1
ATOM 3396 N N . ASN A 1 451 ? -11.539 -2.291 -15.422 1 93.06 451 ASN A N 1
ATOM 3397 C CA . ASN A 1 451 ? -10.164 -1.933 -15.094 1 93.06 451 ASN A CA 1
ATOM 3398 C C . ASN A 1 451 ? -9.164 -2.855 -15.781 1 93.06 451 ASN A C 1
ATOM 3400 O O . ASN A 1 451 ? -9.172 -4.066 -15.555 1 93.06 451 ASN A O 1
ATOM 3404 N N . PRO A 1 452 ? -8.336 -2.387 -16.625 1 92.69 452 PRO A N 1
ATOM 3405 C CA . PRO A 1 452 ? -7.414 -3.23 -17.391 1 92.69 452 PRO A CA 1
ATOM 3406 C C . PRO A 1 452 ? -6.375 -3.918 -16.516 1 92.69 452 PRO A C 1
ATOM 3408 O O . PRO A 1 452 ? -5.695 -4.844 -16.969 1 92.69 452 PRO A O 1
ATOM 3411 N N . VAL A 1 453 ? -6.188 -3.467 -15.32 1 94.19 453 VAL A N 1
ATOM 3412 C CA . VAL A 1 453 ? -5.098 -3.93 -14.469 1 94.19 453 VAL A CA 1
ATOM 3413 C C . VAL A 1 453 ? -5.648 -4.859 -13.391 1 94.19 453 VAL A C 1
ATOM 3415 O O . VAL A 1 453 ? -5.07 -5.914 -13.117 1 94.19 453 VAL A O 1
ATOM 3418 N N . LYS A 1 454 ? -6.855 -4.535 -12.82 1 92.69 454 LYS A N 1
ATOM 3419 C CA . LYS A 1 454 ? -7.367 -5.227 -11.641 1 92.69 454 LYS A CA 1
ATOM 3420 C C . LYS A 1 454 ? -8.727 -5.867 -11.922 1 92.69 454 LYS A C 1
ATOM 3422 O O . LYS A 1 454 ? -9.391 -6.355 -11.008 1 92.69 454 LYS A O 1
ATOM 3427 N N . GLY A 1 455 ? -9.242 -5.898 -13.141 1 84.56 455 GLY A N 1
ATOM 3428 C CA . GLY A 1 455 ? -10.664 -6.051 -13.414 1 84.56 455 GLY A CA 1
ATOM 3429 C C . GLY A 1 455 ? -11.133 -7.492 -13.336 1 84.56 455 GLY A C 1
ATOM 3430 O O . GLY A 1 455 ? -12.109 -7.797 -12.648 1 84.56 455 GLY A O 1
ATOM 3431 N N . ASP A 1 456 ? -10.719 -8.383 -14.156 1 91.94 456 ASP A N 1
ATOM 3432 C CA . ASP A 1 456 ? -11.242 -9.742 -14.203 1 91.94 456 ASP A CA 1
ATOM 3433 C C . ASP A 1 456 ? -10.117 -10.766 -14.312 1 91.94 456 ASP A C 1
ATOM 3435 O O . ASP A 1 456 ? -9.625 -11.031 -15.414 1 91.94 456 ASP A O 1
ATOM 3439 N N . PRO A 1 457 ? -9.906 -11.461 -13.164 1 94.56 457 PRO A N 1
ATOM 3440 C CA . PRO A 1 457 ? -8.805 -12.43 -13.211 1 94.56 457 PRO A CA 1
ATOM 3441 C C . PRO A 1 457 ? -9.086 -13.594 -14.156 1 94.56 457 PRO A C 1
ATOM 3443 O O . PRO A 1 457 ? -8.156 -14.156 -14.742 1 94.56 457 PRO A O 1
ATOM 3446 N N . ASN A 1 458 ? -10.367 -14.016 -14.305 1 94 458 ASN A N 1
ATOM 3447 C CA . ASN A 1 458 ? -10.672 -15.109 -15.219 1 94 458 ASN A CA 1
ATOM 3448 C C . ASN A 1 458 ? -10.375 -14.727 -16.672 1 94 458 ASN A C 1
ATOM 3450 O O . ASN A 1 458 ? -10.031 -15.586 -17.484 1 94 458 ASN A O 1
ATOM 3454 N N . ARG A 1 459 ? -10.516 -13.477 -16.922 1 92.06 459 ARG A N 1
ATOM 3455 C CA . ARG A 1 459 ? -10.133 -12.977 -18.234 1 92.06 459 ARG A CA 1
ATOM 3456 C C . ARG A 1 459 ? -8.625 -12.812 -18.344 1 92.06 459 ARG A C 1
ATOM 3458 O O . ARG A 1 459 ? -8.008 -13.266 -19.312 1 92.06 459 ARG A O 1
ATOM 3465 N N . ASP A 1 460 ? -8.039 -12.188 -17.391 1 92.69 460 ASP A N 1
ATOM 3466 C CA . ASP A 1 460 ? -6.629 -11.812 -17.406 1 92.69 460 ASP A CA 1
ATOM 3467 C C . ASP A 1 460 ? -5.727 -13.047 -17.422 1 92.69 460 ASP A C 1
ATOM 3469 O O . ASP A 1 460 ? -4.629 -13.008 -17.969 1 92.69 460 ASP A O 1
ATOM 3473 N N . PHE A 1 461 ? -6.191 -14.164 -16.828 1 94.5 461 PHE A N 1
ATOM 3474 C CA . PHE A 1 461 ? -5.379 -15.367 -16.719 1 94.5 461 PHE A CA 1
ATOM 3475 C C . PHE A 1 461 ? -6.039 -16.531 -17.453 1 94.5 461 PHE A C 1
ATOM 3477 O O . PHE A 1 461 ? -5.895 -17.688 -17.047 1 94.5 461 PHE A O 1
ATOM 3484 N N . ALA A 1 462 ? -6.738 -16.203 -18.5 1 93.19 462 ALA A N 1
ATOM 3485 C CA . ALA A 1 462 ? -7.434 -17.219 -19.297 1 93.19 462 ALA A CA 1
ATOM 3486 C C . ALA A 1 462 ? -6.445 -18.172 -19.969 1 93.19 462 ALA A C 1
ATOM 3488 O O . ALA A 1 462 ? -6.824 -19.25 -20.422 1 93.19 462 ALA A O 1
ATOM 3489 N N . GLY A 1 463 ? -5.152 -17.75 -20.016 1 93.31 463 GLY A N 1
ATOM 3490 C CA . GLY A 1 463 ? -4.129 -18.594 -20.625 1 93.31 463 GLY A CA 1
ATOM 3491 C C . GLY A 1 463 ? -3.492 -19.562 -19.641 1 93.31 463 GLY A C 1
ATOM 3492 O O . GLY A 1 463 ? -2.646 -20.375 -20.016 1 93.31 463 GLY A O 1
ATOM 3493 N N . PHE A 1 464 ? -3.9 -19.562 -18.406 1 95.94 464 PHE A N 1
ATOM 3494 C CA . PHE A 1 464 ? -3.299 -20.422 -17.391 1 95.94 464 PHE A CA 1
ATOM 3495 C C . PHE A 1 464 ? -3.824 -21.844 -17.5 1 95.94 464 PHE A C 1
ATOM 3497 O O . PHE A 1 464 ? -3.047 -22.797 -17.516 1 95.94 464 PHE A O 1
ATOM 3504 N N . PRO A 1 465 ? -5.18 -22.062 -17.562 1 96.94 465 PRO A N 1
ATOM 3505 C CA . PRO A 1 465 ? -5.707 -23.438 -17.656 1 96.94 465 PRO A CA 1
ATOM 3506 C C . PRO A 1 465 ? -5.645 -23.984 -19.078 1 96.94 465 PRO A C 1
ATOM 3508 O O . PRO A 1 465 ? -5.402 -23.234 -20.031 1 96.94 465 PRO A O 1
ATOM 3511 N N . THR A 1 466 ? -5.824 -25.297 -19.109 1 97.38 466 THR A N 1
ATOM 3512 C CA . THR A 1 466 ? -5.91 -25.953 -20.406 1 97.38 466 THR A CA 1
ATOM 3513 C C . THR A 1 466 ? -7.09 -25.406 -21.219 1 97.38 466 THR A C 1
ATOM 3515 O O . THR A 1 466 ? -6.953 -25.094 -22.391 1 97.38 466 THR A O 1
ATOM 3518 N N . ASP A 1 467 ? -8.195 -25.344 -20.516 1 96.06 467 ASP A N 1
ATOM 3519 C CA . ASP A 1 467 ? -9.43 -24.844 -21.109 1 96.06 467 ASP A CA 1
ATOM 3520 C C . ASP A 1 467 ? -10.18 -23.938 -20.125 1 96.06 467 ASP A C 1
ATOM 3522 O O . ASP A 1 467 ? -9.938 -23.984 -18.922 1 96.06 467 ASP A O 1
ATOM 3526 N N . VAL A 1 468 ? -11.047 -23.141 -20.75 1 96.25 468 VAL A N 1
ATOM 3527 C CA . VAL A 1 468 ? -11.961 -22.312 -19.953 1 96.25 468 VAL A CA 1
ATOM 3528 C C . VAL A 1 468 ? -13.398 -22.812 -20.141 1 96.25 468 VAL A C 1
ATOM 3530 O O . VAL A 1 468 ? -13.812 -23.125 -21.266 1 96.25 468 VAL A O 1
ATOM 3533 N N . GLN A 1 469 ? -14.078 -22.906 -19.078 1 95.94 469 GLN A N 1
ATOM 3534 C CA . GLN A 1 469 ? -15.445 -23.406 -19.156 1 95.94 469 GLN A CA 1
ATOM 3535 C C . GLN A 1 469 ? -16.297 -22.516 -20.047 1 95.94 469 GLN A C 1
ATOM 3537 O O . GLN A 1 469 ? -16.234 -21.281 -19.953 1 95.94 469 GLN A O 1
ATOM 3542 N N . SER A 1 470 ? -17.062 -23.078 -20.969 1 94.94 470 SER A N 1
ATOM 3543 C CA . SER A 1 470 ? -18.016 -22.406 -21.828 1 94.94 470 SER A CA 1
ATOM 3544 C C . SER A 1 470 ? -19.359 -23.125 -21.828 1 94.94 470 SER A C 1
ATOM 3546 O O . SER A 1 470 ? -19.5 -24.188 -21.234 1 94.94 470 SER A O 1
ATOM 3548 N N . ILE A 1 471 ? -20.328 -22.547 -22.391 1 95.38 471 ILE A N 1
ATOM 3549 C CA . ILE A 1 471 ? -21.672 -23.141 -22.453 1 95.38 471 ILE A CA 1
ATOM 3550 C C . ILE A 1 471 ? -21.625 -24.422 -23.281 1 95.38 471 ILE A C 1
ATOM 3552 O O . ILE A 1 471 ? -22.531 -25.25 -23.188 1 95.38 471 ILE A O 1
ATOM 3556 N N . ASP A 1 472 ? -20.547 -24.578 -24.031 1 96.94 472 ASP A N 1
ATOM 3557 C CA . ASP A 1 472 ? -20.438 -25.734 -24.922 1 96.94 472 ASP A CA 1
ATOM 3558 C C . ASP A 1 472 ? -19.625 -26.844 -24.266 1 96.94 472 ASP A C 1
ATOM 3560 O O . ASP A 1 472 ? -19.516 -27.953 -24.812 1 96.94 472 ASP A O 1
ATOM 3564 N N . THR A 1 473 ? -18.984 -26.547 -23.141 1 97.75 473 THR A N 1
ATOM 3565 C CA . THR A 1 473 ? -18.219 -27.578 -22.438 1 97.75 473 THR A CA 1
ATOM 3566 C C . THR A 1 473 ? -19.094 -28.781 -22.125 1 97.75 473 THR A C 1
ATOM 3568 O O . THR A 1 473 ? -20.219 -28.641 -21.641 1 97.75 473 THR A O 1
ATOM 3571 N N . LEU A 1 474 ? -18.609 -30 -22.438 1 98.38 474 LEU A N 1
ATOM 3572 C CA . LEU A 1 474 ? -19.344 -31.234 -22.219 1 98.38 474 LEU A CA 1
ATOM 3573 C C . LEU A 1 474 ? -18.984 -31.844 -20.859 1 98.38 474 LEU A C 1
ATOM 3575 O O . LEU A 1 474 ? -17.797 -31.953 -20.531 1 98.38 474 LEU A O 1
ATOM 3579 N N . LEU A 1 475 ? -20.047 -32.25 -20.141 1 98.25 475 LEU A N 1
ATOM 3580 C CA . LEU A 1 475 ? -19.859 -32.812 -18.812 1 98.25 475 LEU A CA 1
ATOM 3581 C C . LEU A 1 475 ? -20.5 -34.188 -18.703 1 98.25 475 LEU A C 1
ATOM 3583 O O . LEU A 1 475 ? -21.469 -34.5 -19.391 1 98.25 475 LEU A O 1
ATOM 3587 N N . ARG A 1 476 ? -20 -35 -17.906 1 98.19 476 ARG A N 1
ATOM 3588 C CA . ARG A 1 476 ? -20.562 -36.312 -17.578 1 98.19 476 ARG A CA 1
ATOM 3589 C C . ARG A 1 476 ? -20.281 -36.688 -16.125 1 98.19 476 ARG A C 1
ATOM 3591 O O . ARG A 1 476 ? -19.234 -36.312 -15.586 1 98.19 476 ARG A O 1
ATOM 3598 N N . VAL A 1 477 ? -21.219 -37.344 -15.492 1 98 477 VAL A N 1
ATOM 3599 C CA . VAL A 1 477 ? -21.016 -37.844 -14.125 1 98 477 VAL A CA 1
ATOM 3600 C C . VAL A 1 477 ? -19.969 -38.969 -14.125 1 98 477 VAL A C 1
ATOM 3602 O O . VAL A 1 477 ? -20.031 -39.875 -14.945 1 98 477 VAL A O 1
ATOM 3605 N N . ARG A 1 478 ? -19.016 -38.844 -13.281 1 96.69 478 ARG A N 1
ATOM 3606 C CA . ARG A 1 478 ? -18 -39.875 -13.195 1 96.69 478 ARG A CA 1
ATOM 3607 C C . ARG A 1 478 ? -18.562 -41.156 -12.641 1 96.69 478 ARG A C 1
ATOM 3609 O O . ARG A 1 478 ? -19.484 -41.156 -11.805 1 96.69 478 ARG A O 1
ATOM 3616 N N . PRO A 1 479 ? -18 -42.281 -13.047 1 92.69 479 PRO A N 1
ATOM 3617 C CA . PRO A 1 479 ? -18.5 -43.562 -12.547 1 92.69 479 PRO A CA 1
ATOM 3618 C C . PRO A 1 479 ? -18.422 -43.688 -11.031 1 92.69 479 PRO A C 1
ATOM 3620 O O . PRO A 1 479 ? -17.406 -43.312 -10.438 1 92.69 479 PRO A O 1
ATOM 3623 N N . GLY A 1 480 ? -19.516 -44.125 -10.414 1 91.56 480 GLY A N 1
ATOM 3624 C CA . GLY A 1 480 ? -19.531 -44.406 -8.984 1 91.56 480 GLY A CA 1
ATOM 3625 C C . GLY A 1 480 ? -20.016 -43.219 -8.164 1 91.56 480 GLY A C 1
ATOM 3626 O O . GLY A 1 480 ? -20.266 -43.344 -6.965 1 91.56 480 GLY A O 1
ATOM 3627 N N . VAL A 1 481 ? -20.172 -42.031 -8.82 1 95.88 481 VAL A N 1
ATOM 3628 C CA . VAL A 1 481 ? -20.594 -40.812 -8.117 1 95.88 481 VAL A CA 1
ATOM 3629 C C . VAL A 1 481 ? -22.094 -40.875 -7.855 1 95.88 481 VAL A C 1
ATOM 3631 O O . VAL A 1 481 ? -22.875 -41.281 -8.727 1 95.88 481 VAL A O 1
ATOM 3634 N N . SER A 1 482 ? -22.5 -40.562 -6.66 1 95.25 482 SER A N 1
ATOM 3635 C CA . SER A 1 482 ? -23.891 -40.531 -6.254 1 95.25 482 SER A CA 1
ATOM 3636 C C . SER A 1 482 ? -24.156 -39.375 -5.27 1 95.25 482 SER A C 1
ATOM 3638 O O . SER A 1 482 ? -23.281 -38.531 -5.043 1 95.25 482 SER A O 1
ATOM 3640 N N . GLN A 1 483 ? -25.375 -39.375 -4.785 1 95.75 483 GLN A N 1
ATOM 3641 C CA . GLN A 1 483 ? -25.766 -38.375 -3.789 1 95.75 483 GLN A CA 1
ATOM 3642 C C . GLN A 1 483 ? -24.875 -38.469 -2.557 1 95.75 483 GLN A C 1
ATOM 3644 O O . GLN A 1 483 ? -24.625 -37.438 -1.899 1 95.75 483 GLN A O 1
ATOM 3649 N N . ALA A 1 484 ? -24.344 -39.594 -2.314 1 95.88 484 ALA A N 1
ATOM 3650 C CA . ALA A 1 484 ? -23.469 -39.781 -1.155 1 95.88 484 ALA A CA 1
ATOM 3651 C C . ALA A 1 484 ? -22.219 -38.938 -1.245 1 95.88 484 ALA A C 1
ATOM 3653 O O . ALA A 1 484 ? -21.703 -38.469 -0.226 1 95.88 484 ALA A O 1
ATOM 3654 N N . ASP A 1 485 ? -21.734 -38.688 -2.467 1 96.31 485 ASP A N 1
ATOM 3655 C CA . ASP A 1 485 ? -20.562 -37.844 -2.67 1 96.31 485 ASP A CA 1
ATOM 3656 C C . ASP A 1 485 ? -20.859 -36.406 -2.285 1 96.31 485 ASP A C 1
ATOM 3658 O O . ASP A 1 485 ? -20.031 -35.719 -1.68 1 96.31 485 ASP A O 1
ATOM 3662 N N . ILE A 1 486 ? -22.016 -35.906 -2.633 1 97.25 486 ILE A N 1
ATOM 3663 C CA . ILE A 1 486 ? -22.453 -34.531 -2.293 1 97.25 486 ILE A CA 1
ATOM 3664 C C . ILE A 1 486 ? -22.594 -34.406 -0.778 1 97.25 486 ILE A C 1
ATOM 3666 O O . ILE A 1 486 ? -22.141 -33.438 -0.189 1 97.25 486 ILE A O 1
ATOM 3670 N N . ASP A 1 487 ? -23.172 -35.438 -0.159 1 96.88 487 ASP A N 1
ATOM 3671 C CA . ASP A 1 487 ? -23.359 -35.438 1.286 1 96.88 487 ASP A CA 1
ATOM 3672 C C . ASP A 1 487 ? -22.031 -35.406 2.027 1 96.88 487 ASP A C 1
ATOM 3674 O O . ASP A 1 487 ? -21.875 -34.719 3.025 1 96.88 487 ASP A O 1
ATOM 3678 N N . ARG A 1 488 ? -21.156 -36.188 1.562 1 95.56 488 ARG A N 1
ATOM 3679 C CA . ARG A 1 488 ? -19.812 -36.25 2.148 1 95.56 488 ARG A CA 1
ATOM 3680 C C . ARG A 1 488 ? -19.156 -34.875 2.078 1 95.56 488 ARG A C 1
ATOM 3682 O O . ARG A 1 488 ? -18.547 -34.406 3.055 1 95.56 488 ARG A O 1
ATOM 3689 N N . ALA A 1 489 ? -19.25 -34.281 0.933 1 96.56 489 ALA A N 1
ATOM 3690 C CA . ALA A 1 489 ? -18.625 -32.969 0.731 1 96.56 489 ALA A CA 1
ATOM 3691 C C . ALA A 1 489 ? -19.172 -31.938 1.708 1 96.56 489 ALA A C 1
ATOM 3693 O O . ALA A 1 489 ? -18.453 -31.047 2.16 1 96.56 489 ALA A O 1
ATOM 3694 N N . GLN A 1 490 ? -20.438 -32.031 2.061 1 95.62 490 GLN A N 1
ATOM 3695 C CA . GLN A 1 490 ? -21.078 -31.094 2.977 1 95.62 490 GLN A CA 1
ATOM 3696 C C . GLN A 1 490 ? -20.469 -31.188 4.375 1 95.62 490 GLN A C 1
ATOM 3698 O O . GLN A 1 490 ? -20.562 -30.25 5.168 1 95.62 490 GLN A O 1
ATOM 3703 N N . GLY A 1 491 ? -19.844 -32.312 4.645 1 95.75 491 GLY A N 1
ATOM 3704 C CA . GLY A 1 491 ? -19.297 -32.531 5.973 1 95.75 491 GLY A CA 1
ATOM 3705 C C . GLY A 1 491 ? -17.844 -32.125 6.094 1 95.75 491 GLY A C 1
ATOM 3706 O O . GLY A 1 491 ? -17.266 -32.188 7.18 1 95.75 491 GLY A O 1
ATOM 3707 N N . LEU A 1 492 ? -17.25 -31.688 5.062 1 97.19 492 LEU A N 1
ATOM 3708 C CA . LEU A 1 492 ? -15.836 -31.375 5.055 1 97.19 492 LEU A CA 1
ATOM 3709 C C . LEU A 1 492 ? -15.609 -29.875 4.91 1 97.19 492 LEU A C 1
ATOM 3711 O O . LEU A 1 492 ? -16.094 -29.25 3.961 1 97.19 492 LEU A O 1
ATOM 3715 N N . ASP A 1 493 ? -14.805 -29.281 5.824 1 95.56 493 ASP A N 1
ATOM 3716 C CA . ASP A 1 493 ? -14.523 -27.844 5.832 1 95.56 493 ASP A CA 1
ATOM 3717 C C . ASP A 1 493 ? -13.914 -27.406 4.5 1 95.56 493 ASP A C 1
ATOM 3719 O O . ASP A 1 493 ? -14.32 -26.391 3.941 1 95.56 493 ASP A O 1
ATOM 3723 N N . LEU A 1 494 ? -12.938 -28.125 3.979 1 96.88 494 LEU A N 1
ATOM 3724 C CA . LEU A 1 494 ? -12.25 -27.75 2.744 1 96.88 494 LEU A CA 1
ATOM 3725 C C . LEU A 1 494 ? -13.227 -27.703 1.575 1 96.88 494 LEU A C 1
ATOM 3727 O O . LEU A 1 494 ? -13.055 -26.906 0.65 1 96.88 494 LEU A O 1
ATOM 3731 N N . ASP A 1 495 ? -14.242 -28.547 1.63 1 97.31 495 ASP A N 1
ATOM 3732 C CA . ASP A 1 495 ? -15.195 -28.609 0.525 1 97.31 495 ASP A CA 1
ATOM 3733 C C . ASP A 1 495 ? -16.25 -27.516 0.645 1 97.31 495 ASP A C 1
ATOM 3735 O O . ASP A 1 495 ? -16.891 -27.156 -0.344 1 97.31 495 ASP A O 1
ATOM 3739 N N . ARG A 1 496 ? -16.422 -27 1.838 1 95.81 496 ARG A N 1
ATOM 3740 C CA . ARG A 1 496 ? -17.422 -25.953 2.055 1 95.81 496 ARG A CA 1
ATOM 3741 C C . ARG A 1 496 ? -16.797 -24.562 1.856 1 95.81 496 ARG A C 1
ATOM 3743 O O . ARG A 1 496 ? -17.516 -23.562 1.883 1 95.81 496 ARG A O 1
ATOM 3750 N N . PHE A 1 497 ? -15.539 -24.547 1.688 1 94.38 497 PHE A N 1
ATOM 3751 C CA . PHE A 1 497 ? -14.867 -23.25 1.511 1 94.38 497 PHE A CA 1
ATOM 3752 C C . PHE A 1 497 ? -15.461 -22.5 0.325 1 94.38 497 PHE A C 1
ATOM 3754 O O . PHE A 1 497 ? -15.625 -23.062 -0.756 1 94.38 497 PHE A O 1
ATOM 3761 N N . ALA A 1 498 ? -15.891 -21.172 0.545 1 92.19 498 ALA A N 1
ATOM 3762 C CA . ALA A 1 498 ? -16.453 -20.266 -0.448 1 92.19 498 ALA A CA 1
ATOM 3763 C C . ALA A 1 498 ? -17.75 -20.812 -1.028 1 92.19 498 ALA A C 1
ATOM 3765 O O . ALA A 1 498 ? -18.047 -20.625 -2.211 1 92.19 498 ALA A O 1
ATOM 3766 N N . SER A 1 499 ? -18.469 -21.562 -0.26 1 93.94 499 SER A N 1
ATOM 3767 C CA . SER A 1 499 ? -19.688 -22.234 -0.724 1 93.94 499 SER A CA 1
ATOM 3768 C C . SER A 1 499 ? -20.766 -21.219 -1.065 1 93.94 499 SER A C 1
ATOM 3770 O O . SER A 1 499 ? -21.688 -21.516 -1.838 1 93.94 499 SER A O 1
ATOM 3772 N N . ASN A 1 500 ? -20.672 -20.031 -0.563 1 88.56 500 ASN A N 1
ATOM 3773 C CA . ASN A 1 500 ? -21.688 -19 -0.787 1 88.56 500 ASN A CA 1
ATOM 3774 C C . ASN A 1 500 ? -21.688 -18.516 -2.234 1 88.56 500 ASN A C 1
ATOM 3776 O O . ASN A 1 500 ? -22.641 -17.859 -2.674 1 88.56 500 ASN A O 1
ATOM 3780 N N . TRP A 1 501 ? -20.703 -18.906 -3.01 1 88.75 501 TRP A N 1
ATOM 3781 C CA . TRP A 1 501 ? -20.609 -18.438 -4.387 1 88.75 501 TRP A CA 1
ATOM 3782 C C . TRP A 1 501 ? -21.312 -19.406 -5.344 1 88.75 501 TRP A C 1
ATOM 3784 O O . TRP A 1 501 ? -21.594 -19.047 -6.488 1 88.75 501 TRP A O 1
ATOM 3794 N N . ARG A 1 502 ? -21.5 -20.594 -4.879 1 93.56 502 ARG A N 1
ATOM 3795 C CA . ARG A 1 502 ? -22 -21.609 -5.809 1 93.56 502 ARG A CA 1
ATOM 3796 C C . ARG A 1 502 ? -23.344 -22.141 -5.359 1 93.56 502 ARG A C 1
ATOM 3798 O O . ARG A 1 502 ? -23.938 -21.641 -4.395 1 93.56 502 ARG A O 1
ATOM 3805 N N . CYS A 1 503 ? -23.922 -23.078 -6.125 1 94.88 503 CYS A N 1
ATOM 3806 C CA . CYS A 1 503 ? -25.266 -23.609 -5.906 1 94.88 503 CYS A CA 1
ATOM 3807 C C . CYS A 1 503 ? -25.312 -24.469 -4.652 1 94.88 503 CYS A C 1
ATOM 3809 O O . CYS A 1 503 ? -24.266 -24.828 -4.098 1 94.88 503 CYS A O 1
ATOM 3811 N N . THR A 1 504 ? -26.453 -24.781 -4.18 1 96.62 504 THR A N 1
ATOM 3812 C CA . THR A 1 504 ? -26.688 -25.547 -2.963 1 96.62 504 THR A CA 1
ATOM 3813 C C . THR A 1 504 ? -26.453 -27.031 -3.207 1 96.62 504 THR A C 1
ATOM 3815 O O . THR A 1 504 ? -26.359 -27.469 -4.355 1 96.62 504 THR A O 1
ATOM 3818 N N . ALA A 1 505 ? -26.359 -27.766 -2.059 1 97.06 505 ALA A N 1
ATOM 3819 C CA . ALA A 1 505 ? -26.219 -29.219 -2.15 1 97.06 505 ALA A CA 1
ATOM 3820 C C . ALA A 1 505 ? -27.391 -29.844 -2.893 1 97.06 505 ALA A C 1
ATOM 3822 O O . ALA A 1 505 ? -27.219 -30.797 -3.654 1 97.06 505 ALA A O 1
ATOM 3823 N N . GLN A 1 506 ? -28.547 -29.312 -2.619 1 97.12 506 GLN A N 1
ATOM 3824 C CA . GLN A 1 506 ? -29.75 -29.812 -3.295 1 97.12 506 GLN A CA 1
ATOM 3825 C C . GLN A 1 506 ? -29.641 -29.609 -4.805 1 97.12 506 GLN A C 1
ATOM 3827 O O . GLN A 1 506 ? -30 -30.5 -5.578 1 97.12 506 GLN A O 1
ATOM 3832 N N . GLU A 1 507 ? -29.172 -28.5 -5.211 1 98.06 507 GLU A N 1
ATOM 3833 C CA . GLU A 1 507 ? -29.016 -28.219 -6.633 1 98.06 507 GLU A CA 1
ATOM 3834 C C . GLU A 1 507 ? -27.922 -29.094 -7.254 1 98.06 507 GLU A C 1
ATOM 3836 O O . GLU A 1 507 ? -28.031 -29.469 -8.422 1 98.06 507 GLU A O 1
ATOM 3841 N N . CYS A 1 508 ? -26.891 -29.422 -6.531 1 98 508 CYS A N 1
ATOM 3842 C CA . CYS A 1 508 ? -25.891 -30.359 -7.008 1 98 508 CYS A CA 1
ATOM 3843 C C . CYS A 1 508 ? -26.516 -31.734 -7.285 1 98 508 CYS A C 1
ATOM 3845 O O . CYS A 1 508 ? -26.172 -32.375 -8.273 1 98 508 CYS A O 1
ATOM 3847 N N . GLY A 1 509 ? -27.406 -32.156 -6.312 1 97.88 509 GLY A N 1
ATOM 3848 C CA . GLY A 1 509 ? -28.141 -33.375 -6.559 1 97.88 509 GLY A CA 1
ATOM 3849 C C . GLY A 1 509 ? -28.969 -33.344 -7.828 1 97.88 509 GLY A C 1
ATOM 3850 O O . GLY A 1 509 ? -29 -34.312 -8.578 1 97.88 509 GLY A O 1
ATOM 3851 N N . ALA A 1 510 ? -29.625 -32.188 -8.062 1 98.06 510 ALA A N 1
ATOM 3852 C CA . ALA A 1 510 ? -30.422 -32 -9.273 1 98.06 510 ALA A CA 1
ATOM 3853 C C . ALA A 1 510 ? -29.547 -32.062 -10.523 1 98.06 510 ALA A C 1
ATOM 3855 O O . ALA A 1 510 ? -29.984 -32.5 -11.578 1 98.06 510 ALA A O 1
ATOM 3856 N N . VAL A 1 511 ? -28.328 -31.547 -10.445 1 98.25 511 VAL A N 1
ATOM 3857 C CA . VAL A 1 511 ? -27.359 -31.625 -11.547 1 98.25 511 VAL A CA 1
ATOM 3858 C C . VAL A 1 511 ? -27.094 -33.094 -11.891 1 98.25 511 VAL A C 1
ATOM 3860 O O . VAL A 1 511 ? -27.094 -33.469 -13.062 1 98.25 511 VAL A O 1
ATOM 3863 N N . LEU A 1 512 ? -26.812 -33.938 -10.852 1 97.69 512 LEU A N 1
ATOM 3864 C CA . LEU A 1 512 ? -26.578 -35.344 -11.086 1 97.69 512 LEU A CA 1
ATOM 3865 C C . LEU A 1 512 ? -27.766 -36 -11.797 1 97.69 512 LEU A C 1
ATOM 3867 O O . LEU A 1 512 ? -27.578 -36.812 -12.711 1 97.69 512 LEU A O 1
ATOM 3871 N N . THR A 1 513 ? -28.953 -35.594 -11.344 1 96 513 THR A N 1
ATOM 3872 C CA . THR A 1 513 ? -30.172 -36.125 -11.945 1 96 513 THR A CA 1
ATOM 3873 C C . THR A 1 513 ? -30.281 -35.656 -13.398 1 96 513 THR A C 1
ATOM 3875 O O . THR A 1 513 ? -30.641 -36.469 -14.273 1 96 513 THR A O 1
ATOM 3878 N N . ALA A 1 514 ? -30.016 -34.406 -13.641 1 96.69 514 ALA A N 1
ATOM 3879 C CA . ALA A 1 514 ? -30.125 -33.844 -14.977 1 96.69 514 ALA A CA 1
ATOM 3880 C C . ALA A 1 514 ? -29.125 -34.5 -15.938 1 96.69 514 ALA A C 1
ATOM 3882 O O . ALA A 1 514 ? -29.422 -34.656 -17.125 1 96.69 514 ALA A O 1
ATOM 3883 N N . LEU A 1 515 ? -27.953 -34.781 -15.5 1 96.88 515 LEU A N 1
ATOM 3884 C CA . LEU A 1 515 ? -26.938 -35.406 -16.344 1 96.88 515 LEU A CA 1
ATOM 3885 C C . LEU A 1 515 ? -27.219 -36.875 -16.531 1 96.88 515 LEU A C 1
ATOM 3887 O O . LEU A 1 515 ? -27.141 -37.406 -17.656 1 96.88 515 LEU A O 1
ATOM 3891 N N . GLY A 1 516 ? -27.625 -37.594 -15.422 1 93.25 516 GLY A N 1
ATOM 3892 C CA . GLY A 1 516 ? -27.828 -39.031 -15.484 1 93.25 516 GLY A CA 1
ATOM 3893 C C . GLY A 1 516 ? -26.594 -39.781 -15.961 1 93.25 516 GLY A C 1
ATOM 3894 O O . GLY A 1 516 ? -25.5 -39.594 -15.43 1 93.25 516 GLY A O 1
ATOM 3895 N N . ALA A 1 517 ? -26.766 -40.656 -16.953 1 91.38 517 ALA A N 1
ATOM 3896 C CA . ALA A 1 517 ? -25.641 -41.438 -17.5 1 91.38 517 ALA A CA 1
ATOM 3897 C C . ALA A 1 517 ? -25.156 -40.812 -18.812 1 91.38 517 ALA A C 1
ATOM 3899 O O . ALA A 1 517 ? -24.266 -41.375 -19.469 1 91.38 517 ALA A O 1
ATOM 3900 N N . GLU A 1 518 ? -25.672 -39.625 -19.156 1 94.62 518 GLU A N 1
ATOM 3901 C CA . GLU A 1 518 ? -25.375 -39.062 -20.469 1 94.62 518 GLU A CA 1
ATOM 3902 C C . GLU A 1 518 ? -24.344 -37.938 -20.359 1 94.62 518 GLU A C 1
ATOM 3904 O O . GLU A 1 518 ? -24.047 -37.469 -19.266 1 94.62 518 GLU A O 1
ATOM 3909 N N . THR A 1 519 ? -23.688 -37.656 -21.469 1 97.5 519 THR A N 1
ATOM 3910 C CA . THR A 1 519 ? -22.859 -36.469 -21.625 1 97.5 519 THR A CA 1
ATOM 3911 C C . THR A 1 519 ? -23.703 -35.281 -22.125 1 97.5 519 THR A C 1
ATOM 3913 O O . THR A 1 519 ? -24.422 -35.406 -23.125 1 97.5 519 THR A O 1
ATOM 3916 N N . ARG A 1 520 ? -23.672 -34.219 -21.391 1 97.88 520 ARG A N 1
ATOM 3917 C CA . ARG A 1 520 ? -24.453 -33.031 -21.766 1 97.88 520 ARG A CA 1
ATOM 3918 C C . ARG A 1 520 ? -23.594 -31.766 -21.688 1 97.88 520 ARG A C 1
ATOM 3920 O O . ARG A 1 520 ? -22.594 -31.734 -20.969 1 97.88 520 ARG A O 1
ATOM 3927 N N . SER A 1 521 ? -23.984 -30.812 -22.469 1 98.12 521 SER A N 1
ATOM 3928 C CA . SER A 1 521 ? -23.281 -29.531 -22.422 1 98.12 521 SER A CA 1
ATOM 3929 C C . SER A 1 521 ? -23.672 -28.734 -21.188 1 98.12 521 SER A C 1
ATOM 3931 O O . SER A 1 521 ? -24.734 -28.953 -20.609 1 98.12 521 SER A O 1
ATOM 3933 N N . VAL A 1 522 ? -22.797 -27.859 -20.734 1 97.81 522 VAL A N 1
ATOM 3934 C CA . VAL A 1 522 ? -23.109 -26.938 -19.656 1 97.81 522 VAL A CA 1
ATOM 3935 C C . VAL A 1 522 ? -24.438 -26.219 -19.938 1 97.81 522 VAL A C 1
ATOM 3937 O O . VAL A 1 522 ? -25.281 -26.078 -19.062 1 97.81 522 VAL A O 1
ATOM 3940 N N . LYS A 1 523 ? -24.609 -25.797 -21.172 1 97.69 523 LYS A N 1
ATOM 3941 C CA . LYS A 1 523 ? -25.828 -25.109 -21.594 1 97.69 523 LYS A CA 1
ATOM 3942 C C . LYS A 1 523 ? -27.062 -25.969 -21.281 1 97.69 523 LYS A C 1
ATOM 3944 O O . LYS A 1 523 ? -28.031 -25.5 -20.688 1 97.69 523 LYS A O 1
ATOM 3949 N N . ASP A 1 524 ? -26.984 -27.203 -21.703 1 97.75 524 ASP A N 1
ATOM 3950 C CA . ASP A 1 524 ? -28.125 -28.109 -21.547 1 97.75 524 ASP A CA 1
ATOM 3951 C C . ASP A 1 524 ? -28.453 -28.328 -20.078 1 97.75 524 ASP A C 1
ATOM 3953 O O . ASP A 1 524 ? -29.609 -28.438 -19.703 1 97.75 524 ASP A O 1
ATOM 3957 N N . VAL A 1 525 ? -27.438 -28.438 -19.281 1 98.12 525 VAL A N 1
ATOM 3958 C CA . VAL A 1 525 ? -27.656 -28.609 -17.844 1 98.12 525 VAL A CA 1
ATOM 3959 C C . VAL A 1 525 ? -28.281 -27.344 -17.266 1 98.12 525 VAL A C 1
ATOM 3961 O O . VAL A 1 525 ? -29.266 -27.422 -16.531 1 98.12 525 VAL A O 1
ATOM 3964 N N . LEU A 1 526 ? -27.734 -26.141 -17.609 1 97.5 526 LEU A N 1
ATOM 3965 C CA . LEU A 1 526 ? -28.188 -24.875 -17.047 1 97.5 526 LEU A CA 1
ATOM 3966 C C . LEU A 1 526 ? -29.641 -24.594 -17.422 1 97.5 526 LEU A C 1
ATOM 3968 O O . LEU A 1 526 ? -30.375 -23.984 -16.641 1 97.5 526 LEU A O 1
ATOM 3972 N N . LEU A 1 527 ? -30.094 -25.062 -18.594 1 97.56 527 LEU A N 1
ATOM 3973 C CA . LEU A 1 527 ? -31.438 -24.828 -19.062 1 97.56 527 LEU A CA 1
ATOM 3974 C C . LEU A 1 527 ? -32.469 -25.531 -18.188 1 97.56 527 LEU A C 1
ATOM 3976 O O . LEU A 1 527 ? -33.656 -25.219 -18.234 1 97.56 527 LEU A O 1
ATOM 3980 N N . THR A 1 528 ? -32.062 -26.531 -17.422 1 97.31 528 THR A N 1
ATOM 3981 C CA . THR A 1 528 ? -32.969 -27.25 -16.547 1 97.31 528 THR A CA 1
ATOM 3982 C C . THR A 1 528 ? -33.188 -26.484 -15.242 1 97.31 528 THR A C 1
ATOM 3984 O O . THR A 1 528 ? -34 -26.891 -14.406 1 97.31 528 THR A O 1
ATOM 3987 N N . PHE A 1 529 ? -32.562 -25.438 -15 1 98 529 PHE A N 1
ATOM 3988 C CA . PHE A 1 529 ? -32.656 -24.641 -13.781 1 98 529 PHE A CA 1
ATOM 3989 C C . PHE A 1 529 ? -33.281 -23.281 -14.078 1 98 529 PHE A C 1
ATOM 3991 O O . PHE A 1 529 ? -33.219 -22.797 -15.203 1 98 529 PHE A O 1
ATOM 3998 N N . PRO A 1 530 ? -33.906 -22.594 -13.023 1 97 530 PRO A N 1
ATOM 3999 C CA . PRO A 1 530 ? -34.406 -21.234 -13.211 1 97 530 PRO A CA 1
ATOM 4000 C C . PRO A 1 530 ? -33.281 -20.25 -13.57 1 97 530 PRO A C 1
ATOM 4002 O O . PRO A 1 530 ? -32.156 -20.359 -13.078 1 97 530 PRO A O 1
ATOM 4005 N N . VAL A 1 531 ? -33.625 -19.328 -14.383 1 95.88 531 VAL A N 1
ATOM 4006 C CA . VAL A 1 531 ? -32.688 -18.359 -14.93 1 95.88 531 VAL A CA 1
ATOM 4007 C C . VAL A 1 531 ? -31.906 -17.719 -13.797 1 95.88 531 VAL A C 1
ATOM 4009 O O . VAL A 1 531 ? -30.688 -17.531 -13.906 1 95.88 531 VAL A O 1
ATOM 4012 N N . GLU A 1 532 ? -32.469 -17.453 -12.664 1 93.62 532 GLU A N 1
ATOM 4013 C CA . GLU A 1 532 ? -31.844 -16.719 -11.578 1 93.62 532 GLU A CA 1
ATOM 4014 C C . GLU A 1 532 ? -30.812 -17.562 -10.844 1 93.62 532 GLU A C 1
ATOM 4016 O O . GLU A 1 532 ? -29.984 -17.047 -10.086 1 93.62 532 GLU A O 1
ATOM 4021 N N . ARG A 1 533 ? -30.828 -18.844 -11.102 1 95.5 533 ARG A N 1
ATOM 4022 C CA . ARG A 1 533 ? -29.938 -19.75 -10.375 1 95.5 533 ARG A CA 1
ATOM 4023 C C . ARG A 1 533 ? -28.797 -20.25 -11.273 1 95.5 533 ARG A C 1
ATOM 4025 O O . ARG A 1 533 ? -27.844 -20.844 -10.797 1 95.5 533 ARG A O 1
ATOM 4032 N N . ARG A 1 534 ? -28.906 -19.984 -12.539 1 95.25 534 ARG A N 1
ATOM 4033 C CA . ARG A 1 534 ? -28.016 -20.609 -13.516 1 95.25 534 ARG A CA 1
ATOM 4034 C C . ARG A 1 534 ? -26.562 -20.203 -13.266 1 95.25 534 ARG A C 1
ATOM 4036 O O . ARG A 1 534 ? -25.641 -21.016 -13.43 1 95.25 534 ARG A O 1
ATOM 4043 N N . ARG A 1 535 ? -26.344 -19 -12.828 1 90.5 535 ARG A N 1
ATOM 4044 C CA . ARG A 1 535 ? -24.984 -18.578 -12.531 1 90.5 535 ARG A CA 1
ATOM 4045 C C . ARG A 1 535 ? -24.391 -19.391 -11.383 1 90.5 535 ARG A C 1
ATOM 4047 O O . ARG A 1 535 ? -23.25 -19.844 -11.461 1 90.5 535 ARG A O 1
ATOM 4054 N N . ALA A 1 536 ? -25.125 -19.516 -10.32 1 94.06 536 ALA A N 1
ATOM 4055 C CA . ALA A 1 536 ? -24.688 -20.297 -9.164 1 94.06 536 ALA A CA 1
ATOM 4056 C C . ALA A 1 536 ? -24.453 -21.75 -9.539 1 94.06 536 ALA A C 1
ATOM 4058 O O . ALA A 1 536 ? -23.484 -22.375 -9.086 1 94.06 536 ALA A O 1
ATOM 4059 N N . VAL A 1 537 ? -25.344 -22.281 -10.336 1 96.88 537 VAL A N 1
ATOM 4060 C CA . VAL A 1 537 ? -25.234 -23.672 -10.766 1 96.88 537 VAL A CA 1
ATOM 4061 C C . VAL A 1 537 ? -23.984 -23.828 -11.641 1 96.88 537 VAL A C 1
ATOM 4063 O O . VAL A 1 537 ? -23.281 -24.828 -11.531 1 96.88 537 VAL A O 1
ATOM 4066 N N . GLN A 1 538 ? -23.781 -22.875 -12.516 1 95.5 538 GLN A N 1
ATOM 4067 C CA . GLN A 1 538 ? -22.578 -22.938 -13.344 1 95.5 538 GLN A CA 1
ATOM 4068 C C . GLN A 1 538 ? -21.328 -23.016 -12.484 1 95.5 538 GLN A C 1
ATOM 4070 O O . GLN A 1 538 ? -20.406 -23.766 -12.789 1 95.5 538 GLN A O 1
ATOM 4075 N N . MET A 1 539 ? -21.266 -22.25 -11.445 1 94.06 539 MET A N 1
ATOM 4076 C CA . MET A 1 539 ? -20.141 -22.312 -10.508 1 94.06 539 MET A CA 1
ATOM 4077 C C . MET A 1 539 ? -20.094 -23.641 -9.789 1 94.06 539 MET A C 1
ATOM 4079 O O . MET A 1 539 ? -19.016 -24.188 -9.531 1 94.06 539 MET A O 1
ATOM 4083 N N . GLY A 1 540 ? -21.281 -24.078 -9.484 1 96.19 540 GLY A N 1
ATOM 4084 C CA . GLY A 1 540 ? -21.359 -25.406 -8.883 1 96.19 540 GLY A CA 1
ATOM 4085 C C . GLY A 1 540 ? -20.812 -26.5 -9.766 1 96.19 540 GLY A C 1
ATOM 4086 O O . GLY A 1 540 ? -20.188 -27.453 -9.281 1 96.19 540 GLY A O 1
ATOM 4087 N N . LEU A 1 541 ? -21.109 -26.375 -11.078 1 97.44 541 LEU A N 1
ATOM 4088 C CA . LEU A 1 541 ? -20.578 -27.359 -12.023 1 97.44 541 LEU A CA 1
ATOM 4089 C C . LEU A 1 541 ? -19.062 -27.391 -11.969 1 97.44 541 LEU A C 1
ATOM 4091 O O . LEU A 1 541 ? -18.469 -28.484 -11.977 1 97.44 541 LEU A O 1
ATOM 4095 N N . MET A 1 542 ? -18.406 -26.234 -11.867 1 96.31 542 MET A N 1
ATOM 4096 C CA . MET A 1 542 ? -16.953 -26.172 -11.758 1 96.31 542 MET A CA 1
ATOM 4097 C C . MET A 1 542 ? -16.484 -26.828 -10.469 1 96.31 542 MET A C 1
ATOM 4099 O O . MET A 1 542 ? -15.5 -27.578 -10.477 1 96.31 542 MET A O 1
ATOM 4103 N N . TRP A 1 543 ? -17.156 -26.531 -9.422 1 96.75 543 TRP A N 1
ATOM 4104 C CA . TRP A 1 543 ? -16.812 -27.078 -8.117 1 96.75 543 TRP A CA 1
ATOM 4105 C C . TRP A 1 543 ? -16.938 -28.594 -8.125 1 96.75 543 TRP A C 1
ATOM 4107 O O . TRP A 1 543 ? -16.094 -29.297 -7.566 1 96.75 543 TRP A O 1
ATOM 4117 N N . MET A 1 544 ? -17.969 -29.125 -8.742 1 98 544 MET A N 1
ATOM 4118 C CA . MET A 1 544 ? -18.172 -30.562 -8.844 1 98 544 MET A CA 1
ATOM 4119 C C . MET A 1 544 ? -17.078 -31.203 -9.688 1 98 544 MET A C 1
ATOM 4121 O O . MET A 1 544 ? -16.641 -32.312 -9.398 1 98 544 MET A O 1
ATOM 4125 N N . CYS A 1 545 ? -16.688 -30.531 -10.758 1 98.06 545 CYS A N 1
ATOM 4126 C CA . CYS A 1 545 ? -15.531 -31.016 -11.516 1 98.06 545 CYS A CA 1
ATOM 4127 C C . CYS A 1 545 ? -14.281 -31.047 -10.648 1 98.06 545 CYS A C 1
ATOM 4129 O O . CYS A 1 545 ? -13.531 -32.031 -10.68 1 98.06 545 CYS A O 1
ATOM 4131 N N . LYS A 1 546 ? -14.078 -30.062 -9.883 1 97.69 546 LYS A N 1
ATOM 4132 C CA . LYS A 1 546 ? -12.906 -29.953 -9.016 1 97.69 546 LYS A CA 1
ATOM 4133 C C . LYS A 1 546 ? -12.836 -31.125 -8.047 1 97.69 546 LYS A C 1
ATOM 4135 O O . LYS A 1 546 ? -11.758 -31.688 -7.812 1 97.69 546 LYS A O 1
ATOM 4140 N N . LEU A 1 547 ? -13.969 -31.5 -7.527 1 97.25 547 LEU A N 1
ATOM 4141 C CA . LEU A 1 547 ? -14 -32.562 -6.527 1 97.25 547 LEU A CA 1
ATOM 4142 C C . LEU A 1 547 ? -14.055 -33.938 -7.188 1 97.25 547 LEU A C 1
ATOM 4144 O O . LEU A 1 547 ? -14.18 -34.969 -6.508 1 97.25 547 LEU A O 1
ATOM 4148 N N . GLY A 1 548 ? -14 -33.969 -8.484 1 97.12 548 GLY A N 1
ATOM 4149 C CA . GLY A 1 548 ? -13.961 -35.219 -9.211 1 97.12 548 GLY A CA 1
ATOM 4150 C C . GLY A 1 548 ? -15.32 -35.906 -9.312 1 97.12 548 GLY A C 1
ATOM 4151 O O . GLY A 1 548 ? -15.414 -37.125 -9.43 1 97.12 548 GLY A O 1
ATOM 4152 N N . MET A 1 549 ? -16.391 -35.156 -9.156 1 97.81 549 MET A N 1
ATOM 4153 C CA . MET A 1 549 ? -17.734 -35.719 -9.336 1 97.81 549 MET A CA 1
ATOM 4154 C C . MET A 1 549 ? -18.125 -35.719 -10.812 1 97.81 549 MET A C 1
ATOM 4156 O O . MET A 1 549 ? -18.859 -36.625 -11.258 1 97.81 549 MET A O 1
ATOM 4160 N N . LEU A 1 550 ? -17.656 -34.719 -11.484 1 98.19 550 LEU A N 1
ATOM 4161 C CA . LEU A 1 550 ? -17.906 -34.625 -12.914 1 98.19 550 LEU A CA 1
ATOM 4162 C C . LEU A 1 550 ? -16.609 -34.625 -13.703 1 98.19 550 LEU A C 1
ATOM 4164 O O . LEU A 1 550 ? -15.586 -34.125 -13.227 1 98.19 550 LEU A O 1
ATOM 4168 N N . ASP A 1 551 ? -16.625 -35.188 -14.898 1 97.69 551 ASP A N 1
ATOM 4169 C CA . ASP A 1 551 ? -15.57 -35.031 -15.891 1 97.69 551 ASP A CA 1
ATOM 4170 C C . ASP A 1 551 ? -16 -34.094 -17.016 1 97.69 551 ASP A C 1
ATOM 4172 O O . ASP A 1 551 ? -17.188 -33.938 -17.281 1 97.69 551 ASP A O 1
ATOM 4176 N N . TRP A 1 552 ? -15.055 -33.438 -17.531 1 96.94 552 TRP A N 1
ATOM 4177 C CA . TRP A 1 552 ? -15.312 -32.688 -18.766 1 96.94 552 TRP A CA 1
ATOM 4178 C C . TRP A 1 552 ? -14.523 -33.281 -19.922 1 96.94 552 TRP A C 1
ATOM 4180 O O . TRP A 1 552 ? -13.508 -33.938 -19.719 1 96.94 552 TRP A O 1
ATOM 4190 N N . LEU A 1 553 ? -15.102 -33.125 -21.141 1 92.31 553 LEU A N 1
ATOM 4191 C CA . LEU A 1 553 ? -14.555 -33.781 -22.328 1 92.31 553 LEU A CA 1
ATOM 4192 C C . LEU A 1 553 ? -14.039 -32.75 -23.328 1 92.31 553 LEU A C 1
ATOM 4194 O O . LEU A 1 553 ? -14.57 -31.656 -23.422 1 92.31 553 LEU A O 1
ATOM 4198 N N . MET B 1 1 ? 30.281 -7.418 -23.141 1 60.16 1 MET B N 1
ATOM 4199 C CA . MET B 1 1 ? 29.625 -8.125 -22.047 1 60.16 1 MET B CA 1
ATOM 4200 C C . MET B 1 1 ? 29.609 -7.27 -20.781 1 60.16 1 MET B C 1
ATOM 4202 O O . MET B 1 1 ? 30.609 -6.633 -20.453 1 60.16 1 MET B O 1
ATOM 4206 N N . ALA B 1 2 ? 28.344 -7.121 -20.328 1 62.97 2 ALA B N 1
ATOM 4207 C CA . ALA B 1 2 ? 28.312 -6.391 -19.062 1 62.97 2 ALA B CA 1
ATOM 4208 C C . ALA B 1 2 ? 29.297 -6.984 -18.062 1 62.97 2 ALA B C 1
ATOM 4210 O O . ALA B 1 2 ? 29.25 -8.18 -17.766 1 62.97 2 ALA B O 1
ATOM 4211 N N . SER B 1 3 ? 30.281 -6.32 -17.672 1 86.88 3 SER B N 1
ATOM 4212 C CA . SER B 1 3 ? 31.344 -6.758 -16.75 1 86.88 3 SER B CA 1
ATOM 4213 C C . SER B 1 3 ? 30.922 -6.562 -15.297 1 86.88 3 SER B C 1
ATOM 4215 O O . SER B 1 3 ? 31.484 -7.184 -14.391 1 86.88 3 SER B O 1
ATOM 4217 N N . ARG B 1 4 ? 29.828 -5.836 -15.125 1 94.69 4 ARG B N 1
ATOM 4218 C CA . ARG B 1 4 ? 29.375 -5.527 -13.766 1 94.69 4 ARG B CA 1
ATOM 4219 C C . ARG B 1 4 ? 27.859 -5.613 -13.656 1 94.69 4 ARG B C 1
ATOM 4221 O O . ARG B 1 4 ? 27.141 -5.387 -14.633 1 94.69 4 ARG B O 1
ATOM 4228 N N . LEU B 1 5 ? 27.344 -5.945 -12.539 1 97 5 LEU B N 1
ATOM 4229 C CA . LEU B 1 5 ? 25.922 -6.047 -12.234 1 97 5 LEU B CA 1
ATOM 4230 C C . LEU B 1 5 ? 25.625 -5.465 -10.859 1 97 5 LEU B C 1
ATOM 4232 O O . LEU B 1 5 ? 26.359 -5.707 -9.898 1 97 5 LEU B O 1
ATOM 4236 N N . ALA B 1 6 ? 24.641 -4.648 -10.797 1 97.88 6 ALA B N 1
ATOM 4237 C CA . ALA B 1 6 ? 24.125 -4.215 -9.5 1 97.88 6 ALA B CA 1
ATOM 4238 C C . ALA B 1 6 ? 22.828 -4.953 -9.164 1 97.88 6 ALA B C 1
ATOM 4240 O O . ALA B 1 6 ? 21.984 -5.188 -10.039 1 97.88 6 ALA B O 1
ATOM 4241 N N . ILE B 1 7 ? 22.688 -5.363 -7.922 1 97.38 7 ILE B N 1
ATOM 4242 C CA . ILE B 1 7 ? 21.484 -6.02 -7.441 1 97.38 7 ILE B CA 1
ATOM 4243 C C . ILE B 1 7 ? 20.922 -5.258 -6.238 1 97.38 7 ILE B C 1
ATOM 4245 O O . ILE B 1 7 ? 21.609 -5.086 -5.23 1 97.38 7 ILE B O 1
ATOM 4249 N N . TYR B 1 8 ? 19.734 -4.754 -6.375 1 96.12 8 TYR B N 1
ATOM 4250 C CA . TYR B 1 8 ? 19.094 -4.098 -5.242 1 96.12 8 TYR B CA 1
ATOM 4251 C C . TYR B 1 8 ? 18.375 -5.109 -4.363 1 96.12 8 TYR B C 1
ATOM 4253 O O . TYR B 1 8 ? 17.344 -5.676 -4.762 1 96.12 8 TYR B O 1
ATOM 4261 N N . HIS B 1 9 ? 18.828 -5.379 -3.207 1 92.81 9 HIS B N 1
ATOM 4262 C CA . HIS B 1 9 ? 18.328 -6.273 -2.17 1 92.81 9 HIS B CA 1
ATOM 4263 C C . HIS B 1 9 ? 18.297 -5.582 -0.812 1 92.81 9 HIS B C 1
ATOM 4265 O O . HIS B 1 9 ? 19.203 -5.754 -0.004 1 92.81 9 HIS B O 1
ATOM 4271 N N . PRO B 1 10 ? 17.172 -4.922 -0.515 1 88.81 10 PRO B N 1
ATOM 4272 C CA . PRO B 1 10 ? 17.141 -3.988 0.614 1 88.81 10 PRO B CA 1
ATOM 4273 C C . PRO B 1 10 ? 17.453 -4.668 1.946 1 88.81 10 PRO B C 1
ATOM 4275 O O . PRO B 1 10 ? 18.062 -4.055 2.826 1 88.81 10 PRO B O 1
ATOM 4278 N N . SER B 1 11 ? 17.078 -5.867 2.133 1 83.94 11 SER B N 1
ATOM 4279 C CA . SER B 1 11 ? 17.266 -6.52 3.426 1 83.94 11 SER B CA 1
ATOM 4280 C C . SER B 1 11 ? 18.734 -6.812 3.697 1 83.94 11 SER B C 1
ATOM 4282 O O . SER B 1 11 ? 19.172 -6.805 4.848 1 83.94 11 SER B O 1
ATOM 4284 N N . GLY B 1 12 ? 19.469 -7.133 2.711 1 82.19 12 GLY B N 1
ATOM 4285 C CA . GLY B 1 12 ? 20.875 -7.512 2.838 1 82.19 12 GLY B CA 1
ATOM 4286 C C . GLY B 1 12 ? 21.062 -8.859 3.512 1 82.19 12 GLY B C 1
ATOM 4287 O O . GLY B 1 12 ? 22.172 -9.195 3.92 1 82.19 12 GLY B O 1
ATOM 4288 N N . GLN B 1 13 ? 19.953 -9.562 3.693 1 81.25 13 GLN B N 1
ATOM 4289 C CA . GLN B 1 13 ? 20.016 -10.875 4.324 1 81.25 13 GLN B CA 1
ATOM 4290 C C . GLN B 1 13 ? 20.062 -11.984 3.279 1 81.25 13 GLN B C 1
ATOM 4292 O O . GLN B 1 13 ? 19.281 -11.977 2.32 1 81.25 13 GLN B O 1
ATOM 4297 N N . PHE B 1 14 ? 20.953 -12.906 3.508 1 83.44 14 PHE B N 1
ATOM 4298 C CA . PHE B 1 14 ? 21.141 -13.938 2.49 1 83.44 14 PHE B CA 1
ATOM 4299 C C . PHE B 1 14 ? 20.844 -15.32 3.059 1 83.44 14 PHE B C 1
ATOM 4301 O O . PHE B 1 14 ? 21.281 -16.328 2.502 1 83.44 14 PHE B O 1
ATOM 4308 N N . ASN B 1 15 ? 20.156 -15.32 4.215 1 80.44 15 ASN B N 1
ATOM 4309 C CA . ASN B 1 15 ? 19.688 -16.578 4.777 1 80.44 15 ASN B CA 1
ATOM 4310 C C . ASN B 1 15 ? 18.172 -16.703 4.672 1 80.44 15 ASN B C 1
ATOM 4312 O O . ASN B 1 15 ? 17.453 -15.703 4.734 1 80.44 15 ASN B O 1
ATOM 4316 N N . LEU B 1 16 ? 17.844 -17.953 4.465 1 76.19 16 LEU B N 1
ATOM 4317 C CA . LEU B 1 16 ? 16.406 -18.172 4.422 1 76.19 16 LEU B CA 1
ATOM 4318 C C . LEU B 1 16 ? 15.805 -18.172 5.824 1 76.19 16 LEU B C 1
ATOM 4320 O O . LEU B 1 16 ? 16.406 -18.703 6.762 1 76.19 16 LEU B O 1
ATOM 4324 N N . VAL B 1 17 ? 14.648 -17.578 5.93 1 77.44 17 VAL B N 1
ATOM 4325 C CA . VAL B 1 17 ? 13.93 -17.562 7.195 1 77.44 17 VAL B CA 1
ATOM 4326 C C . VAL B 1 17 ? 12.977 -18.75 7.262 1 77.44 17 VAL B C 1
ATOM 4328 O O . VAL B 1 17 ? 12.766 -19.453 6.262 1 77.44 17 VAL B O 1
ATOM 4331 N N . ASN B 1 18 ? 12.453 -19.062 8.484 1 83.38 18 ASN B N 1
ATOM 4332 C CA . ASN B 1 18 ? 11.43 -20.094 8.625 1 83.38 18 ASN B CA 1
ATOM 4333 C C . ASN B 1 18 ? 10.18 -19.75 7.816 1 83.38 18 ASN B C 1
ATOM 4335 O O . ASN B 1 18 ? 9.773 -18.594 7.738 1 83.38 18 ASN B O 1
ATOM 4339 N N . ASN B 1 19 ? 9.594 -20.812 7.223 1 82.75 19 ASN B N 1
ATOM 4340 C CA . ASN B 1 19 ? 8.383 -20.688 6.418 1 82.75 19 ASN B CA 1
ATOM 4341 C C . ASN B 1 19 ? 8.609 -19.781 5.211 1 82.75 19 ASN B C 1
ATOM 4343 O O . ASN B 1 19 ? 7.863 -18.812 5.004 1 82.75 19 ASN B O 1
ATOM 4347 N N . PRO B 1 20 ? 9.695 -20.109 4.457 1 79.62 20 PRO B N 1
ATOM 4348 C CA . PRO B 1 20 ? 10.008 -19.266 3.307 1 79.62 20 PRO B CA 1
ATOM 4349 C C . PRO B 1 20 ? 8.945 -19.328 2.215 1 79.62 20 PRO B C 1
ATOM 4351 O O . PRO B 1 20 ? 8.305 -20.375 2.037 1 79.62 20 PRO B O 1
ATOM 4354 N N . PHE B 1 21 ? 8.844 -18.219 1.54 1 83 21 PHE B N 1
ATOM 4355 C CA . PHE B 1 21 ? 8.055 -18.203 0.318 1 83 21 PHE B CA 1
ATOM 4356 C C . PHE B 1 21 ? 8.914 -18.531 -0.893 1 83 21 PHE B C 1
ATOM 4358 O O . PHE B 1 21 ? 10.133 -18.359 -0.857 1 83 21 PHE B O 1
ATOM 4365 N N . GLY B 1 22 ? 8.281 -19.031 -1.909 1 83.31 22 GLY B N 1
ATOM 4366 C CA . GLY B 1 22 ? 8.984 -19.406 -3.125 1 83.31 22 GLY B CA 1
ATOM 4367 C C . GLY B 1 22 ? 9.812 -18.266 -3.703 1 83.31 22 GLY B C 1
ATOM 4368 O O . GLY B 1 22 ? 10.93 -18.484 -4.18 1 83.31 22 GLY B O 1
ATOM 4369 N N . LYS B 1 23 ? 9.344 -17.047 -3.641 1 87.31 23 LYS B N 1
ATOM 4370 C CA . LYS B 1 23 ? 10.055 -15.891 -4.203 1 87.31 23 LYS B CA 1
ATOM 4371 C C . LYS B 1 23 ? 11.344 -15.617 -3.438 1 87.31 23 LYS B C 1
ATOM 4373 O O . LYS B 1 23 ? 12.32 -15.141 -4.016 1 87.31 23 LYS B O 1
ATOM 4378 N N . ASP B 1 24 ? 11.336 -15.891 -2.174 1 86.62 24 ASP B N 1
ATOM 4379 C CA . ASP B 1 24 ? 12.531 -15.664 -1.363 1 86.62 24 ASP B CA 1
ATOM 4380 C C . ASP B 1 24 ? 13.641 -16.641 -1.74 1 86.62 24 ASP B C 1
ATOM 4382 O O . ASP B 1 24 ? 14.797 -16.25 -1.894 1 86.62 24 ASP B O 1
ATOM 4386 N N . VAL B 1 25 ? 13.195 -17.891 -1.895 1 85.56 25 VAL B N 1
ATOM 4387 C CA . VAL B 1 25 ? 14.133 -18.922 -2.291 1 85.56 25 VAL B CA 1
ATOM 4388 C C . VAL B 1 25 ? 14.672 -18.625 -3.691 1 85.56 25 VAL B C 1
ATOM 4390 O O . VAL B 1 25 ? 15.883 -18.656 -3.92 1 85.56 25 VAL B O 1
ATOM 4393 N N . ALA B 1 26 ? 13.75 -18.281 -4.535 1 91.31 26 ALA B N 1
ATOM 4394 C CA . ALA B 1 26 ? 14.117 -18.016 -5.922 1 91.31 26 ALA B CA 1
ATOM 4395 C C . ALA B 1 26 ? 15.086 -16.844 -6.02 1 91.31 26 ALA B C 1
ATOM 4397 O O . ALA B 1 26 ? 16.062 -16.891 -6.766 1 91.31 26 ALA B O 1
ATOM 4398 N N . ASN B 1 27 ? 14.844 -15.766 -5.316 1 93.44 27 ASN B N 1
ATOM 4399 C CA . ASN B 1 27 ? 15.703 -14.586 -5.352 1 93.44 27 ASN B CA 1
ATOM 4400 C C . ASN B 1 27 ? 17.109 -14.898 -4.836 1 93.44 27 ASN B C 1
ATOM 4402 O O . ASN B 1 27 ? 18.094 -14.578 -5.492 1 93.44 27 ASN B O 1
ATOM 4406 N N . LEU B 1 28 ? 17.188 -15.562 -3.744 1 91.5 28 LEU B N 1
ATOM 4407 C CA . LEU B 1 28 ? 18.484 -15.852 -3.152 1 91.5 28 LEU B CA 1
ATOM 4408 C C . LEU B 1 28 ? 19.312 -16.766 -4.062 1 91.5 28 LEU B C 1
ATOM 4410 O O . LEU B 1 28 ? 20.5 -16.531 -4.27 1 91.5 28 LEU B O 1
ATOM 4414 N N . GLU B 1 29 ? 18.641 -17.797 -4.562 1 93.38 29 GLU B N 1
ATOM 4415 C CA . GLU B 1 29 ? 19.344 -18.703 -5.457 1 93.38 29 GLU B CA 1
ATOM 4416 C C . GLU B 1 29 ? 19.781 -18 -6.738 1 93.38 29 GLU B C 1
ATOM 4418 O O . GLU B 1 29 ? 20.844 -18.281 -7.277 1 93.38 29 GLU B O 1
ATOM 4423 N N . LEU B 1 30 ? 18.953 -17.109 -7.188 1 95.19 30 LEU B N 1
ATOM 4424 C CA . LEU B 1 30 ? 19.312 -16.328 -8.367 1 95.19 30 LEU B CA 1
ATOM 4425 C C . LEU B 1 30 ? 20.547 -15.469 -8.102 1 95.19 30 LEU B C 1
ATOM 4427 O O . LEU B 1 30 ? 21.469 -15.422 -8.922 1 95.19 30 LEU B O 1
ATOM 4431 N N . PHE B 1 31 ? 20.547 -14.773 -6.984 1 95.19 31 PHE B N 1
ATOM 4432 C CA . PHE B 1 31 ? 21.672 -13.914 -6.633 1 95.19 31 PHE B CA 1
ATOM 4433 C C . PHE B 1 31 ? 22.969 -14.719 -6.547 1 95.19 31 PHE B C 1
ATOM 4435 O O . PHE B 1 31 ? 24 -14.289 -7.047 1 95.19 31 PHE B O 1
ATOM 4442 N N . ARG B 1 32 ? 22.844 -15.938 -5.961 1 93.5 32 ARG B N 1
ATOM 4443 C CA . ARG B 1 32 ? 24 -16.828 -5.887 1 93.5 32 ARG B CA 1
ATOM 4444 C C . ARG B 1 32 ? 24.453 -17.25 -7.281 1 93.5 32 ARG B C 1
ATOM 4446 O O . ARG B 1 32 ? 25.641 -17.234 -7.578 1 93.5 32 ARG B O 1
ATOM 4453 N N . ALA B 1 33 ? 23.5 -17.609 -8.07 1 94.44 33 ALA B N 1
ATOM 4454 C CA . ALA B 1 33 ? 23.797 -18.078 -9.414 1 94.44 33 ALA B CA 1
ATOM 4455 C C . ALA B 1 33 ? 24.469 -17 -10.25 1 94.44 33 ALA B C 1
ATOM 4457 O O . ALA B 1 33 ? 25.422 -17.266 -10.969 1 94.44 33 ALA B O 1
ATOM 4458 N N . LEU B 1 34 ? 23.953 -15.766 -10.148 1 95.5 34 LEU B N 1
ATOM 4459 C CA . LEU B 1 34 ? 24.516 -14.656 -10.906 1 95.5 34 LEU B CA 1
ATOM 4460 C C . LEU B 1 34 ? 25.938 -14.359 -10.445 1 95.5 34 LEU B C 1
ATOM 4462 O O . LEU B 1 34 ? 26.812 -14.047 -11.258 1 95.5 34 LEU B O 1
ATOM 4466 N N . SER B 1 35 ? 26.156 -14.445 -9.188 1 94.5 35 SER B N 1
ATOM 4467 C CA . SER B 1 35 ? 27.469 -14.18 -8.617 1 94.5 35 SER B CA 1
ATOM 4468 C C . SER B 1 35 ? 28.469 -15.266 -8.992 1 94.5 35 SER B C 1
ATOM 4470 O O . SER B 1 35 ? 29.656 -15 -9.18 1 94.5 35 SER B O 1
ATOM 4472 N N . ALA B 1 36 ? 28 -16.5 -9.117 1 92.38 36 ALA B N 1
ATOM 4473 C CA . ALA B 1 36 ? 28.891 -17.641 -9.359 1 92.38 36 ALA B CA 1
ATOM 4474 C C . ALA B 1 36 ? 29.031 -17.906 -10.859 1 92.38 36 ALA B C 1
ATOM 4476 O O . ALA B 1 36 ? 30.109 -18.281 -11.32 1 92.38 36 ALA B O 1
ATOM 4477 N N . HIS B 1 37 ? 27.953 -17.688 -11.648 1 92.19 37 HIS B N 1
ATOM 4478 C CA . HIS B 1 37 ? 27.922 -18.219 -13 1 92.19 37 HIS B CA 1
ATOM 4479 C C . HIS B 1 37 ? 27.578 -17.141 -14.016 1 92.19 37 HIS B C 1
ATOM 4481 O O . HIS B 1 37 ? 27.547 -17.391 -15.219 1 92.19 37 HIS B O 1
ATOM 4487 N N . GLY B 1 38 ? 27.328 -15.945 -13.57 1 92 38 GLY B N 1
ATOM 4488 C CA . GLY B 1 38 ? 26.875 -14.891 -14.461 1 92 38 GLY B CA 1
ATOM 4489 C C . GLY B 1 38 ? 27.984 -14.344 -15.352 1 92 38 GLY B C 1
ATOM 4490 O O . GLY B 1 38 ? 27.703 -13.672 -16.344 1 92 38 GLY B O 1
ATOM 4491 N N . GLY B 1 39 ? 29.219 -14.656 -15.008 1 92.19 39 GLY B N 1
ATOM 4492 C CA . GLY B 1 39 ? 30.344 -14.188 -15.789 1 92.19 39 GLY B CA 1
ATOM 4493 C C . GLY B 1 39 ? 30.688 -12.734 -15.531 1 92.19 39 GLY B C 1
ATOM 4494 O O . GLY B 1 39 ? 31.375 -12.094 -16.344 1 92.19 39 GLY B O 1
ATOM 4495 N N . PHE B 1 40 ? 30.172 -12.141 -14.484 1 94.06 40 PHE B N 1
ATOM 4496 C CA . PHE B 1 40 ? 30.469 -10.758 -14.117 1 94.06 40 PHE B CA 1
ATOM 4497 C C . PHE B 1 40 ? 31.797 -10.656 -13.383 1 94.06 40 PHE B C 1
ATOM 4499 O O . PHE B 1 40 ? 32.125 -11.523 -12.578 1 94.06 40 PHE B O 1
ATOM 4506 N N . ASP B 1 41 ? 32.5 -9.555 -13.656 1 94.56 41 ASP B N 1
ATOM 4507 C CA . ASP B 1 41 ? 33.719 -9.273 -12.891 1 94.56 41 ASP B CA 1
ATOM 4508 C C . ASP B 1 41 ? 33.375 -8.828 -11.469 1 94.56 41 ASP B C 1
ATOM 4510 O O . ASP B 1 41 ? 34.125 -9.117 -10.523 1 94.56 41 ASP B O 1
ATOM 4514 N N . GLN B 1 42 ? 32.281 -8.148 -11.406 1 95.31 42 GLN B N 1
ATOM 4515 C CA . GLN B 1 42 ? 31.859 -7.605 -10.125 1 95.31 42 GLN B CA 1
ATOM 4516 C C . GLN B 1 42 ? 30.328 -7.562 -10.023 1 95.31 42 GLN B C 1
ATOM 4518 O O . GLN B 1 42 ? 29.656 -7.223 -10.992 1 95.31 42 GLN B O 1
ATOM 4523 N N . VAL B 1 43 ? 29.844 -7.984 -8.867 1 96.25 43 VAL B N 1
ATOM 4524 C CA . VAL B 1 43 ? 28.438 -7.82 -8.523 1 96.25 43 VAL B CA 1
ATOM 4525 C C . VAL B 1 43 ? 28.297 -6.941 -7.281 1 96.25 43 VAL B C 1
ATOM 4527 O O . VAL B 1 43 ? 28.875 -7.25 -6.234 1 96.25 43 VAL B O 1
ATOM 4530 N N . THR B 1 44 ? 27.609 -5.832 -7.422 1 96.25 44 THR B N 1
ATOM 4531 C CA . THR B 1 44 ? 27.406 -4.918 -6.309 1 96.25 44 THR B CA 1
ATOM 4532 C C . THR B 1 44 ? 26 -5.086 -5.727 1 96.25 44 THR B C 1
ATOM 4534 O O . THR B 1 44 ? 25.016 -4.934 -6.441 1 96.25 44 THR B O 1
ATOM 4537 N N . PHE B 1 45 ? 25.938 -5.395 -4.465 1 96.12 45 PHE B N 1
ATOM 4538 C CA . PHE B 1 45 ? 24.656 -5.5 -3.77 1 96.12 45 PHE B CA 1
ATOM 4539 C C . PHE B 1 45 ? 24.297 -4.184 -3.1 1 96.12 45 PHE B C 1
ATOM 4541 O O . PHE B 1 45 ? 25.047 -3.67 -2.271 1 96.12 45 PHE B O 1
ATOM 4548 N N . LEU B 1 46 ? 23.219 -3.611 -3.545 1 95.62 46 LEU B N 1
ATOM 4549 C CA . LEU B 1 46 ? 22.672 -2.387 -2.967 1 95.62 46 LEU B CA 1
ATOM 4550 C C . LEU B 1 46 ? 21.688 -2.705 -1.847 1 95.62 46 LEU B C 1
ATOM 4552 O O . LEU B 1 46 ? 20.625 -3.297 -2.09 1 95.62 46 LEU B O 1
ATOM 4556 N N . SER B 1 47 ? 22 -2.357 -0.618 1 90.5 47 SER B N 1
ATOM 4557 C CA . SER B 1 47 ? 21.188 -2.727 0.542 1 90.5 47 SER B CA 1
ATOM 4558 C C . SER B 1 47 ? 21.141 -1.595 1.562 1 90.5 47 SER B C 1
ATOM 4560 O O . SER B 1 47 ? 21.859 -0.602 1.432 1 90.5 47 SER B O 1
ATOM 4562 N N . GLN B 1 48 ? 20.219 -1.701 2.467 1 85.5 48 GLN B N 1
ATOM 4563 C CA . GLN B 1 48 ? 20.078 -0.764 3.578 1 85.5 48 GLN B CA 1
ATOM 4564 C C . GLN B 1 48 ? 21 -1.148 4.734 1 85.5 48 GLN B C 1
ATOM 4566 O O . GLN B 1 48 ? 21.266 -0.331 5.617 1 85.5 48 GLN B O 1
ATOM 4571 N N . ALA B 1 49 ? 21.422 -2.4 4.645 1 81.06 49 ALA B N 1
ATOM 4572 C CA . ALA B 1 49 ? 22.297 -2.898 5.699 1 81.06 49 ALA B CA 1
ATOM 4573 C C . ALA B 1 49 ? 23.766 -2.631 5.359 1 81.06 49 ALA B C 1
ATOM 4575 O O . ALA B 1 49 ? 24.141 -2.625 4.188 1 81.06 49 ALA B O 1
ATOM 4576 N N . SER B 1 50 ? 24.5 -2.271 6.383 1 81.81 50 SER B N 1
ATOM 4577 C CA . SER B 1 50 ? 25.938 -2.211 6.207 1 81.81 50 SER B CA 1
ATOM 4578 C C . SER B 1 50 ? 26.562 -3.598 6.309 1 81.81 50 SER B C 1
ATOM 4580 O O . SER B 1 50 ? 26.672 -4.16 7.402 1 81.81 50 SER B O 1
ATOM 4582 N N . ILE B 1 51 ? 26.891 -4.156 5.211 1 86.19 51 ILE B N 1
ATOM 4583 C CA . ILE B 1 51 ? 27.5 -5.488 5.172 1 86.19 51 ILE B CA 1
ATOM 4584 C C . ILE B 1 51 ? 28.891 -5.406 4.57 1 86.19 51 ILE B C 1
ATOM 4586 O O . ILE B 1 51 ? 29.094 -4.762 3.539 1 86.19 51 ILE B O 1
ATOM 4590 N N . SER B 1 52 ? 29.906 -5.98 5.262 1 90.06 52 SER B N 1
ATOM 4591 C CA . SER B 1 52 ? 31.25 -6.02 4.695 1 90.06 52 SER B CA 1
ATOM 4592 C C . SER B 1 52 ? 31.312 -6.926 3.469 1 90.06 52 SER B C 1
ATOM 4594 O O . SER B 1 52 ? 30.516 -7.859 3.342 1 90.06 52 SER B O 1
ATOM 4596 N N . ASP B 1 53 ? 32.219 -6.637 2.557 1 90.19 53 ASP B N 1
ATOM 4597 C CA . ASP B 1 53 ? 32.406 -7.461 1.361 1 90.19 53 ASP B CA 1
ATOM 4598 C C . ASP B 1 53 ? 32.688 -8.914 1.731 1 90.19 53 ASP B C 1
ATOM 4600 O O . ASP B 1 53 ? 32.188 -9.836 1.084 1 90.19 53 ASP B O 1
ATOM 4604 N N . ALA B 1 54 ? 33.375 -9.109 2.791 1 88.44 54 ALA B N 1
ATOM 4605 C CA . ALA B 1 54 ? 33.719 -10.453 3.24 1 88.44 54 ALA B CA 1
ATOM 4606 C C . ALA B 1 54 ? 32.5 -11.195 3.744 1 88.44 54 ALA B C 1
ATOM 4608 O O . ALA B 1 54 ? 32.281 -12.375 3.432 1 88.44 54 ALA B O 1
ATOM 4609 N N . ASP B 1 55 ? 31.672 -10.523 4.465 1 88.5 55 ASP B N 1
ATOM 4610 C CA . ASP B 1 55 ? 30.453 -11.133 4.996 1 88.5 55 ASP B CA 1
ATOM 4611 C C . ASP B 1 55 ? 29.453 -11.43 3.883 1 88.5 55 ASP B C 1
ATOM 4613 O O . ASP B 1 55 ? 28.75 -12.438 3.924 1 88.5 55 ASP B O 1
ATOM 4617 N N . LEU B 1 56 ? 29.453 -10.531 2.992 1 90.88 56 LEU B N 1
ATOM 4618 C CA . LEU B 1 56 ? 28.594 -10.719 1.824 1 90.88 56 LEU B CA 1
ATOM 4619 C C . LEU B 1 56 ? 29 -11.969 1.048 1 90.88 56 LEU B C 1
ATOM 4621 O O . LEU B 1 56 ? 28.156 -12.797 0.709 1 90.88 56 LEU B O 1
ATOM 4625 N N . ARG B 1 57 ? 30.281 -12.109 0.779 1 91 57 ARG B N 1
ATOM 4626 C CA . ARG B 1 57 ? 30.766 -13.273 0.037 1 91 57 ARG B CA 1
ATOM 4627 C C . ARG B 1 57 ? 30.5 -14.562 0.802 1 91 57 ARG B C 1
ATOM 4629 O O . ARG B 1 57 ? 30 -15.539 0.231 1 91 57 ARG B O 1
ATOM 4636 N N . GLN B 1 58 ? 30.75 -14.578 2.064 1 88.38 58 GLN B N 1
ATOM 4637 C CA . GLN B 1 58 ? 30.547 -15.758 2.895 1 88.38 58 GLN B CA 1
ATOM 4638 C C . GLN B 1 58 ? 29.062 -16.141 2.949 1 88.38 58 GLN B C 1
ATOM 4640 O O . GLN B 1 58 ? 28.703 -17.312 2.871 1 88.38 58 GLN B O 1
ATOM 4645 N N . GLY B 1 59 ? 28.25 -15.195 3.1 1 86.25 59 GLY B N 1
ATOM 4646 C CA . GLY B 1 59 ? 26.828 -15.43 3.182 1 86.25 59 GLY B CA 1
ATOM 4647 C C . GLY B 1 59 ? 26.234 -15.945 1.884 1 86.25 59 GLY B C 1
ATOM 4648 O O . GLY B 1 59 ? 25.328 -16.797 1.897 1 86.25 59 GLY B O 1
ATOM 4649 N N . LEU B 1 60 ? 26.75 -15.43 0.797 1 89.38 60 LEU B N 1
ATOM 4650 C CA . LEU B 1 60 ? 26.141 -15.734 -0.496 1 89.38 60 LEU B CA 1
ATOM 4651 C C . LEU B 1 60 ? 26.766 -17 -1.098 1 89.38 60 LEU B C 1
ATOM 4653 O O . LEU B 1 60 ? 26.047 -17.844 -1.645 1 89.38 60 LEU B O 1
ATOM 4657 N N . LEU B 1 61 ? 28.125 -17.141 -1.022 1 89.12 61 LEU B N 1
ATOM 4658 C CA . LEU B 1 61 ? 28.797 -18.188 -1.777 1 89.12 61 LEU B CA 1
ATOM 4659 C C . LEU B 1 61 ? 29.516 -19.156 -0.84 1 89.12 61 LEU B C 1
ATOM 4661 O O . LEU B 1 61 ? 29.969 -20.219 -1.267 1 89.12 61 LEU B O 1
ATOM 4665 N N . GLY B 1 62 ? 29.531 -18.828 0.374 1 85.69 62 GLY B N 1
ATOM 4666 C CA . GLY B 1 62 ? 30.312 -19.656 1.278 1 85.69 62 GLY B CA 1
ATOM 4667 C C . GLY B 1 62 ? 31.766 -19.812 0.848 1 85.69 62 GLY B C 1
ATOM 4668 O O . GLY B 1 62 ? 32.438 -18.812 0.564 1 85.69 62 GLY B O 1
ATOM 4669 N N . ASP B 1 63 ? 32.156 -21.062 0.785 1 80.81 63 ASP B N 1
ATOM 4670 C CA . ASP B 1 63 ? 33.562 -21.359 0.456 1 80.81 63 ASP B CA 1
ATOM 4671 C C . ASP B 1 63 ? 33.719 -21.641 -1.035 1 80.81 63 ASP B C 1
ATOM 4673 O O . ASP B 1 63 ? 34.812 -22.047 -1.479 1 80.81 63 ASP B O 1
ATOM 4677 N N . ALA B 1 64 ? 32.656 -21.422 -1.72 1 78.56 64 ALA B N 1
ATOM 4678 C CA . ALA B 1 64 ? 32.719 -21.719 -3.15 1 78.56 64 ALA B CA 1
ATOM 4679 C C . ALA B 1 64 ? 33.719 -20.797 -3.84 1 78.56 64 ALA B C 1
ATOM 4681 O O . ALA B 1 64 ? 33.812 -19.594 -3.529 1 78.56 64 ALA B O 1
ATOM 4682 N N . PRO B 1 65 ? 34.625 -21.453 -4.609 1 72.12 65 PRO B N 1
ATOM 4683 C CA . PRO B 1 65 ? 35.594 -20.594 -5.328 1 72.12 65 PRO B CA 1
ATOM 4684 C C . PRO B 1 65 ? 34.906 -19.719 -6.375 1 72.12 65 PRO B C 1
ATOM 4686 O O . PRO B 1 65 ? 33.781 -19.984 -6.789 1 72.12 65 PRO B O 1
ATOM 4689 N N . GLY B 1 66 ? 35.344 -18.5 -6.496 1 72.44 66 GLY B N 1
ATOM 4690 C CA . GLY B 1 66 ? 34.781 -17.672 -7.559 1 72.44 66 GLY B CA 1
ATOM 4691 C C . GLY B 1 66 ? 35.594 -16.406 -7.793 1 72.44 66 GLY B C 1
ATOM 4692 O O . GLY B 1 66 ? 36.312 -15.945 -6.902 1 72.44 66 GLY B O 1
ATOM 4693 N N . GLY B 1 67 ? 35.656 -16.047 -9.086 1 80.5 67 GLY B N 1
ATOM 4694 C CA . GLY B 1 67 ? 36.406 -14.883 -9.508 1 80.5 67 GLY B CA 1
ATOM 4695 C C . GLY B 1 67 ? 35.625 -13.594 -9.469 1 80.5 67 GLY B C 1
ATOM 4696 O O . GLY B 1 67 ? 36.156 -12.508 -9.664 1 80.5 67 GLY B O 1
ATOM 4697 N N . THR B 1 68 ? 34.312 -13.727 -9.164 1 91.31 68 THR B N 1
ATOM 4698 C CA . THR B 1 68 ? 33.5 -12.523 -9.164 1 91.31 68 THR B CA 1
ATOM 4699 C C . THR B 1 68 ? 33.656 -11.742 -7.863 1 91.31 68 THR B C 1
ATOM 4701 O O . THR B 1 68 ? 33.562 -12.305 -6.773 1 91.31 68 THR B O 1
ATOM 4704 N N . ALA B 1 69 ? 34.062 -10.477 -7.965 1 93.62 69 ALA B N 1
ATOM 4705 C CA . ALA B 1 69 ? 34.125 -9.617 -6.785 1 93.62 69 ALA B CA 1
ATOM 4706 C C . ALA B 1 69 ? 32.75 -9.219 -6.305 1 93.62 69 ALA B C 1
ATOM 4708 O O . ALA B 1 69 ? 31.891 -8.82 -7.102 1 93.62 69 ALA B O 1
ATOM 4709 N N . LEU B 1 70 ? 32.5 -9.383 -5.016 1 94.5 70 LEU B N 1
ATOM 4710 C CA . LEU B 1 70 ? 31.234 -8.969 -4.418 1 94.5 70 LEU B CA 1
ATOM 4711 C C . LEU B 1 70 ? 31.406 -7.73 -3.547 1 94.5 70 LEU B C 1
ATOM 4713 O O . LEU B 1 70 ? 32.25 -7.723 -2.645 1 94.5 70 LEU B O 1
ATOM 4717 N N . THR B 1 71 ? 30.656 -6.684 -3.828 1 93.88 71 THR B N 1
ATOM 4718 C CA . THR B 1 71 ? 30.734 -5.453 -3.049 1 93.88 71 THR B CA 1
ATOM 4719 C C . THR B 1 71 ? 29.359 -5.02 -2.572 1 93.88 71 THR B C 1
ATOM 4721 O O . THR B 1 71 ? 28.344 -5.461 -3.117 1 93.88 71 THR B O 1
ATOM 4724 N N . SER B 1 72 ? 29.328 -4.316 -1.534 1 93.56 72 SER B N 1
ATOM 4725 C CA . SER B 1 72 ? 28.094 -3.775 -0.975 1 93.56 72 SER B CA 1
ATOM 4726 C C . SER B 1 72 ? 28.094 -2.25 -1.007 1 93.56 72 SER B C 1
ATOM 4728 O O . SER B 1 72 ? 29.125 -1.621 -0.796 1 93.56 72 SER B O 1
ATOM 4730 N N . ASN B 1 73 ? 26.953 -1.61 -1.317 1 94.38 73 ASN B N 1
ATOM 4731 C CA . ASN B 1 73 ? 26.781 -0.162 -1.324 1 94.38 73 ASN B CA 1
ATOM 4732 C C . ASN B 1 73 ? 25.328 0.226 -1.065 1 94.38 73 ASN B C 1
ATOM 4734 O O . ASN B 1 73 ? 24.469 -0.643 -0.91 1 94.38 73 ASN B O 1
ATOM 4738 N N . SER B 1 74 ? 25.078 1.532 -0.964 1 92.56 74 SER B N 1
ATOM 4739 C CA . SER B 1 74 ? 23.734 2.07 -0.807 1 92.56 74 SER B CA 1
ATOM 4740 C C . SER B 1 74 ? 23.047 2.24 -2.156 1 92.56 74 SER B C 1
ATOM 4742 O O . SER B 1 74 ? 23.703 2.494 -3.168 1 92.56 74 SER B O 1
ATOM 4744 N N . LEU B 1 75 ? 21.703 2.07 -2.129 1 94.5 75 LEU B N 1
ATOM 4745 C CA . LEU B 1 75 ? 20.922 2.346 -3.33 1 94.5 75 LEU B CA 1
ATOM 4746 C C . LEU B 1 75 ? 21.125 3.787 -3.785 1 94.5 75 LEU B C 1
ATOM 4748 O O . LEU B 1 75 ? 20.984 4.094 -4.973 1 94.5 75 LEU B O 1
ATOM 4752 N N . LEU B 1 76 ? 21.469 4.711 -2.848 1 93.06 76 LEU B N 1
ATOM 4753 C CA . LEU B 1 76 ? 21.594 6.133 -3.156 1 93.06 76 LEU B CA 1
ATOM 4754 C C . LEU B 1 76 ? 22.906 6.414 -3.871 1 93.06 76 LEU B C 1
ATOM 4756 O O . LEU B 1 76 ? 23.094 7.5 -4.43 1 93.06 76 LEU B O 1
ATOM 4760 N N . ALA B 1 77 ? 23.828 5.48 -3.854 1 93.5 77 ALA B N 1
ATOM 4761 C CA . ALA B 1 77 ? 25.094 5.633 -4.574 1 93.5 77 ALA B CA 1
ATOM 4762 C C . ALA B 1 77 ? 24.906 5.367 -6.066 1 93.5 77 ALA B C 1
ATOM 4764 O O . ALA B 1 77 ? 25.5 4.438 -6.613 1 93.5 77 ALA B O 1
ATOM 4765 N N . GLN B 1 78 ? 24.25 6.223 -6.746 1 95.56 78 GLN B N 1
ATOM 4766 C CA . GLN B 1 78 ? 23.781 6.02 -8.117 1 95.56 78 GLN B CA 1
ATOM 4767 C C . GLN B 1 78 ? 24.953 6.051 -9.102 1 95.56 78 GLN B C 1
ATOM 4769 O O . GLN B 1 78 ? 24.859 5.516 -10.203 1 95.56 78 GLN B O 1
ATOM 4774 N N . GLY B 1 79 ? 26.031 6.719 -8.727 1 95.75 79 GLY B N 1
ATOM 4775 C CA . GLY B 1 79 ? 27.234 6.641 -9.547 1 95.75 79 GLY B CA 1
ATOM 4776 C C . GLY B 1 79 ? 27.766 5.23 -9.688 1 95.75 79 GLY B C 1
ATOM 4777 O O . GLY B 1 79 ? 28.172 4.824 -10.781 1 95.75 79 GLY B O 1
ATOM 4778 N N . VAL B 1 80 ? 27.734 4.488 -8.594 1 94.19 80 VAL B N 1
ATOM 4779 C CA . VAL B 1 80 ? 28.188 3.1 -8.586 1 94.19 80 VAL B CA 1
ATOM 4780 C C . VAL B 1 80 ? 27.25 2.24 -9.43 1 94.19 80 VAL B C 1
ATOM 4782 O O . VAL B 1 80 ? 27.719 1.37 -10.18 1 94.19 80 VAL B O 1
ATOM 4785 N N . VAL B 1 81 ? 26.016 2.482 -9.375 1 95.81 81 VAL B N 1
ATOM 4786 C CA . VAL B 1 81 ? 25.031 1.73 -10.141 1 95.81 81 VAL B CA 1
ATOM 4787 C C . VAL B 1 81 ? 25.219 1.99 -11.633 1 95.81 81 VAL B C 1
ATOM 4789 O O . VAL B 1 81 ? 25.188 1.061 -12.445 1 95.81 81 VAL B O 1
ATOM 4792 N N . ALA B 1 82 ? 25.438 3.254 -11.914 1 96.88 82 ALA B N 1
ATOM 4793 C CA . ALA B 1 82 ? 25.672 3.633 -13.305 1 96.88 82 ALA B CA 1
ATOM 4794 C C . ALA B 1 82 ? 26.875 2.898 -13.891 1 96.88 82 ALA B C 1
ATOM 4796 O O . ALA B 1 82 ? 26.875 2.518 -15.062 1 96.88 82 ALA B O 1
ATOM 4797 N N . GLN B 1 83 ? 27.875 2.691 -13.094 1 95.44 83 GLN B N 1
ATOM 4798 C CA . GLN B 1 83 ? 29.062 1.989 -13.531 1 95.44 83 GLN B CA 1
ATOM 4799 C C . GLN B 1 83 ? 28.766 0.532 -13.867 1 95.44 83 GLN B C 1
ATOM 4801 O O . GLN B 1 83 ? 29.422 -0.069 -14.711 1 95.44 83 GLN B O 1
ATOM 4806 N N . SER B 1 84 ? 27.781 -0.079 -13.258 1 95.31 84 SER B N 1
ATOM 4807 C CA . SER B 1 84 ? 27.391 -1.464 -13.508 1 95.31 84 SER B CA 1
ATOM 4808 C C . SER B 1 84 ? 26.641 -1.597 -14.82 1 95.31 84 SER B C 1
ATOM 4810 O O . SER B 1 84 ? 26.625 -2.668 -15.43 1 95.31 84 SER B O 1
ATOM 4812 N N . GLY B 1 85 ? 25.938 -0.543 -15.203 1 95.81 85 GLY B N 1
ATOM 4813 C CA . GLY B 1 85 ? 25.203 -0.515 -16.453 1 95.81 85 GLY B CA 1
ATOM 4814 C C . GLY B 1 85 ? 23.812 -1.13 -16.359 1 95.81 85 GLY B C 1
ATOM 4815 O O . GLY B 1 85 ? 22.953 -0.858 -17.188 1 95.81 85 GLY B O 1
ATOM 4816 N N . VAL B 1 86 ? 23.641 -2.002 -15.43 1 97.5 86 VAL B N 1
ATOM 4817 C CA . VAL B 1 86 ? 22.359 -2.646 -15.234 1 97.5 86 VAL B CA 1
ATOM 4818 C C . VAL B 1 86 ? 22.125 -2.883 -13.742 1 97.5 86 VAL B C 1
ATOM 4820 O O . VAL B 1 86 ? 23.062 -3.174 -13 1 97.5 86 VAL B O 1
ATOM 4823 N N . MET B 1 87 ? 20.906 -2.725 -13.312 1 98.12 87 MET B N 1
ATOM 4824 C CA . MET B 1 87 ? 20.5 -3.025 -11.945 1 98.12 87 MET B CA 1
ATOM 4825 C C . MET B 1 87 ? 19.344 -4.016 -11.922 1 98.12 87 MET B C 1
ATOM 4827 O O . MET B 1 87 ? 18.344 -3.822 -12.625 1 98.12 87 MET B O 1
ATOM 4831 N N . LEU B 1 88 ? 19.5 -5.059 -11.109 1 98.12 88 LEU B N 1
ATOM 4832 C CA . LEU B 1 88 ? 18.469 -6.074 -10.953 1 98.12 88 LEU B CA 1
ATOM 4833 C C . LEU B 1 88 ? 17.766 -5.934 -9.602 1 98.12 88 LEU B C 1
ATOM 4835 O O . LEU B 1 88 ? 18.406 -5.73 -8.578 1 98.12 88 LEU B O 1
ATOM 4839 N N . ARG B 1 89 ? 16.5 -5.926 -9.68 1 97 89 ARG B N 1
ATOM 4840 C CA . ARG B 1 89 ? 15.68 -6.02 -8.477 1 97 89 ARG B CA 1
ATOM 4841 C C . ARG B 1 89 ? 14.875 -7.316 -8.453 1 97 89 ARG B C 1
ATOM 4843 O O . ARG B 1 89 ? 14.312 -7.719 -9.477 1 97 89 ARG B O 1
ATOM 4850 N N . GLY B 1 90 ? 14.797 -7.965 -7.242 1 95.81 90 GLY B N 1
ATOM 4851 C CA . GLY B 1 90 ? 14.109 -9.234 -7.098 1 95.81 90 GLY B CA 1
ATOM 4852 C C . GLY B 1 90 ? 12.594 -9.102 -7.102 1 95.81 90 GLY B C 1
ATOM 4853 O O . GLY B 1 90 ? 11.883 -10.07 -6.828 1 95.81 90 GLY B O 1
ATOM 4854 N N . THR B 1 91 ? 12.047 -7.953 -7.34 1 95.44 91 THR B N 1
ATOM 4855 C CA . THR B 1 91 ? 10.625 -7.672 -7.473 1 95.44 91 THR B CA 1
ATOM 4856 C C . THR B 1 91 ? 10.359 -6.766 -8.672 1 95.44 91 THR B C 1
ATOM 4858 O O . THR B 1 91 ? 11.281 -6.148 -9.203 1 95.44 91 THR B O 1
ATOM 4861 N N . PRO B 1 92 ? 9.148 -6.723 -9.117 1 96.62 92 PRO B N 1
ATOM 4862 C CA . PRO B 1 92 ? 8.859 -5.949 -10.328 1 96.62 92 PRO B CA 1
ATOM 4863 C C . PRO B 1 92 ? 8.672 -4.461 -10.039 1 96.62 92 PRO B C 1
ATOM 4865 O O . PRO B 1 92 ? 8.422 -3.68 -10.961 1 96.62 92 PRO B O 1
ATOM 4868 N N . ALA B 1 93 ? 8.75 -3.98 -8.836 1 94.5 93 ALA B N 1
ATOM 4869 C CA . ALA B 1 93 ? 8.523 -2.586 -8.469 1 94.5 93 ALA B CA 1
ATOM 4870 C C . ALA B 1 93 ? 9.711 -1.715 -8.875 1 94.5 93 ALA B C 1
ATOM 4872 O O . ALA B 1 93 ? 10.648 -1.528 -8.102 1 94.5 93 ALA B O 1
ATOM 4873 N N . LEU B 1 94 ? 9.656 -1.046 -10.031 1 96.5 94 LEU B N 1
ATOM 4874 C CA . LEU B 1 94 ? 10.797 -0.319 -10.578 1 96.5 94 LEU B CA 1
ATOM 4875 C C . LEU B 1 94 ? 10.508 1.178 -10.641 1 96.5 94 LEU B C 1
ATOM 4877 O O . LEU B 1 94 ? 11.414 1.979 -10.891 1 96.5 94 LEU B O 1
ATOM 4881 N N . SER B 1 95 ? 9.219 1.607 -10.344 1 95.31 95 SER B N 1
ATOM 4882 C CA . SER B 1 95 ? 8.773 2.971 -10.625 1 95.31 95 SER B CA 1
ATOM 4883 C C . SER B 1 95 ? 9.586 3.988 -9.836 1 95.31 95 SER B C 1
ATOM 4885 O O . SER B 1 95 ? 10.164 4.914 -10.414 1 95.31 95 SER B O 1
ATOM 4887 N N . ASP B 1 96 ? 9.68 3.838 -8.523 1 95.75 96 ASP B N 1
ATOM 4888 C CA . ASP B 1 96 ? 10.383 4.809 -7.691 1 95.75 96 ASP B CA 1
ATOM 4889 C C . ASP B 1 96 ? 11.875 4.824 -8.008 1 95.75 96 ASP B C 1
ATOM 4891 O O . ASP B 1 96 ? 12.508 5.879 -7.965 1 95.75 96 ASP B O 1
ATOM 4895 N N . ILE B 1 97 ? 12.477 3.68 -8.359 1 96.5 97 ILE B N 1
ATOM 4896 C CA . ILE B 1 97 ? 13.891 3.582 -8.703 1 96.5 97 ILE B CA 1
ATOM 4897 C C . ILE B 1 97 ? 14.141 4.289 -10.031 1 96.5 97 ILE B C 1
ATOM 4899 O O . ILE B 1 97 ? 15.195 4.902 -10.227 1 96.5 97 ILE B O 1
ATOM 4903 N N . SER B 1 98 ? 13.211 4.176 -10.977 1 96.62 98 SER B N 1
ATOM 4904 C CA . SER B 1 98 ? 13.375 4.855 -12.258 1 96.62 98 SER B CA 1
ATOM 4905 C C . SER B 1 98 ? 13.406 6.367 -12.078 1 96.62 98 SER B C 1
ATOM 4907 O O . SER B 1 98 ? 14.156 7.062 -12.766 1 96.62 98 SER B O 1
ATOM 4909 N N . TRP B 1 99 ? 12.609 6.949 -11.172 1 95.75 99 TRP B N 1
ATOM 4910 C CA . TRP B 1 99 ? 12.656 8.375 -10.875 1 95.75 99 TRP B CA 1
ATOM 4911 C C . TRP B 1 99 ? 13.984 8.758 -10.227 1 95.75 99 TRP B C 1
ATOM 4913 O O . TRP B 1 99 ? 14.539 9.82 -10.508 1 95.75 99 TRP B O 1
ATOM 4923 N N . LEU B 1 100 ? 14.484 7.902 -9.266 1 95.69 100 LEU B N 1
ATOM 4924 C CA . LEU B 1 100 ? 15.797 8.125 -8.664 1 95.69 100 LEU B CA 1
ATOM 4925 C C . LEU B 1 100 ? 16.891 8.18 -9.734 1 95.69 100 LEU B C 1
ATOM 4927 O O . LEU B 1 100 ? 17.719 9.086 -9.734 1 95.69 100 LEU B O 1
ATOM 4931 N N . ARG B 1 101 ? 16.906 7.168 -10.672 1 96.31 101 ARG B N 1
ATOM 4932 C CA . ARG B 1 101 ? 17.875 7.121 -11.766 1 96.31 101 ARG B CA 1
ATOM 4933 C C . ARG B 1 101 ? 17.844 8.406 -12.578 1 96.31 101 ARG B C 1
ATOM 4935 O O . ARG B 1 101 ? 18.875 9.031 -12.805 1 96.31 101 ARG B O 1
ATOM 4942 N N . ARG B 1 102 ? 16.641 8.828 -13.023 1 94.81 102 ARG B N 1
ATOM 4943 C CA . ARG B 1 102 ? 16.5 10.023 -13.844 1 94.81 102 ARG B CA 1
ATOM 4944 C C . ARG B 1 102 ? 17.078 11.242 -13.141 1 94.81 102 ARG B C 1
ATOM 4946 O O . ARG B 1 102 ? 17.812 12.023 -13.742 1 94.81 102 ARG B O 1
ATOM 4953 N N . ARG B 1 103 ? 16.672 11.422 -11.898 1 92.19 103 ARG B N 1
ATOM 4954 C CA . ARG B 1 103 ? 17.078 12.602 -11.141 1 92.19 103 ARG B CA 1
ATOM 4955 C C . ARG B 1 103 ? 18.594 12.602 -10.922 1 92.19 103 ARG B C 1
ATOM 4957 O O . ARG B 1 103 ? 19.25 13.641 -11.062 1 92.19 103 ARG B O 1
ATOM 4964 N N . ALA B 1 104 ? 19.141 11.445 -10.523 1 93.25 104 ALA B N 1
ATOM 4965 C CA . ALA B 1 104 ? 20.5 11.383 -10.016 1 93.25 104 ALA B CA 1
ATOM 4966 C C . ALA B 1 104 ? 21.516 11.281 -11.156 1 93.25 104 ALA B C 1
ATOM 4968 O O . ALA B 1 104 ? 22.578 11.898 -11.109 1 93.25 104 ALA B O 1
ATOM 4969 N N . VAL B 1 105 ? 21.219 10.43 -12.203 1 94.25 105 VAL B N 1
ATOM 4970 C CA . VAL B 1 105 ? 22.281 10.148 -13.164 1 94.25 105 VAL B CA 1
ATOM 4971 C C . VAL B 1 105 ? 21.703 10.133 -14.578 1 94.25 105 VAL B C 1
ATOM 4973 O O . VAL B 1 105 ? 22.422 9.969 -15.555 1 94.25 105 VAL B O 1
ATOM 4976 N N . GLY B 1 106 ? 20.391 10.352 -14.75 1 93.25 106 GLY B N 1
ATOM 4977 C CA . GLY B 1 106 ? 19.766 10.352 -16.062 1 93.25 106 GLY B CA 1
ATOM 4978 C C . GLY B 1 106 ? 19.281 8.984 -16.5 1 93.25 106 GLY B C 1
ATOM 4979 O O . GLY B 1 106 ? 19.844 7.965 -16.078 1 93.25 106 GLY B O 1
ATOM 4980 N N . ASP B 1 107 ? 18.312 8.898 -17.391 1 93.94 107 ASP B N 1
ATOM 4981 C CA . ASP B 1 107 ? 17.625 7.672 -17.797 1 93.94 107 ASP B CA 1
ATOM 4982 C C . ASP B 1 107 ? 18.594 6.723 -18.516 1 93.94 107 ASP B C 1
ATOM 4984 O O . ASP B 1 107 ? 18.422 5.504 -18.453 1 93.94 107 ASP B O 1
ATOM 4988 N N . ARG B 1 108 ? 19.609 7.203 -19.141 1 94.19 108 ARG B N 1
ATOM 4989 C CA . ARG B 1 108 ? 20.469 6.402 -20.016 1 94.19 108 ARG B CA 1
ATOM 4990 C C . ARG B 1 108 ? 21.672 5.867 -19.25 1 94.19 108 ARG B C 1
ATOM 4992 O O . ARG B 1 108 ? 22.562 5.23 -19.828 1 94.19 108 ARG B O 1
ATOM 4999 N N . ALA B 1 109 ? 21.688 6.16 -17.953 1 95 109 ALA B N 1
ATOM 5000 C CA . ALA B 1 109 ? 22.859 5.777 -17.156 1 95 109 ALA B CA 1
ATOM 5001 C C . ALA B 1 109 ? 22.938 4.262 -17 1 95 109 ALA B C 1
ATOM 5003 O O . ALA B 1 109 ? 24.031 3.691 -17 1 95 109 ALA B O 1
ATOM 5004 N N . TYR B 1 110 ? 21.891 3.58 -16.812 1 97.12 110 TYR B N 1
ATOM 5005 C CA . TYR B 1 110 ? 21.859 2.127 -16.703 1 97.12 110 TYR B CA 1
ATOM 5006 C C . TYR B 1 110 ? 20.453 1.583 -16.984 1 97.12 110 TYR B C 1
ATOM 5008 O O . TYR B 1 110 ? 19.5 2.35 -17.094 1 97.12 110 TYR B O 1
ATOM 5016 N N . SER B 1 111 ? 20.297 0.272 -17.188 1 98.19 111 SER B N 1
ATOM 5017 C CA . SER B 1 111 ? 19.031 -0.406 -17.391 1 98.19 111 SER B CA 1
ATOM 5018 C C . SER B 1 111 ? 18.5 -1.014 -16.094 1 98.19 111 SER B C 1
ATOM 5020 O O . SER B 1 111 ? 19.297 -1.373 -15.219 1 98.19 111 SER B O 1
ATOM 5022 N N . LEU B 1 112 ? 17.203 -1.055 -15.961 1 98.44 112 LEU B N 1
ATOM 5023 C CA . LEU B 1 112 ? 16.547 -1.666 -14.812 1 98.44 112 LEU B CA 1
ATOM 5024 C C . LEU B 1 112 ? 15.945 -3.02 -15.18 1 98.44 112 LEU B C 1
ATOM 5026 O O . LEU B 1 112 ? 15.375 -3.172 -16.266 1 98.44 112 LEU B O 1
ATOM 5030 N N . MET B 1 113 ? 16.188 -3.98 -14.359 1 98.44 113 MET B N 1
ATOM 5031 C CA . MET B 1 113 ? 15.555 -5.293 -14.484 1 98.44 113 MET B CA 1
ATOM 5032 C C . MET B 1 113 ? 14.75 -5.633 -13.234 1 98.44 113 MET B C 1
ATOM 5034 O O . MET B 1 113 ? 15.266 -5.551 -12.117 1 98.44 113 MET B O 1
ATOM 5038 N N . GLY B 1 114 ? 13.508 -5.961 -13.398 1 98.06 114 GLY B N 1
ATOM 5039 C CA . GLY B 1 114 ? 12.664 -6.449 -12.312 1 98.06 114 GLY B CA 1
ATOM 5040 C C . GLY B 1 114 ? 12.141 -7.852 -12.562 1 98.06 114 GLY B C 1
ATOM 5041 O O . GLY B 1 114 ? 11.742 -8.188 -13.68 1 98.06 114 GLY B O 1
ATOM 5042 N N . LEU B 1 115 ? 12.172 -8.641 -11.516 1 97.62 115 LEU B N 1
ATOM 5043 C CA . LEU B 1 115 ? 11.727 -10.023 -11.641 1 97.62 115 LEU B CA 1
ATOM 5044 C C . LEU B 1 115 ? 10.273 -10.172 -11.211 1 97.62 115 LEU B C 1
ATOM 5046 O O . LEU B 1 115 ? 9.883 -9.695 -10.141 1 97.62 115 LEU B O 1
ATOM 5050 N N . VAL B 1 116 ? 9.414 -10.828 -12.023 1 97.12 116 VAL B N 1
ATOM 5051 C CA . VAL B 1 116 ? 8.008 -11.078 -11.742 1 97.12 116 VAL B CA 1
ATOM 5052 C C . VAL B 1 116 ? 7.836 -12.477 -11.148 1 97.12 116 VAL B C 1
ATOM 5054 O O . VAL B 1 116 ? 8.031 -13.477 -11.844 1 97.12 116 VAL B O 1
ATOM 5057 N N . HIS B 1 117 ? 7.418 -12.547 -9.875 1 94.38 117 HIS B N 1
ATOM 5058 C CA . HIS B 1 117 ? 7.234 -13.836 -9.219 1 94.38 117 HIS B CA 1
ATOM 5059 C C . HIS B 1 117 ? 5.77 -14.258 -9.234 1 94.38 117 HIS B C 1
ATOM 5061 O O . HIS B 1 117 ? 5.465 -15.453 -9.18 1 94.38 117 HIS B O 1
ATOM 5067 N N . THR B 1 118 ? 4.883 -13.367 -9.211 1 94.44 118 THR B N 1
ATOM 5068 C CA . THR B 1 118 ? 3.455 -13.656 -9.188 1 94.44 118 THR B CA 1
ATOM 5069 C C . THR B 1 118 ? 2.662 -12.531 -9.844 1 94.44 118 THR B C 1
ATOM 5071 O O . THR B 1 118 ? 3.162 -11.414 -9.984 1 94.44 118 THR B O 1
ATOM 5074 N N . LEU B 1 119 ? 1.463 -12.828 -10.297 1 96 119 LEU B N 1
ATOM 5075 C CA . LEU B 1 119 ? 0.597 -11.844 -10.945 1 96 119 LEU B CA 1
ATOM 5076 C C . LEU B 1 119 ? -0.729 -11.719 -10.203 1 96 119 LEU B C 1
ATOM 5078 O O . LEU B 1 119 ? -1.504 -10.797 -10.461 1 96 119 LEU B O 1
ATOM 5082 N N . ALA B 1 120 ? -1.015 -12.633 -9.305 1 95.56 120 ALA B N 1
ATOM 5083 C CA . ALA B 1 120 ? -2.359 -12.805 -8.758 1 95.56 120 ALA B CA 1
ATOM 5084 C C . ALA B 1 120 ? -2.789 -11.57 -7.969 1 95.56 120 ALA B C 1
ATOM 5086 O O . ALA B 1 120 ? -3.924 -11.109 -8.094 1 95.56 120 ALA B O 1
ATOM 5087 N N . PRO B 1 121 ? -1.929 -11.023 -7.074 1 95.81 121 PRO B N 1
ATOM 5088 C CA . PRO B 1 121 ? -2.369 -9.875 -6.285 1 95.81 121 PRO B CA 1
ATOM 5089 C C . PRO B 1 121 ? -2.619 -8.633 -7.141 1 95.81 121 PRO B C 1
ATOM 5091 O O . PRO B 1 121 ? -1.7 -8.133 -7.797 1 95.81 121 PRO B O 1
ATOM 5094 N N . PRO B 1 122 ? -3.811 -8.062 -7.078 1 96.25 122 PRO B N 1
ATOM 5095 C CA . PRO B 1 122 ? -4.102 -6.871 -7.867 1 96.25 122 PRO B CA 1
ATOM 5096 C C . PRO B 1 122 ? -3.168 -5.707 -7.547 1 96.25 122 PRO B C 1
ATOM 5098 O O . PRO B 1 122 ? -2.801 -4.938 -8.438 1 96.25 122 PRO B O 1
ATOM 5101 N N . ALA B 1 123 ? -2.783 -5.574 -6.312 1 94.38 123 ALA B N 1
ATOM 5102 C CA . ALA B 1 123 ? -1.872 -4.504 -5.91 1 94.38 123 ALA B CA 1
ATOM 5103 C C . ALA B 1 123 ? -0.525 -4.637 -6.613 1 94.38 123 ALA B C 1
ATOM 5105 O O . ALA B 1 123 ? 0.101 -3.633 -6.965 1 94.38 123 ALA B O 1
ATOM 5106 N N . LEU B 1 124 ? -0.029 -5.824 -6.762 1 95.25 124 LEU B N 1
ATOM 5107 C CA . LEU B 1 124 ? 1.23 -6.055 -7.461 1 95.25 124 LEU B CA 1
ATOM 5108 C C . LEU B 1 124 ? 1.097 -5.723 -8.945 1 95.25 124 LEU B C 1
ATOM 5110 O O . LEU B 1 124 ? 2.004 -5.141 -9.539 1 95.25 124 LEU B O 1
ATOM 5114 N N . ARG B 1 125 ? -0.017 -6.117 -9.555 1 96.31 125 ARG B N 1
ATOM 5115 C CA . ARG B 1 125 ? -0.254 -5.754 -10.953 1 96.31 125 ARG B CA 1
ATOM 5116 C C . ARG B 1 125 ? -0.321 -4.242 -11.117 1 96.31 125 ARG B C 1
ATOM 5118 O O . ARG B 1 125 ? 0.166 -3.701 -12.117 1 96.31 125 ARG B O 1
ATOM 5125 N N . ALA B 1 126 ? -0.923 -3.621 -10.148 1 95.25 126 ALA B N 1
ATOM 5126 C CA . ALA B 1 126 ? -0.965 -2.162 -10.18 1 95.25 126 ALA B CA 1
ATOM 5127 C C . ALA B 1 126 ? 0.441 -1.571 -10.117 1 95.25 126 ALA B C 1
ATOM 5129 O O . ALA B 1 126 ? 0.739 -0.594 -10.812 1 95.25 126 ALA B O 1
ATOM 5130 N N . ASP B 1 127 ? 1.259 -2.109 -9.289 1 94.06 127 ASP B N 1
ATOM 5131 C CA . ASP B 1 127 ? 2.646 -1.667 -9.195 1 94.06 127 ASP B CA 1
ATOM 5132 C C . ASP B 1 127 ? 3.363 -1.824 -10.539 1 94.06 127 ASP B C 1
ATOM 5134 O O . ASP B 1 127 ? 4.074 -0.918 -10.977 1 94.06 127 ASP B O 1
ATOM 5138 N N . MET B 1 128 ? 3.191 -2.961 -11.164 1 96.56 128 MET B N 1
ATOM 5139 C CA . MET B 1 128 ? 3.781 -3.189 -12.484 1 96.56 128 MET B CA 1
ATOM 5140 C C . MET B 1 128 ? 3.248 -2.186 -13.5 1 96.56 128 MET B C 1
ATOM 5142 O O . MET B 1 128 ? 4.004 -1.676 -14.328 1 96.56 128 MET B O 1
ATOM 5146 N N . ALA B 1 129 ? 1.963 -1.921 -13.383 1 96.06 129 ALA B N 1
ATOM 5147 C CA . ALA B 1 129 ? 1.301 -1.033 -14.336 1 96.06 129 ALA B CA 1
ATOM 5148 C C . ALA B 1 129 ? 1.865 0.382 -14.25 1 96.06 129 ALA B C 1
ATOM 5150 O O . ALA B 1 129 ? 1.836 1.128 -15.234 1 96.06 129 ALA B O 1
ATOM 5151 N N . THR B 1 130 ? 2.396 0.78 -13.07 1 94.75 130 THR B N 1
ATOM 5152 C CA . THR B 1 130 ? 2.961 2.115 -12.914 1 94.75 130 THR B CA 1
ATOM 5153 C C . THR B 1 130 ? 4.191 2.293 -13.797 1 94.75 130 THR B C 1
ATOM 5155 O O . THR B 1 130 ? 4.652 3.416 -14.016 1 94.75 130 THR B O 1
ATOM 5158 N N . ALA B 1 131 ? 4.754 1.211 -14.344 1 94.06 131 ALA B N 1
ATOM 5159 C CA . ALA B 1 131 ? 5.879 1.304 -15.273 1 94.06 131 ALA B CA 1
ATOM 5160 C C . ALA B 1 131 ? 5.543 2.205 -16.453 1 94.06 131 ALA B C 1
ATOM 5162 O O . ALA B 1 131 ? 6.406 2.922 -16.969 1 94.06 131 ALA B O 1
ATOM 5163 N N . VAL B 1 132 ? 4.246 2.186 -16.844 1 93.88 132 VAL B N 1
ATOM 5164 C CA . VAL B 1 132 ? 3.812 2.928 -18.031 1 93.88 132 VAL B CA 1
ATOM 5165 C C . VAL B 1 132 ? 3.736 4.418 -17.703 1 93.88 132 VAL B C 1
ATOM 5167 O O . VAL B 1 132 ? 3.889 5.262 -18.594 1 93.88 132 VAL B O 1
ATOM 5170 N N . THR B 1 133 ? 3.525 4.809 -16.484 1 94 133 THR B N 1
ATOM 5171 C CA . THR B 1 133 ? 3.361 6.199 -16.062 1 94 133 THR B CA 1
ATOM 5172 C C . THR B 1 133 ? 4.59 6.688 -15.305 1 94 133 THR B C 1
ATOM 5174 O O . THR B 1 133 ? 4.496 7.613 -14.5 1 94 133 THR B O 1
ATOM 5177 N N . SER B 1 134 ? 5.707 6.066 -15.328 1 94.75 134 SER B N 1
ATOM 5178 C CA . SER B 1 134 ? 7 6.434 -14.758 1 94.75 134 SER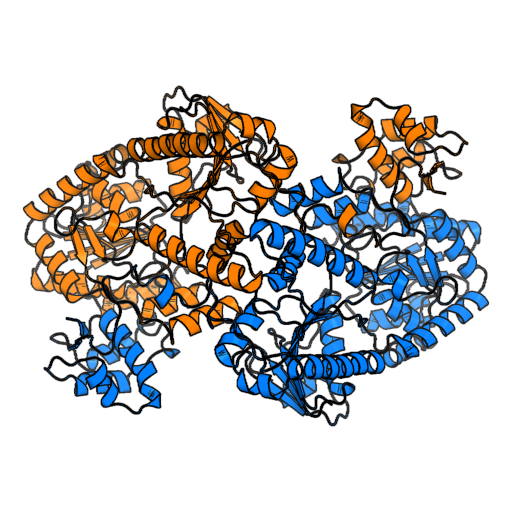 B CA 1
ATOM 5179 C C . SER B 1 134 ? 8.086 6.488 -15.828 1 94.75 134 SER B C 1
ATOM 5181 O O . SER B 1 134 ? 7.855 6.082 -16.969 1 94.75 134 SER B O 1
ATOM 5183 N N . PRO B 1 135 ? 9.273 6.988 -15.508 1 94.19 135 PRO B N 1
ATOM 5184 C CA . PRO B 1 135 ? 10.305 7.082 -16.547 1 94.19 135 PRO B CA 1
ATOM 5185 C C . PRO B 1 135 ? 10.961 5.738 -16.859 1 94.19 135 PRO B C 1
ATOM 5187 O O . PRO B 1 135 ? 12.188 5.645 -16.938 1 94.19 135 PRO B O 1
ATOM 5190 N N . ILE B 1 136 ? 10.156 4.699 -16.969 1 95.25 136 ILE B N 1
ATOM 5191 C CA . ILE B 1 136 ? 10.609 3.404 -17.484 1 95.25 136 ILE B CA 1
ATOM 5192 C C . ILE B 1 136 ? 10.844 3.498 -18.984 1 95.25 136 ILE B C 1
ATOM 5194 O O . ILE B 1 136 ? 10.047 4.098 -19.719 1 95.25 136 ILE B O 1
ATOM 5198 N N . GLN B 1 137 ? 11.953 2.955 -19.422 1 94.62 137 GLN B N 1
ATOM 5199 C CA . GLN B 1 137 ? 12.406 3.09 -20.812 1 94.62 137 GLN B CA 1
ATOM 5200 C C . GLN B 1 137 ? 12.398 1.744 -21.531 1 94.62 137 GLN B C 1
ATOM 5202 O O . GLN B 1 137 ? 12.258 0.696 -20.891 1 94.62 137 GLN B O 1
ATOM 5207 N N . PRO B 1 138 ? 12.5 1.738 -22.875 1 93.62 138 PRO B N 1
ATOM 5208 C CA . PRO B 1 138 ? 12.5 0.49 -23.641 1 93.62 138 PRO B CA 1
ATOM 5209 C C . PRO B 1 138 ? 13.633 -0.449 -23.234 1 93.62 138 PRO B C 1
ATOM 5211 O O . PRO B 1 138 ? 13.594 -1.641 -23.562 1 93.62 138 PRO B O 1
ATOM 5214 N N . TRP B 1 139 ? 14.68 0.11 -22.578 1 97 139 TRP B N 1
ATOM 5215 C CA . TRP B 1 139 ? 15.805 -0.717 -22.141 1 97 139 TRP B CA 1
ATOM 5216 C C . TRP B 1 139 ? 15.648 -1.149 -20.688 1 97 139 TRP B C 1
ATOM 5218 O O . TRP B 1 139 ? 16.609 -1.602 -20.062 1 97 139 TRP B O 1
ATOM 5228 N N . ASP B 1 140 ? 14.531 -0.917 -20.047 1 98.12 140 ASP B N 1
ATOM 5229 C CA . ASP B 1 140 ? 14.156 -1.472 -18.75 1 98.12 140 ASP B CA 1
ATOM 5230 C C . ASP B 1 140 ? 13.242 -2.688 -18.922 1 98.12 140 ASP B C 1
ATOM 5232 O O . ASP B 1 140 ? 12.438 -2.742 -19.844 1 98.12 140 ASP B O 1
ATOM 5236 N N . ALA B 1 141 ? 13.375 -3.664 -18.016 1 98.56 141 ALA B N 1
ATOM 5237 C CA . ALA B 1 141 ? 12.719 -4.938 -18.297 1 98.56 141 ALA B CA 1
ATOM 5238 C C . ALA B 1 141 ? 11.984 -5.461 -17.062 1 98.56 141 ALA B C 1
ATOM 5240 O O . ALA B 1 141 ? 12.445 -5.277 -15.93 1 98.56 141 ALA B O 1
ATOM 5241 N N . LEU B 1 142 ? 10.844 -6.047 -17.266 1 98.5 142 LEU B N 1
ATOM 5242 C CA . LEU B 1 142 ? 10.188 -6.957 -16.344 1 98.5 142 LEU B CA 1
ATOM 5243 C C . LEU B 1 142 ? 10.312 -8.406 -16.812 1 98.5 142 LEU B C 1
ATOM 5245 O O . LEU B 1 142 ? 9.742 -8.773 -17.844 1 98.5 142 LEU B O 1
ATOM 5249 N N . ILE B 1 143 ? 11.047 -9.133 -16.078 1 98.56 143 ILE B N 1
ATOM 5250 C CA . ILE B 1 143 ? 11.398 -10.492 -16.5 1 98.56 143 ILE B CA 1
ATOM 5251 C C . ILE B 1 143 ? 10.227 -11.43 -16.203 1 98.56 143 ILE B C 1
ATOM 5253 O O . ILE B 1 143 ? 9.773 -11.539 -15.07 1 98.56 143 ILE B O 1
ATOM 5257 N N . CYS B 1 144 ? 9.727 -12.117 -17.234 1 98.25 144 CYS B N 1
ATOM 5258 C CA . CYS B 1 144 ? 8.648 -13.094 -17.141 1 98.25 144 CYS B CA 1
ATOM 5259 C C . CYS B 1 144 ? 9.203 -14.5 -16.969 1 98.25 144 CYS B C 1
ATOM 5261 O O . CYS B 1 144 ? 10.023 -14.953 -17.781 1 98.25 144 CYS B O 1
ATOM 5263 N N . THR B 1 145 ? 8.711 -15.227 -16.016 1 97 145 THR B N 1
ATOM 5264 C CA . THR B 1 145 ? 9.305 -16.516 -15.656 1 97 145 THR B CA 1
ATOM 5265 C C . THR B 1 145 ? 8.695 -17.641 -16.484 1 97 145 THR B C 1
ATOM 5267 O O . THR B 1 145 ? 9.219 -18.75 -16.516 1 97 145 THR B O 1
ATOM 5270 N N . SER B 1 146 ? 7.605 -17.453 -17.141 1 96.94 146 SER B N 1
ATOM 5271 C CA . SER B 1 146 ? 6.965 -18.438 -18.016 1 96.94 146 SER B CA 1
ATOM 5272 C C . SER B 1 146 ? 6.234 -17.734 -19.172 1 96.94 146 SER B C 1
ATOM 5274 O O . SER B 1 146 ? 5.93 -16.547 -19.094 1 96.94 146 SER B O 1
ATOM 5276 N N . PRO B 1 147 ? 5.992 -18.469 -20.297 1 96.81 147 PRO B N 1
ATOM 5277 C CA . PRO B 1 147 ? 5.25 -17.875 -21.406 1 96.81 147 PRO B CA 1
ATOM 5278 C C . PRO B 1 147 ? 3.867 -17.375 -21 1 96.81 147 PRO B C 1
ATOM 5280 O O . PRO B 1 147 ? 3.398 -16.359 -21.516 1 96.81 147 PRO B O 1
ATOM 5283 N N . SER B 1 148 ? 3.217 -18.094 -20.141 1 95.44 148 SER B N 1
ATOM 5284 C CA . SER B 1 148 ? 1.893 -17.672 -19.688 1 95.44 148 SER B CA 1
ATOM 5285 C C . SER B 1 148 ? 1.948 -16.328 -18.969 1 95.44 148 SER B C 1
ATOM 5287 O O . SER B 1 148 ? 1.062 -15.484 -19.156 1 95.44 148 SER B O 1
ATOM 5289 N N . VAL B 1 149 ? 2.938 -16.125 -18.156 1 96.44 149 VAL B N 1
ATOM 5290 C CA . VAL B 1 149 ? 3.141 -14.859 -17.469 1 96.44 149 VAL B CA 1
ATOM 5291 C C . VAL B 1 149 ? 3.404 -13.758 -18.484 1 96.44 149 VAL B C 1
ATOM 5293 O O . VAL B 1 149 ? 2.824 -12.672 -18.391 1 96.44 149 VAL B O 1
ATOM 5296 N N . GLN B 1 150 ? 4.285 -14.055 -19.438 1 97.69 150 GLN B N 1
ATOM 5297 C CA . GLN B 1 150 ? 4.621 -13.094 -20.484 1 97.69 150 GLN B CA 1
ATOM 5298 C C . GLN B 1 150 ? 3.377 -12.664 -21.266 1 97.69 150 GLN B C 1
ATOM 5300 O O . GLN B 1 150 ? 3.154 -11.469 -21.484 1 97.69 150 GLN B O 1
ATOM 5305 N N . ASP B 1 151 ? 2.598 -13.656 -21.609 1 96.5 151 ASP B N 1
ATOM 5306 C CA . ASP B 1 151 ? 1.373 -13.383 -22.359 1 96.5 151 ASP B CA 1
ATOM 5307 C C . ASP B 1 151 ? 0.413 -12.523 -21.531 1 96.5 151 ASP B C 1
ATOM 5309 O O . ASP B 1 151 ? -0.172 -11.57 -22.047 1 96.5 151 ASP B O 1
ATOM 5313 N N . ALA B 1 152 ? 0.208 -12.891 -20.312 1 96.19 152 ALA B N 1
ATOM 5314 C CA . ALA B 1 152 ? -0.69 -12.148 -19.422 1 96.19 152 ALA B CA 1
ATOM 5315 C C . ALA B 1 152 ? -0.236 -10.695 -19.281 1 96.19 152 ALA B C 1
ATOM 5317 O O . ALA B 1 152 ? -1.054 -9.781 -19.328 1 96.19 152 ALA B O 1
ATOM 5318 N N . LEU B 1 153 ? 1.08 -10.438 -19.109 1 96.88 153 LEU B N 1
ATOM 5319 C CA . LEU B 1 153 ? 1.61 -9.094 -18.938 1 96.88 153 LEU B CA 1
ATOM 5320 C C . LEU B 1 153 ? 1.472 -8.289 -20.234 1 96.88 153 LEU B C 1
ATOM 5322 O O . LEU B 1 153 ? 1.146 -7.102 -20.203 1 96.88 153 LEU B O 1
ATOM 5326 N N . ASN B 1 154 ? 1.767 -8.945 -21.344 1 96.56 154 ASN B N 1
ATOM 5327 C CA . ASN B 1 154 ? 1.569 -8.273 -22.625 1 96.56 154 ASN B CA 1
ATOM 5328 C C . ASN B 1 154 ? 0.136 -7.773 -22.781 1 96.56 154 ASN B C 1
ATOM 5330 O O . ASN B 1 154 ? -0.089 -6.625 -23.156 1 96.56 154 ASN B O 1
ATOM 5334 N N . GLN B 1 155 ? -0.791 -8.633 -22.484 1 94.62 155 GLN B N 1
ATOM 5335 C CA . GLN B 1 155 ? -2.199 -8.273 -22.594 1 94.62 155 GLN B CA 1
ATOM 5336 C C . GLN B 1 155 ? -2.545 -7.129 -21.641 1 94.62 155 GLN B C 1
ATOM 5338 O O . GLN B 1 155 ? -3.266 -6.199 -22.016 1 94.62 155 GLN B O 1
ATOM 5343 N N . MET B 1 156 ? -2.096 -7.219 -20.438 1 95.31 156 MET B N 1
ATOM 5344 C CA . MET B 1 156 ? -2.375 -6.188 -19.438 1 95.31 156 MET B CA 1
ATOM 5345 C C . MET B 1 156 ? -1.837 -4.836 -19.891 1 95.31 156 MET B C 1
ATOM 5347 O O . MET B 1 156 ? -2.553 -3.832 -19.859 1 95.31 156 MET B O 1
ATOM 5351 N N . PHE B 1 157 ? -0.54 -4.785 -20.344 1 96 157 PHE B N 1
ATOM 5352 C CA . PHE B 1 157 ? 0.083 -3.527 -20.734 1 96 157 PHE B CA 1
ATOM 5353 C C . PHE B 1 157 ? -0.583 -2.961 -21.984 1 96 157 PHE B C 1
ATOM 5355 O O . PHE B 1 157 ? -0.728 -1.745 -22.125 1 96 157 PHE B O 1
ATOM 5362 N N . ASP B 1 158 ? -1.002 -3.85 -22.906 1 93.12 158 ASP B N 1
ATOM 5363 C CA . ASP B 1 158 ? -1.714 -3.387 -24.094 1 93.12 158 ASP B CA 1
ATOM 5364 C C . ASP B 1 158 ? -3.031 -2.711 -23.719 1 93.12 158 ASP B C 1
ATOM 5366 O O . ASP B 1 158 ? -3.328 -1.612 -24.203 1 93.12 158 ASP B O 1
ATOM 5370 N N . ALA B 1 159 ? -3.799 -3.426 -22.875 1 92.06 159 ALA B N 1
ATOM 5371 C CA . ALA B 1 159 ? -5.082 -2.879 -22.453 1 92.06 159 ALA B CA 1
ATOM 5372 C C . ALA B 1 159 ? -4.891 -1.589 -21.656 1 92.06 159 ALA B C 1
ATOM 5374 O O . ALA B 1 159 ? -5.637 -0.625 -21.828 1 92.06 159 ALA B O 1
ATOM 5375 N N . TRP B 1 160 ? -3.912 -1.556 -20.766 1 94 160 TRP B N 1
ATOM 5376 C CA . TRP B 1 160 ? -3.621 -0.405 -19.906 1 94 160 TRP B CA 1
ATOM 5377 C C . TRP B 1 160 ? -3.166 0.787 -20.75 1 94 160 TRP B C 1
ATOM 5379 O O . TRP B 1 160 ? -3.693 1.892 -20.609 1 94 160 TRP B O 1
ATOM 5389 N N . SER B 1 161 ? -2.236 0.608 -21.641 1 90.44 161 SER B N 1
ATOM 5390 C CA . SER B 1 161 ? -1.752 1.664 -22.531 1 90.44 161 SER B CA 1
ATOM 5391 C C . SER B 1 161 ? -2.859 2.17 -23.453 1 90.44 161 SER B C 1
ATOM 5393 O O . SER B 1 161 ? -2.92 3.361 -23.766 1 90.44 161 SER B O 1
ATOM 5395 N N . GLY B 1 162 ? -3.68 1.2 -23.906 1 86.88 162 GLY B N 1
ATOM 5396 C CA . GLY B 1 162 ? -4.828 1.606 -24.703 1 86.88 162 GLY B CA 1
ATOM 5397 C C . GLY B 1 162 ? -5.762 2.549 -23.953 1 86.88 162 GLY B C 1
ATOM 5398 O O . GLY B 1 162 ? -6.152 3.588 -24.5 1 86.88 162 GLY B O 1
ATOM 5399 N N . PHE B 1 163 ? -6.047 2.215 -22.75 1 90.44 163 PHE B N 1
ATOM 5400 C CA . PHE B 1 163 ? -6.887 3.07 -21.922 1 90.44 163 PHE B CA 1
ATOM 5401 C C . PHE B 1 163 ? -6.254 4.445 -21.75 1 90.44 163 PHE B C 1
ATOM 5403 O O . PHE B 1 163 ? -6.926 5.469 -21.891 1 90.44 163 PHE B O 1
ATOM 5410 N N . LEU B 1 164 ? -4.969 4.512 -21.391 1 90.31 164 LEU B N 1
ATOM 5411 C CA . LEU B 1 164 ? -4.277 5.766 -21.125 1 90.31 164 LEU B CA 1
ATOM 5412 C C . LEU B 1 164 ? -4.176 6.609 -22.391 1 90.31 164 LEU B C 1
ATOM 5414 O O . LEU B 1 164 ? -4.293 7.836 -22.344 1 90.31 164 LEU B O 1
ATOM 5418 N N . ALA B 1 165 ? -3.918 5.969 -23.516 1 85.62 165 ALA B N 1
ATOM 5419 C CA . ALA B 1 165 ? -3.889 6.688 -24.781 1 85.62 165 ALA B CA 1
ATOM 5420 C C . ALA B 1 165 ? -5.227 7.371 -25.062 1 85.62 165 ALA B C 1
ATOM 5422 O O . ALA B 1 165 ? -5.262 8.531 -25.484 1 85.62 165 ALA B O 1
ATOM 5423 N N . ASP B 1 166 ? -6.266 6.605 -24.797 1 84.69 166 ASP B N 1
ATOM 5424 C CA . ASP B 1 166 ? -7.602 7.168 -24.984 1 84.69 166 ASP B CA 1
ATOM 5425 C C . ASP B 1 166 ? -7.844 8.32 -24.016 1 84.69 166 ASP B C 1
ATOM 5427 O O . ASP B 1 166 ? -8.414 9.352 -24.391 1 84.69 166 ASP B O 1
ATOM 5431 N N . ARG B 1 167 ? -7.457 8.203 -22.828 1 87.12 167 ARG B N 1
ATOM 5432 C CA . ARG B 1 167 ? -7.707 9.172 -21.781 1 87.12 167 ARG B CA 1
ATOM 5433 C C . ARG B 1 167 ? -6.941 10.469 -22.031 1 87.12 167 ARG B C 1
ATOM 5435 O O . ARG B 1 167 ? -7.457 11.562 -21.781 1 87.12 167 ARG B O 1
ATOM 5442 N N . PHE B 1 168 ? -5.715 10.359 -22.578 1 87.56 168 PHE B N 1
ATOM 5443 C CA . PHE B 1 168 ? -4.871 11.539 -22.734 1 87.56 168 PHE B CA 1
ATOM 5444 C C . PHE B 1 168 ? -4.84 11.984 -24.203 1 87.56 168 PHE B C 1
ATOM 5446 O O . PHE B 1 168 ? -4.324 13.062 -24.516 1 87.56 168 PHE B O 1
ATOM 5453 N N . GLY B 1 169 ? -5.453 11.188 -25.078 1 83.38 169 GLY B N 1
ATOM 5454 C CA . GLY B 1 169 ? -5.535 11.523 -26.5 1 83.38 169 GLY B CA 1
ATOM 5455 C C . GLY B 1 169 ? -4.215 11.344 -27.219 1 83.38 169 GLY B C 1
ATOM 5456 O O . GLY B 1 169 ? -3.904 12.109 -28.141 1 83.38 169 GLY B O 1
ATOM 5457 N N . GLY B 1 170 ? -3.359 10.469 -26.719 1 83.88 170 GLY B N 1
ATOM 5458 C CA . GLY B 1 170 ? -2.066 10.25 -27.344 1 83.88 170 GLY B CA 1
ATOM 5459 C C . GLY B 1 170 ? -1.972 8.922 -28.078 1 83.88 170 GLY B C 1
ATOM 5460 O O . GLY B 1 170 ? -2.963 8.195 -28.188 1 83.88 170 GLY B O 1
ATOM 5461 N N . ALA B 1 171 ? -0.761 8.734 -28.719 1 83.19 171 ALA B N 1
ATOM 5462 C CA . ALA B 1 171 ? -0.578 7.539 -29.547 1 83.19 171 ALA B CA 1
ATOM 5463 C C . ALA B 1 171 ? 0.633 6.734 -29.078 1 83.19 171 ALA B C 1
ATOM 5465 O O . ALA B 1 171 ? 0.853 5.609 -29.531 1 83.19 171 ALA B O 1
ATOM 5466 N N . LYS B 1 172 ? 1.401 7.301 -28.219 1 83.44 172 LYS B N 1
ATOM 5467 C CA . LYS B 1 172 ? 2.572 6.578 -27.719 1 83.44 172 LYS B CA 1
ATOM 5468 C C . LYS B 1 172 ? 2.168 5.461 -26.766 1 83.44 172 LYS B C 1
ATOM 5470 O O . LYS B 1 172 ? 1.182 5.586 -26.031 1 83.44 172 LYS B O 1
ATOM 5475 N N . ASN B 1 173 ? 2.92 4.383 -26.859 1 86.69 173 ASN B N 1
ATOM 5476 C CA . ASN B 1 173 ? 2.633 3.213 -26.031 1 86.69 173 ASN B CA 1
ATOM 5477 C C . ASN B 1 173 ? 3.871 2.744 -25.281 1 86.69 173 ASN B C 1
ATOM 5479 O O . ASN B 1 173 ? 4.383 1.653 -25.531 1 86.69 173 ASN B O 1
ATOM 5483 N N . PRO B 1 174 ? 4.289 3.588 -24.359 1 87 174 PRO B N 1
ATOM 5484 C CA . PRO B 1 174 ? 5.457 3.172 -23.578 1 87 174 PRO B CA 1
ATOM 5485 C C . PRO B 1 174 ? 5.191 1.928 -22.734 1 87 174 PRO B C 1
ATOM 5487 O O . PRO B 1 174 ? 4.117 1.797 -22.141 1 87 174 PRO B O 1
ATOM 5490 N N . LYS B 1 175 ? 5.988 0.947 -22.703 1 89.94 175 LYS B N 1
ATOM 5491 C CA . LYS B 1 175 ? 5.949 -0.22 -21.828 1 89.94 175 LYS B CA 1
ATOM 5492 C C . LYS B 1 175 ? 7.344 -0.813 -21.641 1 89.94 175 LYS B C 1
ATOM 5494 O O . LYS B 1 175 ? 8.227 -0.616 -22.469 1 89.94 175 LYS B O 1
ATOM 5499 N N . PRO B 1 176 ? 7.602 -1.55 -20.594 1 95.5 176 PRO B N 1
ATOM 5500 C CA . PRO B 1 176 ? 8.898 -2.199 -20.391 1 95.5 176 PRO B CA 1
ATOM 5501 C C . PRO B 1 176 ? 9.117 -3.387 -21.328 1 95.5 176 PRO B C 1
ATOM 5503 O O . PRO B 1 176 ? 8.156 -3.904 -21.906 1 95.5 176 PRO B O 1
ATOM 5506 N N . TYR B 1 177 ? 10.406 -3.682 -21.562 1 97.19 177 TYR B N 1
ATOM 5507 C CA . TYR B 1 177 ? 10.75 -4.938 -22.234 1 97.19 177 TYR B CA 1
ATOM 5508 C C . TYR B 1 177 ? 10.305 -6.133 -21.406 1 97.19 177 TYR B C 1
ATOM 5510 O O . TYR B 1 177 ? 10.445 -6.129 -20.172 1 97.19 177 TYR B O 1
ATOM 5518 N N . LEU B 1 178 ? 9.625 -7.16 -22.016 1 98.12 178 LEU B N 1
ATOM 5519 C CA . LEU B 1 178 ? 9.109 -8.328 -21.297 1 98.12 178 LEU B CA 1
ATOM 5520 C C . LEU B 1 178 ? 9.828 -9.594 -21.75 1 98.12 178 LEU B C 1
ATOM 5522 O O . LEU B 1 178 ? 9.234 -10.445 -22.406 1 98.12 178 LEU B O 1
ATOM 5526 N N . PRO B 1 179 ? 11.094 -9.773 -21.281 1 98.56 179 PRO B N 1
ATOM 5527 C CA . PRO B 1 179 ? 11.828 -10.977 -21.656 1 98.56 179 PRO B CA 1
ATOM 5528 C C . PRO B 1 179 ? 11.344 -12.227 -20.922 1 98.56 179 PRO B C 1
ATOM 5530 O O . PRO B 1 179 ? 10.758 -12.117 -19.844 1 98.56 179 PRO B O 1
ATOM 5533 N N . LEU B 1 180 ? 11.555 -13.367 -21.578 1 98.19 180 LEU B N 1
ATOM 5534 C CA . LEU B 1 180 ? 11.258 -14.664 -20.969 1 98.19 180 LEU B CA 1
ATOM 5535 C C . LEU B 1 180 ? 12.523 -15.305 -20.422 1 98.19 180 LEU B C 1
ATOM 5537 O O . LEU B 1 180 ? 13.406 -15.711 -21.188 1 98.19 180 LEU B O 1
ATOM 5541 N N . ILE B 1 181 ? 12.711 -15.352 -19.109 1 98.31 181 ILE B N 1
ATOM 5542 C CA . ILE B 1 181 ? 13.789 -16.062 -18.438 1 98.31 181 ILE B CA 1
ATOM 5543 C C . ILE B 1 181 ? 13.227 -16.891 -17.281 1 98.31 181 ILE B C 1
ATOM 5545 O O . ILE B 1 181 ? 12.648 -16.328 -16.344 1 98.31 181 ILE B O 1
ATOM 5549 N N . PRO B 1 182 ? 13.359 -18.203 -17.328 1 97.5 182 PRO B N 1
ATOM 5550 C CA . PRO B 1 182 ? 12.789 -19.031 -16.281 1 97.5 182 PRO B CA 1
ATOM 5551 C C . PRO B 1 182 ? 13.555 -18.922 -14.953 1 97.5 182 PRO B C 1
ATOM 5553 O O . PRO B 1 182 ? 14.633 -18.328 -14.914 1 97.5 182 PRO B O 1
ATOM 5556 N N . LEU B 1 183 ? 12.914 -19.453 -13.867 1 96.69 183 LEU B N 1
ATOM 5557 C CA . LEU B 1 183 ? 13.656 -19.688 -12.641 1 96.69 183 LEU B CA 1
ATOM 5558 C C . LEU B 1 183 ? 14.516 -20.953 -12.75 1 96.69 183 LEU B C 1
ATOM 5560 O O . LEU B 1 183 ? 14.352 -21.734 -13.688 1 96.69 183 LEU B O 1
ATOM 5564 N N . GLY B 1 184 ? 15.469 -21.047 -11.836 1 95.88 184 GLY B N 1
ATOM 5565 C CA . GLY B 1 184 ? 16.359 -22.203 -11.859 1 95.88 184 GLY B CA 1
ATOM 5566 C C . GLY B 1 184 ? 16.375 -22.969 -10.547 1 95.88 184 GLY B C 1
ATOM 5567 O O . GLY B 1 184 ? 15.672 -22.609 -9.602 1 95.88 184 GLY B O 1
ATOM 5568 N N . VAL B 1 185 ? 17.016 -24.109 -10.648 1 96.06 185 VAL B N 1
ATOM 5569 C CA . VAL B 1 185 ? 17.312 -24.891 -9.453 1 96.06 185 VAL B CA 1
ATOM 5570 C C . VAL B 1 185 ? 18.781 -25.359 -9.492 1 96.06 185 VAL B C 1
ATOM 5572 O O . VAL B 1 185 ? 19.438 -25.266 -10.531 1 96.06 185 VAL B O 1
ATOM 5575 N N . ASP B 1 186 ? 19.297 -25.719 -8.352 1 94.19 186 ASP B N 1
ATOM 5576 C CA . ASP B 1 186 ? 20.625 -26.312 -8.273 1 94.19 186 ASP B CA 1
ATOM 5577 C C . ASP B 1 186 ? 20.594 -27.812 -8.555 1 94.19 186 ASP B C 1
ATOM 5579 O O . ASP B 1 186 ? 20.562 -28.625 -7.629 1 94.19 186 ASP B O 1
ATOM 5583 N N . GLN B 1 187 ? 20.703 -28.141 -9.859 1 95.44 187 GLN B N 1
ATOM 5584 C CA . GLN B 1 187 ? 20.469 -29.5 -10.305 1 95.44 187 GLN B CA 1
ATOM 5585 C C . GLN B 1 187 ? 21.469 -30.469 -9.68 1 95.44 187 GLN B C 1
ATOM 5587 O O . GLN B 1 187 ? 21.078 -31.484 -9.109 1 95.44 187 GLN B O 1
ATOM 5592 N N . PRO B 1 188 ? 22.75 -30.219 -9.656 1 94.44 188 PRO B N 1
ATOM 5593 C CA . PRO B 1 188 ? 23.703 -31.172 -9.07 1 94.44 188 PRO B CA 1
ATOM 5594 C C . PRO B 1 188 ? 23.469 -31.391 -7.578 1 94.44 188 PRO B C 1
ATOM 5596 O O . PRO B 1 188 ? 23.562 -32.531 -7.102 1 94.44 188 PRO B O 1
ATOM 5599 N N . ALA B 1 189 ? 23.172 -30.344 -6.891 1 92.44 189 ALA B N 1
ATOM 5600 C CA . ALA B 1 189 ? 22.969 -30.469 -5.449 1 92.44 189 ALA B CA 1
ATOM 5601 C C . ALA B 1 189 ? 21.734 -31.312 -5.148 1 92.44 189 ALA B C 1
ATOM 5603 O O . ALA B 1 189 ? 21.75 -32.156 -4.238 1 92.44 189 ALA B O 1
ATOM 5604 N N . ILE B 1 190 ? 20.672 -31.141 -5.895 1 95.06 190 ILE B N 1
ATOM 5605 C CA . ILE B 1 190 ? 19.438 -31.875 -5.676 1 95.06 190 ILE B CA 1
ATOM 5606 C C . ILE B 1 190 ? 19.625 -33.344 -6.059 1 95.06 190 ILE B C 1
ATOM 5608 O O . ILE B 1 190 ? 19.203 -34.25 -5.328 1 95.06 190 ILE B O 1
ATOM 5612 N N . ALA B 1 191 ? 20.297 -33.562 -7.176 1 95.38 191 ALA B N 1
ATOM 5613 C CA . ALA B 1 191 ? 20.562 -34.938 -7.621 1 95.38 191 ALA B CA 1
ATOM 5614 C C . ALA B 1 191 ? 21.406 -35.688 -6.594 1 95.38 191 ALA B C 1
ATOM 5616 O O . ALA B 1 191 ? 21.141 -36.875 -6.312 1 95.38 191 ALA B O 1
ATOM 5617 N N . ALA B 1 192 ? 22.344 -35 -6.008 1 94.25 192 ALA B N 1
ATOM 5618 C CA . ALA B 1 192 ? 23.219 -35.625 -5.008 1 94.25 192 ALA B CA 1
ATOM 5619 C C . ALA B 1 192 ? 22.422 -36.031 -3.768 1 94.25 192 ALA B C 1
ATOM 5621 O O . ALA B 1 192 ? 22.719 -37.062 -3.143 1 94.25 192 ALA B O 1
ATOM 5622 N N . ARG B 1 193 ? 21.5 -35.281 -3.436 1 92.88 193 ARG B N 1
ATOM 5623 C CA . ARG B 1 193 ? 20.672 -35.562 -2.273 1 92.88 193 ARG B CA 1
ATOM 5624 C C . ARG B 1 193 ? 19.719 -36.719 -2.564 1 92.88 193 ARG B C 1
ATOM 5626 O O . ARG B 1 193 ? 19.375 -37.5 -1.666 1 92.88 193 ARG B O 1
ATOM 5633 N N . ALA B 1 194 ? 19.297 -36.812 -3.799 1 93.81 194 ALA B N 1
ATOM 5634 C CA . ALA B 1 194 ? 18.312 -37.812 -4.195 1 93.81 194 ALA B CA 1
ATOM 5635 C C . ALA B 1 194 ? 18.984 -39.188 -4.387 1 93.81 194 ALA B C 1
ATOM 5637 O O . ALA B 1 194 ? 18.359 -40.219 -4.156 1 93.81 194 ALA B O 1
ATOM 5638 N N . ASP B 1 195 ? 20.25 -39.188 -4.766 1 93.81 195 ASP B N 1
ATOM 5639 C CA . ASP B 1 195 ? 20.953 -40.438 -5.082 1 93.81 195 ASP B CA 1
ATOM 5640 C C . ASP B 1 195 ? 21.688 -40.969 -3.852 1 93.81 195 ASP B C 1
ATOM 5642 O O . ASP B 1 195 ? 22.906 -41.094 -3.852 1 93.81 195 ASP B O 1
ATOM 5646 N N . ARG B 1 196 ? 20.891 -41.344 -2.85 1 93.44 196 ARG B N 1
ATOM 5647 C CA . ARG B 1 196 ? 21.406 -41.906 -1.599 1 93.44 196 ARG B CA 1
ATOM 5648 C C . ARG B 1 196 ? 20.594 -43.094 -1.159 1 93.44 196 ARG B C 1
ATOM 5650 O O . ARG B 1 196 ? 19.656 -42.969 -0.373 1 93.44 196 ARG B O 1
ATOM 5657 N N . PRO B 1 197 ? 21.047 -44.219 -1.556 1 92.38 197 PRO B N 1
ATOM 5658 C CA . PRO B 1 197 ? 20.281 -45.438 -1.263 1 92.38 197 PRO B CA 1
ATOM 5659 C C . PRO B 1 197 ? 20.109 -45.656 0.235 1 92.38 197 PRO B C 1
ATOM 5661 O O . PRO B 1 197 ? 19.062 -46.156 0.665 1 92.38 197 PRO B O 1
ATOM 5664 N N . GLN B 1 198 ? 21.078 -45.344 0.977 1 94.31 198 GLN B N 1
ATOM 5665 C CA . GLN B 1 198 ? 20.984 -45.531 2.42 1 94.31 198 GLN B CA 1
ATOM 5666 C C . GLN B 1 198 ? 19.922 -44.625 3.023 1 94.31 198 GLN B C 1
ATOM 5668 O O . GLN B 1 198 ? 19.172 -45.062 3.914 1 94.31 198 GLN B O 1
ATOM 5673 N N . VAL B 1 199 ? 19.891 -43.469 2.477 1 94.56 199 VAL B N 1
ATOM 5674 C CA . VAL B 1 199 ? 18.922 -42.531 2.967 1 94.56 199 VAL B CA 1
ATOM 5675 C C . VAL B 1 199 ? 17.516 -42.938 2.539 1 94.56 199 VAL B C 1
ATOM 5677 O O . VAL B 1 199 ? 16.547 -42.812 3.303 1 94.56 199 VAL B O 1
ATOM 5680 N N . ARG B 1 200 ? 17.328 -43.469 1.307 1 95.44 200 ARG B N 1
ATOM 5681 C CA . ARG B 1 200 ? 16.047 -44 0.858 1 95.44 200 ARG B CA 1
ATOM 5682 C C . ARG B 1 200 ? 15.539 -45.062 1.813 1 95.44 200 ARG B C 1
ATOM 5684 O O . ARG B 1 200 ? 14.383 -45.031 2.25 1 95.44 200 ARG B O 1
ATOM 5691 N N . ALA B 1 201 ? 16.422 -45.969 2.172 1 95.88 201 ALA B N 1
ATOM 5692 C CA . ALA B 1 201 ? 16.031 -47.062 3.072 1 95.88 201 ALA B CA 1
ATOM 5693 C C . ALA B 1 201 ? 15.602 -46.5 4.43 1 95.88 201 ALA B C 1
ATOM 5695 O O . ALA B 1 201 ? 14.625 -46.969 5.008 1 95.88 201 ALA B O 1
ATOM 5696 N N . GLN B 1 202 ? 16.297 -45.594 4.887 1 95.56 202 GLN B N 1
ATOM 5697 C CA . GLN B 1 202 ? 16.016 -45 6.199 1 95.56 202 GLN B CA 1
ATOM 5698 C C . GLN B 1 202 ? 14.656 -44.312 6.215 1 95.56 202 GLN B C 1
ATOM 5700 O O . GLN B 1 202 ? 13.875 -44.5 7.152 1 95.56 202 GLN B O 1
ATOM 5705 N N . VAL B 1 203 ? 14.383 -43.5 5.215 1 95.44 203 VAL B N 1
ATOM 5706 C CA . VAL B 1 203 ? 13.133 -42.75 5.125 1 95.44 203 VAL B CA 1
ATOM 5707 C C . VAL B 1 203 ? 11.961 -43.75 5.047 1 95.44 203 VAL B C 1
ATOM 5709 O O . VAL B 1 203 ? 10.945 -43.562 5.727 1 95.44 203 VAL B O 1
ATOM 5712 N N . ARG B 1 204 ? 12.062 -44.719 4.25 1 96.81 204 ARG B N 1
ATOM 5713 C CA . ARG B 1 204 ? 10.992 -45.719 4.055 1 96.81 204 ARG B CA 1
ATOM 5714 C C . ARG B 1 204 ? 10.758 -46.531 5.32 1 96.81 204 ARG B C 1
ATOM 5716 O O . ARG B 1 204 ? 9.617 -46.844 5.664 1 96.81 204 ARG B O 1
ATOM 5723 N N . GLU B 1 205 ? 11.859 -46.781 6.031 1 96.88 205 GLU B N 1
ATOM 5724 C CA . GLU B 1 205 ? 11.719 -47.469 7.316 1 96.88 205 GLU B CA 1
ATOM 5725 C C . GLU B 1 205 ? 10.992 -46.594 8.328 1 96.88 205 GLU B C 1
ATOM 5727 O O . GLU B 1 205 ? 10.07 -47.031 9.016 1 96.88 205 GLU B O 1
ATOM 5732 N N . GLU B 1 206 ? 11.398 -45.375 8.352 1 95.81 206 GLU B N 1
ATOM 5733 C CA . GLU B 1 206 ? 10.805 -44.438 9.281 1 95.81 206 GLU B CA 1
ATOM 5734 C C . GLU B 1 206 ? 9.297 -44.281 9.047 1 95.81 206 GLU B C 1
ATOM 5736 O O . GLU B 1 206 ? 8.523 -44.156 10 1 95.81 206 GLU B O 1
ATOM 5741 N N . LEU B 1 207 ? 8.867 -44.344 7.805 1 96.69 207 LEU B N 1
ATOM 5742 C CA . LEU B 1 207 ? 7.473 -44.125 7.453 1 96.69 207 LEU B CA 1
ATOM 5743 C C . LEU B 1 207 ? 6.734 -45.438 7.301 1 96.69 207 LEU B C 1
ATOM 5745 O O . LEU B 1 207 ? 5.582 -45.469 6.871 1 96.69 207 LEU B O 1
ATOM 5749 N N . ALA B 1 208 ? 7.398 -46.531 7.633 1 97.38 208 ALA B N 1
ATOM 5750 C CA . ALA B 1 208 ? 6.824 -47.875 7.559 1 97.38 208 ALA B CA 1
ATOM 5751 C C . ALA B 1 208 ? 6.336 -48.188 6.148 1 97.38 208 ALA B C 1
ATOM 5753 O O . ALA B 1 208 ? 5.211 -48.656 5.965 1 97.38 208 ALA B O 1
ATOM 5754 N N . ILE B 1 209 ? 7.152 -47.844 5.152 1 97.56 209 ILE B N 1
ATOM 5755 C CA . ILE B 1 209 ? 6.867 -48.125 3.744 1 97.56 209 ILE B CA 1
ATOM 5756 C C . ILE B 1 209 ? 7.629 -49.375 3.289 1 97.56 209 ILE B C 1
ATOM 5758 O O . ILE B 1 209 ? 8.859 -49.406 3.326 1 97.56 209 ILE B O 1
ATOM 5762 N N . ALA B 1 210 ? 6.941 -50.281 2.783 1 96.38 210 ALA B N 1
ATOM 5763 C CA . ALA B 1 210 ? 7.559 -51.531 2.338 1 96.38 210 ALA B CA 1
ATOM 5764 C C . ALA B 1 210 ? 8.242 -51.344 0.983 1 96.38 210 ALA B C 1
ATOM 5766 O O . ALA B 1 210 ? 8.031 -50.344 0.306 1 96.38 210 ALA B O 1
ATOM 5767 N N . GLU B 1 211 ? 9.047 -52.281 0.581 1 92 211 GLU B N 1
ATOM 5768 C CA . GLU B 1 211 ? 9.852 -52.219 -0.633 1 92 211 GLU B CA 1
ATOM 5769 C C . GLU B 1 211 ? 8.977 -52.094 -1.875 1 92 211 GLU B C 1
ATOM 5771 O O . GLU B 1 211 ? 9.312 -51.375 -2.818 1 92 211 GLU B O 1
ATOM 5776 N N . ASP B 1 212 ? 7.82 -52.781 -1.81 1 93.56 212 ASP B N 1
ATOM 5777 C CA . ASP B 1 212 ? 6.969 -52.812 -2.994 1 93.56 212 ASP B CA 1
ATOM 5778 C C . ASP B 1 212 ? 5.898 -51.719 -2.939 1 93.56 212 ASP B C 1
ATOM 5780 O O . ASP B 1 212 ? 5.148 -51.531 -3.898 1 93.56 212 ASP B O 1
ATOM 5784 N N . ASP B 1 213 ? 5.848 -51.031 -1.797 1 97.88 213 ASP B N 1
ATOM 5785 C CA . ASP B 1 213 ? 4.906 -49.938 -1.68 1 97.88 213 ASP B CA 1
ATOM 5786 C C . ASP B 1 213 ? 5.348 -48.75 -2.535 1 97.88 213 ASP B C 1
ATOM 5788 O O . ASP B 1 213 ? 6.5 -48.688 -2.965 1 97.88 213 ASP B O 1
ATOM 5792 N N . ILE B 1 214 ? 4.398 -47.906 -2.891 1 98.62 214 ILE B N 1
ATOM 5793 C CA . ILE B 1 214 ? 4.68 -46.719 -3.672 1 98.62 214 ILE B CA 1
ATOM 5794 C C . ILE B 1 214 ? 4.527 -45.469 -2.789 1 98.62 214 ILE B C 1
ATOM 5796 O O . ILE B 1 214 ? 3.531 -45.344 -2.078 1 98.62 214 ILE B O 1
ATOM 5800 N N . LEU B 1 215 ? 5.516 -44.594 -2.795 1 98.62 215 LEU B N 1
ATOM 5801 C CA . 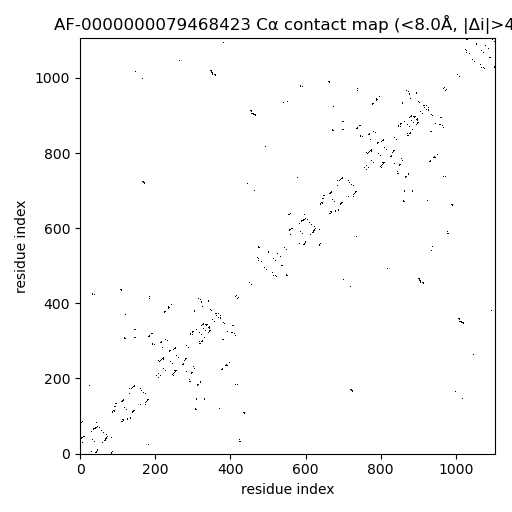LEU B 1 215 ? 5.434 -43.312 -2.082 1 98.62 215 LEU B CA 1
ATOM 5802 C C . LEU B 1 215 ? 5.27 -42.156 -3.059 1 98.62 215 LEU B C 1
ATOM 5804 O O . LEU B 1 215 ? 6.152 -41.906 -3.885 1 98.62 215 LEU B O 1
ATOM 5808 N N . VAL B 1 216 ? 4.117 -41.469 -2.988 1 98.88 216 VAL B N 1
ATOM 5809 C CA . VAL B 1 216 ? 3.844 -40.25 -3.729 1 98.88 216 VAL B CA 1
ATOM 5810 C C . VAL B 1 216 ? 4.191 -39.031 -2.865 1 98.88 216 VAL B C 1
ATOM 5812 O O . VAL B 1 216 ? 3.891 -39.031 -1.67 1 98.88 216 VAL B O 1
ATOM 5815 N N . LEU B 1 217 ? 4.859 -38.031 -3.521 1 98.69 217 LEU B N 1
ATOM 5816 C CA . LEU B 1 217 ? 5.391 -36.906 -2.756 1 98.69 217 LEU B CA 1
ATOM 5817 C C . LEU B 1 217 ? 4.793 -35.594 -3.234 1 98.69 217 LEU B C 1
ATOM 5819 O O . LEU B 1 217 ? 4.699 -35.344 -4.441 1 98.69 217 LEU B O 1
ATOM 5823 N N . TRP B 1 218 ? 4.27 -34.812 -2.328 1 98.19 218 TRP B N 1
ATOM 5824 C CA . TRP B 1 218 ? 4.043 -33.375 -2.471 1 98.19 218 TRP B CA 1
ATOM 5825 C C . TRP B 1 218 ? 5.035 -32.594 -1.628 1 98.19 218 TRP B C 1
ATOM 5827 O O . TRP B 1 218 ? 5.277 -32.906 -0.466 1 98.19 218 TRP B O 1
ATOM 5837 N N . LEU B 1 219 ? 5.629 -31.547 -2.221 1 96.25 219 LEU B N 1
ATOM 5838 C CA . LEU B 1 219 ? 6.523 -30.656 -1.492 1 96.25 219 LEU B CA 1
ATOM 5839 C C . LEU B 1 219 ? 6.137 -29.203 -1.706 1 96.25 219 LEU B C 1
ATOM 5841 O O . LEU B 1 219 ? 6.07 -28.734 -2.846 1 96.25 219 LEU B O 1
ATOM 5845 N N . GLY B 1 220 ? 5.863 -28.453 -0.714 1 93.75 220 GLY B N 1
ATOM 5846 C CA . GLY B 1 220 ? 5.504 -27.047 -0.742 1 93.75 220 GLY B CA 1
ATOM 5847 C C . GLY B 1 220 ? 4.57 -26.641 0.385 1 93.75 220 GLY B C 1
ATOM 5848 O O . GLY B 1 220 ? 4.18 -27.484 1.201 1 93.75 220 GLY B O 1
ATOM 5849 N N . ARG B 1 221 ? 4.215 -25.438 0.497 1 94.62 221 ARG B N 1
ATOM 5850 C CA . ARG B 1 221 ? 3.268 -24.922 1.485 1 94.62 221 ARG B CA 1
ATOM 5851 C C . ARG B 1 221 ? 1.946 -25.688 1.414 1 94.62 221 ARG B C 1
ATOM 5853 O O . ARG B 1 221 ? 1.459 -26 0.324 1 94.62 221 ARG B O 1
ATOM 5860 N N . LEU B 1 222 ? 1.529 -26 2.543 1 96.56 222 LEU B N 1
ATOM 5861 C CA . LEU B 1 222 ? 0.25 -26.703 2.621 1 96.56 222 LEU B CA 1
ATOM 5862 C C . LEU B 1 222 ? -0.895 -25.703 2.832 1 96.56 222 LEU B C 1
ATOM 5864 O O . LEU B 1 222 ? -1.468 -25.641 3.922 1 96.56 222 LEU B O 1
ATOM 5868 N N . SER B 1 223 ? -1.172 -24.984 1.75 1 96 223 SER B N 1
ATOM 5869 C CA . SER B 1 223 ? -2.174 -23.922 1.717 1 96 223 SER B CA 1
ATOM 5870 C C . SER B 1 223 ? -3.242 -24.203 0.665 1 96 223 SER B C 1
ATOM 5872 O O . SER B 1 223 ? -3.008 -24.016 -0.531 1 96 223 SER B O 1
ATOM 5874 N N . PHE B 1 224 ? -4.469 -24.516 1.149 1 95.75 224 PHE B N 1
ATOM 5875 C CA . PHE B 1 224 ? -5.551 -24.844 0.228 1 95.75 224 PHE B CA 1
ATOM 5876 C C . PHE B 1 224 ? -6.055 -23.594 -0.491 1 95.75 224 PHE B C 1
ATOM 5878 O O . PHE B 1 224 ? -6.645 -23.703 -1.57 1 95.75 224 PHE B O 1
ATOM 5885 N N . PHE B 1 225 ? -5.816 -22.453 0.068 1 93.75 225 PHE B N 1
ATOM 5886 C CA . PHE B 1 225 ? -6.406 -21.25 -0.487 1 93.75 225 PHE B CA 1
ATOM 5887 C C . PHE B 1 225 ? -5.387 -20.484 -1.327 1 93.75 225 PHE B C 1
ATOM 5889 O O . PHE B 1 225 ? -5.754 -19.594 -2.096 1 93.75 225 PHE B O 1
ATOM 5896 N N . GLU B 1 226 ? -4.094 -20.797 -1.296 1 94.25 226 GLU B N 1
ATOM 5897 C CA . GLU B 1 226 ? -3.117 -20.031 -2.066 1 94.25 226 GLU B CA 1
ATOM 5898 C C . GLU B 1 226 ? -2.295 -20.938 -2.973 1 94.25 226 GLU B C 1
ATOM 5900 O O . GLU B 1 226 ? -1.619 -20.469 -3.889 1 94.25 226 GLU B O 1
ATOM 5905 N N . LYS B 1 227 ? -2.301 -22.219 -2.77 1 94.94 227 LYS B N 1
ATOM 5906 C CA . LYS B 1 227 ? -1.456 -23.125 -3.545 1 94.94 227 LYS B CA 1
ATOM 5907 C C . LYS B 1 227 ? -2.297 -24.156 -4.301 1 94.94 227 LYS B C 1
ATOM 5909 O O . LYS B 1 227 ? -2.395 -24.109 -5.527 1 94.94 227 LYS B O 1
ATOM 5914 N N . ALA B 1 228 ? -2.918 -25.062 -3.596 1 96.62 228 ALA B N 1
ATOM 5915 C CA . ALA B 1 228 ? -3.709 -26.125 -4.219 1 96.62 228 ALA B CA 1
ATOM 5916 C C . ALA B 1 228 ? -4.664 -26.766 -3.213 1 96.62 228 ALA B C 1
ATOM 5918 O O . ALA B 1 228 ? -4.293 -26.984 -2.059 1 96.62 228 ALA B O 1
ATOM 5919 N N . ALA B 1 229 ? -5.852 -27.016 -3.658 1 96.5 229 ALA B N 1
ATOM 5920 C CA . ALA B 1 229 ? -6.734 -27.859 -2.861 1 96.5 229 ALA B CA 1
ATOM 5921 C C . ALA B 1 229 ? -6.25 -29.312 -2.852 1 96.5 229 ALA B C 1
ATOM 5923 O O . ALA B 1 229 ? -5.945 -29.875 -3.904 1 96.5 229 ALA B O 1
ATOM 5924 N N . PRO B 1 230 ? -6.234 -29.938 -1.664 1 98 230 PRO B N 1
ATOM 5925 C CA . PRO B 1 230 ? -5.664 -31.281 -1.607 1 98 230 PRO B CA 1
ATOM 5926 C C . PRO B 1 230 ? -6.645 -32.375 -2.068 1 98 230 PRO B C 1
ATOM 5928 O O . PRO B 1 230 ? -6.234 -33.469 -2.381 1 98 230 PRO B O 1
ATOM 5931 N N . GLN B 1 231 ? -7.906 -32.094 -2.107 1 97.81 231 GLN B N 1
ATOM 5932 C CA . GLN B 1 231 ? -8.945 -33.094 -2.318 1 97.81 231 GLN B CA 1
ATOM 5933 C C . GLN B 1 231 ? -8.773 -33.781 -3.664 1 97.81 231 GLN B C 1
ATOM 5935 O O . GLN B 1 231 ? -8.836 -35.031 -3.742 1 97.81 231 GLN B O 1
ATOM 5940 N N . PRO B 1 232 ? -8.531 -33.031 -4.723 1 97.94 232 PRO B N 1
ATOM 5941 C CA . PRO B 1 232 ? -8.312 -33.719 -6 1 97.94 232 PRO B CA 1
ATOM 5942 C C . PRO B 1 232 ? -7.129 -34.688 -5.957 1 97.94 232 PRO B C 1
ATOM 5944 O O . PRO B 1 232 ? -7.184 -35.75 -6.559 1 97.94 232 PRO B O 1
ATOM 5947 N N . MET B 1 233 ? -6.094 -34.312 -5.285 1 98.75 233 MET B N 1
ATOM 5948 C CA . MET B 1 233 ? -4.93 -35.188 -5.172 1 98.75 233 MET B CA 1
ATOM 5949 C C . MET B 1 233 ? -5.258 -36.438 -4.359 1 98.75 233 MET B C 1
ATOM 5951 O O . MET B 1 233 ? -4.891 -37.562 -4.742 1 98.75 233 MET B O 1
ATOM 5955 N N . PHE B 1 234 ? -5.977 -36.281 -3.23 1 98.69 234 PHE B N 1
ATOM 5956 C CA . PHE B 1 234 ? -6.391 -37.406 -2.418 1 98.69 234 PHE B CA 1
ATOM 5957 C C . PHE B 1 234 ? -7.215 -38.406 -3.24 1 98.69 234 PHE B C 1
ATOM 5959 O O . PHE B 1 234 ? -6.914 -39.594 -3.271 1 98.69 234 PHE B O 1
ATOM 5966 N N . ARG B 1 235 ? -8.156 -37.906 -3.914 1 97.94 235 ARG B N 1
ATOM 5967 C CA . ARG B 1 235 ? -9.055 -38.75 -4.684 1 97.94 235 ARG B CA 1
ATOM 5968 C C . ARG B 1 235 ? -8.312 -39.469 -5.805 1 97.94 235 ARG B C 1
ATOM 5970 O O . ARG B 1 235 ? -8.523 -40.656 -6.031 1 97.94 235 ARG B O 1
ATOM 5977 N N . ALA B 1 236 ? -7.488 -38.719 -6.516 1 98.62 236 ALA B N 1
ATOM 5978 C CA . ALA B 1 236 ? -6.734 -39.312 -7.621 1 98.62 236 ALA B CA 1
ATOM 5979 C C . ALA B 1 236 ? -5.82 -40.438 -7.129 1 98.62 236 ALA B C 1
ATOM 5981 O O . ALA B 1 236 ? -5.754 -41.5 -7.742 1 98.62 236 ALA B O 1
ATOM 5982 N N . ILE B 1 237 ? -5.113 -40.219 -6.016 1 98.88 237 ILE B N 1
ATOM 5983 C CA . ILE B 1 237 ? -4.184 -41.219 -5.473 1 98.88 237 ILE B CA 1
ATOM 5984 C C . ILE B 1 237 ? -4.953 -42.438 -4.984 1 98.88 237 ILE B C 1
ATOM 5986 O O . ILE B 1 237 ? -4.523 -43.562 -5.195 1 98.88 237 ILE B O 1
ATOM 5990 N N . GLU B 1 238 ? -6.074 -42.219 -4.305 1 98.31 238 GLU B N 1
ATOM 5991 C CA . GLU B 1 238 ? -6.93 -43.312 -3.852 1 98.31 238 GLU B CA 1
ATOM 5992 C C . GLU B 1 238 ? -7.379 -44.188 -5.02 1 98.31 238 GLU B C 1
ATOM 5994 O O . GLU B 1 238 ? -7.285 -45.406 -4.961 1 98.31 238 GLU B O 1
ATOM 5999 N N . GLU B 1 239 ? -7.848 -43.531 -6.047 1 98 239 GLU B N 1
ATOM 6000 C CA . GLU B 1 239 ? -8.32 -44.281 -7.219 1 98 239 GLU B CA 1
ATOM 6001 C C . GLU B 1 239 ? -7.191 -45.062 -7.867 1 98 239 GLU B C 1
ATOM 6003 O O . GLU B 1 239 ? -7.398 -46.188 -8.297 1 98 239 GLU B O 1
ATOM 6008 N N . ALA B 1 240 ? -6.047 -44.5 -7.953 1 98.62 240 ALA B N 1
ATOM 6009 C CA . ALA B 1 240 ? -4.891 -45.188 -8.516 1 98.62 240 ALA B CA 1
ATOM 6010 C C . ALA B 1 240 ? -4.5 -46.375 -7.66 1 98.62 240 ALA B C 1
ATOM 6012 O O . ALA B 1 240 ? -4.16 -47.438 -8.188 1 98.62 240 ALA B O 1
ATOM 6013 N N . ALA B 1 241 ? -4.508 -46.188 -6.324 1 98.25 241 ALA B N 1
ATOM 6014 C CA . ALA B 1 241 ? -4.188 -47.25 -5.402 1 98.25 241 ALA B CA 1
ATOM 6015 C C . ALA B 1 241 ? -5.148 -48.438 -5.582 1 98.25 241 ALA B C 1
ATOM 6017 O O . ALA B 1 241 ? -4.719 -49.594 -5.68 1 98.25 241 ALA B O 1
ATOM 6018 N N . GLN B 1 242 ? -6.359 -48.156 -5.684 1 96.94 242 GLN B N 1
ATOM 6019 C CA . GLN B 1 242 ? -7.379 -49.188 -5.852 1 96.94 242 GLN B CA 1
ATOM 6020 C C . GLN B 1 242 ? -7.219 -49.906 -7.188 1 96.94 242 GLN B C 1
ATOM 6022 O O . GLN B 1 242 ? -7.328 -51.125 -7.258 1 96.94 242 GLN B O 1
ATOM 6027 N N . ALA B 1 243 ? -6.969 -49.156 -8.172 1 96.06 243 ALA B N 1
ATOM 6028 C CA . ALA B 1 243 ? -6.844 -49.719 -9.508 1 96.06 243 ALA B CA 1
ATOM 6029 C C . ALA B 1 243 ? -5.617 -50.625 -9.609 1 96.06 243 ALA B C 1
ATOM 6031 O O . ALA B 1 243 ? -5.633 -51.625 -10.336 1 96.06 243 ALA B O 1
ATOM 6032 N N . SER B 1 244 ? -4.566 -50.281 -8.906 1 95.75 244 SER B N 1
ATOM 6033 C CA . SER B 1 244 ? -3.305 -51 -9.016 1 95.75 244 SER B CA 1
ATOM 6034 C C . SER B 1 244 ? -3.248 -52.156 -8.031 1 95.75 244 SER B C 1
ATOM 6036 O O . SER B 1 244 ? -2.496 -53.125 -8.234 1 95.75 244 SER B O 1
ATOM 6038 N N . GLY B 1 245 ? -3.949 -52 -6.969 1 95.44 245 GLY B N 1
ATOM 6039 C CA . GLY B 1 245 ? -3.904 -53 -5.91 1 95.44 245 GLY B CA 1
ATOM 6040 C C . GLY B 1 245 ? -2.65 -52.906 -5.062 1 95.44 245 GLY B C 1
ATOM 6041 O O . GLY B 1 245 ? -2.396 -53.781 -4.23 1 95.44 245 GLY B O 1
ATOM 6042 N N . VAL B 1 246 ? -1.9 -51.938 -5.285 1 96.38 246 VAL B N 1
ATOM 6043 C CA . VAL B 1 246 ? -0.651 -51.719 -4.562 1 96.38 246 VAL B CA 1
ATOM 6044 C C . VAL B 1 246 ? -0.887 -50.781 -3.393 1 96.38 246 VAL B C 1
ATOM 6046 O O . VAL B 1 246 ? -1.718 -49.875 -3.48 1 96.38 246 VAL B O 1
ATOM 6049 N N . LYS B 1 247 ? -0.148 -51.031 -2.326 1 98 247 LYS B N 1
ATOM 6050 C CA . LYS B 1 247 ? -0.22 -50.094 -1.212 1 98 247 LYS B CA 1
ATOM 6051 C C . LYS B 1 247 ? 0.488 -48.781 -1.55 1 98 247 LYS B C 1
ATOM 6053 O O . LYS B 1 247 ? 1.65 -48.781 -1.96 1 98 247 LYS B O 1
ATOM 6058 N N . VAL B 1 248 ? -0.274 -47.656 -1.392 1 98.62 248 VAL B N 1
ATOM 6059 C CA . VAL B 1 248 ? 0.274 -46.344 -1.736 1 98.62 248 VAL B CA 1
ATOM 6060 C C . VAL B 1 248 ? 0.339 -45.469 -0.489 1 98.62 248 VAL B C 1
ATOM 6062 O O . VAL B 1 248 ? -0.577 -45.5 0.337 1 98.62 248 VAL B O 1
ATOM 6065 N N . HIS B 1 249 ? 1.459 -44.812 -0.298 1 98.75 249 HIS B N 1
ATOM 6066 C CA . HIS B 1 249 ? 1.66 -43.781 0.689 1 98.75 249 HIS B CA 1
ATOM 6067 C C . HIS B 1 249 ? 1.721 -42.406 0.026 1 98.75 249 HIS B C 1
ATOM 6069 O O . HIS B 1 249 ? 2.191 -42.281 -1.106 1 98.75 249 HIS B O 1
ATOM 6075 N N . PHE B 1 250 ? 1.165 -41.406 0.754 1 98.75 250 PHE B N 1
ATOM 6076 C CA . PHE B 1 250 ? 1.229 -40.031 0.275 1 98.75 250 PHE B CA 1
ATOM 6077 C C . PHE B 1 250 ? 1.883 -39.125 1.312 1 98.75 250 PHE B C 1
ATOM 6079 O O . PHE B 1 250 ? 1.324 -38.906 2.389 1 98.75 250 PHE B O 1
ATOM 6086 N N . ALA B 1 251 ? 3.105 -38.656 0.989 1 98.38 251 ALA B N 1
ATOM 6087 C CA . ALA B 1 251 ? 3.805 -37.719 1.869 1 98.38 251 ALA B CA 1
ATOM 6088 C C . ALA B 1 251 ? 3.582 -36.281 1.43 1 98.38 251 ALA B C 1
ATOM 6090 O O . ALA B 1 251 ? 3.912 -35.906 0.301 1 98.38 251 ALA B O 1
ATOM 6091 N N . MET B 1 252 ? 2.961 -35.5 2.273 1 98.06 252 MET B N 1
ATOM 6092 C CA . MET B 1 252 ? 2.84 -34.062 2.082 1 98.06 252 MET B CA 1
ATOM 6093 C C . MET B 1 252 ? 3.822 -33.312 2.973 1 98.06 252 MET B C 1
ATOM 6095 O O . MET B 1 252 ? 3.574 -33.125 4.168 1 98.06 252 MET B O 1
ATOM 6099 N N . VAL B 1 253 ? 4.914 -32.844 2.348 1 96.88 253 VAL B N 1
ATOM 6100 C CA . VAL B 1 253 ? 6.012 -32.219 3.061 1 96.88 253 VAL B CA 1
ATOM 6101 C C . VAL B 1 253 ? 5.91 -30.688 2.916 1 96.88 253 VAL B C 1
ATOM 6103 O O . VAL B 1 253 ? 5.938 -30.156 1.802 1 96.88 253 VAL B O 1
ATOM 6106 N N . GLY B 1 254 ? 5.719 -29.938 3.945 1 95.31 254 GLY B N 1
ATOM 6107 C CA . GLY B 1 254 ? 5.59 -28.5 3.941 1 95.31 254 GLY B CA 1
ATOM 6108 C C . GLY B 1 254 ? 5.16 -27.938 5.281 1 95.31 254 GLY B C 1
ATOM 6109 O O . GLY B 1 254 ? 5.594 -28.406 6.332 1 95.31 254 GLY B O 1
ATOM 6110 N N . TRP B 1 255 ? 4.516 -26.766 5.281 1 94.38 255 TRP B N 1
ATOM 6111 C CA . TRP B 1 255 ? 4.02 -26.141 6.5 1 94.38 255 TRP B CA 1
ATOM 6112 C C . TRP B 1 255 ? 2.629 -25.547 6.281 1 94.38 255 TRP B C 1
ATOM 6114 O O . TRP B 1 255 ? 2.273 -25.188 5.156 1 94.38 255 TRP B O 1
ATOM 6124 N N . PHE B 1 256 ? 1.841 -25.578 7.398 1 95.38 256 PHE B N 1
ATOM 6125 C CA . PHE B 1 256 ? 0.473 -25.078 7.379 1 95.38 256 PHE B CA 1
ATOM 6126 C C . PHE B 1 256 ? 0.429 -23.609 7.801 1 95.38 256 PHE B C 1
ATOM 6128 O O . PHE B 1 256 ? 0.77 -23.281 8.938 1 95.38 256 PHE B O 1
ATOM 6135 N N . PRO B 1 257 ? -0.074 -22.719 6.941 1 91.88 257 PRO B N 1
ATOM 6136 C CA . PRO B 1 257 ? -0.128 -21.312 7.312 1 91.88 257 PRO B CA 1
ATOM 6137 C C . PRO B 1 257 ? -0.941 -21.062 8.586 1 91.88 257 PRO B C 1
ATOM 6139 O O . PRO B 1 257 ? -0.594 -20.188 9.383 1 91.88 257 PRO B O 1
ATOM 6142 N N . ASN B 1 258 ? -2.029 -21.844 8.734 1 92.75 258 ASN B N 1
ATOM 6143 C CA . ASN B 1 258 ? -2.867 -21.656 9.914 1 92.75 258 ASN B CA 1
ATOM 6144 C C . ASN B 1 258 ? -2.65 -22.766 10.93 1 92.75 258 ASN B C 1
ATOM 6146 O O . ASN B 1 258 ? -3.566 -23.125 11.672 1 92.75 258 ASN B O 1
ATOM 6150 N N . GLY B 1 259 ? -1.592 -23.438 10.883 1 94.19 259 GLY B N 1
ATOM 6151 C CA . GLY B 1 259 ? -1.171 -24.406 11.883 1 94.19 259 GLY B CA 1
ATOM 6152 C C . GLY B 1 259 ? -2.09 -25.609 11.977 1 94.19 259 GLY B C 1
ATOM 6153 O O . GLY B 1 259 ? -2.412 -26.234 10.953 1 94.19 259 GLY B O 1
ATOM 6154 N N . ASP B 1 260 ? -2.449 -25.875 13.18 1 95.38 260 ASP B N 1
ATOM 6155 C CA . ASP B 1 260 ? -3.156 -27.109 13.5 1 95.38 260 ASP B CA 1
ATOM 6156 C C . ASP B 1 260 ? -4.566 -27.109 12.914 1 95.38 260 ASP B C 1
ATOM 6158 O O . ASP B 1 260 ? -5.102 -28.156 12.57 1 95.38 260 ASP B O 1
ATOM 6162 N N . GLN B 1 261 ? -5.066 -25.922 12.781 1 96.19 261 GLN B N 1
ATOM 6163 C CA . GLN B 1 261 ? -6.41 -25.859 12.227 1 96.19 261 GLN B CA 1
ATOM 6164 C C . GLN B 1 261 ? -6.438 -26.359 10.789 1 96.19 261 GLN B C 1
ATOM 6166 O O . GLN B 1 261 ? -7.305 -27.156 10.422 1 96.19 261 GLN B O 1
ATOM 6171 N N . ASP B 1 262 ? -5.523 -25.969 10 1 96.31 262 ASP B N 1
ATOM 6172 C CA . ASP B 1 262 ? -5.449 -26.422 8.609 1 96.31 262 ASP B CA 1
ATOM 6173 C C . ASP B 1 262 ? -5.027 -27.891 8.523 1 96.31 262 ASP B C 1
ATOM 6175 O O . ASP B 1 262 ? -5.492 -28.625 7.656 1 96.31 262 ASP B O 1
ATOM 6179 N N . ARG B 1 263 ? -4.156 -28.297 9.391 1 97.56 263 ARG B N 1
ATOM 6180 C CA . ARG B 1 263 ? -3.764 -29.703 9.422 1 97.56 263 ARG B CA 1
ATOM 6181 C C . ARG B 1 263 ? -4.973 -30.609 9.641 1 97.56 263 ARG B C 1
ATOM 6183 O O . ARG B 1 263 ? -5.117 -31.641 8.969 1 97.56 263 ARG B O 1
ATOM 6190 N N . ALA B 1 264 ? -5.781 -30.172 10.578 1 97.88 264 ALA B N 1
ATOM 6191 C CA . ALA B 1 264 ? -6.984 -30.953 10.867 1 97.88 264 ALA B CA 1
ATOM 6192 C C . ALA B 1 264 ? -7.902 -31.016 9.648 1 97.88 264 ALA B C 1
ATOM 6194 O O . ALA B 1 264 ? -8.492 -32.062 9.375 1 97.88 264 ALA B O 1
ATOM 6195 N N . ARG B 1 265 ? -8.039 -29.969 8.938 1 97.88 265 ARG B N 1
ATOM 6196 C CA . ARG B 1 265 ? -8.852 -29.938 7.727 1 97.88 265 ARG B CA 1
ATOM 6197 C C . ARG B 1 265 ? -8.305 -30.906 6.684 1 97.88 265 ARG B C 1
ATOM 6199 O O . ARG B 1 265 ? -9.078 -31.641 6.047 1 97.88 265 ARG B O 1
ATOM 6206 N N . TYR B 1 266 ? -7.039 -30.953 6.52 1 98.38 266 TYR B N 1
ATOM 6207 C CA . TYR B 1 266 ? -6.406 -31.859 5.562 1 98.38 266 TYR B CA 1
ATOM 6208 C C . TYR B 1 266 ? -6.586 -33.312 5.977 1 98.38 266 TYR B C 1
ATOM 6210 O O . TYR B 1 266 ? -6.836 -34.188 5.133 1 98.38 266 TYR B O 1
ATOM 6218 N N . GLN B 1 267 ? -6.453 -33.562 7.254 1 98.25 267 GLN B N 1
ATOM 6219 C CA . GLN B 1 267 ? -6.629 -34.906 7.762 1 98.25 267 GLN B CA 1
ATOM 6220 C C . GLN B 1 267 ? -8.047 -35.406 7.516 1 98.25 267 GLN B C 1
ATOM 6222 O O . GLN B 1 267 ? -8.242 -36.562 7.086 1 98.25 267 GLN B O 1
ATOM 6227 N N . ALA B 1 268 ? -8.977 -34.531 7.789 1 98.25 268 ALA B N 1
ATOM 6228 C CA . ALA B 1 268 ? -10.375 -34.906 7.555 1 98.25 268 ALA B CA 1
ATOM 6229 C C . ALA B 1 268 ? -10.625 -35.219 6.082 1 98.25 268 ALA B C 1
ATOM 6231 O O . ALA B 1 268 ? -11.32 -36.188 5.746 1 98.25 268 ALA B O 1
ATOM 6232 N N . ALA B 1 269 ? -10.102 -34.438 5.238 1 98.25 269 ALA B N 1
ATOM 6233 C CA . ALA B 1 269 ? -10.25 -34.656 3.799 1 98.25 269 ALA B CA 1
ATOM 6234 C C . ALA B 1 269 ? -9.57 -35.938 3.354 1 98.25 269 ALA B C 1
ATOM 6236 O O . ALA B 1 269 ? -10.109 -36.688 2.527 1 98.25 269 ALA B O 1
ATOM 6237 N N . ALA B 1 270 ? -8.375 -36.219 3.848 1 98.56 270 ALA B N 1
ATOM 6238 C CA . ALA B 1 270 ? -7.645 -37.438 3.504 1 98.56 270 ALA B CA 1
ATOM 6239 C C . ALA B 1 270 ? -8.445 -38.656 3.895 1 98.56 270 ALA B C 1
ATOM 6241 O O . ALA B 1 270 ? -8.516 -39.625 3.129 1 98.56 270 ALA B O 1
ATOM 6242 N N . GLN B 1 271 ? -9.008 -38.625 5.055 1 98 271 GLN B N 1
ATOM 6243 C CA . GLN B 1 271 ? -9.812 -39.75 5.523 1 98 271 GLN B CA 1
ATOM 6244 C C . GLN B 1 271 ? -11.031 -39.969 4.629 1 98 271 GLN B C 1
ATOM 6246 O O . GLN B 1 271 ? -11.422 -41.094 4.379 1 98 271 GLN B O 1
ATOM 6251 N N . ALA B 1 272 ? -11.516 -38.906 4.156 1 97.69 272 ALA B N 1
ATOM 6252 C CA . ALA B 1 272 ? -12.75 -38.969 3.369 1 97.69 272 ALA B CA 1
ATOM 6253 C C . ALA B 1 272 ? -12.453 -39.406 1.933 1 97.69 272 ALA B C 1
ATOM 6255 O O . ALA B 1 272 ? -13.203 -40.188 1.345 1 97.69 272 ALA B O 1
ATOM 6256 N N . TYR B 1 273 ? -11.398 -38.875 1.326 1 97.75 273 TYR B N 1
ATOM 6257 C CA . TYR B 1 273 ? -11.18 -39 -0.11 1 97.75 273 TYR B CA 1
ATOM 6258 C C . TYR B 1 273 ? -10.109 -40.062 -0.405 1 97.75 273 TYR B C 1
ATOM 6260 O O . TYR B 1 273 ? -10 -40.531 -1.536 1 97.75 273 TYR B O 1
ATOM 6268 N N . ALA B 1 274 ? -9.289 -40.438 0.567 1 98.12 274 ALA B N 1
ATOM 6269 C CA . ALA B 1 274 ? -8.211 -41.406 0.359 1 98.12 274 ALA B CA 1
ATOM 6270 C C . ALA B 1 274 ? -8.102 -42.344 1.541 1 98.12 274 ALA B C 1
ATOM 6272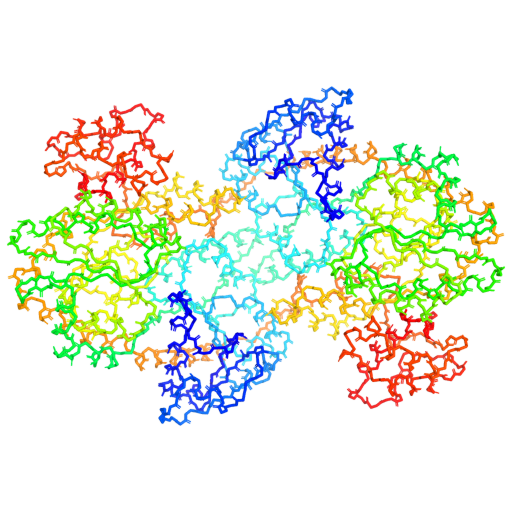 O O . ALA B 1 274 ? -7.031 -42.5 2.137 1 98.12 274 ALA B O 1
ATOM 6273 N N . PRO B 1 275 ? -9.164 -43.094 1.789 1 96.75 275 PRO B N 1
ATOM 6274 C CA . PRO B 1 275 ? -9.195 -43.906 3.004 1 96.75 275 PRO B CA 1
ATOM 6275 C C . PRO B 1 275 ? -8.18 -45.031 2.975 1 96.75 275 PRO B C 1
ATOM 6277 O O . PRO B 1 275 ? -7.742 -45.5 4.027 1 96.75 275 PRO B O 1
ATOM 6280 N N . SER B 1 276 ? -7.793 -45.469 1.825 1 97.69 276 SER B N 1
ATOM 6281 C CA . SER B 1 276 ? -6.887 -46.625 1.774 1 97.69 276 SER B CA 1
ATOM 6282 C C . SER B 1 276 ? -5.434 -46.156 1.686 1 97.69 276 SER B C 1
ATOM 6284 O O . SER B 1 276 ? -4.516 -47 1.743 1 97.69 276 SER B O 1
ATOM 6286 N N . VAL B 1 277 ? -5.215 -44.906 1.533 1 98.38 277 VAL B N 1
ATOM 6287 C CA . VAL B 1 277 ? -3.879 -44.344 1.381 1 98.38 277 VAL B CA 1
ATOM 6288 C C . VAL B 1 277 ? -3.359 -43.875 2.738 1 98.38 277 VAL B C 1
ATOM 6290 O O . VAL B 1 277 ? -4.094 -43.25 3.506 1 98.38 277 VAL B O 1
ATOM 6293 N N . THR B 1 278 ? -2.146 -44.25 3.135 1 98.25 278 THR B N 1
ATOM 6294 C CA . THR B 1 278 ? -1.518 -43.688 4.324 1 98.25 278 THR B CA 1
ATOM 6295 C C . THR B 1 278 ? -0.918 -42.312 4.016 1 98.25 278 THR B C 1
ATOM 6297 O O . THR B 1 278 ? 0.084 -42.219 3.305 1 98.25 278 THR B O 1
ATOM 6300 N N . VAL B 1 279 ? -1.522 -41.312 4.574 1 98.44 279 VAL B N 1
ATOM 6301 C CA . VAL B 1 279 ? -1.07 -39.938 4.305 1 98.44 279 VAL B CA 1
ATOM 6302 C C . VAL B 1 279 ? -0.167 -39.469 5.438 1 98.44 279 VAL B C 1
ATOM 6304 O O . VAL B 1 279 ? -0.535 -39.562 6.609 1 98.44 279 VAL B O 1
ATOM 6307 N N . HIS B 1 280 ? 1.046 -38.969 5.102 1 97.81 280 HIS B N 1
ATOM 6308 C CA . HIS B 1 280 ? 2.016 -38.438 6.043 1 97.81 280 HIS B CA 1
ATOM 6309 C C . HIS B 1 280 ? 2.139 -36.906 5.895 1 97.81 280 HIS B C 1
ATOM 6311 O O . HIS B 1 280 ? 2.475 -36.406 4.816 1 97.81 280 HIS B O 1
ATOM 6317 N N . PHE B 1 281 ? 1.79 -36.156 6.965 1 97.06 281 PHE B N 1
ATOM 6318 C CA . PHE B 1 281 ? 2.066 -34.75 6.984 1 97.06 281 PHE B CA 1
ATOM 6319 C C . PHE B 1 281 ? 3.391 -34.438 7.684 1 97.06 281 PHE B C 1
ATOM 6321 O O . PHE B 1 281 ? 3.521 -34.656 8.891 1 97.06 281 PHE B O 1
ATOM 6328 N N . LEU B 1 282 ? 4.391 -33.969 6.891 1 95.38 282 LEU B N 1
ATOM 6329 C CA . LEU B 1 282 ? 5.754 -33.844 7.387 1 95.38 282 LEU B CA 1
ATOM 6330 C C . LEU B 1 282 ? 6.238 -32.406 7.293 1 95.38 282 LEU B C 1
ATOM 6332 O O . LEU B 1 282 ? 5.809 -31.656 6.41 1 95.38 282 LEU B O 1
ATOM 6336 N N . ASP B 1 283 ? 7.172 -32.062 8.172 1 91.06 283 ASP B N 1
ATOM 6337 C CA . ASP B 1 283 ? 7.695 -30.703 8.258 1 91.06 283 ASP B CA 1
ATOM 6338 C C . ASP B 1 283 ? 8.68 -30.422 7.117 1 91.06 283 ASP B C 1
ATOM 6340 O O . ASP B 1 283 ? 9.617 -31.188 6.898 1 91.06 283 ASP B O 1
ATOM 6344 N N . GLY B 1 284 ? 8.406 -29.297 6.457 1 90.31 284 GLY B N 1
ATOM 6345 C CA . GLY B 1 284 ? 9.227 -28.922 5.316 1 90.31 284 GLY B CA 1
ATOM 6346 C C . GLY B 1 284 ? 10.25 -27.859 5.637 1 90.31 284 GLY B C 1
ATOM 6347 O O . GLY B 1 284 ? 10.953 -27.375 4.746 1 90.31 284 GLY B O 1
ATOM 6348 N N . ASN B 1 285 ? 10.383 -27.391 6.848 1 87.5 285 ASN B N 1
ATOM 6349 C CA . ASN B 1 285 ? 11.32 -26.328 7.211 1 87.5 285 ASN B CA 1
ATOM 6350 C C . ASN B 1 285 ? 12.727 -26.875 7.418 1 87.5 285 ASN B C 1
ATOM 6352 O O . ASN B 1 285 ? 13.695 -26.109 7.43 1 87.5 285 ASN B O 1
ATOM 6356 N N . ASP B 1 286 ? 12.852 -28.109 7.605 1 84.31 286 ASP B N 1
ATOM 6357 C CA . ASP B 1 286 ? 14.172 -28.734 7.723 1 84.31 286 ASP B CA 1
ATOM 6358 C C . ASP B 1 286 ? 14.703 -29.156 6.359 1 84.31 286 ASP B C 1
ATOM 6360 O O . ASP B 1 286 ? 14.359 -30.234 5.859 1 84.31 286 ASP B O 1
ATOM 6364 N N . GLN B 1 287 ? 15.664 -28.438 5.828 1 78.38 287 GLN B N 1
ATOM 6365 C CA . GLN B 1 287 ? 16.156 -28.656 4.469 1 78.38 287 GLN B CA 1
ATOM 6366 C C . GLN B 1 287 ? 16.812 -30.016 4.324 1 78.38 287 GLN B C 1
ATOM 6368 O O . GLN B 1 287 ? 16.703 -30.656 3.273 1 78.38 287 GLN B O 1
ATOM 6373 N N . ALA B 1 288 ? 17.484 -30.344 5.344 1 79.19 288 ALA B N 1
ATOM 6374 C CA . ALA B 1 288 ? 18.109 -31.672 5.309 1 79.19 288 ALA B CA 1
ATOM 6375 C C . ALA B 1 288 ? 17.062 -32.781 5.203 1 79.19 288 ALA B C 1
ATOM 6377 O O . ALA B 1 288 ? 17.219 -33.719 4.445 1 79.19 288 ALA B O 1
ATOM 6378 N N . ARG B 1 289 ? 16.062 -32.625 5.891 1 86.75 289 ARG B N 1
ATOM 6379 C CA . ARG B 1 289 ? 14.992 -33.594 5.871 1 86.75 289 ARG B CA 1
ATOM 6380 C C . ARG B 1 289 ? 14.266 -33.594 4.531 1 86.75 289 ARG B C 1
ATOM 6382 O O . ARG B 1 289 ? 13.891 -34.656 4.02 1 86.75 289 ARG B O 1
ATOM 6389 N N . VAL B 1 290 ? 14.117 -32.469 3.957 1 87.25 290 VAL B N 1
ATOM 6390 C CA . VAL B 1 290 ? 13.453 -32.344 2.66 1 87.25 290 VAL B CA 1
ATOM 6391 C C . VAL B 1 290 ? 14.242 -33.156 1.613 1 87.25 290 VAL B C 1
ATOM 6393 O O . VAL B 1 290 ? 13.656 -33.844 0.787 1 87.25 290 VAL B O 1
ATOM 6396 N N . GLY B 1 291 ? 15.539 -33 1.647 1 90.31 291 GLY B N 1
ATOM 6397 C CA . GLY B 1 291 ? 16.406 -33.719 0.725 1 90.31 291 GLY B CA 1
ATOM 6398 C C . GLY B 1 291 ? 16.234 -35.25 0.82 1 90.31 291 GLY B C 1
ATOM 6399 O O . GLY B 1 291 ? 16.344 -35.938 -0.185 1 90.31 291 GLY B O 1
ATOM 6400 N N . SER B 1 292 ? 15.953 -35.719 2.025 1 94.38 292 SER B N 1
ATOM 6401 C CA . SER B 1 292 ? 15.797 -37.156 2.244 1 94.38 292 SER B CA 1
ATOM 6402 C C . SER B 1 292 ? 14.539 -37.688 1.569 1 94.38 292 SER B C 1
ATOM 6404 O O . SER B 1 292 ? 14.492 -38.844 1.153 1 94.38 292 SER B O 1
ATOM 6406 N N . PHE B 1 293 ? 13.586 -36.844 1.359 1 95.75 293 PHE B N 1
ATOM 6407 C CA . PHE B 1 293 ? 12.328 -37.281 0.764 1 95.75 293 PHE B CA 1
ATOM 6408 C C . PHE B 1 293 ? 12.453 -37.375 -0.751 1 95.75 293 PHE B C 1
ATOM 6410 O O . PHE B 1 293 ? 11.734 -38.156 -1.389 1 95.75 293 PHE B O 1
ATOM 6417 N N . TRP B 1 294 ? 13.414 -36.625 -1.319 1 95.81 294 TRP B N 1
ATOM 6418 C CA . TRP B 1 294 ? 13.727 -36.844 -2.732 1 95.81 294 TRP B CA 1
ATOM 6419 C C . TRP B 1 294 ? 14.234 -38.25 -2.986 1 95.81 294 TRP B C 1
ATOM 6421 O O . TRP B 1 294 ? 13.867 -38.875 -3.98 1 95.81 294 TRP B O 1
ATOM 6431 N N . ALA B 1 295 ? 14.977 -38.719 -2.051 1 95 295 ALA B N 1
ATOM 6432 C CA . ALA B 1 295 ? 15.57 -40.062 -2.174 1 95 295 ALA B CA 1
ATOM 6433 C C . ALA B 1 295 ? 14.523 -41.156 -1.94 1 95 295 ALA B C 1
ATOM 6435 O O . ALA B 1 295 ? 14.539 -42.188 -2.605 1 95 295 ALA B O 1
ATOM 6436 N N . GLY B 1 296 ? 13.641 -40.906 -1.063 1 96.06 296 GLY B N 1
ATOM 6437 C CA . GLY B 1 296 ? 12.734 -41.938 -0.59 1 96.06 296 GLY B CA 1
ATOM 6438 C C . GLY B 1 296 ? 11.492 -42.094 -1.443 1 96.06 296 GLY B C 1
ATOM 6439 O O . GLY B 1 296 ? 10.781 -43.094 -1.358 1 96.06 296 GLY B O 1
ATOM 6440 N N . SER B 1 297 ? 11.172 -41.188 -2.359 1 98.12 297 SER B N 1
ATOM 6441 C CA . SER B 1 297 ? 9.875 -41.125 -3.031 1 98.12 297 SER B CA 1
ATOM 6442 C C . SER B 1 297 ? 9.945 -41.75 -4.418 1 98.12 297 SER B C 1
ATOM 6444 O O . SER B 1 297 ? 11.031 -41.938 -4.973 1 98.12 297 SER B O 1
ATOM 6446 N N . ASP B 1 298 ? 8.727 -42.062 -4.953 1 98.56 298 ASP B N 1
ATOM 6447 C CA . ASP B 1 298 ? 8.656 -42.75 -6.242 1 98.56 298 ASP B CA 1
ATOM 6448 C C . ASP B 1 298 ? 8.016 -41.844 -7.301 1 98.56 298 ASP B C 1
ATOM 6450 O O . ASP B 1 298 ? 8.305 -41.969 -8.492 1 98.56 298 ASP B O 1
ATOM 6454 N N . ILE B 1 299 ? 7.074 -41.062 -6.906 1 98.88 299 ILE B N 1
ATOM 6455 C CA . ILE B 1 299 ? 6.297 -40.219 -7.781 1 98.88 299 ILE B CA 1
ATOM 6456 C C . ILE B 1 299 ? 6.102 -38.844 -7.117 1 98.88 299 ILE B C 1
ATOM 6458 O O . ILE B 1 299 ? 5.832 -38.781 -5.914 1 98.88 299 ILE B O 1
ATOM 6462 N N . PHE B 1 300 ? 6.355 -37.75 -7.84 1 98.88 300 PHE B N 1
ATOM 6463 C CA . PHE B 1 300 ? 6.02 -36.406 -7.359 1 98.88 300 PHE B CA 1
ATOM 6464 C C . PHE B 1 300 ? 4.684 -35.969 -7.934 1 98.88 300 PHE B C 1
ATOM 6466 O O . PHE B 1 300 ? 4.406 -36.156 -9.117 1 98.88 300 PHE B O 1
ATOM 6473 N N . ILE B 1 301 ? 3.822 -35.344 -7.102 1 98.88 301 ILE B N 1
ATOM 6474 C CA . ILE B 1 301 ? 2.537 -34.875 -7.582 1 98.88 301 ILE B CA 1
ATOM 6475 C C . ILE B 1 301 ? 2.348 -33.406 -7.145 1 98.88 301 ILE B C 1
ATOM 6477 O O . ILE B 1 301 ? 2.748 -33.031 -6.043 1 98.88 301 ILE B O 1
ATOM 6481 N N . SER B 1 302 ? 1.865 -32.562 -7.98 1 98.62 302 SER B N 1
ATOM 6482 C CA . SER B 1 302 ? 1.456 -31.203 -7.691 1 98.62 302 SER B CA 1
ATOM 6483 C C . SER B 1 302 ? 0.319 -30.766 -8.609 1 98.62 302 SER B C 1
ATOM 6485 O O . SER B 1 302 ? 0.554 -30.359 -9.75 1 98.62 302 SER B O 1
ATOM 6487 N N . LEU B 1 303 ? -0.848 -30.781 -8.117 1 98.44 303 LEU B N 1
ATOM 6488 C CA . LEU B 1 303 ? -2.01 -30.391 -8.906 1 98.44 303 LEU B CA 1
ATOM 6489 C C . LEU B 1 303 ? -2.469 -28.984 -8.531 1 98.44 303 LEU B C 1
ATOM 6491 O O . LEU B 1 303 ? -3.605 -28.797 -8.094 1 98.44 303 LEU B O 1
ATOM 6495 N N . VAL B 1 304 ? -1.648 -28.047 -8.82 1 97.31 304 VAL B N 1
ATOM 6496 C CA . VAL B 1 304 ? -1.93 -26.641 -8.508 1 97.31 304 VAL B CA 1
ATOM 6497 C C . VAL B 1 304 ? -3.107 -26.156 -9.352 1 97.31 304 VAL B C 1
ATOM 6499 O O . VAL B 1 304 ? -3.227 -26.516 -10.523 1 97.31 304 VAL B O 1
ATOM 6502 N N . ASP B 1 305 ? -3.975 -25.391 -8.75 1 96.75 305 ASP B N 1
ATOM 6503 C CA . ASP B 1 305 ? -5.176 -24.891 -9.406 1 96.75 305 ASP B CA 1
ATOM 6504 C C . ASP B 1 305 ? -5.438 -23.438 -9.031 1 96.75 305 ASP B C 1
ATOM 6506 O O . ASP B 1 305 ? -6.574 -22.969 -9.094 1 96.75 305 ASP B O 1
ATOM 6510 N N . ASN B 1 306 ? -4.457 -22.766 -8.562 1 96.56 306 ASN B N 1
ATOM 6511 C CA . ASN B 1 306 ? -4.578 -21.406 -8.023 1 96.56 306 ASN B CA 1
ATOM 6512 C C . ASN B 1 306 ? -3.791 -20.406 -8.859 1 96.56 306 ASN B C 1
ATOM 6514 O O . ASN B 1 306 ? -2.654 -20.672 -9.25 1 96.56 306 ASN B O 1
ATOM 6518 N N . ILE B 1 307 ? -4.344 -19.188 -9.055 1 95.75 307 ILE B N 1
ATOM 6519 C CA . ILE B 1 307 ? -3.742 -18.172 -9.914 1 95.75 307 ILE B CA 1
ATOM 6520 C C . ILE B 1 307 ? -2.494 -17.594 -9.242 1 95.75 307 ILE B C 1
ATOM 6522 O O . ILE B 1 307 ? -1.716 -16.875 -9.875 1 95.75 307 ILE B O 1
ATOM 6526 N N . GLN B 1 308 ? -2.246 -17.875 -8.023 1 94.75 308 GLN B N 1
ATOM 6527 C CA . GLN B 1 308 ? -1.041 -17.453 -7.32 1 94.75 308 GLN B CA 1
ATOM 6528 C C . GLN B 1 308 ? 0.206 -18.078 -7.93 1 94.75 308 GLN B C 1
ATOM 6530 O O . GLN B 1 308 ? 1.294 -17.5 -7.875 1 94.75 308 GLN B O 1
ATOM 6535 N N . GLU B 1 309 ? 0.067 -19.234 -8.523 1 93.81 309 GLU B N 1
ATOM 6536 C CA . GLU B 1 309 ? 1.184 -19.953 -9.125 1 93.81 309 GLU B CA 1
ATOM 6537 C C . GLU B 1 309 ? 1.538 -19.391 -10.492 1 93.81 309 GLU B C 1
ATOM 6539 O O . GLU B 1 309 ? 0.652 -19.125 -11.312 1 93.81 309 GLU B O 1
ATOM 6544 N N . THR B 1 310 ? 2.885 -19.172 -10.734 1 93.31 310 THR B N 1
ATOM 6545 C CA . THR B 1 310 ? 3.262 -18.594 -12.023 1 93.31 310 THR B CA 1
ATOM 6546 C C . THR B 1 310 ? 4.391 -19.406 -12.664 1 93.31 310 THR B C 1
ATOM 6548 O O . THR B 1 310 ? 4.68 -19.234 -13.852 1 93.31 310 THR B O 1
ATOM 6551 N N . PHE B 1 311 ? 5.066 -20.312 -11.961 1 95.06 311 PHE B N 1
ATOM 6552 C CA . PHE B 1 311 ? 6.203 -21.031 -12.531 1 95.06 311 PHE B CA 1
ATOM 6553 C C . PHE B 1 311 ? 6.234 -22.469 -12.039 1 95.06 311 PHE B C 1
ATOM 6555 O O . PHE B 1 311 ? 6.152 -23.406 -12.836 1 95.06 311 PHE B O 1
ATOM 6562 N N . GLY B 1 312 ? 6.309 -22.734 -10.734 1 92.31 312 GLY B N 1
ATOM 6563 C CA . GLY B 1 312 ? 6.402 -24.078 -10.18 1 92.31 312 GLY B CA 1
ATOM 6564 C C . GLY B 1 312 ? 7.836 -24.562 -10.016 1 92.31 312 GLY B C 1
ATOM 6565 O O . GLY B 1 312 ? 8.289 -25.438 -10.75 1 92.31 312 GLY B O 1
ATOM 6566 N N . ILE B 1 313 ? 8.445 -24.172 -8.992 1 94.12 313 ILE B N 1
ATOM 6567 C CA . ILE B 1 313 ? 9.844 -24.516 -8.727 1 94.12 313 ILE B CA 1
ATOM 6568 C C . ILE B 1 313 ? 9.945 -25.969 -8.266 1 94.12 313 ILE B C 1
ATOM 6570 O O . ILE B 1 313 ? 10.867 -26.688 -8.664 1 94.12 313 ILE B O 1
ATOM 6574 N N . THR B 1 314 ? 9.008 -26.438 -7.547 1 95.31 314 THR B N 1
ATOM 6575 C CA . THR B 1 314 ? 9.102 -27.75 -6.906 1 95.31 314 THR B CA 1
ATOM 6576 C C . THR B 1 314 ? 9.023 -28.859 -7.941 1 95.31 314 THR B C 1
ATOM 6578 O O . THR B 1 314 ? 9.711 -29.891 -7.816 1 95.31 314 THR B O 1
ATOM 6581 N N . PRO B 1 315 ? 8.156 -28.734 -8.977 1 97.56 315 PRO B N 1
ATOM 6582 C CA . PRO B 1 315 ? 8.219 -29.75 -10.023 1 97.56 315 PRO B CA 1
ATOM 6583 C C . PRO B 1 315 ? 9.602 -29.844 -10.672 1 97.56 315 PRO B C 1
ATOM 6585 O O . PRO B 1 315 ? 10.062 -30.953 -11 1 97.56 315 PRO B O 1
ATOM 6588 N N . VAL B 1 316 ? 10.25 -28.688 -10.82 1 98 316 VAL B N 1
ATOM 6589 C CA . VAL B 1 316 ? 11.586 -28.672 -11.406 1 98 316 VAL B CA 1
ATOM 6590 C C . VAL B 1 316 ? 12.578 -29.344 -10.453 1 98 316 VAL B C 1
ATOM 6592 O O . VAL B 1 316 ? 13.461 -30.078 -10.891 1 98 316 VAL B O 1
ATOM 6595 N N . GLU B 1 317 ? 12.438 -29.109 -9.188 1 97.06 317 GLU B N 1
ATOM 6596 C CA . GLU B 1 317 ? 13.258 -29.797 -8.195 1 97.06 317 GLU B CA 1
ATOM 6597 C C . GLU B 1 317 ? 13.031 -31.312 -8.234 1 97.06 317 GLU B C 1
ATOM 6599 O O . GLU B 1 317 ? 13.984 -32.094 -8.148 1 97.06 317 GLU B O 1
ATOM 6604 N N . ALA B 1 318 ? 11.805 -31.719 -8.344 1 98.44 318 ALA B N 1
ATOM 6605 C CA . ALA B 1 318 ? 11.469 -33.125 -8.43 1 98.44 318 ALA B CA 1
ATOM 6606 C C . ALA B 1 318 ? 12.117 -33.781 -9.648 1 98.44 318 ALA B C 1
ATOM 6608 O O . ALA B 1 318 ? 12.656 -34.875 -9.562 1 98.44 318 ALA B O 1
ATOM 6609 N N . MET B 1 319 ? 12.039 -33.062 -10.75 1 98.75 319 MET B N 1
ATOM 6610 C CA . MET B 1 319 ? 12.68 -33.562 -11.969 1 98.75 319 MET B CA 1
ATOM 6611 C C . MET B 1 319 ? 14.188 -33.688 -11.773 1 98.75 319 MET B C 1
ATOM 6613 O O . MET B 1 319 ? 14.797 -34.656 -12.195 1 98.75 319 MET B O 1
ATOM 6617 N N . ALA B 1 320 ? 14.789 -32.688 -11.125 1 98.25 320 ALA B N 1
ATOM 6618 C CA . ALA B 1 320 ? 16.219 -32.75 -10.82 1 98.25 320 ALA B CA 1
ATOM 6619 C C . ALA B 1 320 ? 16.547 -33.938 -9.953 1 98.25 320 ALA B C 1
ATOM 6621 O O . ALA B 1 320 ? 17.641 -34.531 -10.062 1 98.25 320 ALA B O 1
ATOM 6622 N N . ALA B 1 321 ? 15.68 -34.344 -9.086 1 97.88 321 ALA B N 1
ATOM 6623 C CA . ALA B 1 321 ? 15.852 -35.469 -8.172 1 97.88 321 ALA B CA 1
ATOM 6624 C C . ALA B 1 321 ? 15.625 -36.781 -8.891 1 97.88 321 ALA B C 1
ATOM 6626 O O . ALA B 1 321 ? 15.812 -37.875 -8.297 1 97.88 321 ALA B O 1
ATOM 6627 N N . GLY B 1 322 ? 15.133 -36.719 -10.109 1 98.19 322 GLY B N 1
ATOM 6628 C CA . GLY B 1 322 ? 14.93 -37.906 -10.898 1 98.19 322 GLY B CA 1
ATOM 6629 C C . GLY B 1 322 ? 13.586 -38.562 -10.664 1 98.19 322 GLY B C 1
ATOM 6630 O O . GLY B 1 322 ? 13.414 -39.75 -10.898 1 98.19 322 GLY B O 1
ATOM 6631 N N . LEU B 1 323 ? 12.633 -37.875 -10.156 1 98.69 323 LEU B N 1
ATOM 6632 C CA . LEU B 1 323 ? 11.289 -38.375 -9.945 1 98.69 323 LEU B CA 1
ATOM 6633 C C . LEU B 1 323 ? 10.383 -38.031 -11.125 1 98.69 323 LEU B C 1
ATOM 6635 O O . LEU B 1 323 ? 10.461 -36.938 -11.68 1 98.69 323 LEU B O 1
ATOM 6639 N N . PRO B 1 324 ? 9.562 -39.031 -11.641 1 98.88 324 PRO B N 1
ATOM 6640 C CA . PRO B 1 324 ? 8.477 -38.594 -12.539 1 98.88 324 PRO B CA 1
ATOM 6641 C C . PRO B 1 324 ? 7.477 -37.688 -11.867 1 98.88 324 PRO B C 1
ATOM 6643 O O . PRO B 1 324 ? 7.215 -37.812 -10.664 1 98.88 324 PRO B O 1
ATOM 6646 N N . VAL B 1 325 ? 6.891 -36.75 -12.688 1 98.88 325 VAL B N 1
ATOM 6647 C CA . VAL B 1 325 ? 6.027 -35.75 -12.086 1 98.88 325 VAL B CA 1
ATOM 6648 C C . VAL B 1 325 ? 4.613 -35.875 -12.656 1 98.88 325 VAL B C 1
ATOM 6650 O O . VAL B 1 325 ? 4.441 -36.156 -13.844 1 98.88 325 VAL B O 1
ATOM 6653 N N . VAL B 1 326 ? 3.584 -35.812 -11.836 1 98.94 326 VAL B N 1
ATOM 6654 C CA . VAL B 1 326 ? 2.178 -35.656 -12.195 1 98.94 326 VAL B CA 1
ATOM 6655 C C . VAL B 1 326 ? 1.688 -34.281 -11.758 1 98.94 326 VAL B C 1
ATOM 6657 O O . VAL B 1 326 ? 1.438 -34.062 -10.57 1 98.94 326 VAL B O 1
ATOM 6660 N N . VAL B 1 327 ? 1.562 -33.344 -12.711 1 98.81 327 VAL B N 1
ATOM 6661 C CA . VAL B 1 327 ? 1.298 -31.969 -12.367 1 98.81 327 VAL B CA 1
ATOM 6662 C C . VAL B 1 327 ? 0.157 -31.422 -13.219 1 98.81 327 VAL B C 1
ATOM 6664 O O . VAL B 1 327 ? -0.135 -31.969 -14.289 1 98.81 327 VAL B O 1
ATOM 6667 N N . SER B 1 328 ? -0.515 -30.422 -12.75 1 98.62 328 SER B N 1
ATOM 6668 C CA . SER B 1 328 ? -1.599 -29.797 -13.5 1 98.62 328 SER B CA 1
ATOM 6669 C C . SER B 1 328 ? -1.07 -29.094 -14.742 1 98.62 328 SER B C 1
ATOM 6671 O O . SER B 1 328 ? 0.003 -28.484 -14.711 1 98.62 328 SER B O 1
ATOM 6673 N N . ASP B 1 329 ? -1.783 -29.203 -15.852 1 98.38 329 ASP B N 1
ATOM 6674 C CA . ASP B 1 329 ? -1.536 -28.344 -17 1 98.38 329 ASP B CA 1
ATOM 6675 C C . ASP B 1 329 ? -1.973 -26.906 -16.719 1 98.38 329 ASP B C 1
ATOM 6677 O O . ASP B 1 329 ? -3.084 -26.5 -17.078 1 98.38 329 ASP B O 1
ATOM 6681 N N . TRP B 1 330 ? -1.04 -26.172 -16.141 1 96.25 330 TRP B N 1
ATOM 6682 C CA . TRP B 1 330 ? -1.332 -24.859 -15.555 1 96.25 330 TRP B CA 1
ATOM 6683 C C . TRP B 1 330 ? -0.135 -23.938 -15.688 1 96.25 330 TRP B C 1
ATOM 6685 O O . TRP B 1 330 ? 0.913 -24.156 -15.078 1 96.25 330 TRP B O 1
ATOM 6695 N N . ASP B 1 331 ? -0.239 -22.797 -16.438 1 94.62 331 ASP B N 1
ATOM 6696 C CA . ASP B 1 331 ? 0.702 -21.672 -16.469 1 94.62 331 ASP B CA 1
ATOM 6697 C C . ASP B 1 331 ? 2.141 -22.172 -16.578 1 94.62 331 ASP B C 1
ATOM 6699 O O . ASP B 1 331 ? 2.494 -22.844 -17.562 1 94.62 331 ASP B O 1
ATOM 6703 N N . GLY B 1 332 ? 3 -22 -15.531 1 94.75 332 GLY B N 1
ATOM 6704 C CA . GLY B 1 332 ? 4.418 -22.328 -15.531 1 94.75 332 GLY B CA 1
ATOM 6705 C C . GLY B 1 332 ? 4.688 -23.812 -15.586 1 94.75 332 GLY B C 1
ATOM 6706 O O . GLY B 1 332 ? 5.703 -24.25 -16.141 1 94.75 332 GLY B O 1
ATOM 6707 N N . TYR B 1 333 ? 3.771 -24.641 -15.055 1 97.38 333 TYR B N 1
ATOM 6708 C CA . TYR B 1 333 ? 3.934 -26.094 -15.125 1 97.38 333 TYR B CA 1
ATOM 6709 C C . TYR B 1 333 ? 3.975 -26.562 -16.578 1 97.38 333 TYR B C 1
ATOM 6711 O O . TYR B 1 333 ? 4.773 -27.438 -16.922 1 97.38 333 TYR B O 1
ATOM 6719 N N . ARG B 1 334 ? 3.162 -25.922 -17.406 1 95.81 334 ARG B N 1
ATOM 6720 C CA . ARG B 1 334 ? 3.137 -26.234 -18.828 1 95.81 334 ARG B CA 1
ATOM 6721 C C . ARG B 1 334 ? 4.473 -25.906 -19.484 1 95.81 334 ARG B C 1
ATOM 6723 O O . ARG B 1 334 ? 4.887 -26.578 -20.438 1 95.81 334 ARG B O 1
ATOM 6730 N N . TYR B 1 335 ? 5.117 -24.953 -18.953 1 96.5 335 TYR B N 1
ATOM 6731 C CA . TYR B 1 335 ? 6.402 -24.5 -19.469 1 96.5 335 TYR B CA 1
ATOM 6732 C C . TYR B 1 335 ? 7.523 -25.438 -19.047 1 96.5 335 TYR B C 1
ATOM 6734 O O . TYR B 1 335 ? 8.43 -25.734 -19.828 1 96.5 335 TYR B O 1
ATOM 6742 N N . THR B 1 336 ? 7.48 -26.047 -17.875 1 97.06 336 THR B N 1
ATOM 6743 C CA . THR B 1 336 ? 8.602 -26.781 -17.281 1 97.06 336 THR B CA 1
ATOM 6744 C C . THR B 1 336 ? 8.508 -28.266 -17.594 1 97.06 336 THR B C 1
ATOM 6746 O O . THR B 1 336 ? 9.523 -28.953 -17.688 1 97.06 336 THR B O 1
ATOM 6749 N N . VAL B 1 337 ? 7.289 -28.797 -17.766 1 98.12 337 VAL B N 1
ATOM 6750 C CA . VAL B 1 337 ? 7.082 -30.219 -17.969 1 98.12 337 VAL B CA 1
ATOM 6751 C C . VAL B 1 337 ? 6.508 -30.484 -19.359 1 98.12 337 VAL B C 1
ATOM 6753 O O . VAL B 1 337 ? 5.551 -29.812 -19.766 1 98.12 337 VAL B O 1
ATOM 6756 N N . GLN B 1 338 ? 7.164 -31.359 -20.125 1 97.81 338 GLN B N 1
ATOM 6757 C CA . GLN B 1 338 ? 6.594 -31.859 -21.375 1 97.81 338 GLN B CA 1
ATOM 6758 C C . GLN B 1 338 ? 5.781 -33.125 -21.141 1 97.81 338 GLN B C 1
ATOM 6760 O O . GLN B 1 338 ? 6.309 -34.125 -20.641 1 97.81 338 GLN B O 1
ATOM 6765 N N . ASP B 1 339 ? 4.523 -33.031 -21.516 1 98.5 339 ASP B N 1
ATOM 6766 C CA . ASP B 1 339 ? 3.596 -34.125 -21.266 1 98.5 339 ASP B CA 1
ATOM 6767 C C . ASP B 1 339 ? 4.113 -35.438 -21.859 1 98.5 339 ASP B C 1
ATOM 6769 O O . ASP B 1 339 ? 4.461 -35.469 -23.047 1 98.5 339 ASP B O 1
ATOM 6773 N N . GLY B 1 340 ? 4.16 -36.438 -21.078 1 98.44 340 GLY B N 1
ATOM 6774 C CA . GLY B 1 340 ? 4.551 -37.781 -21.516 1 98.44 340 GLY B CA 1
ATOM 6775 C C . GLY B 1 340 ? 6.055 -38 -21.516 1 98.44 340 GLY B C 1
ATOM 6776 O O . GLY B 1 340 ? 6.531 -39.094 -21.75 1 98.44 340 GLY B O 1
ATOM 6777 N N . GLU B 1 341 ? 6.816 -37 -21.203 1 98.62 341 GLU B N 1
ATOM 6778 C CA . GLU B 1 341 ? 8.273 -37.125 -21.234 1 98.62 341 GLU B CA 1
ATOM 6779 C C . GLU B 1 341 ? 8.867 -37.188 -19.828 1 98.62 341 GLU B C 1
ATOM 6781 O O . GLU B 1 341 ? 9.438 -38.188 -19.422 1 98.62 341 GLU B O 1
ATOM 6786 N N . GLN B 1 342 ? 8.742 -36.156 -19.047 1 98.62 342 GLN B N 1
ATOM 6787 C CA . GLN B 1 342 ? 9.25 -36.125 -17.672 1 98.62 342 GLN B CA 1
ATOM 6788 C C . GLN B 1 342 ? 8.18 -36.562 -16.688 1 98.62 342 GLN B C 1
ATOM 6790 O O . GLN B 1 342 ? 8.469 -36.781 -15.508 1 98.62 342 GLN B O 1
ATOM 6795 N N . GLY B 1 343 ? 7.023 -36.594 -17.125 1 98.56 343 GLY B N 1
ATOM 6796 C CA . GLY B 1 343 ? 5.82 -36.875 -16.359 1 98.56 343 GLY B CA 1
ATOM 6797 C C . GLY B 1 343 ? 4.543 -36.625 -17.141 1 98.56 343 GLY B C 1
ATOM 6798 O O . GLY B 1 343 ? 4.512 -36.75 -18.359 1 98.56 343 GLY B O 1
ATOM 6799 N N . PHE B 1 344 ? 3.443 -36.375 -16.422 1 98.88 344 PHE B N 1
ATOM 6800 C CA . PHE B 1 344 ? 2.152 -36.125 -17.047 1 98.88 344 PHE B CA 1
ATOM 6801 C C . PHE B 1 344 ? 1.589 -34.781 -16.672 1 98.88 344 PHE B C 1
ATOM 6803 O O . PHE B 1 344 ? 1.632 -34.375 -15.508 1 98.88 344 PHE B O 1
ATOM 6810 N N . LEU B 1 345 ? 1.116 -34.031 -17.734 1 98.69 345 LEU B N 1
ATOM 6811 C CA . LEU B 1 345 ? 0.32 -32.812 -17.531 1 98.69 345 LEU B CA 1
ATOM 6812 C C . LEU B 1 345 ? -1.168 -33.156 -17.484 1 98.69 345 LEU B C 1
ATOM 6814 O O . LEU B 1 345 ? -1.727 -33.656 -18.469 1 98.69 345 LEU B O 1
ATOM 6818 N N . ILE B 1 346 ? -1.757 -32.844 -16.375 1 98.88 346 ILE B N 1
ATOM 6819 C CA . ILE B 1 346 ? -3.166 -33.188 -16.203 1 98.88 346 ILE B CA 1
ATOM 6820 C C . ILE B 1 346 ? -4.031 -32 -16.625 1 98.88 346 ILE B C 1
ATOM 6822 O O . ILE B 1 346 ? -3.852 -30.875 -16.125 1 98.88 346 ILE B O 1
ATOM 6826 N N . PRO B 1 347 ? -4.969 -32.188 -17.5 1 98.5 347 PRO B N 1
ATOM 6827 C CA . PRO B 1 347 ? -5.793 -31.078 -17.984 1 98.5 347 PRO B CA 1
ATOM 6828 C C . PRO B 1 347 ? -6.508 -30.328 -16.859 1 98.5 347 PRO B C 1
ATOM 6830 O O . PRO B 1 347 ? -6.941 -30.953 -15.883 1 98.5 347 PRO B O 1
ATOM 6833 N N . THR B 1 348 ? -6.633 -29 -17.078 1 98.44 348 THR B N 1
ATOM 6834 C CA . THR B 1 348 ? -7.324 -28.141 -16.125 1 98.44 348 THR B CA 1
ATOM 6835 C C . THR B 1 348 ? -8.445 -27.359 -16.812 1 98.44 348 THR B C 1
ATOM 6837 O O . THR B 1 348 ? -8.414 -27.156 -18.016 1 98.44 348 THR B O 1
ATOM 6840 N N . LEU B 1 349 ? -9.445 -27.031 -16.031 1 97.75 349 LEU B N 1
ATOM 6841 C CA . LEU B 1 349 ? -10.57 -26.203 -16.469 1 97.75 349 LEU B CA 1
ATOM 6842 C C . LEU B 1 349 ? -10.688 -24.953 -15.617 1 97.75 349 LEU B C 1
ATOM 6844 O O . LEU B 1 349 ? -10.805 -25.031 -14.391 1 97.75 349 LEU B O 1
ATOM 6848 N N . GLY B 1 350 ? -10.602 -23.797 -16.266 1 95.94 350 GLY B N 1
ATOM 6849 C CA . GLY B 1 350 ? -10.742 -22.531 -15.578 1 95.94 350 GLY B CA 1
ATOM 6850 C C . GLY B 1 350 ? -12.109 -21.906 -15.742 1 95.94 350 GLY B C 1
ATOM 6851 O O . GLY B 1 350 ? -12.891 -22.312 -16.609 1 95.94 350 GLY B O 1
ATOM 6852 N N . GLY B 1 351 ? -12.391 -20.969 -14.898 1 92.62 351 GLY B N 1
ATOM 6853 C CA . GLY B 1 351 ? -13.664 -20.281 -14.969 1 92.62 351 GLY B CA 1
ATOM 6854 C C . GLY B 1 351 ? -13.766 -19.328 -16.156 1 92.62 351 GLY B C 1
ATOM 6855 O O . GLY B 1 351 ? -12.75 -18.812 -16.625 1 92.62 351 GLY B O 1
ATOM 6856 N N . ALA B 1 352 ? -14.992 -19.062 -16.562 1 89.5 352 ALA B N 1
ATOM 6857 C CA . ALA B 1 352 ? -15.258 -18.125 -17.656 1 89.5 352 ALA B CA 1
ATOM 6858 C C . ALA B 1 352 ? -15.078 -16.688 -17.203 1 89.5 352 ALA B C 1
ATOM 6860 O O . ALA B 1 352 ? -15.359 -16.344 -16.047 1 89.5 352 ALA B O 1
ATOM 6861 N N . PRO B 1 353 ? -14.594 -15.82 -18.172 1 88.75 353 PRO B N 1
ATOM 6862 C CA . PRO B 1 353 ? -14.555 -14.391 -17.844 1 88.75 353 PRO B CA 1
ATOM 6863 C C . PRO B 1 353 ? -15.906 -13.859 -17.375 1 88.75 353 PRO B C 1
ATOM 6865 O O . PRO B 1 353 ? -16.953 -14.383 -17.781 1 88.75 353 PRO B O 1
ATOM 6868 N N . GLY B 1 354 ? -15.805 -12.883 -16.625 1 82.44 354 GLY B N 1
ATOM 6869 C CA . GLY B 1 354 ? -17 -12.258 -16.109 1 82.44 354 GLY B CA 1
ATOM 6870 C C . GLY B 1 354 ? -17.453 -12.852 -14.781 1 82.44 354 GLY B C 1
ATOM 6871 O O . GLY B 1 354 ? -16.734 -13.625 -14.164 1 82.44 354 GLY B O 1
ATOM 6872 N N . GLY B 1 355 ? -18.641 -12.484 -14.336 1 79.75 355 GLY B N 1
ATOM 6873 C CA . GLY B 1 355 ? -19.344 -12.992 -13.164 1 79.75 355 GLY B CA 1
ATOM 6874 C C . GLY B 1 355 ? -18.453 -13.086 -11.938 1 79.75 355 GLY B C 1
ATOM 6875 O O . GLY B 1 355 ? -18.125 -12.062 -11.328 1 79.75 355 GLY B O 1
ATOM 6876 N N . VAL B 1 356 ? -17.828 -14.312 -11.766 1 81.75 356 VAL B N 1
ATOM 6877 C CA . VAL B 1 356 ? -17.125 -14.68 -10.539 1 81.75 356 VAL B CA 1
ATOM 6878 C C . VAL B 1 356 ? -15.805 -13.914 -10.453 1 81.75 356 VAL B C 1
ATOM 6880 O O . VAL B 1 356 ? -15.477 -13.352 -9.406 1 81.75 356 VAL B O 1
ATOM 6883 N N . GLY B 1 357 ? -15.117 -13.883 -11.547 1 89.69 357 GLY B N 1
ATOM 6884 C CA . GLY B 1 357 ? -13.836 -13.203 -11.555 1 89.69 357 GLY B CA 1
ATOM 6885 C C . GLY B 1 357 ? -13.938 -11.727 -11.234 1 89.69 357 GLY B C 1
ATOM 6886 O O . GLY B 1 357 ? -13.18 -11.211 -10.398 1 89.69 357 GLY B O 1
ATOM 6887 N N . VAL B 1 358 ? -14.891 -11.086 -11.836 1 90.69 358 VAL B N 1
ATOM 6888 C CA . VAL B 1 358 ? -15.102 -9.656 -11.617 1 90.69 358 VAL B CA 1
ATOM 6889 C C . VAL B 1 358 ? -15.516 -9.414 -10.172 1 90.69 358 VAL B C 1
ATOM 6891 O O . VAL B 1 358 ? -14.961 -8.531 -9.5 1 90.69 358 VAL B O 1
ATOM 6894 N N . GLY B 1 359 ? -16.453 -10.219 -9.734 1 89.62 359 GLY B N 1
ATOM 6895 C CA . GLY B 1 359 ? -16.938 -10.062 -8.375 1 89.62 359 GLY B CA 1
ATOM 6896 C C . GLY B 1 359 ? -15.852 -10.266 -7.328 1 89.62 359 GLY B C 1
ATOM 6897 O O . GLY B 1 359 ? -15.766 -9.5 -6.363 1 89.62 359 GLY B O 1
ATOM 6898 N N . ALA B 1 360 ? -15.086 -11.266 -7.531 1 92.31 360 ALA B N 1
ATOM 6899 C CA . ALA B 1 360 ? -14 -11.562 -6.594 1 92.31 360 ALA B CA 1
ATOM 6900 C C . ALA B 1 360 ? -12.977 -10.43 -6.562 1 92.31 360 ALA B C 1
ATOM 6902 O O . ALA B 1 360 ? -12.57 -9.984 -5.488 1 92.31 360 ALA B O 1
ATOM 6903 N N . ALA B 1 361 ? -12.609 -9.961 -7.723 1 93.69 361 ALA B N 1
ATOM 6904 C CA . ALA B 1 361 ? -11.625 -8.891 -7.828 1 93.69 361 ALA B CA 1
ATOM 6905 C C . ALA B 1 361 ? -12.133 -7.613 -7.16 1 93.69 361 ALA B C 1
ATOM 6907 O O . ALA B 1 361 ? -11.414 -6.977 -6.391 1 93.69 361 ALA B O 1
ATOM 6908 N N . GLU B 1 362 ? -13.352 -7.293 -7.406 1 92.69 362 GLU B N 1
ATOM 6909 C CA . GLU B 1 362 ? -13.938 -6.07 -6.871 1 92.69 362 GLU B CA 1
ATOM 6910 C C . GLU B 1 362 ? -13.984 -6.102 -5.348 1 92.69 362 GLU B C 1
ATOM 6912 O O . GLU B 1 362 ? -13.641 -5.117 -4.688 1 92.69 362 GLU B O 1
ATOM 6917 N N . ARG B 1 363 ? -14.383 -7.203 -4.805 1 93.12 363 ARG B N 1
ATOM 6918 C CA . ARG B 1 363 ? -14.5 -7.32 -3.354 1 93.12 363 ARG B CA 1
ATOM 6919 C C . ARG B 1 363 ? -13.133 -7.188 -2.68 1 93.12 363 ARG B C 1
ATOM 6921 O O . ARG B 1 363 ? -13.023 -6.594 -1.606 1 93.12 363 ARG B O 1
ATOM 6928 N N . HIS B 1 364 ? -12.156 -7.727 -3.311 1 95.56 364 HIS B N 1
ATOM 6929 C CA . HIS B 1 364 ? -10.82 -7.645 -2.73 1 95.56 364 HIS B CA 1
ATOM 6930 C C . HIS B 1 364 ? -10.242 -6.238 -2.881 1 95.56 364 HIS B C 1
ATOM 6932 O O . HIS B 1 364 ? -9.727 -5.668 -1.917 1 95.56 364 HIS B O 1
ATOM 6938 N N . VAL B 1 365 ? -10.344 -5.652 -4.074 1 94.94 365 VAL B N 1
ATOM 6939 C CA . VAL B 1 365 ? -9.758 -4.355 -4.395 1 94.94 365 VAL B CA 1
ATOM 6940 C C . VAL B 1 365 ? -10.391 -3.271 -3.525 1 94.94 365 VAL B C 1
ATOM 6942 O O . VAL B 1 365 ? -9.719 -2.318 -3.123 1 94.94 365 VAL B O 1
ATOM 6945 N N . LEU B 1 366 ? -11.656 -3.445 -3.137 1 93.25 366 LEU B N 1
ATOM 6946 C CA . LEU B 1 366 ? -12.375 -2.453 -2.344 1 93.25 366 LEU B CA 1
ATOM 6947 C C . LEU B 1 366 ? -12.242 -2.748 -0.853 1 93.25 366 LEU B C 1
ATOM 6949 O O . LEU B 1 366 ? -12.852 -2.066 -0.023 1 93.25 366 LEU B O 1
ATOM 6953 N N . GLY B 1 367 ? -11.477 -3.785 -0.505 1 91 367 GLY B N 1
ATOM 6954 C CA . GLY B 1 367 ? -11.18 -4.098 0.884 1 91 367 GLY B CA 1
ATOM 6955 C C . GLY B 1 367 ? -12.297 -4.867 1.57 1 91 367 GLY B C 1
ATOM 6956 O O . GLY B 1 367 ? -12.336 -4.949 2.801 1 91 367 GLY B O 1
ATOM 6957 N N . LEU B 1 368 ? -13.227 -5.414 0.808 1 90.56 368 LEU B N 1
ATOM 6958 C CA . LEU B 1 368 ? -14.359 -6.141 1.376 1 90.56 368 LEU B CA 1
ATOM 6959 C C . LEU B 1 368 ? -13.977 -7.582 1.697 1 90.56 368 LEU B C 1
ATOM 6961 O O . LEU B 1 368 ? -14.578 -8.211 2.572 1 90.56 368 LEU B O 1
ATOM 6965 N N . GLU B 1 369 ? -12.969 -8.125 0.976 1 92.94 369 GLU B N 1
ATOM 6966 C CA . GLU B 1 369 ? -12.484 -9.484 1.206 1 92.94 369 GLU B CA 1
ATOM 6967 C C . GLU B 1 369 ? -10.961 -9.539 1.202 1 92.94 369 GLU B C 1
ATOM 6969 O O . GLU B 1 369 ? -10.312 -8.727 0.538 1 92.94 369 GLU B O 1
ATOM 6974 N N . SER B 1 370 ? -10.469 -10.438 2.01 1 94.44 370 SER B N 1
ATOM 6975 C CA . SER B 1 370 ? -9.016 -10.602 2.096 1 94.44 370 SER B CA 1
ATOM 6976 C C . SER B 1 370 ? -8.453 -11.18 0.806 1 94.44 370 SER B C 1
ATOM 6978 O O . SER B 1 370 ? -9.203 -11.648 -0.053 1 94.44 370 SER B O 1
ATOM 6980 N N . TYR B 1 371 ? -7.176 -11.117 0.621 1 95.88 371 TYR B N 1
ATOM 6981 C CA . TYR B 1 371 ? -6.48 -11.688 -0.526 1 95.88 371 TYR B CA 1
ATOM 6982 C C . TYR B 1 371 ? -6.691 -13.195 -0.595 1 95.88 371 TYR B C 1
ATOM 6984 O O . TYR B 1 371 ? -6.875 -13.758 -1.679 1 95.88 371 TYR B O 1
ATOM 6992 N N . GLN B 1 372 ? -6.664 -13.906 0.552 1 93.69 372 GLN B N 1
ATOM 6993 C CA . GLN B 1 372 ? -6.836 -15.352 0.629 1 93.69 372 GLN B CA 1
ATOM 6994 C C . GLN B 1 372 ? -8.219 -15.766 0.135 1 93.69 372 GLN B C 1
ATOM 6996 O O . GLN B 1 372 ? -8.359 -16.766 -0.568 1 93.69 372 GLN B O 1
ATOM 7001 N N . LEU B 1 373 ? -9.203 -14.969 0.468 1 94.06 373 LEU B N 1
ATOM 7002 C CA . LEU B 1 373 ? -10.555 -15.273 -0.008 1 94.06 373 LEU B CA 1
ATOM 7003 C C . LEU B 1 373 ? -10.672 -15.008 -1.505 1 94.06 373 LEU B C 1
ATOM 7005 O O . LEU B 1 373 ? -11.398 -15.711 -2.209 1 94.06 373 LEU B O 1
ATOM 7009 N N . TYR B 1 374 ? -9.945 -14 -1.933 1 96.06 374 TYR B N 1
ATOM 7010 C CA . TYR B 1 374 ? -9.922 -13.664 -3.352 1 96.06 374 TYR B CA 1
ATOM 7011 C C . TYR B 1 374 ? -9.359 -14.82 -4.176 1 96.06 374 TYR B C 1
ATOM 7013 O O . TYR B 1 374 ? -10.086 -15.43 -4.969 1 96.06 374 TYR B O 1
ATOM 7021 N N . VAL B 1 375 ? -8.133 -15.25 -3.918 1 96.69 375 VAL B N 1
ATOM 7022 C CA . VAL B 1 375 ? -7.5 -16.266 -4.746 1 96.69 375 VAL B CA 1
ATOM 7023 C C . VAL B 1 375 ? -8.078 -17.641 -4.406 1 96.69 375 VAL B C 1
ATOM 7025 O O . VAL B 1 375 ? -8.211 -18.5 -5.281 1 96.69 375 VAL B O 1
ATOM 7028 N N . GLY B 1 376 ? -8.375 -17.891 -3.111 1 95.5 376 GLY B N 1
ATOM 7029 C CA . GLY B 1 376 ? -9 -19.156 -2.723 1 95.5 376 GLY B CA 1
ATOM 7030 C C . GLY B 1 376 ? -10.375 -19.344 -3.33 1 95.5 376 GLY B C 1
ATOM 7031 O O . GLY B 1 376 ? -10.734 -20.469 -3.703 1 95.5 376 GLY B O 1
ATOM 7032 N N . GLY B 1 377 ? -11.133 -18.25 -3.348 1 94 377 GLY B N 1
ATOM 7033 C CA . GLY B 1 377 ? -12.453 -18.328 -3.969 1 94 377 GLY B CA 1
ATOM 7034 C C . GLY B 1 377 ? -12.391 -18.641 -5.449 1 94 377 GLY B C 1
ATOM 7035 O O . GLY B 1 377 ? -13.164 -19.469 -5.938 1 94 377 GLY B O 1
ATOM 7036 N N . LEU B 1 378 ? -11.516 -18.031 -6.148 1 95.12 378 LEU B N 1
ATOM 7037 C CA . LEU B 1 378 ? -11.336 -18.312 -7.57 1 95.12 378 LEU B CA 1
ATOM 7038 C C . LEU B 1 378 ? -10.898 -19.766 -7.789 1 95.12 378 LEU B C 1
ATOM 7040 O O . LEU B 1 378 ? -11.344 -20.406 -8.734 1 95.12 378 LEU B O 1
ATOM 7044 N N . ALA B 1 379 ? -10.047 -20.25 -6.883 1 95.94 379 ALA B N 1
ATOM 7045 C CA . ALA B 1 379 ? -9.531 -21.609 -6.992 1 95.94 379 ALA B CA 1
ATOM 7046 C C . ALA B 1 379 ? -10.664 -22.641 -6.875 1 95.94 379 ALA B C 1
ATOM 7048 O O . ALA B 1 379 ? -10.555 -23.75 -7.406 1 95.94 379 ALA B O 1
ATOM 7049 N N . GLN B 1 380 ? -11.758 -22.281 -6.148 1 94.19 380 GLN B N 1
ATOM 7050 C CA . GLN B 1 380 ? -12.898 -23.203 -6.039 1 94.19 380 GLN B CA 1
ATOM 7051 C C . GLN B 1 380 ? -13.555 -23.422 -7.398 1 94.19 380 GLN B C 1
ATOM 7053 O O . GLN B 1 380 ? -14.297 -24.391 -7.582 1 94.19 380 GLN B O 1
ATOM 7058 N N . HIS B 1 381 ? -13.203 -22.562 -8.312 1 91.88 381 HIS B N 1
ATOM 7059 C CA . HIS B 1 381 ? -13.805 -22.625 -9.641 1 91.88 381 HIS B CA 1
ATOM 7060 C C . HIS B 1 381 ? -12.742 -22.891 -10.703 1 91.88 381 HIS B C 1
ATOM 7062 O O . HIS B 1 381 ? -12.773 -22.297 -11.781 1 91.88 381 HIS B O 1
ATOM 7068 N N . THR B 1 382 ? -11.789 -23.516 -10.328 1 96.12 382 THR B N 1
ATOM 7069 C CA . THR B 1 382 ? -10.766 -24.141 -11.164 1 96.12 382 THR B CA 1
ATOM 7070 C C . THR B 1 382 ? -10.641 -25.625 -10.859 1 96.12 382 THR B C 1
ATOM 7072 O O . THR B 1 382 ? -10.625 -26.031 -9.695 1 96.12 382 THR B O 1
ATOM 7075 N N . ALA B 1 383 ? -10.602 -26.406 -11.906 1 98 383 ALA B N 1
ATOM 7076 C CA . ALA B 1 383 ? -10.586 -27.844 -11.688 1 98 383 ALA B CA 1
ATOM 7077 C C . ALA B 1 383 ? -9.414 -28.5 -12.406 1 98 383 ALA B C 1
ATOM 7079 O O . ALA B 1 383 ? -9.031 -28.078 -13.5 1 98 383 ALA B O 1
ATOM 7080 N N . VAL B 1 384 ? -8.867 -29.5 -11.766 1 98.56 384 VAL B N 1
ATOM 7081 C CA . VAL B 1 384 ? -7.938 -30.422 -12.391 1 98.56 384 VAL B CA 1
ATOM 7082 C C . VAL B 1 384 ? -8.633 -31.766 -12.625 1 98.56 384 VAL B C 1
ATOM 7084 O O . VAL B 1 384 ? -9.383 -32.25 -11.773 1 98.56 384 VAL B O 1
ATOM 7087 N N . HIS B 1 385 ? -8.391 -32.375 -13.75 1 98.56 385 HIS B N 1
ATOM 7088 C CA . HIS B 1 385 ? -9.102 -33.594 -14.141 1 98.56 385 HIS B CA 1
ATOM 7089 C C . HIS B 1 385 ? -8.68 -34.781 -13.281 1 98.56 385 HIS B C 1
ATOM 7091 O O . HIS B 1 385 ? -7.691 -35.438 -13.586 1 98.56 385 HIS B O 1
ATOM 7097 N N . VAL B 1 386 ? -9.508 -35.125 -12.312 1 98.25 386 VAL B N 1
ATOM 7098 C CA . VAL B 1 386 ? -9.164 -36.125 -11.297 1 98.25 386 VAL B CA 1
ATOM 7099 C C . VAL B 1 386 ? -8.969 -37.5 -11.945 1 98.25 386 VAL B C 1
ATOM 7101 O O . VAL B 1 386 ? -8 -38.188 -11.648 1 98.25 386 VAL B O 1
ATOM 7104 N N . GLY B 1 387 ? -9.859 -37.875 -12.805 1 97.75 387 GLY B N 1
ATOM 7105 C CA . GLY B 1 387 ? -9.766 -39.156 -13.477 1 97.75 387 GLY B CA 1
ATOM 7106 C C . GLY B 1 387 ? -8.477 -39.344 -14.25 1 97.75 387 GLY B C 1
ATOM 7107 O O . GLY B 1 387 ? -7.836 -40.375 -14.18 1 97.75 387 GLY B O 1
ATOM 7108 N N . ARG B 1 388 ? -8.141 -38.344 -14.945 1 98.38 388 ARG B N 1
ATOM 7109 C CA . ARG B 1 388 ? -6.91 -38.406 -15.727 1 98.38 388 ARG B CA 1
ATOM 7110 C C . ARG B 1 388 ? -5.684 -38.406 -14.82 1 98.38 388 ARG B C 1
ATOM 7112 O O . ARG B 1 388 ? -4.668 -39 -15.141 1 98.38 388 ARG B O 1
ATOM 7119 N N . ALA B 1 389 ? -5.75 -37.719 -13.719 1 98.75 389 ALA B N 1
ATOM 7120 C CA . ALA B 1 389 ? -4.668 -37.75 -12.734 1 98.75 389 ALA B CA 1
ATOM 7121 C C . ALA B 1 389 ? -4.508 -39.156 -12.172 1 98.75 389 ALA B C 1
ATOM 7123 O O . ALA B 1 389 ? -3.391 -39.656 -12.055 1 98.75 389 ALA B O 1
ATOM 7124 N N . ALA B 1 390 ? -5.629 -39.781 -11.828 1 98.62 390 ALA B N 1
ATOM 7125 C CA . ALA B 1 390 ? -5.613 -41.125 -11.297 1 98.62 390 ALA B CA 1
ATOM 7126 C C . ALA B 1 390 ? -4.992 -42.094 -12.297 1 98.62 390 ALA B C 1
ATOM 7128 O O . ALA B 1 390 ? -4.176 -42.969 -11.922 1 98.62 390 ALA B O 1
ATOM 7129 N N . ALA B 1 391 ? -5.383 -41.969 -13.523 1 98.44 391 ALA B N 1
ATOM 7130 C CA . ALA B 1 391 ? -4.859 -42.844 -14.57 1 98.44 391 ALA B CA 1
ATOM 7131 C C . ALA B 1 391 ? -3.35 -42.656 -14.719 1 98.44 391 ALA B C 1
ATOM 7133 O O . ALA B 1 391 ? -2.623 -43.656 -14.906 1 98.44 391 ALA B O 1
ATOM 7134 N N . ALA B 1 392 ? -2.895 -41.438 -14.664 1 98.88 392 ALA B N 1
ATOM 7135 C CA . ALA B 1 392 ? -1.468 -41.125 -14.773 1 98.88 392 ALA B CA 1
ATOM 7136 C C . ALA B 1 392 ? -0.693 -41.75 -13.617 1 98.88 392 ALA B C 1
ATOM 7138 O O . ALA B 1 392 ? 0.349 -42.375 -13.828 1 98.88 392 ALA B O 1
ATOM 7139 N N . ILE B 1 393 ? -1.198 -41.594 -12.406 1 98.88 393 ILE B N 1
ATOM 7140 C CA . ILE B 1 393 ? -0.549 -42.156 -11.227 1 98.88 393 ILE B CA 1
ATOM 7141 C C . ILE B 1 393 ? -0.543 -43.688 -11.328 1 98.88 393 ILE B C 1
ATOM 7143 O O . ILE B 1 393 ? 0.47 -44.344 -11.039 1 98.88 393 ILE B O 1
ATOM 7147 N N . ALA B 1 394 ? -1.634 -44.281 -11.758 1 98.75 394 ALA B N 1
ATOM 7148 C CA . ALA B 1 394 ? -1.739 -45.75 -11.891 1 98.75 394 ALA B CA 1
ATOM 7149 C C . ALA B 1 394 ? -0.715 -46.281 -12.891 1 98.75 394 ALA B C 1
ATOM 7151 O O . ALA B 1 394 ? -0.116 -47.312 -12.672 1 98.75 394 ALA B O 1
ATOM 7152 N N . ALA B 1 395 ? -0.581 -45.562 -13.969 1 98.75 395 ALA B N 1
ATOM 7153 C CA . ALA B 1 395 ? 0.404 -45.969 -14.969 1 98.75 395 ALA B CA 1
ATOM 7154 C C . ALA B 1 395 ? 1.81 -46 -14.375 1 98.75 395 ALA B C 1
ATOM 7156 O O . ALA B 1 395 ? 2.59 -46.906 -14.641 1 98.75 395 ALA B O 1
ATOM 7157 N N . LEU B 1 396 ? 2.15 -45.031 -13.586 1 98.81 396 LEU B N 1
ATOM 7158 C CA . LEU B 1 396 ? 3.467 -44.938 -12.961 1 98.81 396 LEU B CA 1
ATOM 7159 C C . LEU B 1 396 ? 3.637 -46.031 -11.891 1 98.81 396 LEU B C 1
ATOM 7161 O O . LEU B 1 396 ? 4.734 -46.562 -11.703 1 98.81 396 LEU B O 1
ATOM 7165 N N . ILE B 1 397 ? 2.549 -46.344 -11.164 1 98.5 397 ILE B N 1
ATOM 7166 C CA . ILE B 1 397 ? 2.594 -47.406 -10.172 1 98.5 397 ILE B CA 1
ATOM 7167 C C . ILE B 1 397 ? 2.881 -48.75 -10.852 1 98.5 397 ILE B C 1
ATOM 7169 O O . ILE B 1 397 ? 3.695 -49.531 -10.367 1 98.5 397 ILE B O 1
ATOM 7173 N N . ALA B 1 398 ? 2.344 -48.938 -11.992 1 97.69 398 ALA B N 1
ATOM 7174 C CA . ALA B 1 398 ? 2.363 -50.219 -12.68 1 97.69 398 ALA B CA 1
ATOM 7175 C C . ALA B 1 398 ? 3.707 -50.469 -13.359 1 97.69 398 ALA B C 1
ATOM 7177 O O . ALA B 1 398 ? 4.074 -51.594 -13.641 1 97.69 398 ALA B O 1
ATOM 7178 N N . SER B 1 399 ? 4.473 -49.375 -13.609 1 98.12 399 SER B N 1
ATOM 7179 C CA . SER B 1 399 ? 5.664 -49.562 -14.43 1 98.12 399 SER B CA 1
ATOM 7180 C C . SER B 1 399 ? 6.875 -48.875 -13.805 1 98.12 399 SER B C 1
ATOM 7182 O O . SER B 1 399 ? 7.105 -47.688 -14.023 1 98.12 399 SER B O 1
ATOM 7184 N N . PRO B 1 400 ? 7.699 -49.656 -13.078 1 97.31 400 PRO B N 1
ATOM 7185 C CA . PRO B 1 400 ? 8.961 -49.125 -12.594 1 97.31 400 PRO B CA 1
ATOM 7186 C C . PRO B 1 400 ? 9.836 -48.562 -13.719 1 97.31 400 PRO B C 1
ATOM 7188 O O . PRO B 1 400 ? 10.555 -47.594 -13.523 1 97.31 400 PRO B O 1
ATOM 7191 N N . ASP B 1 401 ? 9.758 -49.156 -14.859 1 98.31 401 ASP B N 1
ATOM 7192 C CA . ASP B 1 401 ? 10.531 -48.688 -16 1 98.31 401 ASP B CA 1
ATOM 7193 C C . ASP B 1 401 ? 10.078 -47.312 -16.469 1 98.31 401 ASP B C 1
ATOM 7195 O O . ASP B 1 401 ? 10.898 -46.469 -16.828 1 98.31 401 ASP B O 1
ATOM 7199 N N . LEU B 1 402 ? 8.773 -47.094 -16.469 1 98.69 402 LEU B N 1
ATOM 7200 C CA . LEU B 1 402 ? 8.242 -45.781 -16.844 1 98.69 402 LEU B CA 1
ATOM 7201 C C . LEU B 1 402 ? 8.719 -44.719 -15.867 1 98.69 402 LEU B C 1
ATOM 7203 O O . LEU B 1 402 ? 9.094 -43.625 -16.281 1 98.69 402 LEU B O 1
ATOM 7207 N N . ARG B 1 403 ? 8.75 -45 -14.578 1 98.69 403 ARG B N 1
ATOM 7208 C CA . ARG B 1 403 ? 9.234 -44.062 -13.57 1 98.69 403 ARG B CA 1
ATOM 7209 C C . ARG B 1 403 ? 10.695 -43.719 -13.82 1 98.69 403 ARG B C 1
ATOM 7211 O O . ARG B 1 403 ? 11.062 -42.531 -13.766 1 98.69 403 ARG B O 1
ATOM 7218 N N . ARG B 1 404 ? 11.484 -44.75 -14.094 1 98.12 404 ARG B N 1
ATOM 7219 C CA . ARG B 1 404 ? 12.906 -44.531 -14.336 1 98.12 404 ARG B CA 1
ATOM 7220 C C . ARG B 1 404 ? 13.125 -43.656 -15.578 1 98.12 404 ARG B C 1
ATOM 7222 O O . ARG B 1 404 ? 13.906 -42.719 -15.547 1 98.12 404 ARG B O 1
ATOM 7229 N N . ARG B 1 405 ? 12.445 -43.969 -16.656 1 98.69 405 ARG B N 1
ATOM 7230 C CA . ARG B 1 405 ? 12.609 -43.25 -17.906 1 98.69 405 ARG B CA 1
ATOM 7231 C C . ARG B 1 405 ? 12.203 -41.781 -17.766 1 98.69 405 ARG B C 1
ATOM 7233 O O . ARG B 1 405 ? 12.914 -40.875 -18.219 1 98.69 405 ARG B O 1
ATOM 7240 N N . MET B 1 406 ? 11.078 -41.531 -17.141 1 98.81 406 MET B N 1
ATOM 7241 C CA . MET B 1 406 ? 10.594 -40.188 -16.953 1 98.81 406 MET B CA 1
ATOM 7242 C C . MET B 1 406 ? 11.484 -39.406 -15.992 1 98.81 406 MET B C 1
ATOM 7244 O O . MET B 1 406 ? 11.719 -38.219 -16.172 1 98.81 406 MET B O 1
ATOM 7248 N N . GLY B 1 407 ? 11.953 -40.094 -14.945 1 98.69 407 GLY B N 1
ATOM 7249 C CA . GLY B 1 407 ? 12.898 -39.469 -14.031 1 98.69 407 GLY B CA 1
ATOM 7250 C C . GLY B 1 407 ? 14.18 -39.031 -14.711 1 98.69 407 GLY B C 1
ATOM 7251 O O . GLY B 1 407 ? 14.656 -37.906 -14.484 1 98.69 407 GLY B O 1
ATOM 7252 N N . GLU B 1 408 ? 14.719 -39.906 -15.578 1 98.44 408 GLU B N 1
ATOM 7253 C CA . GLU B 1 408 ? 15.93 -39.594 -16.328 1 98.44 408 GLU B CA 1
ATOM 7254 C C . GLU B 1 408 ? 15.688 -38.438 -17.297 1 98.44 408 GLU B C 1
ATOM 7256 O O . GLU B 1 408 ? 16.547 -37.562 -17.438 1 98.44 408 GLU B O 1
ATOM 7261 N N . ALA B 1 409 ? 14.57 -38.438 -17.922 1 98.75 409 ALA B N 1
ATOM 7262 C CA . ALA B 1 409 ? 14.203 -37.344 -18.812 1 98.75 409 ALA B CA 1
ATOM 7263 C C . ALA B 1 409 ? 14.117 -36.031 -18.047 1 98.75 409 ALA B C 1
ATOM 7265 O O . ALA B 1 409 ? 14.5 -34.969 -18.562 1 98.75 409 ALA B O 1
ATOM 7266 N N . GLY B 1 410 ? 13.531 -36.125 -16.859 1 98.75 410 GLY B N 1
ATOM 7267 C CA . GLY B 1 410 ? 13.453 -34.969 -16 1 98.75 410 GLY B CA 1
ATOM 7268 C C . GLY B 1 410 ? 14.805 -34.375 -15.672 1 98.75 410 GLY B C 1
ATOM 7269 O O . GLY B 1 410 ? 15.023 -33.156 -15.805 1 98.75 410 GLY B O 1
ATOM 7270 N N . ARG B 1 411 ? 15.758 -35.188 -15.25 1 98.38 411 ARG B N 1
ATOM 7271 C CA . ARG B 1 411 ? 17.109 -34.75 -14.922 1 98.38 411 ARG B CA 1
ATOM 7272 C C . ARG B 1 411 ? 17.766 -34.094 -16.125 1 98.38 411 ARG B C 1
ATOM 7274 O O . ARG B 1 411 ? 18.406 -33.031 -16 1 98.38 411 ARG B O 1
ATOM 7281 N N . ARG B 1 412 ? 17.609 -34.688 -17.281 1 98.31 412 ARG B N 1
ATOM 7282 C CA . ARG B 1 412 ? 18.188 -34.156 -18.5 1 98.31 412 ARG B CA 1
ATOM 7283 C C . ARG B 1 412 ? 17.625 -32.781 -18.812 1 98.31 412 ARG B C 1
ATOM 7285 O O . ARG B 1 412 ? 18.375 -31.844 -19.125 1 98.31 412 ARG B O 1
ATOM 7292 N N . ARG B 1 413 ? 16.328 -32.625 -18.719 1 98.25 413 ARG B N 1
ATOM 7293 C CA . ARG B 1 413 ? 15.688 -31.359 -19.047 1 98.25 413 ARG B CA 1
ATOM 7294 C C . ARG B 1 413 ? 16.141 -30.25 -18.094 1 98.25 413 ARG B C 1
ATOM 7296 O O . ARG B 1 413 ? 16.422 -29.141 -18.531 1 98.25 413 ARG B O 1
ATOM 7303 N N . VAL B 1 414 ? 16.172 -30.547 -16.828 1 98.5 414 VAL B N 1
ATOM 7304 C CA . VAL B 1 414 ? 16.578 -29.562 -15.836 1 98.5 414 VAL B CA 1
ATOM 7305 C C . VAL B 1 414 ? 18.016 -29.125 -16.109 1 98.5 414 VAL B C 1
ATOM 7307 O O . VAL B 1 414 ? 18.344 -27.938 -16.047 1 98.5 414 VAL B O 1
ATOM 7310 N N . CYS B 1 415 ? 18.891 -30.062 -16.422 1 97.81 415 CYS B N 1
ATOM 7311 C CA . CYS B 1 415 ? 20.281 -29.75 -16.719 1 97.81 415 CYS B CA 1
ATOM 7312 C C . CYS B 1 415 ? 20.406 -28.844 -17.938 1 97.81 415 CYS B C 1
ATOM 7314 O O . CYS B 1 415 ? 21.234 -27.938 -17.953 1 97.81 415 CYS B O 1
ATOM 7316 N N . GLU B 1 416 ? 19.562 -29.047 -18.859 1 97.69 416 GLU B N 1
ATOM 7317 C CA . GLU B 1 416 ? 19.656 -28.344 -20.141 1 97.69 416 GLU B CA 1
ATOM 7318 C C . GLU B 1 416 ? 19 -26.969 -20.078 1 97.69 416 GLU B C 1
ATOM 7320 O O . GLU 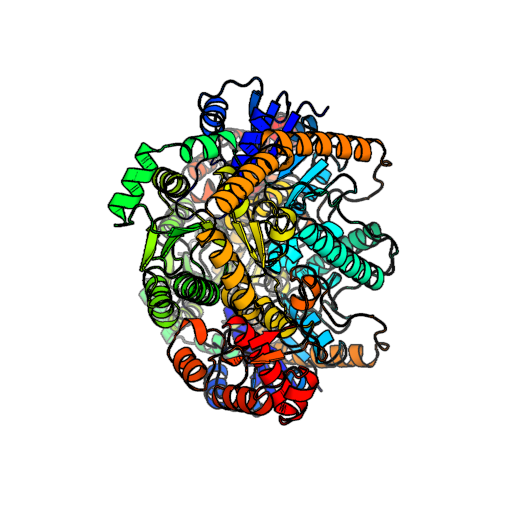B 1 416 ? 19.422 -26.031 -20.766 1 97.69 416 GLU B O 1
ATOM 7325 N N . VAL B 1 417 ? 18 -26.828 -19.266 1 97.5 417 VAL B N 1
ATOM 7326 C CA . VAL B 1 417 ? 17.172 -25.641 -19.453 1 97.5 417 VAL B CA 1
ATOM 7327 C C . VAL B 1 417 ? 17.078 -24.875 -18.125 1 97.5 417 VAL B C 1
ATOM 7329 O O . VAL B 1 417 ? 17.047 -23.641 -18.125 1 97.5 417 VAL B O 1
ATOM 7332 N N . PHE B 1 418 ? 17 -25.547 -16.953 1 97.94 418 PHE B N 1
ATOM 7333 C CA . PHE B 1 418 ? 16.531 -24.875 -15.742 1 97.94 418 PHE B CA 1
ATOM 7334 C C . PHE B 1 418 ? 17.625 -24.891 -14.672 1 97.94 418 PHE B C 1
ATOM 7336 O O . PHE B 1 418 ? 17.391 -24.5 -13.531 1 97.94 418 PHE B O 1
ATOM 7343 N N . ASP B 1 419 ? 18.828 -25.312 -15.047 1 97.94 419 ASP B N 1
ATOM 7344 C CA . ASP B 1 419 ? 19.938 -25.25 -14.102 1 97.94 419 ASP B CA 1
ATOM 7345 C C . ASP B 1 419 ? 20.438 -23.812 -13.953 1 97.94 419 ASP B C 1
ATOM 7347 O O . ASP B 1 419 ? 20.469 -23.047 -14.922 1 97.94 419 ASP B O 1
ATOM 7351 N N . TRP B 1 420 ? 20.859 -23.453 -12.781 1 95.69 420 TRP B N 1
ATOM 7352 C CA . TRP B 1 420 ? 21.188 -22.078 -12.453 1 95.69 420 TRP B CA 1
ATOM 7353 C C . TRP B 1 420 ? 22.281 -21.547 -13.383 1 95.69 420 TRP B C 1
ATOM 7355 O O . TRP B 1 420 ? 22.219 -20.406 -13.852 1 95.69 420 TRP B O 1
ATOM 7365 N N . PRO B 1 421 ? 23.391 -22.297 -13.719 1 96.06 421 PRO B N 1
ATOM 7366 C CA . PRO B 1 421 ? 24.391 -21.766 -14.656 1 96.06 421 PRO B CA 1
ATOM 7367 C C . PRO B 1 421 ? 23.781 -21.391 -16 1 96.06 421 PRO B C 1
ATOM 7369 O O . PRO B 1 421 ? 24.188 -20.391 -16.609 1 96.06 421 PRO B O 1
ATOM 7372 N N . VAL B 1 422 ? 22.812 -22.188 -16.453 1 97.62 422 VAL B N 1
ATOM 7373 C CA . VAL B 1 422 ? 22.141 -21.922 -17.719 1 97.62 422 VAL B CA 1
ATOM 7374 C C . VAL B 1 422 ? 21.297 -20.656 -17.594 1 97.62 422 VAL B C 1
ATOM 7376 O O . VAL B 1 422 ? 21.359 -19.766 -18.453 1 97.62 422 VAL B O 1
ATOM 7379 N N . VAL B 1 423 ? 20.547 -20.516 -16.547 1 97.88 423 VAL B N 1
ATOM 7380 C CA . VAL B 1 423 ? 19.656 -19.375 -16.328 1 97.88 423 VAL B CA 1
ATOM 7381 C C . VAL B 1 423 ? 20.469 -18.109 -16.109 1 97.88 423 VAL B C 1
ATOM 7383 O O . VAL B 1 423 ? 20.141 -17.047 -16.641 1 97.88 423 VAL B O 1
ATOM 7386 N N . ALA B 1 424 ? 21.562 -18.188 -15.336 1 96.75 424 ALA B N 1
ATOM 7387 C CA . ALA B 1 424 ? 22.406 -17.031 -15.062 1 96.75 424 ALA B CA 1
ATOM 7388 C C . ALA B 1 424 ? 22.969 -16.438 -16.344 1 96.75 424 ALA B C 1
ATOM 7390 O O . ALA B 1 424 ? 23.047 -15.219 -16.484 1 96.75 424 ALA B O 1
ATOM 7391 N N . ARG B 1 425 ? 23.328 -17.297 -17.281 1 96.25 425 ARG B N 1
ATOM 7392 C CA . ARG B 1 425 ? 23.859 -16.812 -18.547 1 96.25 425 ARG B CA 1
ATOM 7393 C C . ARG B 1 425 ? 22.797 -16.062 -19.344 1 96.25 425 ARG B C 1
ATOM 7395 O O . ARG B 1 425 ? 23.109 -15.133 -20.094 1 96.25 425 ARG B O 1
ATOM 7402 N N . GLN B 1 426 ? 21.578 -16.438 -19.172 1 97.81 426 GLN B N 1
ATOM 7403 C CA . GLN B 1 426 ? 20.484 -15.711 -19.828 1 97.81 426 GLN B CA 1
ATOM 7404 C C . GLN B 1 426 ? 20.344 -14.297 -19.266 1 97.81 426 GLN B C 1
ATOM 7406 O O . GLN B 1 426 ? 20.031 -13.367 -20 1 97.81 426 GLN B O 1
ATOM 7411 N N . TYR B 1 427 ? 20.531 -14.102 -17.938 1 97.5 427 TYR B N 1
ATOM 7412 C CA . TYR B 1 427 ? 20.5 -12.781 -17.344 1 97.5 427 TYR B CA 1
ATOM 7413 C C . TYR B 1 427 ? 21.625 -11.906 -17.875 1 97.5 427 TYR B C 1
ATOM 7415 O O . TYR B 1 427 ? 21.422 -10.719 -18.141 1 97.5 427 TYR B O 1
ATOM 7423 N N . ALA B 1 428 ? 22.812 -12.547 -17.984 1 96.62 428 ALA B N 1
ATOM 7424 C CA . ALA B 1 428 ? 23.938 -11.82 -18.547 1 96.62 428 AL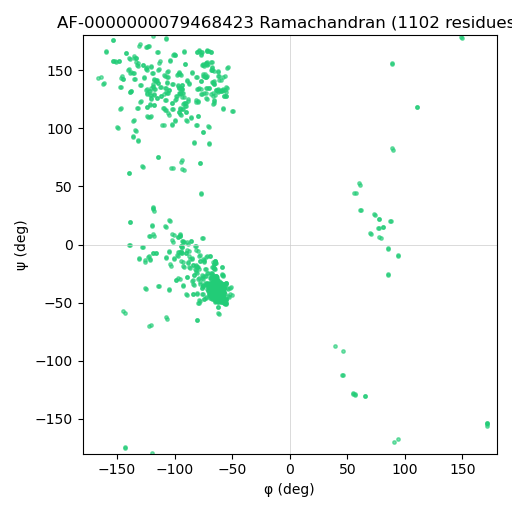A B CA 1
ATOM 7425 C C . ALA B 1 428 ? 23.672 -11.391 -19.984 1 96.62 428 ALA B C 1
ATOM 7427 O O . ALA B 1 428 ? 23.969 -10.258 -20.359 1 96.62 428 ALA B O 1
ATOM 7428 N N . ALA B 1 429 ? 23.109 -12.297 -20.734 1 97.75 429 ALA B N 1
ATOM 7429 C CA . ALA B 1 429 ? 22.766 -11.984 -22.125 1 97.75 429 ALA B CA 1
ATOM 7430 C C . ALA B 1 429 ? 21.719 -10.867 -22.188 1 97.75 429 ALA B C 1
ATOM 7432 O O . ALA B 1 429 ? 21.781 -10 -23.062 1 97.75 429 ALA B O 1
ATOM 7433 N N . LEU B 1 430 ? 20.719 -10.914 -21.297 1 98.06 430 LEU B N 1
ATOM 7434 C CA . LEU B 1 430 ? 19.719 -9.859 -21.234 1 98.06 430 LEU B CA 1
ATOM 7435 C C . LEU B 1 430 ? 20.359 -8.508 -20.906 1 98.06 430 LEU B C 1
ATOM 7437 O O . LEU B 1 430 ? 19.984 -7.488 -21.484 1 98.06 430 LEU B O 1
ATOM 7441 N N . ALA B 1 431 ? 21.266 -8.484 -19.922 1 97.31 431 ALA B N 1
ATOM 7442 C CA . ALA B 1 431 ? 21.984 -7.254 -19.578 1 97.31 431 ALA B CA 1
ATOM 7443 C C . ALA B 1 431 ? 22.641 -6.645 -20.812 1 97.31 431 ALA B C 1
ATOM 7445 O O . ALA B 1 431 ? 22.547 -5.441 -21.047 1 97.31 431 ALA B O 1
ATOM 7446 N N . ASP B 1 432 ? 23.297 -7.5 -21.625 1 97.25 432 ASP B N 1
ATOM 7447 C CA . ASP B 1 432 ? 23.953 -7.047 -22.859 1 97.25 432 ASP B CA 1
ATOM 7448 C C . ASP B 1 432 ? 22.922 -6.504 -23.844 1 97.25 432 ASP B C 1
ATOM 7450 O O . ASP B 1 432 ? 23.156 -5.473 -24.484 1 97.25 432 ASP B O 1
ATOM 7454 N N . GLU B 1 433 ? 21.859 -7.25 -23.969 1 97.75 433 GLU B N 1
ATOM 7455 C CA . GLU B 1 433 ? 20.797 -6.84 -24.891 1 97.75 433 GLU B CA 1
ATOM 7456 C C . GLU B 1 433 ? 20.234 -5.473 -24.516 1 97.75 433 GLU B C 1
ATOM 7458 O O . GLU B 1 433 ? 20.062 -4.605 -25.359 1 97.75 433 GLU B O 1
ATOM 7463 N N . LEU B 1 434 ? 19.906 -5.27 -23.234 1 97.62 434 LEU B N 1
ATOM 7464 C CA . LEU B 1 434 ? 19.344 -4.008 -22.766 1 97.62 434 LEU B CA 1
ATOM 7465 C C . LEU B 1 434 ? 20.344 -2.869 -22.953 1 97.62 434 LEU B C 1
ATOM 7467 O O . LEU B 1 434 ? 19.953 -1.743 -23.266 1 97.62 434 LEU B O 1
ATOM 7471 N N . THR B 1 435 ? 21.625 -3.15 -22.719 1 96.5 435 THR B N 1
ATOM 7472 C CA . THR B 1 435 ? 22.672 -2.162 -22.953 1 96.5 435 THR B CA 1
ATOM 7473 C C . THR B 1 435 ? 22.688 -1.731 -24.422 1 96.5 435 THR B C 1
ATOM 7475 O O . THR B 1 435 ? 22.781 -0.541 -24.719 1 96.5 435 THR B O 1
ATOM 7478 N N . ALA B 1 436 ? 22.578 -2.686 -25.297 1 96.81 436 ALA B N 1
ATOM 7479 C CA . ALA B 1 436 ? 22.562 -2.389 -26.734 1 96.81 436 ALA B CA 1
ATOM 7480 C C . ALA B 1 436 ? 21.375 -1.516 -27.094 1 96.81 436 ALA B C 1
ATOM 7482 O O . ALA B 1 436 ? 21.5 -0.556 -27.859 1 96.81 436 ALA B O 1
ATOM 7483 N N . ILE B 1 437 ? 20.172 -1.85 -26.578 1 96.19 437 ILE B N 1
ATOM 7484 C CA . ILE B 1 437 ? 18.969 -1.062 -26.828 1 96.19 437 ILE B CA 1
ATOM 7485 C C . ILE B 1 437 ? 19.188 0.366 -26.328 1 96.19 437 ILE B C 1
ATOM 7487 O O . ILE B 1 437 ? 18.859 1.327 -27.031 1 96.19 437 ILE B O 1
ATOM 7491 N N . ARG B 1 438 ? 19.688 0.494 -25.078 1 94.88 438 ARG B N 1
ATOM 7492 C CA . ARG B 1 438 ? 19.922 1.793 -24.453 1 94.88 438 ARG B CA 1
ATOM 7493 C C . ARG B 1 438 ? 20.875 2.635 -25.297 1 94.88 438 ARG B C 1
ATOM 7495 O O . ARG B 1 438 ? 20.641 3.824 -25.516 1 94.88 438 ARG B O 1
ATOM 7502 N N . GLN B 1 439 ? 21.922 2.086 -25.875 1 93.75 439 GLN B N 1
ATOM 7503 C CA . GLN B 1 439 ? 22.938 2.787 -26.656 1 93.75 439 GLN B CA 1
ATOM 7504 C C . GLN B 1 439 ? 22.375 3.209 -28.016 1 93.75 439 GLN B C 1
ATOM 7506 O O . GLN B 1 439 ? 22.781 4.234 -28.562 1 93.75 439 GLN B O 1
ATOM 7511 N N . ALA B 1 440 ? 21.422 2.477 -28.469 1 94.5 440 ALA B N 1
ATOM 7512 C CA . ALA B 1 440 ? 20.859 2.742 -29.797 1 94.5 440 ALA B CA 1
ATOM 7513 C C . ALA B 1 440 ? 19.734 3.768 -29.719 1 94.5 440 ALA B C 1
ATOM 7515 O O . ALA B 1 440 ? 19.297 4.297 -30.734 1 94.5 440 ALA B O 1
ATOM 7516 N N . SER B 1 441 ? 19.188 3.936 -28.531 1 89.81 441 SER B N 1
ATOM 7517 C CA . SER B 1 441 ? 18.047 4.82 -28.359 1 89.81 441 SER B CA 1
ATOM 7518 C C . SER B 1 441 ? 18.453 6.285 -28.484 1 89.81 441 SER B C 1
ATOM 7520 O O . SER B 1 441 ? 19.531 6.668 -28.031 1 89.81 441 SER B O 1
ATOM 7522 N N . PRO B 1 442 ? 17.578 7.129 -29.047 1 84.12 442 PRO B N 1
ATOM 7523 C CA . PRO B 1 442 ? 17.891 8.555 -29.141 1 84.12 442 PRO B CA 1
ATOM 7524 C C . PRO B 1 442 ? 17.906 9.25 -27.781 1 84.12 442 PRO B C 1
ATOM 7526 O O . PRO B 1 442 ? 17.328 8.734 -26.812 1 84.12 442 PRO B O 1
ATOM 7529 N N . PRO B 1 443 ? 18.656 10.414 -27.781 1 76.56 443 PRO B N 1
ATOM 7530 C CA . PRO B 1 443 ? 18.703 11.141 -26.516 1 76.56 443 PRO B CA 1
ATOM 7531 C C . PRO B 1 443 ? 17.312 11.547 -26.016 1 76.56 443 PRO B C 1
ATOM 7533 O O . PRO B 1 443 ? 16.422 11.852 -26.828 1 76.56 443 PRO B O 1
ATOM 7536 N N . ASP B 1 444 ? 17.062 11.305 -24.703 1 65.06 444 ASP B N 1
ATOM 7537 C CA . ASP B 1 444 ? 15.797 11.602 -24.062 1 65.06 444 ASP B CA 1
ATOM 7538 C C . ASP B 1 444 ? 15.547 13.109 -24 1 65.06 444 ASP B C 1
ATOM 7540 O O . ASP B 1 444 ? 16.406 13.867 -23.547 1 65.06 444 ASP B O 1
ATOM 7544 N N . THR B 1 445 ? 14.422 13.57 -24.609 1 63.97 445 THR B N 1
ATOM 7545 C CA . THR B 1 445 ? 14.047 14.977 -24.625 1 63.97 445 THR B CA 1
ATOM 7546 C C . THR B 1 445 ? 13.086 15.297 -23.484 1 63.97 445 THR B C 1
ATOM 7548 O O . THR B 1 445 ? 12.586 16.422 -23.375 1 63.97 445 THR B O 1
ATOM 7551 N N . THR B 1 446 ? 12.797 14.242 -22.766 1 63.88 446 THR B N 1
ATOM 7552 C CA . THR B 1 446 ? 11.797 14.484 -21.734 1 63.88 446 THR B CA 1
ATOM 7553 C C . THR B 1 446 ? 12.305 15.492 -20.719 1 63.88 446 THR B C 1
ATOM 7555 O O . THR B 1 446 ? 13.461 15.43 -20.297 1 63.88 446 THR B O 1
ATOM 7558 N N . GLN B 1 447 ? 11.336 16.469 -20.5 1 64.88 447 GLN B N 1
ATOM 7559 C CA . GLN B 1 447 ? 11.609 17.531 -19.531 1 64.88 447 GLN B CA 1
ATOM 7560 C C . GLN B 1 447 ? 11.211 17.125 -18.125 1 64.88 447 GLN B C 1
ATOM 7562 O O . GLN B 1 447 ? 10.391 16.219 -17.938 1 64.88 447 GLN B O 1
ATOM 7567 N N . GLY B 1 448 ? 11.945 17.391 -17.062 1 78 448 GLY B N 1
ATOM 7568 C CA . GLY B 1 448 ? 11.633 17.281 -15.641 1 78 448 GLY B CA 1
ATOM 7569 C C . GLY B 1 448 ? 12.398 16.156 -14.953 1 78 448 GLY B C 1
ATOM 7570 O O . GLY B 1 448 ? 12.328 15.008 -15.367 1 78 448 GLY B O 1
ATOM 7571 N N . ARG B 1 449 ? 13.141 16.469 -14.062 1 84.06 449 ARG B N 1
ATOM 7572 C CA . ARG B 1 449 ? 14.016 15.516 -13.383 1 84.06 449 ARG B CA 1
ATOM 7573 C C . ARG B 1 449 ? 13.375 15.016 -12.094 1 84.06 449 ARG B C 1
ATOM 7575 O O . ARG B 1 449 ? 13.82 14.023 -11.516 1 84.06 449 ARG B O 1
ATOM 7582 N N . PHE B 1 450 ? 12.227 15.633 -11.773 1 87.69 450 PHE B N 1
ATOM 7583 C CA . PHE B 1 450 ? 11.68 15.297 -10.461 1 87.69 450 PHE B CA 1
ATOM 7584 C C . PHE B 1 450 ? 10.312 14.641 -10.602 1 87.69 450 PHE B C 1
ATOM 7586 O O . PHE B 1 450 ? 9.547 14.977 -11.508 1 87.69 450 PHE B O 1
ATOM 7593 N N . ASN B 1 451 ? 10.047 13.641 -9.734 1 93 451 ASN B N 1
ATOM 7594 C CA . ASN B 1 451 ? 8.703 13.086 -9.625 1 93 451 ASN B CA 1
ATOM 7595 C C . ASN B 1 451 ? 7.676 14.156 -9.266 1 93 451 ASN B C 1
ATOM 7597 O O . ASN B 1 451 ? 7.781 14.789 -8.211 1 93 451 ASN B O 1
ATOM 7601 N N . PRO B 1 452 ? 6.734 14.445 -10.062 1 92.75 452 PRO B N 1
ATOM 7602 C CA . PRO B 1 452 ? 5.777 15.531 -9.82 1 92.75 452 PRO B CA 1
ATOM 7603 C C . PRO B 1 452 ? 4.887 15.266 -8.602 1 92.75 452 PRO B C 1
ATOM 7605 O O . PRO B 1 452 ? 4.211 16.172 -8.125 1 92.75 452 PRO B O 1
ATOM 7608 N N . VAL B 1 453 ? 4.816 14.062 -8.148 1 94.06 453 VAL B N 1
ATOM 7609 C CA . VAL B 1 453 ? 3.865 13.672 -7.113 1 94.06 453 VAL B CA 1
ATOM 7610 C C . VAL B 1 453 ? 4.59 13.5 -5.777 1 94.06 453 VAL B C 1
ATOM 7612 O O . VAL B 1 453 ? 4.105 13.961 -4.738 1 94.06 453 VAL B O 1
ATOM 7615 N N . LYS B 1 454 ? 5.848 12.938 -5.797 1 92.62 454 LYS B N 1
ATOM 7616 C CA . LYS B 1 454 ? 6.535 12.539 -4.574 1 92.62 454 LYS B CA 1
ATOM 7617 C C . LYS B 1 454 ? 7.883 13.242 -4.441 1 92.62 454 LYS B C 1
ATOM 7619 O O . LYS B 1 454 ? 8.68 12.898 -3.568 1 92.62 454 LYS B O 1
ATOM 7624 N N . GLY B 1 455 ? 8.258 14.188 -5.27 1 84.69 455 GLY B N 1
ATOM 7625 C CA . GLY B 1 455 ? 9.641 14.57 -5.504 1 84.69 455 GLY B CA 1
ATOM 7626 C C . GLY B 1 455 ? 10.195 15.484 -4.43 1 84.69 455 GLY B C 1
ATOM 7627 O O . GLY B 1 455 ? 11.258 15.211 -3.854 1 84.69 455 GLY B O 1
ATOM 7628 N N . ASP B 1 456 ? 9.727 16.672 -4.246 1 92 456 ASP B N 1
ATOM 7629 C CA . ASP B 1 456 ? 10.32 17.625 -3.32 1 92 456 ASP B CA 1
ATOM 7630 C C . ASP B 1 456 ? 9.242 18.328 -2.492 1 92 456 ASP B C 1
ATOM 7632 O O . ASP B 1 456 ? 8.641 19.297 -2.941 1 92 456 ASP B O 1
ATOM 7636 N N . PRO B 1 457 ? 9.195 17.906 -1.195 1 94.62 457 PRO B N 1
ATOM 7637 C CA . PRO B 1 457 ? 8.148 18.516 -0.367 1 94.62 457 PRO B CA 1
ATOM 7638 C C . PRO B 1 457 ? 8.375 20.016 -0.136 1 94.62 457 PRO B C 1
ATOM 7640 O O . PRO B 1 457 ? 7.418 20.766 0.021 1 94.62 457 PRO B O 1
ATOM 7643 N N . ASN B 1 458 ? 9.656 20.469 -0.066 1 94.12 458 ASN B N 1
ATOM 7644 C CA . ASN B 1 458 ? 9.914 21.891 0.13 1 94.12 458 ASN B CA 1
ATOM 7645 C C . ASN B 1 458 ? 9.43 22.719 -1.062 1 94.12 458 ASN B C 1
ATOM 7647 O O . ASN B 1 458 ? 9.039 23.875 -0.905 1 94.12 458 ASN B O 1
ATOM 7651 N N . ARG B 1 459 ? 9.469 22.094 -2.186 1 92.25 459 ARG B N 1
ATOM 7652 C CA . ARG B 1 459 ? 8.914 22.734 -3.371 1 92.25 459 ARG B CA 1
ATOM 7653 C C . ARG B 1 459 ? 7.391 22.625 -3.387 1 92.25 459 ARG B C 1
ATOM 7655 O O . ARG B 1 459 ? 6.695 23.625 -3.605 1 92.25 459 ARG B O 1
ATOM 7662 N N . ASP B 1 460 ? 6.895 21.469 -3.15 1 92.81 460 ASP B N 1
ATOM 7663 C CA . ASP B 1 460 ? 5.473 21.156 -3.281 1 92.81 460 ASP B CA 1
ATOM 7664 C C . ASP B 1 460 ? 4.645 21.922 -2.258 1 92.81 460 ASP B C 1
ATOM 7666 O O . ASP B 1 460 ? 3.484 22.25 -2.514 1 92.81 460 ASP B O 1
ATOM 7670 N N . PHE B 1 461 ? 5.238 22.234 -1.096 1 94.69 461 PHE B N 1
ATOM 7671 C CA . PHE B 1 461 ? 4.508 22.906 -0.025 1 94.69 461 PHE B CA 1
ATOM 7672 C C . PHE B 1 461 ? 5.133 24.266 0.297 1 94.69 461 PHE B C 1
ATOM 7674 O O . PHE B 1 461 ? 5.109 24.703 1.447 1 94.69 461 PHE B O 1
ATOM 7681 N N . ALA B 1 462 ? 5.676 24.875 -0.718 1 93.31 462 ALA B N 1
ATOM 7682 C CA . ALA B 1 462 ? 6.328 26.172 -0.559 1 93.31 462 ALA B CA 1
ATOM 7683 C C . ALA B 1 462 ? 5.316 27.25 -0.163 1 93.31 462 ALA B C 1
ATOM 7685 O O . ALA B 1 462 ? 5.695 28.312 0.316 1 93.31 462 ALA B O 1
ATOM 7686 N N . GLY B 1 463 ? 4.008 26.938 -0.355 1 93.5 463 GLY B N 1
ATOM 7687 C CA . GLY B 1 463 ? 2.963 27.891 0.004 1 93.5 463 GLY B CA 1
ATOM 7688 C C . GLY B 1 463 ? 2.496 27.734 1.44 1 93.5 463 GLY B C 1
ATOM 7689 O O . GLY B 1 463 ? 1.656 28.516 1.905 1 93.5 463 GLY B O 1
ATOM 7690 N N . PHE B 1 464 ? 3.057 26.844 2.199 1 96.06 464 PHE B N 1
ATOM 7691 C CA . PHE B 1 464 ? 2.625 26.609 3.572 1 96.06 464 PHE B CA 1
ATOM 7692 C C . PHE B 1 464 ? 3.207 27.672 4.512 1 96.06 464 PHE B C 1
ATOM 7694 O O . PHE B 1 464 ? 2.482 28.25 5.316 1 96.06 464 PHE B O 1
ATOM 7701 N N . PRO B 1 465 ? 4.551 27.938 4.473 1 96.94 465 PRO B N 1
ATOM 7702 C CA . PRO B 1 465 ? 5.133 28.938 5.371 1 96.94 465 PRO B CA 1
ATOM 7703 C C . PRO B 1 465 ? 4.934 30.359 4.871 1 96.94 465 PRO B C 1
ATOM 7705 O O . PRO B 1 465 ? 4.535 30.578 3.723 1 96.94 465 PRO B O 1
ATOM 7708 N N . THR B 1 466 ? 5.18 31.266 5.812 1 97.38 466 THR B N 1
ATOM 7709 C CA . THR B 1 466 ? 5.145 32.688 5.445 1 97.38 466 THR B CA 1
ATOM 7710 C C . THR B 1 466 ? 6.188 33 4.375 1 97.38 466 THR B C 1
ATOM 7712 O O . THR B 1 466 ? 5.891 33.656 3.389 1 97.38 466 THR B O 1
ATOM 7715 N N . ASP B 1 467 ? 7.371 32.469 4.652 1 96.12 467 ASP B N 1
ATOM 7716 C CA . ASP B 1 467 ? 8.492 32.656 3.729 1 96.12 467 ASP B CA 1
ATOM 7717 C C . ASP B 1 467 ? 9.312 31.359 3.602 1 96.12 467 ASP B C 1
ATOM 7719 O O . ASP B 1 467 ? 9.219 30.484 4.453 1 96.12 467 ASP B O 1
ATOM 7723 N N . VAL B 1 468 ? 10.055 31.344 2.492 1 96.38 468 VAL B N 1
ATOM 7724 C CA . VAL B 1 468 ? 11.008 30.25 2.277 1 96.38 468 VAL B CA 1
ATOM 7725 C C . VAL B 1 468 ? 12.43 30.812 2.352 1 96.38 468 VAL B C 1
ATOM 7727 O O . VAL B 1 468 ? 12.719 31.875 1.817 1 96.38 468 VAL B O 1
ATOM 7730 N N . GLN B 1 469 ? 13.25 30.109 3.039 1 96.06 469 GLN B N 1
ATOM 7731 C CA . GLN B 1 469 ? 14.617 30.578 3.191 1 96.06 469 GLN B CA 1
ATOM 7732 C C . GLN B 1 469 ? 15.312 30.703 1.837 1 96.06 469 GLN B C 1
ATOM 7734 O O . GLN B 1 469 ? 15.188 29.828 0.985 1 96.06 469 GLN B O 1
ATOM 7739 N N . SER B 1 470 ? 15.977 31.812 1.581 1 95 470 SER B N 1
ATOM 7740 C CA . SER B 1 470 ? 16.797 32.062 0.395 1 95 470 SER B CA 1
ATOM 7741 C C . SER B 1 470 ? 18.156 32.594 0.769 1 95 470 SER B C 1
ATOM 7743 O O . SER B 1 470 ? 18.422 32.875 1.941 1 95 470 SER B O 1
ATOM 7745 N N . ILE B 1 471 ? 19.016 32.719 -0.151 1 95.5 471 ILE B N 1
ATOM 7746 C CA . ILE B 1 471 ? 20.359 33.219 0.095 1 95.5 471 ILE B CA 1
ATOM 7747 C C . ILE B 1 471 ? 20.297 34.688 0.52 1 95.5 471 ILE B C 1
ATOM 7749 O O . ILE B 1 471 ? 21.234 35.219 1.107 1 95.5 471 ILE B O 1
ATOM 7753 N N . ASP B 1 472 ? 19.141 35.281 0.284 1 96.94 472 ASP B N 1
ATOM 7754 C CA . ASP B 1 472 ? 18.984 36.719 0.59 1 96.94 472 ASP B CA 1
ATOM 7755 C C . ASP B 1 472 ? 18.312 36.906 1.948 1 96.94 472 ASP B C 1
ATOM 7757 O O . ASP B 1 472 ? 18.219 38.031 2.436 1 96.94 472 ASP B O 1
ATOM 7761 N N . THR B 1 473 ? 17.812 35.812 2.537 1 97.81 473 THR B N 1
ATOM 7762 C CA . THR B 1 473 ? 17.188 35.938 3.855 1 97.81 473 THR B CA 1
ATOM 7763 C C . THR B 1 473 ? 18.172 36.562 4.855 1 97.81 473 THR B C 1
ATOM 7765 O O . THR B 1 473 ? 19.328 36.156 4.938 1 97.81 473 THR B O 1
ATOM 7768 N N . LEU B 1 474 ? 17.719 37.562 5.629 1 98.38 474 LEU B N 1
ATOM 7769 C CA . LEU B 1 474 ? 18.547 38.25 6.613 1 98.38 474 LEU B CA 1
ATOM 7770 C C . LEU B 1 474 ? 18.375 37.625 7.996 1 98.38 474 LEU B C 1
ATOM 7772 O O . LEU B 1 474 ? 17.25 37.375 8.438 1 98.38 474 LEU B O 1
ATOM 7776 N N . LEU B 1 475 ? 19.531 37.406 8.633 1 98.25 475 LEU B N 1
ATOM 7777 C CA . LEU B 1 475 ? 19.547 36.75 9.945 1 98.25 475 LEU B CA 1
ATOM 7778 C C . LEU B 1 475 ? 20.266 37.625 10.969 1 98.25 475 LEU B C 1
ATOM 7780 O O . LEU B 1 475 ? 21.172 38.375 10.617 1 98.25 475 LEU B O 1
ATOM 7784 N N . ARG B 1 476 ? 19.906 37.531 12.156 1 98.19 476 ARG B N 1
ATOM 7785 C CA . ARG B 1 476 ? 20.594 38.188 13.281 1 98.19 476 ARG B CA 1
ATOM 7786 C C . ARG B 1 476 ? 20.516 37.312 14.531 1 98.19 476 ARG B C 1
ATOM 7788 O O . ARG B 1 476 ? 19.516 36.625 14.742 1 98.19 476 ARG B O 1
ATOM 7795 N N . VAL B 1 477 ? 21.547 37.312 15.344 1 98 477 VAL B N 1
ATOM 7796 C CA . VAL B 1 477 ? 21.547 36.625 16.625 1 98 477 VAL B CA 1
ATOM 7797 C C . VAL B 1 477 ? 20.562 37.281 17.578 1 98 477 VAL B C 1
ATOM 7799 O O . VAL B 1 477 ? 20.578 38.5 17.734 1 98 477 VAL B O 1
ATOM 7802 N N . ARG B 1 478 ? 19.719 36.531 18.141 1 96.75 478 ARG B N 1
ATOM 7803 C CA . ARG B 1 478 ? 18.766 37.094 19.109 1 96.75 478 ARG B CA 1
ATOM 7804 C C . ARG B 1 478 ? 19.469 37.562 20.375 1 96.75 478 ARG B C 1
ATOM 7806 O O . ARG B 1 478 ? 20.469 36.969 20.781 1 96.75 478 ARG B O 1
ATOM 7813 N N . PRO B 1 479 ? 18.922 38.562 21 1 92.75 479 PRO B N 1
ATOM 7814 C CA . PRO B 1 479 ? 19.562 39.062 22.234 1 92.75 479 PRO B CA 1
ATOM 7815 C C . PRO B 1 479 ? 19.656 38 23.312 1 92.75 479 PRO B C 1
ATOM 7817 O O . PRO B 1 479 ? 18.703 37.25 23.547 1 92.75 479 PRO B O 1
ATOM 7820 N N . GLY B 1 480 ? 20.859 37.875 23.938 1 91.69 480 GLY B N 1
ATOM 7821 C CA . GLY B 1 480 ? 21.047 37 25.062 1 91.69 480 GLY B CA 1
ATOM 7822 C C . GLY B 1 480 ? 21.562 35.625 24.641 1 91.69 480 GLY B C 1
ATOM 7823 O O . GLY B 1 480 ? 21.953 34.812 25.484 1 91.69 480 GLY B O 1
ATOM 7824 N N . VAL B 1 481 ? 21.578 35.344 23.297 1 95.94 481 VAL B N 1
ATOM 7825 C CA . VAL B 1 481 ? 22.016 34.031 22.812 1 95.94 481 VAL B CA 1
ATOM 7826 C C . VAL B 1 481 ? 23.531 33.969 22.828 1 95.94 481 VAL B C 1
ATOM 7828 O O . VAL B 1 481 ? 24.219 34.938 22.484 1 95.94 481 VAL B O 1
ATOM 7831 N N . SER B 1 482 ? 24.062 32.875 23.328 1 95.25 482 SER B N 1
ATOM 7832 C CA . SER B 1 482 ? 25.484 32.625 23.406 1 95.25 482 SER B CA 1
ATOM 7833 C C . SER B 1 482 ? 25.812 31.156 23.156 1 95.25 482 SER B C 1
ATOM 7835 O O . SER B 1 482 ? 24.922 30.391 22.781 1 95.25 482 SER B O 1
ATOM 7837 N N . GLN B 1 483 ? 27.078 30.859 23.312 1 95.75 483 GLN B N 1
ATOM 7838 C CA . GLN B 1 483 ? 27.531 29.484 23.156 1 95.75 483 GLN B CA 1
ATOM 7839 C C . GLN B 1 483 ? 26.797 28.562 24.125 1 95.75 483 GLN B C 1
ATOM 7841 O O . GLN B 1 483 ? 26.578 27.375 23.828 1 95.75 483 GLN B O 1
ATOM 7846 N N . ALA B 1 484 ? 26.375 29.078 25.203 1 95.81 484 ALA B N 1
ATOM 7847 C CA . ALA B 1 484 ? 25.672 28.297 26.219 1 95.81 484 ALA B CA 1
ATOM 7848 C C . ALA B 1 484 ? 24.359 27.734 25.656 1 95.81 484 ALA B C 1
ATOM 7850 O O . ALA B 1 484 ? 23.953 26.625 26.031 1 95.81 484 ALA B O 1
ATOM 7851 N N . ASP B 1 485 ? 23.719 28.469 24.766 1 96.25 485 ASP B N 1
ATOM 7852 C CA . ASP B 1 485 ? 22.484 28 24.125 1 96.25 485 ASP B CA 1
ATOM 7853 C C . ASP B 1 485 ? 22.75 26.766 23.25 1 96.25 485 ASP B C 1
ATOM 7855 O O . ASP B 1 485 ? 21.953 25.828 23.25 1 96.25 485 ASP B O 1
ATOM 7859 N N . ILE B 1 486 ? 23.828 26.766 22.5 1 97.25 486 ILE B N 1
ATOM 7860 C CA . ILE B 1 486 ? 24.219 25.641 21.656 1 97.25 486 ILE B CA 1
ATOM 7861 C C . ILE B 1 486 ? 24.531 24.438 22.516 1 97.25 486 ILE B C 1
ATOM 7863 O O . ILE B 1 486 ? 24.109 23.312 22.219 1 97.25 486 ILE B O 1
ATOM 7867 N N . ASP B 1 487 ? 25.234 24.656 23.609 1 96.88 487 ASP B N 1
ATOM 7868 C CA . ASP B 1 487 ? 25.625 23.578 24.516 1 96.88 487 ASP B CA 1
ATOM 7869 C C . ASP B 1 487 ? 24.391 22.953 25.172 1 96.88 487 ASP B C 1
ATOM 7871 O O . ASP B 1 487 ? 24.312 21.734 25.312 1 96.88 487 ASP B O 1
ATOM 7875 N N . ARG B 1 488 ? 23.5 23.766 25.562 1 95.62 488 ARG B N 1
ATOM 7876 C CA . ARG B 1 488 ? 22.25 23.281 26.141 1 95.62 488 ARG B CA 1
ATOM 7877 C C . ARG B 1 488 ? 21.5 22.391 25.141 1 95.62 488 ARG B C 1
ATOM 7879 O O . ARG B 1 488 ? 21 21.328 25.516 1 95.62 488 ARG B O 1
ATOM 7886 N N . ALA B 1 489 ? 21.422 22.859 23.938 1 96.56 489 ALA B N 1
ATOM 7887 C CA . ALA B 1 489 ? 20.703 22.109 22.906 1 96.56 489 ALA B CA 1
ATOM 7888 C C . ALA B 1 489 ? 21.312 20.734 22.688 1 96.56 489 ALA B C 1
ATOM 7890 O O . ALA B 1 489 ? 20.594 19.766 22.406 1 96.56 489 ALA B O 1
ATOM 7891 N N . GLN B 1 490 ? 22.609 20.609 22.844 1 95.56 490 GLN B N 1
ATOM 7892 C CA . GLN B 1 490 ? 23.297 19.344 22.656 1 95.56 490 GLN B CA 1
ATOM 7893 C C . GLN B 1 490 ? 22.875 18.312 23.719 1 95.56 490 GLN B C 1
ATOM 7895 O O . GLN B 1 490 ? 23.031 17.109 23.516 1 95.56 490 GLN B O 1
ATOM 7900 N N . GLY B 1 491 ? 22.359 18.828 24.797 1 95.69 491 GLY B N 1
ATOM 7901 C CA . GLY B 1 491 ? 21.984 17.938 25.891 1 95.69 491 GLY B CA 1
ATOM 7902 C C . GLY B 1 491 ? 20.531 17.5 25.844 1 95.69 491 GLY B C 1
ATOM 7903 O O . GLY B 1 491 ? 20.094 16.703 26.672 1 95.69 491 GLY B O 1
ATOM 7904 N N . LEU B 1 492 ? 19.797 17.953 24.922 1 97.19 492 LEU B N 1
ATOM 7905 C CA . LEU B 1 492 ? 18.375 17.672 24.859 1 97.19 492 LEU B CA 1
ATOM 7906 C C . LEU B 1 492 ? 18.047 16.781 23.656 1 97.19 492 LEU B C 1
ATOM 7908 O O . LEU B 1 492 ? 18.391 17.109 22.531 1 97.19 492 LEU B O 1
ATOM 7912 N N . ASP B 1 493 ? 17.328 15.672 23.906 1 95.62 493 ASP B N 1
ATOM 7913 C CA . ASP B 1 493 ? 16.969 14.711 22.875 1 95.62 493 ASP B CA 1
ATOM 7914 C C . ASP B 1 493 ? 16.188 15.383 21.75 1 95.62 493 ASP B C 1
ATOM 7916 O O . ASP B 1 493 ? 16.453 15.148 20.578 1 95.62 493 ASP B O 1
ATOM 7920 N N . LEU B 1 494 ? 15.188 16.188 22.062 1 96.88 494 LEU B N 1
ATOM 7921 C CA . LEU B 1 494 ? 14.344 16.828 21.062 1 96.88 494 LEU B CA 1
ATOM 7922 C C . LEU B 1 494 ? 15.164 17.734 20.141 1 96.88 494 LEU B C 1
ATOM 7924 O O . LEU B 1 494 ? 14.844 17.891 18.969 1 96.88 494 LEU B O 1
ATOM 7928 N N . ASP B 1 495 ? 16.219 18.312 20.703 1 97.38 495 ASP B N 1
ATOM 7929 C CA . ASP B 1 495 ? 17.047 19.234 19.922 1 97.38 495 ASP B CA 1
ATOM 7930 C C . ASP B 1 495 ? 18.031 18.469 19.047 1 97.38 495 ASP B C 1
ATOM 7932 O O . ASP B 1 495 ? 18.516 19.016 18.047 1 97.38 495 ASP B O 1
ATOM 7936 N N . ARG B 1 496 ? 18.328 17.234 19.406 1 95.88 496 ARG B N 1
ATOM 7937 C CA . ARG B 1 496 ? 19.281 16.438 18.641 1 95.88 496 ARG B CA 1
ATOM 7938 C C . ARG B 1 496 ? 18.562 15.648 17.547 1 95.88 496 ARG B C 1
ATOM 7940 O O . ARG B 1 496 ? 19.219 15.016 16.703 1 95.88 496 ARG B O 1
ATOM 7947 N N . PHE B 1 497 ? 17.297 15.688 17.578 1 94.44 497 PHE B N 1
ATOM 7948 C CA . PHE B 1 497 ? 16.531 14.938 16.578 1 94.44 497 PHE B CA 1
ATOM 7949 C C . PHE B 1 497 ? 16.938 15.367 15.172 1 94.44 497 PHE B C 1
ATOM 7951 O O . PHE B 1 497 ? 17 16.562 14.875 1 94.44 497 PHE B O 1
ATOM 7958 N N . ALA B 1 498 ? 17.312 14.352 14.25 1 92.31 498 ALA B N 1
ATOM 7959 C CA . ALA B 1 498 ? 17.703 14.531 12.852 1 92.31 498 ALA B CA 1
ATOM 7960 C C . ALA B 1 498 ? 18.953 15.398 12.734 1 92.31 498 ALA B C 1
ATOM 7962 O O . ALA B 1 498 ? 19.078 16.172 11.781 1 92.31 498 ALA B O 1
ATOM 7963 N N . SER B 1 499 ? 19.797 15.352 13.719 1 94 499 SER B N 1
ATOM 7964 C CA . SER B 1 499 ? 20.984 16.203 13.766 1 94 499 SER B CA 1
ATOM 7965 C C . SER B 1 499 ? 21.953 15.852 12.656 1 94 499 SER B C 1
ATOM 7967 O O . SER B 1 499 ? 22.797 16.672 12.266 1 94 499 SER B O 1
ATOM 7969 N N . ASN B 1 500 ? 21.859 14.68 12.094 1 88.69 500 ASN B N 1
ATOM 7970 C CA . ASN B 1 500 ? 22.781 14.219 11.055 1 88.69 500 ASN B CA 1
ATOM 7971 C C . ASN B 1 500 ? 22.578 14.992 9.75 1 88.69 500 ASN B C 1
ATOM 7973 O O . ASN B 1 500 ? 23.438 14.945 8.867 1 88.69 500 ASN B O 1
ATOM 7977 N N . TRP B 1 501 ? 21.531 15.781 9.656 1 89.25 501 TRP B N 1
ATOM 7978 C CA . TRP B 1 501 ? 21.25 16.5 8.422 1 89.25 501 TRP B CA 1
ATOM 7979 C C . TRP B 1 501 ? 21.875 17.891 8.438 1 89.25 501 TRP B C 1
ATOM 7981 O O . TRP B 1 501 ? 22 18.531 7.398 1 89.25 501 TRP B O 1
ATOM 7991 N N . ARG B 1 502 ? 22.203 18.344 9.625 1 93.75 502 ARG B N 1
ATOM 7992 C CA . ARG B 1 502 ? 22.625 19.734 9.719 1 93.75 502 ARG B CA 1
ATOM 7993 C C . ARG B 1 502 ? 24.062 19.828 10.25 1 93.75 502 ARG B C 1
ATOM 7995 O O . ARG B 1 502 ? 24.734 18.812 10.414 1 93.75 502 ARG B O 1
ATOM 8002 N N . CYS B 1 503 ? 24.594 21.047 10.398 1 95 503 CYS B N 1
ATOM 8003 C CA . CYS B 1 503 ? 25.984 21.297 10.766 1 95 503 CYS B CA 1
ATOM 8004 C C . CYS B 1 503 ? 26.219 20.938 12.227 1 95 503 CYS B C 1
ATOM 8006 O O . CYS B 1 503 ? 25.281 20.703 12.984 1 95 503 CYS B O 1
ATOM 8008 N N . THR B 1 504 ? 27.422 20.844 12.625 1 96.69 504 THR B N 1
ATOM 8009 C CA . THR B 1 504 ? 27.859 20.453 13.961 1 96.69 504 THR B CA 1
ATOM 8010 C C . THR B 1 504 ? 27.672 21.594 14.945 1 96.69 504 THR B C 1
ATOM 8012 O O . THR B 1 504 ? 27.453 22.734 14.539 1 96.69 504 THR B O 1
ATOM 8015 N N . ALA B 1 505 ? 27.766 21.219 16.266 1 97.06 505 ALA B N 1
ATOM 8016 C CA . ALA B 1 505 ? 27.688 22.234 17.312 1 97.06 505 ALA B CA 1
ATOM 8017 C C . ALA B 1 505 ? 28.797 23.266 17.156 1 97.06 505 ALA B C 1
ATOM 8019 O O . ALA B 1 505 ? 28.578 24.469 17.391 1 97.06 505 ALA B O 1
ATOM 8020 N N . GLN B 1 506 ? 29.938 22.781 16.781 1 97.12 506 GLN B N 1
ATOM 8021 C CA . GLN B 1 506 ? 31.078 23.672 16.578 1 97.12 506 GLN B CA 1
ATOM 8022 C C . GLN B 1 506 ? 30.781 24.672 15.453 1 97.12 506 GLN B C 1
ATOM 8024 O O . GLN B 1 506 ? 31.078 25.859 15.578 1 97.12 506 GLN B O 1
ATOM 8029 N N . GLU B 1 507 ? 30.188 24.219 14.406 1 98.06 507 GLU B N 1
ATOM 8030 C CA . GLU B 1 507 ? 29.844 25.078 13.289 1 98.06 507 GLU B CA 1
ATOM 8031 C C . GLU B 1 507 ? 28.734 26.062 13.672 1 98.06 507 GLU B C 1
ATOM 8033 O O . GLU B 1 507 ? 28.719 27.203 13.188 1 98.06 507 GLU B O 1
ATOM 8038 N N . CYS B 1 508 ? 27.828 25.688 14.523 1 98 508 CYS B N 1
ATOM 8039 C CA . CYS B 1 508 ? 26.828 26.609 15.047 1 98 508 CYS B CA 1
ATOM 8040 C C . CYS B 1 508 ? 27.484 27.75 15.812 1 98 508 CYS B C 1
ATOM 8042 O O . CYS B 1 508 ? 27.047 28.891 15.711 1 98 508 CYS B O 1
ATOM 8044 N N . GLY B 1 509 ? 28.484 27.344 16.641 1 97.88 509 GLY B N 1
ATOM 8045 C CA . GLY B 1 509 ? 29.25 28.375 17.328 1 97.88 509 GLY B CA 1
ATOM 8046 C C . GLY B 1 509 ? 29.922 29.344 16.359 1 97.88 509 GLY B C 1
ATOM 8047 O O . GLY B 1 509 ? 29.938 30.562 16.609 1 97.88 509 GLY B O 1
ATOM 8048 N N . ALA B 1 510 ? 30.484 28.812 15.273 1 98.06 510 ALA B N 1
ATOM 8049 C CA . ALA B 1 510 ? 31.125 29.641 14.25 1 98.06 510 ALA B CA 1
ATOM 8050 C C . ALA B 1 510 ? 30.109 30.562 13.586 1 98.06 510 ALA B C 1
ATOM 8052 O O . ALA B 1 510 ? 30.453 31.688 13.195 1 98.06 510 ALA B O 1
ATOM 8053 N N . VAL B 1 511 ? 28.875 30.109 13.398 1 98.25 511 VAL B N 1
ATOM 8054 C CA . VAL B 1 511 ? 27.812 30.922 12.859 1 98.25 511 VAL B CA 1
ATOM 8055 C C . VAL B 1 511 ? 27.578 32.125 13.766 1 98.25 511 VAL B C 1
ATOM 8057 O O . VAL B 1 511 ? 27.438 33.25 13.281 1 98.25 511 VAL B O 1
ATOM 8060 N N . LEU B 1 512 ? 27.469 31.906 15.117 1 97.69 512 LEU B N 1
ATOM 8061 C CA . LEU B 1 512 ? 27.281 33 16.062 1 97.69 512 LEU B CA 1
ATOM 8062 C C . LEU B 1 512 ? 28.406 34.031 15.938 1 97.69 512 LEU B C 1
ATOM 8064 O O . LEU B 1 512 ? 28.172 35.219 15.969 1 97.69 512 LEU B O 1
ATOM 8068 N N . THR B 1 513 ? 29.625 33.469 15.773 1 96 513 THR B N 1
ATOM 8069 C CA . THR B 1 513 ? 30.781 34.344 15.633 1 96 513 THR B CA 1
ATOM 8070 C C . THR B 1 513 ? 30.703 35.125 14.328 1 96 513 THR B C 1
ATOM 8072 O O . THR B 1 513 ? 31 36.344 14.312 1 96 513 THR B O 1
ATOM 8075 N N . ALA B 1 514 ? 30.328 34.469 13.273 1 96.69 514 ALA B N 1
ATOM 8076 C CA . ALA B 1 514 ? 30.234 35.125 11.961 1 96.69 514 ALA B CA 1
ATOM 8077 C C . ALA B 1 514 ? 29.188 36.219 11.953 1 96.69 514 ALA B C 1
ATOM 8079 O O . ALA B 1 514 ? 29.344 37.219 11.273 1 96.69 514 ALA B O 1
ATOM 8080 N N . LEU B 1 515 ? 28.078 36 12.586 1 96.88 515 LEU B N 1
ATOM 8081 C CA . LEU B 1 515 ? 27.016 36.969 12.625 1 96.88 515 LEU B CA 1
ATOM 8082 C C . LEU B 1 515 ? 27.344 38.125 13.586 1 96.88 515 LEU B C 1
ATOM 8084 O O . LEU B 1 515 ? 27.156 39.281 13.25 1 96.88 515 LEU B O 1
ATOM 8088 N N . GLY B 1 516 ? 27.922 37.781 14.797 1 93.25 516 GLY B N 1
ATOM 8089 C CA . GLY B 1 516 ? 28.188 38.781 15.812 1 93.25 516 GLY B CA 1
ATOM 8090 C C . GLY B 1 516 ? 26.953 39.562 16.219 1 93.25 516 GLY B C 1
ATOM 8091 O O . GLY B 1 516 ? 25.922 38.969 16.547 1 93.25 516 GLY B O 1
ATOM 8092 N N . ALA B 1 517 ? 27.047 40.906 16.188 1 91.25 517 ALA B N 1
ATOM 8093 C CA . ALA B 1 517 ? 25.922 41.75 16.547 1 91.25 517 ALA B CA 1
ATOM 8094 C C . ALA B 1 517 ? 25.234 42.312 15.297 1 91.25 517 ALA B C 1
ATOM 8096 O O . ALA B 1 517 ? 24.312 43.125 15.398 1 91.25 517 ALA B O 1
ATOM 8097 N N . GLU B 1 518 ? 25.641 41.812 14.125 1 94.62 518 GLU B N 1
ATOM 8098 C CA . GLU B 1 518 ? 25.172 42.406 12.875 1 94.62 518 GLU B CA 1
ATOM 8099 C C . GLU B 1 518 ? 24.094 41.531 12.234 1 94.62 518 GLU B C 1
ATOM 8101 O O . GLU B 1 518 ? 23.922 40.375 12.617 1 94.62 518 GLU B O 1
ATOM 8106 N N . THR B 1 519 ? 23.297 42.156 11.383 1 97.5 519 THR B N 1
ATOM 8107 C CA . THR B 1 519 ? 22.406 41.438 10.477 1 97.5 519 THR B CA 1
ATOM 8108 C C . THR B 1 519 ? 23.109 41.094 9.172 1 97.5 519 THR B C 1
ATOM 8110 O O . THR B 1 519 ? 23.703 41.938 8.531 1 97.5 519 THR B O 1
ATOM 8113 N N . ARG B 1 520 ? 23.094 39.812 8.844 1 97.88 520 ARG B N 1
ATOM 8114 C CA . ARG B 1 520 ? 23.75 39.375 7.621 1 97.88 520 ARG B CA 1
ATOM 8115 C C . ARG B 1 520 ? 22.844 38.438 6.828 1 97.88 520 ARG B C 1
ATOM 8117 O O . ARG B 1 520 ? 21.938 37.812 7.391 1 97.88 520 ARG B O 1
ATOM 8124 N N . SER B 1 521 ? 23.078 38.406 5.562 1 98.12 521 SER B N 1
ATOM 8125 C CA . SER B 1 521 ? 22.328 37.469 4.719 1 98.12 521 SER B CA 1
ATOM 8126 C C . SER B 1 521 ? 22.812 36.062 4.879 1 98.12 521 SER B C 1
ATOM 8128 O O . SER B 1 521 ? 23.953 35.812 5.289 1 98.12 521 SER B O 1
ATOM 8130 N N . VAL B 1 522 ? 21.969 35.094 4.605 1 97.81 522 VAL B N 1
ATOM 8131 C CA . VAL B 1 522 ? 22.359 33.688 4.586 1 97.81 522 VAL B CA 1
ATOM 8132 C C . VAL B 1 522 ? 23.578 33.5 3.699 1 97.81 522 VAL B C 1
ATOM 8134 O O . VAL B 1 522 ? 24.531 32.781 4.07 1 97.81 522 VAL B O 1
ATOM 8137 N N . LYS B 1 523 ? 23.594 34.156 2.555 1 97.69 523 LYS B N 1
ATOM 8138 C CA . LYS B 1 523 ? 24.719 34.094 1.633 1 97.69 523 LYS B CA 1
ATOM 8139 C C . LYS B 1 523 ? 26.031 34.5 2.322 1 97.69 523 LYS B C 1
ATOM 8141 O O . LYS B 1 523 ? 27.031 33.781 2.238 1 97.69 523 LYS B O 1
ATOM 8146 N N . ASP B 1 524 ? 25.969 35.625 2.979 1 97.75 524 ASP B N 1
ATOM 8147 C CA . ASP B 1 524 ? 27.156 36.156 3.627 1 97.75 524 ASP B CA 1
ATOM 8148 C C . ASP B 1 524 ? 27.672 35.219 4.707 1 97.75 524 ASP B C 1
ATOM 8150 O O . ASP B 1 524 ? 28.891 35.062 4.895 1 97.75 524 ASP B O 1
ATOM 8154 N N . VAL B 1 525 ? 26.781 34.625 5.426 1 98.12 525 VAL B N 1
ATOM 8155 C CA . VAL B 1 525 ? 27.172 33.688 6.461 1 98.12 525 VAL B CA 1
ATOM 8156 C C . VAL B 1 525 ? 27.797 32.438 5.812 1 98.12 525 VAL B C 1
ATOM 8158 O O . VAL B 1 525 ? 28.859 31.984 6.23 1 98.12 525 VAL B O 1
ATOM 8161 N N . LEU B 1 526 ? 27.141 31.891 4.77 1 97.56 526 LEU B N 1
ATOM 8162 C CA . LEU B 1 526 ? 27.578 30.656 4.133 1 97.56 526 LEU B CA 1
ATOM 8163 C C . LEU B 1 526 ? 28.953 30.828 3.5 1 97.56 526 LEU B C 1
ATOM 8165 O O . LEU B 1 526 ? 29.75 29.875 3.451 1 97.56 526 LEU B O 1
ATOM 8169 N N . LEU B 1 527 ? 29.297 32.031 3.031 1 97.56 527 LEU B N 1
ATOM 8170 C CA . LEU B 1 527 ? 30.562 32.312 2.373 1 97.56 527 LEU B CA 1
ATOM 8171 C C . LEU B 1 527 ? 31.719 32.188 3.355 1 97.56 527 LEU B C 1
ATOM 8173 O O . LEU B 1 527 ? 32.875 32.062 2.945 1 97.56 527 LEU B O 1
ATOM 8177 N N . THR B 1 528 ? 31.469 32.25 4.641 1 97.31 528 THR B N 1
ATOM 8178 C CA . THR B 1 528 ? 32.5 32.094 5.645 1 97.31 528 THR B CA 1
ATOM 8179 C C . THR B 1 528 ? 32.844 30.641 5.887 1 97.31 528 THR B C 1
ATOM 8181 O O . THR B 1 528 ? 33.781 30.328 6.625 1 97.31 528 THR B O 1
ATOM 8184 N N . PHE B 1 529 ? 32.188 29.719 5.336 1 98 529 PHE B N 1
ATOM 8185 C CA . PHE B 1 529 ? 32.406 28.281 5.516 1 98 529 PHE B CA 1
ATOM 8186 C C . PHE B 1 529 ? 32.906 27.641 4.23 1 98 529 PHE B C 1
ATOM 8188 O O . PHE B 1 529 ? 32.656 28.156 3.137 1 98 529 PHE B O 1
ATOM 8195 N N . PRO B 1 530 ? 33.594 26.438 4.324 1 97.06 530 PRO B N 1
ATOM 8196 C CA . PRO B 1 530 ? 34 25.703 3.119 1 97.06 530 PRO B CA 1
ATOM 8197 C C . PRO B 1 530 ? 32.781 25.266 2.281 1 97.06 530 PRO B C 1
ATOM 8199 O O . PRO B 1 530 ? 31.75 24.922 2.832 1 97.06 530 PRO B O 1
ATOM 8202 N N . VAL B 1 531 ? 33 25.297 1.025 1 95.94 531 VAL B N 1
ATOM 8203 C CA . VAL B 1 531 ? 31.938 25 0.059 1 95.94 531 VAL B CA 1
ATOM 8204 C C . VAL B 1 531 ? 31.25 23.688 0.411 1 95.94 531 VAL B C 1
ATOM 8206 O O . VAL B 1 531 ? 30.031 23.578 0.346 1 95.94 531 VAL B O 1
ATOM 8209 N N . GLU B 1 532 ? 31.938 22.703 0.884 1 93.62 532 GLU B N 1
ATOM 8210 C CA . GLU B 1 532 ? 31.406 21.359 1.114 1 93.62 532 GLU B CA 1
ATOM 8211 C C . GLU B 1 532 ? 30.516 21.312 2.357 1 93.62 532 GLU B C 1
ATOM 8213 O O . GLU B 1 532 ? 29.766 20.359 2.562 1 93.62 532 GLU B O 1
ATOM 8218 N N . ARG B 1 533 ? 30.578 22.359 3.143 1 95.56 533 ARG B N 1
ATOM 8219 C CA . ARG B 1 533 ? 29.844 22.359 4.398 1 95.56 533 ARG B CA 1
ATOM 8220 C C . ARG B 1 533 ? 28.641 23.297 4.32 1 95.56 533 ARG B C 1
ATOM 8222 O O . ARG B 1 533 ? 27.781 23.281 5.203 1 95.56 533 ARG B O 1
ATOM 8229 N N . ARG B 1 534 ? 28.578 24.094 3.293 1 95.38 534 ARG B N 1
ATOM 8230 C CA . ARG B 1 534 ? 27.594 25.172 3.225 1 95.38 534 ARG B CA 1
ATOM 8231 C C . ARG B 1 534 ? 26.172 24.641 3.266 1 95.38 534 ARG B C 1
ATOM 8233 O O . ARG B 1 534 ? 25.297 25.25 3.877 1 95.38 534 ARG B O 1
ATOM 8240 N N . ARG B 1 535 ? 25.953 23.5 2.67 1 90.69 535 ARG B N 1
ATOM 8241 C CA . ARG B 1 535 ? 24.609 22.938 2.713 1 90.69 535 ARG B CA 1
ATOM 8242 C C . ARG B 1 535 ? 24.203 22.578 4.141 1 90.69 535 ARG B C 1
ATOM 8244 O O . ARG B 1 535 ? 23.094 22.875 4.57 1 90.69 535 ARG B O 1
ATOM 8251 N N . ALA B 1 536 ? 25.062 21.891 4.848 1 94.31 536 ALA B N 1
ATOM 8252 C CA . ALA B 1 536 ? 24.812 21.516 6.238 1 94.31 536 ALA B CA 1
ATOM 8253 C C . ALA B 1 536 ? 24.625 22.75 7.113 1 94.31 536 ALA B C 1
ATOM 8255 O O . ALA B 1 536 ? 23.75 22.766 7.988 1 94.31 536 ALA B O 1
ATOM 8256 N N . VAL B 1 537 ? 25.438 23.75 6.871 1 97 537 VAL B N 1
ATOM 8257 C CA . VAL B 1 537 ? 25.344 24.984 7.652 1 97 537 VAL B CA 1
ATOM 8258 C C . VAL B 1 537 ? 24.016 25.672 7.359 1 97 537 VAL B C 1
ATOM 8260 O O . VAL B 1 537 ? 23.391 26.219 8.266 1 97 537 VAL B O 1
ATOM 8263 N N . GLN B 1 538 ? 23.641 25.688 6.094 1 95.62 538 GLN B N 1
ATOM 8264 C CA . GLN B 1 538 ? 22.359 26.297 5.746 1 95.62 538 GLN B CA 1
ATOM 8265 C C . GLN B 1 538 ? 21.219 25.625 6.516 1 95.62 538 GLN B C 1
ATOM 8267 O O . GLN B 1 538 ? 20.312 26.312 6.996 1 95.62 538 GLN B O 1
ATOM 8272 N N . MET B 1 539 ? 21.234 24.344 6.637 1 94.31 539 MET B N 1
ATOM 8273 C CA . MET B 1 539 ? 20.25 23.609 7.418 1 94.31 539 MET B CA 1
ATOM 8274 C C . MET B 1 539 ? 20.359 23.953 8.898 1 94.31 539 MET B C 1
ATOM 8276 O O . MET B 1 539 ? 19.359 24.047 9.602 1 94.31 539 MET B O 1
ATOM 8280 N N . GLY B 1 540 ? 21.609 24.094 9.273 1 96.25 540 GLY B N 1
ATOM 8281 C CA . GLY B 1 540 ? 21.844 24.516 10.648 1 96.25 540 GLY B CA 1
ATOM 8282 C C . GLY B 1 540 ? 21.25 25.875 10.961 1 96.25 540 GLY B C 1
ATOM 8283 O O . GLY B 1 540 ? 20.734 26.094 12.055 1 96.25 540 GLY B O 1
ATOM 8284 N N . LEU B 1 541 ? 21.375 26.781 9.984 1 97.56 541 LEU B N 1
ATOM 8285 C CA . LEU B 1 541 ? 20.781 28.109 10.156 1 97.56 541 LEU B CA 1
ATOM 8286 C C . LEU B 1 541 ? 19.281 28 10.414 1 97.56 541 LEU B C 1
ATOM 8288 O O . LEU B 1 541 ? 18.75 28.688 11.281 1 97.56 541 LEU B O 1
ATOM 8292 N N . MET B 1 542 ? 18.594 27.141 9.68 1 96.44 542 MET B N 1
ATOM 8293 C CA . MET B 1 542 ? 17.156 26.922 9.875 1 96.44 542 MET B CA 1
ATOM 8294 C C . MET B 1 542 ? 16.875 26.375 11.273 1 96.44 542 MET B C 1
ATOM 8296 O O . MET B 1 542 ? 15.938 26.812 11.938 1 96.44 542 MET B O 1
ATOM 8300 N N . TRP B 1 543 ? 17.656 25.422 11.641 1 96.88 543 TRP B N 1
ATOM 8301 C CA . TRP B 1 543 ? 17.5 24.781 12.945 1 96.88 543 TRP B CA 1
ATOM 8302 C C . TRP B 1 543 ? 17.719 25.797 14.07 1 96.88 543 TRP B C 1
ATOM 8304 O O . TRP B 1 543 ? 16.984 25.797 15.062 1 96.88 543 TRP B O 1
ATOM 8314 N N . MET B 1 544 ? 18.703 26.656 13.938 1 98.06 544 MET B N 1
ATOM 8315 C CA . MET B 1 544 ? 18.969 27.703 14.93 1 98.06 544 MET B CA 1
ATOM 8316 C C . MET B 1 544 ? 17.812 28.703 15 1 98.06 544 MET B C 1
ATOM 8318 O O . MET B 1 544 ? 17.484 29.188 16.078 1 98.06 544 MET B O 1
ATOM 8322 N N . CYS B 1 545 ? 17.25 29.031 13.836 1 98.06 545 CYS B N 1
ATOM 8323 C CA . CYS B 1 545 ? 16.047 29.859 13.836 1 98.06 545 CYS B CA 1
ATOM 8324 C C . CYS B 1 545 ? 14.906 29.156 14.586 1 98.06 545 CYS B C 1
ATOM 8326 O O . CYS B 1 545 ? 14.211 29.781 15.383 1 98.06 545 CYS B O 1
ATOM 8328 N N . LYS B 1 546 ? 14.742 27.922 14.367 1 97.69 546 LYS B N 1
ATOM 8329 C CA . LYS B 1 546 ? 13.688 27.125 15 1 97.69 546 LYS B CA 1
ATOM 8330 C C . LYS B 1 546 ? 13.797 27.188 16.516 1 97.69 546 LYS B C 1
ATOM 8332 O O . LYS B 1 546 ? 12.781 27.312 17.219 1 97.69 546 LYS B O 1
ATOM 8337 N N . LEU B 1 547 ? 15.008 27.109 17 1 97.25 547 LEU B N 1
ATOM 8338 C CA . LEU B 1 547 ? 15.211 27.062 18.438 1 97.25 547 LEU B CA 1
ATOM 8339 C C . LEU B 1 547 ? 15.258 28.469 19.031 1 97.25 547 LEU B C 1
ATOM 8341 O O . LEU B 1 547 ? 15.516 28.625 20.234 1 97.25 547 LEU B O 1
ATOM 8345 N N . GLY B 1 548 ? 15.055 29.438 18.219 1 97.19 548 GLY B N 1
ATOM 8346 C CA . GLY B 1 548 ? 15 30.812 18.688 1 97.19 548 GLY B CA 1
ATOM 8347 C C . GLY B 1 548 ? 16.375 31.406 18.969 1 97.19 548 GLY B C 1
ATOM 8348 O O . GLY B 1 548 ? 16.516 32.312 19.797 1 97.19 548 GLY B O 1
ATOM 8349 N N . MET B 1 549 ? 17.406 30.859 18.375 1 97.81 549 MET B N 1
ATOM 8350 C CA . MET B 1 549 ? 18.75 31.453 18.516 1 97.81 549 MET B CA 1
ATOM 8351 C C . MET B 1 549 ? 18.953 32.594 17.531 1 97.81 549 MET B C 1
ATOM 8353 O O . MET B 1 549 ? 19.688 33.531 17.812 1 97.81 549 MET B O 1
ATOM 8357 N N . LEU B 1 550 ? 18.359 32.406 16.391 1 98.19 550 LEU B N 1
ATOM 8358 C CA . LEU B 1 550 ? 18.438 33.406 15.352 1 98.19 550 LEU B CA 1
ATOM 8359 C C . LEU B 1 550 ? 17.047 33.938 15.008 1 98.19 550 LEU B C 1
ATOM 8361 O O . LEU B 1 550 ? 16.062 33.188 15.078 1 98.19 550 LEU B O 1
ATOM 8365 N N . ASP B 1 551 ? 16.953 35.188 14.633 1 97.69 551 ASP B N 1
ATOM 8366 C CA . ASP B 1 551 ? 15.781 35.781 14.008 1 97.69 551 ASP B CA 1
ATOM 8367 C C . ASP B 1 551 ? 16.016 36.031 12.516 1 97.69 551 ASP B C 1
ATOM 8369 O O . ASP B 1 551 ? 17.156 36.188 12.078 1 97.69 551 ASP B O 1
ATOM 8373 N N . TRP B 1 552 ? 14.969 35.938 11.805 1 97 552 TRP B N 1
ATOM 8374 C CA . TRP B 1 552 ? 15.031 36.375 10.422 1 97 552 TRP B CA 1
ATOM 8375 C C . TRP B 1 552 ? 14.141 37.594 10.195 1 97 552 TRP B C 1
ATOM 8377 O O . TRP B 1 552 ? 13.203 37.844 10.953 1 97 552 TRP B O 1
ATOM 8387 N N . LEU B 1 553 ? 14.562 38.438 9.219 1 92.19 553 LEU B N 1
ATOM 8388 C CA . LEU B 1 553 ? 13.922 39.75 9.016 1 92.19 553 LEU B CA 1
ATOM 8389 C C . LEU B 1 553 ? 13.219 39.812 7.664 1 92.19 553 LEU B C 1
ATOM 8391 O O . LEU B 1 553 ? 13.672 39.156 6.703 1 92.19 553 LEU B O 1
#

Foldseek 3Di:
DQQEEEEEDAALALDADFQDDPLNVLVLLLVLLLQAQLNHQEYEYAYNDDDQQVRSCCSRPNPDDGNYRYHYDHLLPLVVRLSSQEYEYSALQCQVVCLSNCQPPRNLSHEYEGEHFADQDPVSVVSQLCCQVGNHAQLYEYEAAFPLSLVVNVVSLVVSQVVVCVVVVHDDRDHYHYHHFHTFDALVVLQVLQPDQVLLVVVCVVLVHDPLEAEEEEEEEPACLQWHNCLLVLQLQQLLCVVQVGAYEYEYEDAYPVHPVSVVVVVVSNCVRHVRYHYHYHYNRDPSVVSSVLNNHAAYEGATQWSRHAADPVVLSNLSSLFQYHYEPDHNCVVLDDDLQLAHHFYKDFDDPDDQLVVLVVCPVVPNDDSSCSRSVRSVRMDTDSNVSSVRVNVSSVDVPSGNRSSVRSSVSSVVRRHSSNSSNVVSVSSVVSSVVSVPDDDDPDDDSADPPPGDPCVVVVVPDPHDADQFWKKFFDPPAALVLLVVLVPDPVSCVVVVQADDSVVVNVLCVQRPGHIDGLNSSLVVDDPVRSRRHSVVVVSCVVSVRMDID/DQQEEEEEDAVLALDADFQDDPLNVLVLLLVLLLQAQLNHQEYEYAYNDDDQQVRSCCSRPNPDDHNYRYHYDHLLPLVVNLSSQEYEYSALQCQVVCLSNCQPPRNLSHEYEHEHFADQDPVSVVSQLCCQVGNHAQLYEYEAAFVLSLVVNVVSLVVSQVVVCVVVVHDDRDHYHYHHFHTFDALVVLQVLQPDQVLLVVVCVVLVHDPLEAEEEEEEEPACLQWHNCLLVLQLQQLLCVVQVGAYEYEYEEAYPVHPVSVVVVVVSNCVRHVRYHYHYHYNRDPSVVSSVLNNHAAYEGATQWSRHAADVVVLSSLSSLFQYHYEPDHNCVVLDDDLQLAHHFYKDFDDPDDLLVVLNVCPVVPNDDSSCSRSVRSVRMDTDSNVSSVRVNVSSNDVPSGNRSSVRSSVSSVVGRHSSNSSNVVSVSSVVSSVVSVPDDDDPDDDSADPPPGDPCVVVVVVDPHDADQFWKKFFDPPAALVLLVVLVPDPVSCVVVVQADDSVVVNVLCVQRPGHIDGLNSSLVVDDPVRSRRHSVVVVSCVVSVRMDID

Nearest PDB structures (foldseek):
  6zmz-assembly1_AAA  TM=6.678E-01  e=3.015E-12  Thermoproteus uzoniensis
  4bqf-assembly1_B  TM=4.658E-01  e=1.675E-06  Arabidopsis thaliana
  7tm7-assembly1_A  TM=4.988E-01  e=1.967E-06  Klebsiella pneumoniae subsp. pneumoniae HS11286
  5lr8-assembly1_A  TM=4.175E-01  e=8.813E-06  Hordeum vulgare subsp. vulgare
  7tm7-assembly1_B  TM=3.239E-01  e=4.890E-06  Klebsiella pneumoniae subsp. pneumoniae HS11286

Sequence (1106 aa):
MASRLAIYHPSGQFNLVNNPFGKDVANLELFRALSAHGGFDQVTFLSQASISDADLRQGLLGDAPGGTALTSNSLLAQGVVAQSGVMLRGTPALSDISWLRRRAVGDRAYSLMGLVHTLAPPALRADMATAVTSPIQPWDALICTSPSVQDALNQMFDAWSGFLADRFGGAKNPKPYLPLIPLGVDQPAIAARADRPQVRAQVREELAIAEDDILVLWLGRLSFFEKAAPQPMFRAIEEAAQASGVKVHFAMVGWFPNGDQDRARYQAAAQAYAPSVTVHFLDGNDQARVGSFWAGSDIFISLVDNIQETFGITPVEAMAAGLPVVVSDWDGYRYTVQDGEQGFLIPTLGGAPGGVGVGAAERHVLGLESYQLYVGGLAQHTAVHVGRAAAAIAALIASPDLRRRMGEAGRRRVCEVFDWPVVARQYAALADELTAIRQASPPDTTQGRFNPVKGDPNRDFAGFPTDVQSIDTLLRVRPGVSQADIDRAQGLDLDRFASNWRCTAQECGAVLTALGAETRSVKDVLLTFPVERRRAVQMGLMWMCKLGMLDWLMASRLAIYHPSGQFNLVNNPFGKDVANLELFRALSAHGGFDQVTFLSQASISDADLRQGLLGDAPGGTALTSNSLLAQGVVAQSGVMLRGTPALSDISWLRRRAVGDRAYSLMGLVHTLAPPALRADMATAVTSPIQPWDALICTSPSVQDALNQMFDAWSGFLADRFGGAKNPKPYLPLIPLGVDQPAIAARADRPQVRAQVREELAIAEDDILVLWLGRLSFFEKAAPQPMFRAIEEAAQASGVKVHFAMVGWFPNGDQDRARYQAAAQAYAPSVTVHFLDGNDQARVGSFWAGSDIFISLVDNIQETFGITPVEAMAAGLPVVVSDWDGYRYTVQDGEQGFLIPTLGGAPGGVGVGAAERHVLGLESYQLYVGGLAQHTAVHVGRAAAAIAALIASPDLRRRMGEAGRRRVCEVFDWPVVARQYAALADELTAIRQASPPDTTQGRFNPVKGDPNRDFAGFPTDVQSIDTLLRVRPGVSQADIDRAQGLDLDRFASNWRCTAQECGAVLTALGAETRSVKDVLLTFPVERRRAVQMGLMWMCKLGMLDWL

Solvent-accessible surface area (backbone atoms only — not comparable to full-atom values): 55161 Å² total; per-residue (Å²): 120,57,48,30,37,24,35,50,42,59,76,66,69,69,70,86,60,86,82,68,52,71,62,58,54,51,43,53,52,46,54,37,24,36,55,70,40,27,73,31,54,28,38,35,39,21,19,77,49,92,55,54,41,66,56,49,40,43,54,57,50,50,86,56,86,67,84,37,43,55,41,60,45,49,72,83,45,50,72,62,42,34,72,20,39,29,37,36,30,78,42,47,74,49,43,72,57,32,40,50,37,34,51,75,67,34,68,82,39,39,31,46,35,14,31,49,68,61,65,54,55,47,68,58,37,47,45,47,55,38,35,53,80,33,69,60,41,74,31,18,33,41,35,16,39,19,68,41,49,38,52,35,50,52,52,31,51,53,45,41,36,50,52,50,16,63,66,24,61,22,79,44,69,65,53,60,33,69,48,81,51,58,72,59,42,65,39,68,64,41,30,57,42,17,70,32,71,68,47,18,54,49,46,26,57,73,68,70,48,57,91,83,42,44,32,35,32,34,71,50,68,56,31,60,40,59,41,32,57,61,59,37,55,30,35,15,51,30,51,16,27,64,74,65,70,47,57,37,34,37,40,44,30,20,51,44,89,64,42,68,62,48,50,50,45,51,51,55,46,36,56,70,42,13,69,82,39,52,73,42,84,39,74,42,77,44,63,72,59,46,34,36,48,46,26,42,41,55,33,34,45,48,62,51,47,26,66,51,59,38,39,62,67,53,64,52,48,37,13,23,32,37,27,18,37,42,29,26,25,32,33,12,36,50,68,75,47,52,70,77,46,23,27,43,57,25,54,22,38,27,45,45,58,44,74,64,25,30,51,38,32,51,34,30,76,73,66,74,37,52,69,57,55,32,44,23,44,52,28,47,30,22,22,49,43,23,69,60,42,12,51,54,51,30,53,45,70,75,25,68,64,55,28,52,51,11,2,51,44,15,31,52,49,29,65,71,60,29,16,30,58,56,38,18,40,52,52,39,50,46,49,38,50,29,48,52,47,50,71,70,48,75,86,83,79,76,80,77,55,60,50,51,66,55,29,33,56,29,53,59,48,54,68,28,32,66,38,59,53,48,58,74,40,33,35,30,59,35,89,90,62,51,68,64,56,58,55,51,40,74,72,32,68,76,64,46,58,67,46,87,66,32,42,51,73,69,54,53,49,50,47,52,62,71,39,49,94,39,76,40,31,43,44,66,57,40,68,77,44,58,79,90,44,30,67,26,40,55,39,31,53,32,32,34,25,23,68,47,42,31,44,74,110,119,56,47,30,36,24,35,50,41,58,75,65,69,70,69,85,60,87,81,66,50,70,63,59,54,50,42,53,52,45,54,35,23,36,55,68,40,26,74,32,53,29,37,36,39,22,19,77,51,92,55,54,42,67,57,49,41,43,54,57,51,49,84,57,86,67,83,37,42,54,42,59,47,48,72,84,46,51,70,62,43,35,71,20,39,28,35,38,30,78,42,47,75,48,43,72,57,31,40,49,38,33,52,74,66,34,67,81,39,40,28,44,36,15,33,51,70,60,65,54,54,47,70,59,35,46,46,49,55,38,35,53,80,33,71,59,42,75,31,18,33,42,35,16,38,18,68,41,50,37,50,37,49,51,52,33,52,52,46,42,36,50,50,50,17,63,66,25,60,22,79,45,71,66,53,60,33,68,48,80,52,58,72,56,43,63,41,68,65,41,30,56,43,17,70,33,70,69,48,19,53,50,47,27,56,74,68,72,48,56,91,84,40,44,33,35,33,33,70,48,70,55,31,60,41,60,41,32,57,61,59,37,55,30,35,15,50,30,50,15,27,65,74,64,69,46,59,39,34,37,38,43,29,20,52,44,89,65,42,69,63,47,49,50,46,51,50,53,46,34,56,71,45,13,67,84,37,53,73,42,84,40,74,43,76,43,63,71,58,46,35,38,49,46,26,43,42,55,33,34,46,50,61,52,47,27,65,51,59,38,40,62,66,52,63,52,49,37,13,22,31,37,28,18,34,42,31,26,27,31,32,13,37,52,67,76,48,53,67,77,47,24,27,43,57,25,53,21,39,26,45,43,59,44,72,64,25,31,51,37,32,49,34,31,76,72,67,74,38,54,68,56,56,34,46,24,43,53,27,47,33,21,22,49,44,23,69,60,41,12,52,53,50,30,53,45,71,75,25,69,64,55,27,51,52,12,2,52,43,16,31,51,48,31,63,70,59,29,15,30,58,56,37,19,40,50,54,38,51,46,50,37,51,28,48,52,47,50,72,69,48,75,84,82,78,76,81,76,56,60,49,50,66,54,29,33,56,29,52,58,48,53,68,29,33,66,38,59,54,48,59,73,40,34,34,30,60,35,91,91,61,50,68,64,56,57,56,53,39,72,73,33,68,75,63,45,58,68,45,88,66,32,44,52,73,69,53,54,49,48,49,51,62,69,40,48,94,40,78,39,30,44,44,64,56,41,68,75,45,59,79,90,45,30,66,25,41,54,40,31,52,34,33,35,25,26,68,46,42,31,44,75,110

InterPro domains:
  IPR001296 Glycosyl transferase, family 1 [PF00534] (201-347)

Radius of gyration: 33.74 Å; Cα contacts (8 Å, |Δi|>4): 2333; chains: 2; bounding box: 72×96×72 Å

Secondary structure (DSSP, 8-state):
---EEEEE-TT---SPPSS--HHHHHHHHHHHHHHHHS--SEEEEE-SS---HHHHHHHHHTT-----EEEEE-TT-HHHHHHHSEEEESSS--HHHHHHHHHHT-TTS-EEEEE------HHHHHHHHGGGGTT--TT-EEEBSSHHHHHHHHHHHHHHHHHHHHHHT-------B--B----B-HHHHHHHH--HHHHHHHHHHTT--TT-EEEEEES---TTTT--HHHHHHHHHHHHHHHT--EEEEEEE--TTHHHHHHHHHHHHHHH-TTSEEEEEE-S-HHHHHHHHHH-SEEEE----TT-SS-HHHHHHHHTT--EEEES-HHHHHH--BTTTEEEEPEEEPPSSTHHHHHHHHHHTTSS-HHHHHHHHHTT-EE-HHHHHHHHHHHHH-HHHHHHHHHHHHHHIIIIIBHHHHHHHHHHHHHHHHHHHHHSPPP----SS-TTTS-HHHHTTTSSSEE--TT-EEEEPTT--HHHHHHHHT-HHHHTTGGGS--HHHHHHHHHHHTTS-EEHHHHHTTS-GGGHHHHHHHHHHHHHTTSEEE-/---EEEEE-TT---SPPSS--HHHHHHHHHHHHHHHHS--SEEEEE-SS---HHHHHHHHHTT-----EEEEE-TT-HHHHHHHSEEEESSS--HHHHHHHHHHT-TTS-EEEEE------HHHHHHHHGGGGTT--TT-EEEBSSHHHHHHHHHHHHHHHHHHHHHHT-------B--B----B-HHHHHHHH--HHHHHHHHHHTT--TT-EEEEEES---TTTT--SHHHHHHHHHHHHHHT--EEEEEEE--TTHHHHHHHHHHHHHHH-TTSEEEEEE-S-HHHHHHHHHH-SEEEE----TT-SS-HHHHHHHHTT--EEEES-THHHHH--BTTTEEEEPEEEPPSSTHHHHHHHHHHTTSS-HHHHHHHHHTT-EE-HHHHHHHHHHHHH-HHHHHHHHHHHHHHIIIIIBHHHHHHHHHHHHHHHHHHHHHSPPP----SS-TTTS-HHHHTTTSSSEE--TT-EEEEPTT--HHHHHHHHT-HHHHTTGGGS--HHHHHHHHHHHTTS-EEHHHHHTTS-GGGHHHHHHHHHHHHHTTSEEE-